Protein AF-A0A930JK64-F1 (afdb_monomer_lite)

Sequence (830 aa):
MKRKNFFSRNGLKFHALILLLLLCNIGISAQTGSKAVKVTISPQTGNIISVRSESSQEAGSQSGYGSMFIHNQAPLTYTTTDAPTFSADGMMRNHTGNIRFYEKDNRIVHIAGVLNSYAALAVPKGFRITKYTIKIKNKLKGSYGQADYDILDKAFYGQDRSGNPRQLLTWGQYTPWYFGEITEAYAKKAANRDKGEQAQWIGTPIKITHDADGTSKTYVLTRGDGKTSLGSVLYFNFIGDRVYSNILAGFEYESIEVEYAPDVEFTVSMTPSNISETNTNLVENGFETQRIDVGEIKSVEKGGNKFLAYVPENIKQMEAKVKLFHESAVENGTWKKKDGTNEKISVVQNDGKVWNALKSGIYYVEGPTKVENNYKDGTTKVVPIGYRITGATFNFSLGKNEHYGTKGFKIKGNNNKYLTFSSTQYPTWSTQATTWEQDSEGYVYTKDASGHYHYLTMSTGTGLPTGTFYATTTQYRTSAYRNWYFDSEGNLYNSVYRTRYYLQAYGSYGVLSYYNQSTFYGKRESAGSTYTPQNYTLKVYDKTGKTVYQEVSVTPSASNGSITIDGLNNDAVKFEIANTTGTALVNVDVKMEPLNPYISTADIVCTGAQGEEMTRTFTNATDFKMGGDLFEYKVPAGFSTPAQGTFTFRNLKSLFADDTYLNCDSHDGKARYSFVGSTYTPVNGKDLYASDYDPNHSYLDKIDVKVAGNQPFIFNNSAQLDRNRNTQATLYLEETPFSGAAYSSQGGNFNPQNSIVPMDATKTLYLFTKDETRYNIAPTVKEQHEAFAYYTATIKLTSGEYTPNVEWVKIYDKTNYYKADNDQDNEEAM

Radius of gyration: 32.55 Å; chains: 1; bounding box: 72×116×83 Å

pLDDT: mean 83.46, std 15.19, range [26.94, 98.81]

Secondary structure (DSSP, 8-state):
--------HHHHHHHHHHHHHHHHHHTGGGTTS---EEEEESTTTEEEEPB----TT--TGGGT-BSEEEESSSS-EEEEESS--B-TTS-B-S----EEEETTTTEEEEEE-SSPEEEEEE--TT-EEEEEEEEEE---B-GGG-B-GGGGTTTTEEE-TTS-EEESSEE--SS-EEEEEE-HHHHHH--S---GGGS-BSSPPEEE---TT-SSPEEEEEEE-SSS---SEEEEEEE--TT-TTEEEEEEEEEEEEEEE----EEEE---SS-EEEEESEEEEEEEEEEEE---EEEEEETTEEEEEE-GGG-EEEEEEEEEEEGGGEETTEE---BSTT-SEEEEEETTEEEEEE-SEEEEEE--SEEEEE-TTS-EEEEE--EEEEEEEEEEE----B--S--SEEEE-STT-EEE--SSSS-EEESSPPPBEE-TT--EEEE-TT--EEEEEEE--TTPPTTEEEEEEES-GGGS---EEE-TT-BEEEEETTEEEEEEEETTEEEEESS--SS-B-EEEE----B----EEEEEE-TTSSSEEEEEEEBTTB-EEEEEEEEEEESEEEEEEES-SS-EEEEEEEEEEE-----SEEEEEEE-TTS-EEEEEEE--BTTBSSSS-EEEEEETTS-SSSEEEEEEEEEE-TT--TTS-TT-SS--B-S-EETTSSSS-TT---TTSTT--TT-BGGGTS-BS-EESS----B-GGGG-TT----S-B---B----HHHHHHTT--EEGGGGEEETT-EEEEEEEEEEE-SB---S-TT---EEEEEEEEEEEEEEE------------SS----SSTT-TT-----

Structure (mmCIF, N/CA/C/O backbone):
data_AF-A0A930JK64-F1
#
_entry.id   AF-A0A930JK64-F1
#
loop_
_atom_site.group_PDB
_atom_site.id
_atom_site.type_symbol
_atom_site.label_atom_id
_atom_site.label_alt_id
_atom_site.label_comp_id
_atom_site.label_asym_id
_atom_site.label_entity_id
_atom_site.label_seq_id
_atom_site.pdbx_PDB_ins_code
_atom_site.Cartn_x
_atom_site.Cartn_y
_atom_site.Cartn_z
_atom_site.occupancy
_atom_site.B_iso_or_equiv
_atom_site.auth_seq_id
_atom_site.auth_comp_id
_atom_site.auth_asym_id
_atom_site.auth_atom_id
_atom_site.pdbx_PDB_model_num
ATOM 1 N N . MET A 1 1 ? 37.984 -66.508 -2.113 1.00 36.75 1 MET A N 1
ATOM 2 C CA . MET A 1 1 ? 37.743 -65.166 -1.539 1.00 36.75 1 MET A CA 1
ATOM 3 C C . MET A 1 1 ? 37.594 -64.156 -2.679 1.00 36.75 1 MET A C 1
ATOM 5 O O . MET A 1 1 ? 38.595 -63.721 -3.216 1.00 36.75 1 MET A O 1
ATOM 9 N N . LYS A 1 2 ? 36.359 -63.861 -3.105 1.00 28.45 2 LYS A N 1
ATOM 10 C CA . LYS A 1 2 ? 35.956 -62.697 -3.924 1.00 28.45 2 LYS A CA 1
ATOM 11 C C . LYS A 1 2 ? 34.456 -62.511 -3.663 1.00 28.45 2 LYS A C 1
ATOM 13 O O . LYS A 1 2 ? 33.657 -63.350 -4.071 1.00 28.45 2 LYS A O 1
ATOM 18 N N . ARG A 1 3 ? 34.094 -61.502 -2.862 1.00 26.94 3 ARG A N 1
ATOM 19 C CA . ARG A 1 3 ? 32.697 -61.178 -2.528 1.00 26.94 3 ARG A CA 1
ATOM 20 C C . ARG A 1 3 ? 32.018 -60.614 -3.779 1.00 26.94 3 ARG A C 1
ATOM 22 O O . ARG A 1 3 ? 32.490 -59.630 -4.339 1.00 26.94 3 ARG A O 1
ATOM 29 N N . LYS A 1 4 ? 30.938 -61.266 -4.216 1.00 30.23 4 LYS A N 1
ATOM 30 C CA . LYS A 1 4 ? 30.006 -60.759 -5.228 1.00 30.23 4 LYS A CA 1
ATOM 31 C C . LYS A 1 4 ? 29.222 -59.597 -4.611 1.00 30.23 4 LYS A C 1
ATOM 33 O O . LYS A 1 4 ? 28.446 -59.833 -3.690 1.00 30.23 4 LYS A O 1
ATOM 38 N N . ASN A 1 5 ? 29.399 -58.381 -5.121 1.00 30.86 5 ASN A N 1
ATOM 39 C CA . ASN A 1 5 ? 28.429 -57.309 -4.909 1.00 30.86 5 ASN A CA 1
ATOM 40 C C . ASN A 1 5 ? 27.335 -57.462 -5.969 1.00 30.86 5 ASN A C 1
ATOM 42 O O . ASN A 1 5 ? 27.556 -57.209 -7.150 1.00 30.86 5 ASN A O 1
ATOM 46 N N . PHE A 1 6 ? 26.175 -57.943 -5.531 1.00 33.94 6 PHE A N 1
ATOM 47 C CA . PHE A 1 6 ? 24.933 -57.923 -6.290 1.00 33.94 6 PHE A CA 1
ATOM 48 C C . PHE A 1 6 ? 24.401 -56.484 -6.292 1.00 33.94 6 PHE A C 1
ATOM 50 O O . PHE A 1 6 ? 23.892 -56.019 -5.278 1.00 33.94 6 PHE A O 1
ATOM 57 N N . PHE A 1 7 ? 24.480 -55.794 -7.426 1.00 34.22 7 PHE A N 1
ATOM 58 C CA . PHE A 1 7 ? 23.538 -54.719 -7.733 1.00 34.22 7 PHE A CA 1
ATOM 59 C C . PHE A 1 7 ? 22.591 -55.257 -8.806 1.00 34.22 7 PHE A C 1
ATOM 61 O O . PHE A 1 7 ? 23.011 -55.582 -9.914 1.00 34.22 7 PHE A O 1
ATOM 68 N N . SER A 1 8 ? 21.322 -55.452 -8.442 1.00 42.12 8 SER A N 1
ATOM 69 C CA . SER A 1 8 ? 20.289 -55.930 -9.364 1.00 42.12 8 SER A CA 1
ATOM 70 C C . SER A 1 8 ? 19.962 -54.858 -10.414 1.00 42.12 8 SER A C 1
ATOM 72 O O . SER A 1 8 ? 20.118 -53.662 -10.164 1.00 42.12 8 SER A O 1
ATOM 74 N N . ARG A 1 9 ? 19.462 -55.274 -11.588 1.00 41.22 9 ARG A N 1
ATOM 75 C CA . ARG A 1 9 ? 18.994 -54.382 -12.674 1.00 41.22 9 ARG A CA 1
ATOM 76 C C . ARG A 1 9 ? 17.943 -53.358 -12.203 1.00 41.22 9 ARG A C 1
ATOM 78 O O . ARG A 1 9 ? 17.902 -52.251 -12.735 1.00 41.22 9 ARG A O 1
ATOM 85 N N . ASN A 1 10 ? 17.165 -53.683 -11.165 1.00 39.19 10 ASN A N 1
ATOM 86 C CA . ASN A 1 10 ? 16.237 -52.743 -10.525 1.00 39.19 10 ASN A CA 1
ATOM 87 C C . ASN A 1 10 ? 16.970 -51.645 -9.744 1.00 39.19 10 ASN A C 1
ATOM 89 O O . ASN A 1 10 ? 16.514 -50.510 -9.738 1.00 39.19 10 ASN A O 1
ATOM 93 N N . GLY A 1 11 ? 18.137 -51.940 -9.165 1.00 37.19 11 GLY A N 1
ATOM 94 C CA . GLY A 1 11 ? 18.997 -50.945 -8.527 1.00 37.19 11 GLY A CA 1
ATOM 95 C C . GLY A 1 11 ? 19.521 -49.904 -9.517 1.00 37.19 11 GLY A C 1
ATOM 96 O O . GLY A 1 11 ? 19.482 -48.721 -9.207 1.00 37.19 11 GLY A O 1
ATOM 97 N N . LEU A 1 12 ? 19.931 -50.299 -10.728 1.00 41.12 12 LEU A N 1
ATOM 98 C CA . LEU A 1 12 ? 20.444 -49.355 -11.734 1.00 41.12 12 LEU A CA 1
ATOM 99 C C . LEU A 1 12 ? 19.345 -48.469 -12.351 1.00 41.12 12 LEU A C 1
ATOM 101 O O . LEU A 1 12 ? 19.566 -47.272 -12.514 1.00 41.12 12 LEU A O 1
ATOM 105 N N . LYS A 1 13 ? 18.150 -49.021 -12.633 1.00 38.00 13 LYS A N 1
ATOM 106 C CA . LYS A 1 13 ? 16.980 -48.229 -13.069 1.00 38.00 13 LYS A CA 1
ATOM 107 C C . LYS A 1 13 ? 16.526 -47.257 -11.970 1.00 38.00 13 LYS A C 1
ATOM 109 O O . LYS A 1 13 ? 16.206 -46.113 -12.271 1.00 38.00 13 LYS A O 1
ATOM 114 N N . PHE A 1 14 ? 16.586 -47.671 -10.700 1.00 43.62 14 PHE A N 1
ATOM 115 C CA . PHE A 1 14 ? 16.307 -46.791 -9.563 1.00 43.62 14 PHE A CA 1
ATOM 116 C C . PHE A 1 14 ? 17.363 -45.685 -9.428 1.00 43.62 14 PHE A C 1
ATOM 118 O O . PHE A 1 14 ? 16.999 -44.551 -9.168 1.00 43.62 14 PHE A O 1
ATOM 125 N N . HIS A 1 15 ? 18.648 -45.961 -9.691 1.00 41.75 15 HIS A N 1
ATOM 126 C CA . HIS A 1 15 ? 19.708 -44.943 -9.655 1.00 41.75 15 HIS A CA 1
ATOM 127 C C . HIS A 1 15 ? 19.663 -43.974 -10.842 1.00 41.75 15 HIS A C 1
ATOM 129 O O . HIS A 1 15 ? 19.979 -42.812 -10.641 1.00 41.75 15 HIS A O 1
ATOM 135 N N . ALA A 1 16 ? 19.255 -44.400 -12.043 1.00 43.47 16 ALA A N 1
ATOM 136 C CA . ALA A 1 16 ? 19.080 -43.513 -13.200 1.00 43.47 16 ALA A CA 1
ATOM 137 C C . ALA A 1 16 ? 17.817 -42.647 -13.077 1.00 43.47 16 ALA A C 1
ATOM 139 O O . ALA A 1 16 ? 17.869 -41.458 -13.372 1.00 43.47 16 ALA A O 1
ATOM 140 N N . LEU A 1 17 ? 16.716 -43.206 -12.557 1.00 40.56 17 LEU A N 1
ATOM 141 C CA . LEU A 1 17 ? 15.523 -42.434 -12.206 1.00 40.56 17 LEU A CA 1
ATOM 142 C C . LEU A 1 17 ? 15.833 -41.460 -11.063 1.00 40.56 17 LEU A C 1
ATOM 144 O O . LEU A 1 17 ? 15.435 -40.308 -11.139 1.00 40.56 17 LEU A O 1
ATOM 148 N N . ILE A 1 18 ? 16.616 -41.880 -10.062 1.00 44.94 18 ILE A N 1
ATOM 149 C CA . ILE A 1 18 ? 17.143 -41.002 -9.011 1.00 44.94 18 ILE A CA 1
ATOM 150 C C . ILE A 1 18 ? 18.122 -39.978 -9.574 1.00 44.94 18 ILE A C 1
ATOM 152 O O . ILE A 1 18 ? 18.105 -38.876 -9.066 1.00 44.94 18 ILE A O 1
ATOM 156 N N . LEU A 1 19 ? 18.938 -40.261 -10.597 1.00 39.88 19 LEU A N 1
ATOM 157 C CA . LEU A 1 19 ? 19.846 -39.276 -11.204 1.00 39.88 19 LEU A CA 1
ATOM 158 C C . LEU A 1 19 ? 19.101 -38.274 -12.090 1.00 39.88 19 LEU A C 1
ATOM 160 O O . LEU A 1 19 ? 19.489 -37.118 -12.117 1.00 39.88 19 LEU A O 1
ATOM 164 N N . LEU A 1 20 ? 18.036 -38.691 -12.782 1.00 40.03 20 LEU A N 1
ATOM 165 C CA . LEU A 1 20 ? 17.168 -37.816 -13.575 1.00 40.03 20 LEU A CA 1
ATOM 166 C C . LEU A 1 20 ? 16.272 -36.975 -12.656 1.00 40.03 20 LEU A C 1
ATOM 168 O O . LEU A 1 20 ? 16.170 -35.770 -12.845 1.00 40.03 20 LEU A O 1
ATOM 172 N N . LEU A 1 21 ? 15.740 -37.574 -11.583 1.00 38.50 21 LEU A N 1
ATOM 173 C CA . LEU A 1 21 ? 15.111 -36.855 -10.474 1.00 38.50 21 LEU A CA 1
ATOM 174 C C . LEU A 1 21 ? 16.132 -35.975 -9.748 1.00 38.50 21 LEU A C 1
ATOM 176 O O . LEU A 1 21 ? 15.776 -34.869 -9.387 1.00 38.50 21 LEU A O 1
ATOM 180 N N . LEU A 1 22 ? 17.399 -36.377 -9.574 1.00 33.84 22 LEU A N 1
ATOM 181 C CA . LEU A 1 22 ? 18.444 -35.532 -8.984 1.00 33.84 22 LEU A CA 1
ATOM 182 C C . LEU A 1 22 ? 18.893 -34.429 -9.936 1.00 33.84 22 LEU A C 1
ATOM 184 O O . LEU A 1 22 ? 19.212 -33.364 -9.449 1.00 33.84 22 LEU A O 1
ATOM 188 N N . LEU A 1 23 ? 18.889 -34.610 -11.254 1.00 37.31 23 LEU A N 1
ATOM 189 C CA . LEU A 1 23 ? 19.191 -33.551 -12.225 1.00 37.31 23 LEU A CA 1
ATOM 190 C C . LEU A 1 23 ? 18.005 -32.584 -12.374 1.00 37.31 23 LEU A C 1
ATOM 192 O O . LEU A 1 23 ? 18.226 -31.382 -12.499 1.00 37.31 23 LEU A O 1
ATOM 196 N N . CYS A 1 24 ? 16.768 -33.066 -12.211 1.00 35.25 24 CYS A N 1
ATOM 197 C CA . CYS A 1 24 ? 15.587 -32.231 -11.972 1.00 35.25 24 CYS A CA 1
ATOM 198 C C . CYS A 1 24 ? 15.604 -31.571 -10.572 1.00 35.25 24 CYS A C 1
ATOM 200 O O . CYS A 1 24 ? 15.145 -30.440 -10.433 1.00 35.25 24 CYS A O 1
ATOM 202 N N . ASN A 1 25 ? 16.211 -32.203 -9.556 1.00 31.02 25 ASN A N 1
ATOM 203 C CA . ASN A 1 25 ? 16.330 -31.679 -8.185 1.00 31.02 25 ASN A CA 1
ATOM 204 C C . ASN A 1 25 ? 17.601 -30.838 -7.938 1.00 31.02 25 ASN A C 1
ATOM 206 O O . ASN A 1 25 ? 17.657 -30.103 -6.957 1.00 31.02 25 ASN A O 1
ATOM 210 N N . ILE A 1 26 ? 18.612 -30.849 -8.812 1.00 33.34 26 ILE A N 1
ATOM 211 C CA . ILE A 1 26 ? 19.761 -29.925 -8.737 1.00 33.34 26 ILE A CA 1
ATOM 212 C C . ILE A 1 26 ? 19.303 -28.504 -9.125 1.00 33.34 26 ILE A C 1
ATOM 214 O O . ILE A 1 26 ? 19.869 -27.519 -8.648 1.00 33.34 26 ILE A O 1
ATOM 218 N N . GLY A 1 27 ? 18.184 -28.381 -9.851 1.00 34.78 27 GLY A N 1
ATOM 219 C CA . GLY A 1 27 ? 17.422 -27.133 -9.972 1.00 34.78 27 GLY A CA 1
ATOM 220 C C . GLY A 1 27 ? 16.707 -26.693 -8.681 1.00 34.78 27 GLY A C 1
ATOM 221 O O . GLY A 1 27 ? 16.328 -25.529 -8.564 1.00 34.78 27 GLY A O 1
ATOM 222 N N . ILE A 1 28 ? 16.560 -27.575 -7.684 1.00 37.22 28 ILE A N 1
ATOM 223 C CA . ILE A 1 28 ? 15.864 -27.288 -6.416 1.00 37.22 28 ILE A CA 1
ATOM 224 C C . ILE A 1 28 ? 16.825 -26.745 -5.345 1.00 37.22 28 ILE A C 1
ATOM 226 O O . ILE A 1 28 ? 16.402 -26.013 -4.454 1.00 37.22 28 ILE A O 1
ATOM 230 N N . SER A 1 29 ? 18.142 -26.940 -5.478 1.00 32.75 29 SER A N 1
ATOM 231 C CA . SER A 1 29 ? 19.124 -26.277 -4.597 1.00 32.75 29 SER A CA 1
ATOM 232 C C . SER A 1 29 ? 19.421 -24.804 -4.943 1.00 32.75 29 SER A C 1
ATOM 234 O O . SER A 1 29 ? 20.218 -24.165 -4.255 1.00 32.75 29 SER A O 1
ATOM 236 N N . ALA A 1 30 ? 18.770 -24.223 -5.960 1.00 36.34 30 ALA A N 1
ATOM 237 C CA . ALA A 1 30 ? 19.006 -22.839 -6.394 1.00 36.34 30 ALA A CA 1
ATOM 238 C C . ALA A 1 30 ? 17.999 -21.796 -5.855 1.00 36.34 30 ALA A C 1
ATOM 240 O O . ALA A 1 30 ? 18.145 -20.610 -6.143 1.00 36.34 30 ALA A O 1
ATOM 241 N N . GLN A 1 31 ? 17.016 -22.172 -5.027 1.00 40.34 31 GLN A N 1
ATOM 242 C CA . GLN A 1 31 ? 16.100 -21.204 -4.389 1.00 40.34 31 GLN A CA 1
ATOM 243 C C . GLN A 1 31 ? 16.622 -20.637 -3.052 1.00 40.34 31 GLN A C 1
ATOM 245 O O . GLN A 1 31 ? 15.859 -20.186 -2.206 1.00 40.34 31 GLN A O 1
ATOM 250 N N . THR A 1 32 ? 17.944 -20.561 -2.869 1.00 38.34 32 THR A N 1
ATOM 251 C CA . THR A 1 32 ? 18.558 -19.700 -1.834 1.00 38.34 32 THR A CA 1
ATOM 252 C C . THR A 1 32 ? 18.760 -18.252 -2.320 1.00 38.34 32 THR A C 1
ATOM 254 O O . THR A 1 32 ? 19.481 -17.466 -1.691 1.00 38.34 32 THR A O 1
ATOM 257 N N . GLY A 1 33 ? 18.124 -17.889 -3.442 1.00 49.88 33 GLY A N 1
ATOM 258 C CA . GLY A 1 33 ? 18.113 -16.551 -4.031 1.00 49.88 33 GLY A CA 1
ATOM 259 C C . GLY A 1 33 ? 17.365 -15.503 -3.194 1.00 49.88 33 GLY A C 1
ATOM 260 O O . GLY A 1 33 ? 16.598 -15.815 -2.289 1.00 49.88 33 GLY A O 1
ATOM 261 N N . SER A 1 34 ? 17.639 -14.232 -3.486 1.00 53.59 34 SER A N 1
ATOM 262 C CA . SER A 1 34 ? 16.917 -13.057 -2.971 1.00 53.59 34 SER A CA 1
ATOM 263 C C . SER A 1 34 ? 15.406 -13.187 -3.246 1.00 53.59 34 SER A C 1
ATOM 265 O O . SER A 1 34 ? 15.032 -13.351 -4.405 1.00 53.59 34 SER A O 1
ATOM 267 N N . LYS A 1 35 ? 14.539 -13.119 -2.216 1.00 70.19 35 LYS A N 1
ATOM 268 C CA . LYS A 1 35 ? 13.066 -13.034 -2.358 1.00 70.19 35 LYS A CA 1
ATOM 269 C C . LYS A 1 35 ? 12.651 -11.595 -2.694 1.00 70.19 35 LYS A C 1
ATOM 271 O O . LYS A 1 35 ? 11.943 -10.964 -1.917 1.00 70.19 35 LYS A O 1
ATOM 276 N N . ALA A 1 36 ? 13.142 -11.040 -3.800 1.00 77.75 36 ALA A N 1
ATOM 277 C CA . ALA A 1 36 ? 12.901 -9.639 -4.134 1.00 77.75 36 ALA A CA 1
ATOM 278 C C . ALA A 1 36 ? 12.585 -9.416 -5.615 1.00 77.75 36 ALA A C 1
ATOM 280 O O . ALA A 1 36 ? 13.116 -10.077 -6.507 1.00 77.75 36 ALA A O 1
ATOM 281 N N . VAL A 1 37 ? 11.723 -8.435 -5.851 1.00 87.94 37 VAL A N 1
ATOM 282 C CA . VAL A 1 37 ? 11.389 -7.871 -7.156 1.00 87.94 37 VAL A CA 1
ATOM 283 C C . VAL A 1 37 ? 12.415 -6.807 -7.481 1.00 87.94 37 VAL A C 1
ATOM 285 O O . VAL A 1 37 ? 12.700 -5.966 -6.632 1.00 87.94 37 VAL A O 1
ATOM 288 N N . LYS A 1 38 ? 12.948 -6.823 -8.702 1.00 91.81 38 LYS A N 1
ATOM 289 C CA . LYS A 1 38 ? 13.983 -5.885 -9.142 1.00 91.81 38 LYS A CA 1
ATOM 290 C C . LYS A 1 38 ? 13.412 -4.892 -10.138 1.00 91.81 38 LYS A C 1
ATOM 292 O O . LYS A 1 38 ? 12.894 -5.306 -11.176 1.00 91.81 38 LYS A O 1
ATOM 297 N N . VAL A 1 39 ? 13.520 -3.607 -9.826 1.00 94.12 39 VAL A N 1
ATOM 298 C CA . VAL A 1 39 ? 13.051 -2.512 -10.681 1.00 94.12 39 VAL A CA 1
ATOM 299 C C . VAL A 1 39 ? 14.057 -1.372 -10.730 1.00 94.12 39 VAL A C 1
ATOM 301 O O . VAL A 1 39 ? 14.856 -1.187 -9.814 1.00 94.12 39 VAL A O 1
ATOM 304 N N . THR A 1 40 ? 13.968 -0.572 -11.777 1.00 95.19 40 THR A N 1
ATOM 305 C CA . THR A 1 40 ? 14.813 0.580 -12.044 1.00 95.19 40 THR A CA 1
ATOM 306 C C . THR A 1 40 ? 13.953 1.835 -12.104 1.00 95.19 40 THR A C 1
ATOM 308 O O . THR A 1 40 ? 12.863 1.834 -12.674 1.00 95.19 40 THR A O 1
ATOM 311 N N . ILE A 1 41 ? 14.442 2.945 -11.558 1.00 95.88 41 ILE A N 1
ATOM 312 C CA . ILE A 1 41 ? 13.861 4.276 -11.774 1.00 95.88 41 ILE A CA 1
ATOM 313 C C . ILE A 1 41 ? 14.569 4.917 -12.968 1.00 95.88 41 ILE A C 1
ATOM 315 O O . ILE A 1 41 ? 15.776 5.159 -12.927 1.00 95.88 41 ILE A O 1
ATOM 319 N N . SER A 1 42 ? 13.818 5.173 -14.037 1.00 92.56 42 SER A N 1
ATOM 320 C CA . SER A 1 42 ? 14.323 5.713 -15.303 1.00 92.56 42 SER A CA 1
ATOM 321 C C . SER A 1 42 ? 13.187 6.358 -16.110 1.00 92.56 42 SER A C 1
ATOM 323 O O . SER A 1 42 ? 12.018 6.083 -15.825 1.00 92.56 42 SER A O 1
ATOM 325 N N . PRO A 1 43 ? 13.486 7.144 -17.161 1.00 90.38 43 PRO A N 1
ATOM 326 C CA . PRO A 1 43 ? 12.452 7.655 -18.066 1.00 90.38 43 PRO A CA 1
ATOM 327 C C . PRO A 1 43 ? 11.655 6.558 -18.799 1.00 90.38 43 PRO A C 1
ATOM 329 O O . PRO A 1 43 ? 10.582 6.825 -19.325 1.00 90.38 43 PRO A O 1
ATOM 332 N N . GLN A 1 44 ? 12.155 5.317 -18.850 1.00 90.19 44 GLN A N 1
ATOM 333 C CA . GLN A 1 44 ? 11.469 4.190 -19.499 1.00 90.19 44 GLN A CA 1
ATOM 334 C C . GLN A 1 44 ? 10.464 3.503 -18.568 1.00 90.19 44 GLN A C 1
ATOM 336 O O . GLN A 1 44 ? 9.545 2.828 -19.034 1.00 90.19 44 GLN A O 1
ATOM 341 N N . THR A 1 45 ? 10.651 3.630 -17.254 1.00 92.50 45 THR A N 1
ATOM 342 C CA . THR A 1 45 ? 9.920 2.849 -16.248 1.00 92.50 45 THR A CA 1
ATOM 343 C C . THR A 1 45 ? 8.882 3.664 -15.484 1.00 92.50 45 THR A C 1
ATOM 345 O O . THR A 1 45 ? 8.098 3.087 -14.731 1.00 92.50 45 THR A O 1
ATOM 348 N N . GLY A 1 46 ? 8.815 4.981 -15.687 1.00 94.56 46 GLY A N 1
ATOM 349 C CA . GLY A 1 46 ? 7.856 5.848 -15.008 1.00 94.56 46 GLY A CA 1
ATOM 350 C C . GLY A 1 46 ? 7.905 7.299 -15.465 1.00 94.56 46 GLY A C 1
ATOM 351 O O . GLY A 1 46 ? 8.578 7.631 -16.437 1.00 94.56 46 GLY A O 1
ATOM 352 N N . ASN A 1 47 ? 7.199 8.167 -14.741 1.00 95.12 47 ASN A N 1
ATOM 353 C CA . ASN A 1 47 ? 7.062 9.587 -15.067 1.00 95.12 47 ASN A CA 1
ATOM 354 C C . ASN A 1 47 ? 7.361 10.470 -13.851 1.00 95.12 47 ASN A C 1
ATOM 356 O O . ASN A 1 47 ? 7.124 10.069 -12.710 1.00 95.12 47 ASN A O 1
ATOM 360 N N . ILE A 1 48 ? 7.858 11.685 -14.098 1.00 94.50 48 ILE A N 1
ATOM 361 C CA . ILE A 1 48 ? 8.056 12.715 -13.071 1.00 94.50 48 ILE A CA 1
ATOM 362 C C . ILE A 1 48 ? 6.866 13.674 -13.096 1.00 94.50 48 ILE A C 1
ATOM 364 O O . ILE A 1 48 ? 6.550 14.255 -14.130 1.00 94.50 48 ILE A O 1
ATOM 368 N N . ILE A 1 49 ? 6.242 13.879 -11.939 1.00 94.19 49 ILE A N 1
ATOM 369 C CA . ILE A 1 49 ? 5.166 14.850 -11.752 1.00 94.19 49 ILE A CA 1
ATOM 370 C C . ILE A 1 49 ? 5.751 16.135 -11.160 1.00 94.19 49 ILE A C 1
ATOM 372 O O . ILE A 1 49 ? 6.506 16.114 -10.179 1.00 94.19 49 ILE A O 1
ATOM 376 N N . SER A 1 50 ? 5.396 17.268 -11.768 1.00 91.94 50 SER A N 1
ATOM 377 C CA . SER A 1 50 ? 5.809 18.593 -11.313 1.00 91.94 50 SER A CA 1
ATOM 378 C C . SER A 1 50 ? 5.014 19.069 -10.100 1.00 91.94 50 SER A C 1
ATOM 380 O O . SER A 1 50 ? 3.811 18.839 -9.977 1.00 91.94 50 SER A O 1
ATOM 382 N N . VAL A 1 51 ? 5.700 19.805 -9.232 1.00 89.94 51 VAL A N 1
ATOM 383 C CA . VAL A 1 51 ? 5.124 20.508 -8.088 1.00 89.94 51 VAL A CA 1
ATOM 384 C C . VAL A 1 51 ? 5.203 22.007 -8.321 1.00 89.94 51 VAL A C 1
ATOM 386 O O . VAL A 1 51 ? 6.090 22.490 -9.015 1.00 89.94 51 VAL A O 1
ATOM 389 N N . ARG A 1 52 ? 4.267 22.757 -7.753 1.00 85.56 52 ARG A N 1
ATOM 390 C CA . ARG A 1 52 ? 4.335 24.205 -7.627 1.00 85.56 52 ARG A CA 1
ATOM 391 C C . ARG A 1 52 ? 4.655 24.509 -6.180 1.00 85.56 52 ARG A C 1
ATOM 393 O O . ARG A 1 52 ? 3.766 24.469 -5.337 1.00 85.56 52 ARG A O 1
ATOM 400 N N . SER A 1 53 ? 5.898 24.868 -5.901 1.00 70.25 53 SER A N 1
ATOM 401 C CA . SER A 1 53 ? 6.203 25.462 -4.605 1.00 70.25 53 SER A CA 1
ATOM 402 C C . SER A 1 53 ? 5.735 26.931 -4.567 1.00 70.25 53 SER A C 1
ATOM 404 O O . SER A 1 53 ? 5.878 27.674 -5.552 1.00 70.25 53 SER A O 1
ATOM 406 N N . GLU A 1 54 ? 5.175 27.361 -3.434 1.00 58.72 54 GLU A N 1
ATOM 407 C CA . GLU A 1 54 ? 4.732 28.749 -3.216 1.00 58.72 54 GLU A CA 1
ATOM 408 C C . GLU A 1 54 ? 5.889 29.725 -2.939 1.00 58.72 54 GLU A C 1
ATOM 410 O O . GLU A 1 54 ? 5.701 30.941 -2.978 1.00 58.72 54 GLU A O 1
ATOM 415 N N . SER A 1 55 ? 7.109 29.223 -2.713 1.00 61.25 55 SER A N 1
ATOM 416 C CA . SER A 1 55 ? 8.279 30.074 -2.497 1.00 61.25 55 SER A CA 1
ATOM 417 C C . SER A 1 55 ? 8.625 30.869 -3.759 1.00 61.25 55 SER A C 1
ATOM 419 O O . SER A 1 55 ? 8.862 30.302 -4.833 1.00 61.25 55 SER A O 1
ATOM 421 N N . SER A 1 56 ? 8.734 32.192 -3.609 1.00 55.91 56 SER A N 1
ATOM 422 C CA . SER A 1 56 ? 9.244 33.102 -4.643 1.00 55.91 56 SER A CA 1
ATOM 423 C C . SER A 1 56 ? 10.726 32.875 -4.965 1.00 55.91 56 SER A C 1
ATOM 425 O O . SER A 1 56 ? 11.209 33.378 -5.975 1.00 55.91 56 SER A O 1
ATOM 427 N N . GLN A 1 57 ? 11.442 32.121 -4.124 1.00 55.12 57 GLN A N 1
ATOM 428 C CA . GLN A 1 57 ? 12.861 31.790 -4.293 1.00 55.12 57 GLN A CA 1
ATOM 429 C C . GLN A 1 57 ? 13.093 30.415 -4.929 1.00 55.12 57 GLN A C 1
ATOM 431 O O . GLN A 1 57 ? 14.202 30.124 -5.368 1.00 55.12 57 GLN A O 1
ATOM 436 N N . GLU A 1 58 ? 12.080 29.550 -4.967 1.00 65.56 58 GLU A N 1
ATOM 437 C CA . GLU A 1 58 ? 12.213 28.236 -5.589 1.00 65.56 58 GLU A CA 1
ATOM 438 C C . GLU A 1 58 ? 11.988 28.375 -7.088 1.00 65.56 58 GLU A C 1
ATOM 440 O O . GLU A 1 58 ? 10.920 28.784 -7.546 1.00 65.56 58 GLU A O 1
ATOM 445 N N . ALA A 1 59 ? 13.020 28.055 -7.853 1.00 66.69 59 ALA A N 1
ATOM 446 C CA . ALA A 1 59 ? 13.006 28.238 -9.289 1.00 66.69 59 ALA A CA 1
ATOM 447 C C . ALA A 1 59 ? 13.150 26.917 -10.060 1.00 66.69 59 ALA A C 1
ATOM 449 O O . ALA A 1 59 ? 13.114 26.945 -11.279 1.00 66.69 59 ALA A O 1
ATOM 450 N N . GLY A 1 60 ? 13.209 25.750 -9.408 1.00 74.69 60 GLY A N 1
ATOM 451 C CA . GLY A 1 60 ? 13.219 24.449 -10.095 1.00 74.69 60 GLY A CA 1
ATOM 452 C C . GLY A 1 60 ? 11.910 24.157 -10.845 1.00 74.69 60 GLY A C 1
ATOM 453 O O . GLY A 1 60 ? 11.914 23.750 -12.006 1.00 74.69 60 GLY A O 1
ATOM 454 N N . SER A 1 61 ? 10.769 24.465 -10.236 1.00 75.25 61 SER A N 1
ATOM 455 C CA . SER A 1 61 ? 9.437 24.167 -10.784 1.00 75.25 61 SER A CA 1
ATOM 456 C C . SER A 1 61 ? 9.142 24.925 -12.089 1.00 75.25 61 SER A C 1
ATOM 458 O O . SER A 1 61 ? 8.666 24.352 -13.073 1.00 75.25 61 SER A O 1
ATOM 460 N N . GLN A 1 62 ? 9.505 26.214 -12.145 1.00 72.31 62 GLN A N 1
ATOM 461 C CA . GLN A 1 62 ? 9.424 27.016 -13.380 1.00 72.31 62 GLN A CA 1
ATOM 462 C C . GLN A 1 62 ? 10.403 26.531 -14.465 1.00 72.31 62 GLN A C 1
ATOM 464 O O . GLN A 1 62 ? 10.218 26.842 -15.640 1.00 72.31 62 GLN A O 1
ATOM 469 N N . SER A 1 63 ? 11.408 25.750 -14.063 1.00 73.38 63 SER A N 1
ATOM 470 C CA . SER A 1 63 ? 12.579 25.349 -14.843 1.00 73.38 63 SER A CA 1
ATOM 471 C C . SER A 1 63 ? 12.501 23.956 -15.462 1.00 73.38 63 SER A C 1
ATOM 473 O O . SER A 1 63 ? 13.490 23.462 -15.999 1.00 73.38 63 SER A O 1
ATOM 475 N N . GLY A 1 64 ? 11.355 23.284 -15.361 1.00 78.81 64 GLY A N 1
ATOM 476 C CA . GLY A 1 64 ? 11.225 21.912 -15.857 1.00 78.81 64 GLY A CA 1
ATOM 477 C C . GLY A 1 64 ? 11.499 20.824 -14.832 1.00 78.81 64 GLY A C 1
ATOM 478 O O . GLY A 1 64 ? 11.398 19.654 -15.187 1.00 78.81 64 GLY A O 1
ATOM 479 N N . TYR A 1 65 ? 11.798 21.175 -13.581 1.00 87.50 65 TYR A N 1
ATOM 480 C CA . TYR A 1 65 ? 11.978 20.188 -12.525 1.00 87.50 65 TYR A CA 1
ATOM 481 C C . TYR A 1 65 ? 10.641 19.826 -11.882 1.00 87.50 65 TYR A C 1
ATOM 483 O O . TYR A 1 65 ? 9.754 20.658 -11.678 1.00 87.50 65 TYR A O 1
ATOM 491 N N . GLY A 1 66 ? 10.499 18.547 -11.576 1.00 90.94 66 GLY A N 1
ATOM 492 C CA . GLY A 1 66 ? 9.469 18.006 -10.717 1.00 90.94 66 GLY A CA 1
ATOM 493 C C . GLY A 1 66 ? 10.073 17.407 -9.461 1.00 90.94 66 GLY A C 1
ATOM 494 O O . GLY A 1 66 ? 11.245 17.600 -9.139 1.00 90.94 66 GLY A O 1
ATOM 495 N N . SER A 1 67 ? 9.230 16.716 -8.717 1.00 92.31 67 SER A N 1
ATOM 496 C CA . SER A 1 67 ? 9.515 16.379 -7.323 1.00 92.31 67 SER A CA 1
ATOM 497 C C . SER A 1 67 ? 9.132 14.967 -6.947 1.00 92.31 67 SER A C 1
ATOM 499 O O . SER A 1 67 ? 9.431 14.536 -5.840 1.00 92.31 67 SER A O 1
ATOM 501 N N . MET A 1 68 ? 8.415 14.261 -7.813 1.00 95.19 68 MET A N 1
ATOM 502 C CA . MET A 1 68 ? 7.983 12.902 -7.549 1.00 95.19 68 MET A CA 1
ATOM 503 C C . MET A 1 68 ? 8.039 12.091 -8.830 1.00 95.19 68 MET A C 1
ATOM 505 O O . MET A 1 68 ? 7.355 12.410 -9.797 1.00 95.19 68 MET A O 1
ATOM 509 N N . PHE A 1 69 ? 8.820 11.021 -8.806 1.00 96.81 69 PHE A N 1
ATOM 510 C CA . PHE A 1 69 ? 8.755 9.953 -9.786 1.00 96.81 69 PHE A CA 1
ATOM 511 C C . PHE A 1 69 ? 7.735 8.900 -9.343 1.00 96.81 69 PHE A C 1
ATOM 513 O O . PHE A 1 69 ? 7.740 8.485 -8.180 1.00 96.81 69 PHE A O 1
ATOM 520 N N . ILE A 1 70 ? 6.912 8.441 -10.286 1.00 95.19 70 ILE A N 1
ATOM 521 C CA . ILE A 1 70 ? 5.999 7.306 -10.129 1.00 95.19 70 ILE A CA 1
ATOM 522 C C . ILE A 1 70 ? 6.336 6.260 -11.184 1.00 95.19 70 ILE A C 1
ATOM 524 O O . ILE A 1 70 ? 6.375 6.570 -12.375 1.00 95.19 70 ILE A O 1
ATOM 528 N N . HIS A 1 71 ? 6.536 5.016 -10.752 1.00 95.50 71 HIS A N 1
ATOM 529 C CA . HIS A 1 71 ? 6.741 3.896 -11.664 1.00 95.50 71 HIS A CA 1
ATOM 530 C C . HIS A 1 71 ? 5.428 3.499 -12.370 1.00 95.50 71 HIS A C 1
ATOM 532 O O . HIS A 1 71 ? 4.344 3.529 -11.795 1.00 95.50 71 HIS A O 1
ATOM 538 N N . ASN A 1 72 ? 5.514 3.034 -13.615 1.00 93.06 72 ASN A N 1
ATOM 539 C CA . ASN A 1 72 ? 4.372 2.620 -14.442 1.00 93.06 72 ASN A CA 1
ATOM 540 C C . ASN A 1 72 ? 3.590 1.389 -13.925 1.00 93.06 72 ASN A C 1
ATOM 542 O O . ASN A 1 72 ? 2.528 1.091 -14.459 1.00 93.06 72 ASN A O 1
ATOM 546 N N . GLN A 1 73 ? 4.119 0.642 -12.947 1.00 91.19 73 GLN A N 1
ATOM 547 C CA . GLN A 1 73 ? 3.545 -0.636 -12.494 1.00 91.19 73 GLN A CA 1
ATOM 548 C C . GLN A 1 73 ? 3.962 -0.977 -11.062 1.00 91.19 73 GLN A C 1
ATOM 550 O O . GLN A 1 73 ? 3.113 -1.334 -10.254 1.00 91.19 73 GLN A O 1
ATOM 555 N N . ALA A 1 74 ? 5.255 -0.879 -10.732 1.00 92.06 74 ALA A N 1
ATOM 556 C CA . ALA A 1 74 ? 5.696 -1.115 -9.364 1.00 92.06 74 ALA A CA 1
ATOM 557 C C . ALA A 1 74 ? 5.099 -0.047 -8.433 1.00 92.06 74 ALA A C 1
ATOM 559 O O . ALA A 1 74 ? 5.129 1.135 -8.779 1.00 92.06 74 ALA A O 1
ATOM 560 N N . PRO A 1 75 ? 4.607 -0.415 -7.242 1.00 89.81 75 PRO A N 1
ATOM 561 C CA . PRO A 1 75 ? 4.138 0.543 -6.261 1.00 89.81 75 PRO A CA 1
ATOM 562 C C . PRO A 1 75 ? 5.362 1.153 -5.572 1.00 89.81 75 PRO A C 1
ATOM 564 O O . PRO A 1 75 ? 5.723 0.793 -4.459 1.00 89.81 75 PRO A O 1
ATOM 567 N N . LEU A 1 76 ? 6.069 2.021 -6.289 1.00 94.06 76 LEU A N 1
ATOM 568 C CA . LEU A 1 76 ? 7.316 2.630 -5.854 1.00 94.06 76 LEU A CA 1
ATOM 569 C C . LEU A 1 76 ? 7.337 4.094 -6.273 1.00 94.06 76 LEU A C 1
ATOM 571 O O . LEU A 1 76 ? 7.027 4.431 -7.420 1.00 94.06 76 LEU A O 1
ATOM 575 N N . THR A 1 77 ? 7.738 4.954 -5.342 1.00 95.19 77 THR A N 1
ATOM 576 C CA . THR A 1 77 ? 7.893 6.388 -5.584 1.00 95.19 77 THR A CA 1
ATOM 577 C C . THR A 1 77 ? 9.268 6.876 -5.154 1.00 95.19 77 THR A C 1
ATOM 579 O O . THR A 1 77 ? 9.899 6.329 -4.246 1.00 95.19 77 THR A O 1
ATOM 582 N N . TYR A 1 78 ? 9.735 7.926 -5.828 1.00 97.00 78 TYR A N 1
ATOM 583 C CA . TYR A 1 78 ? 10.931 8.665 -5.436 1.00 97.00 78 TYR A CA 1
ATOM 584 C C . TYR A 1 78 ? 10.608 10.150 -5.379 1.00 97.00 78 TYR A C 1
ATOM 586 O O . TYR A 1 78 ? 10.270 10.749 -6.399 1.00 97.00 78 TYR A O 1
ATOM 594 N N . THR A 1 79 ? 10.661 10.731 -4.185 1.00 95.25 79 THR A N 1
ATOM 595 C CA . THR A 1 79 ? 10.216 12.105 -3.920 1.00 95.25 79 THR A CA 1
ATOM 596 C C . THR A 1 79 ? 11.370 12.982 -3.474 1.00 95.25 79 THR A C 1
ATOM 598 O O . THR A 1 79 ? 12.211 12.495 -2.728 1.00 95.25 79 THR A O 1
ATOM 601 N N . THR A 1 80 ? 11.377 14.265 -3.831 1.00 93.81 80 THR A N 1
ATOM 602 C CA . THR A 1 80 ? 12.401 15.233 -3.410 1.00 93.81 80 THR A CA 1
ATOM 603 C C . THR A 1 80 ? 11.830 16.457 -2.701 1.00 93.81 80 THR A C 1
ATOM 605 O O . THR A 1 80 ? 10.688 16.859 -2.931 1.00 93.81 80 THR A O 1
ATOM 608 N N . THR A 1 81 ? 12.635 17.054 -1.823 1.00 89.50 81 THR A N 1
ATOM 609 C CA . THR A 1 81 ? 12.284 18.241 -1.035 1.00 89.50 81 THR A CA 1
ATOM 610 C C . THR A 1 81 ? 13.531 18.960 -0.527 1.00 89.50 81 THR A C 1
ATOM 612 O O . THR A 1 81 ? 14.452 18.323 -0.029 1.00 89.50 81 THR A O 1
ATOM 615 N N . ASP A 1 82 ? 13.501 20.288 -0.492 1.00 85.62 82 ASP A N 1
ATOM 616 C CA . ASP A 1 82 ? 14.525 21.105 0.166 1.00 85.62 82 ASP A CA 1
ATOM 617 C C . ASP A 1 82 ? 14.278 21.266 1.672 1.00 85.62 82 ASP A C 1
ATOM 619 O O . ASP A 1 82 ? 15.196 21.519 2.448 1.00 85.62 82 ASP A O 1
ATOM 623 N N . ALA A 1 83 ? 13.024 21.143 2.113 1.00 82.44 83 ALA A N 1
ATOM 624 C CA . ALA A 1 83 ? 12.604 21.378 3.494 1.00 82.44 83 ALA A CA 1
ATOM 625 C C . ALA A 1 83 ? 11.629 20.279 3.946 1.00 82.44 83 ALA A C 1
ATOM 627 O O . ALA A 1 83 ? 10.413 20.497 3.948 1.00 82.44 83 ALA A O 1
ATOM 628 N N . PRO A 1 84 ? 12.143 19.082 4.278 1.00 80.94 84 PRO A N 1
ATOM 629 C CA . PRO A 1 84 ? 11.314 17.905 4.464 1.00 80.94 84 PRO A CA 1
ATOM 630 C C . PRO A 1 84 ? 10.383 18.060 5.671 1.00 80.94 84 PRO A C 1
ATOM 632 O O . PRO A 1 84 ? 10.814 18.221 6.810 1.00 80.94 84 PRO A O 1
ATOM 635 N N . THR A 1 85 ? 9.084 17.949 5.415 1.00 81.38 85 THR A N 1
ATOM 636 C CA . THR A 1 85 ? 8.057 17.704 6.435 1.00 81.38 85 THR A CA 1
ATOM 637 C C . THR A 1 85 ? 7.534 16.289 6.263 1.00 81.38 85 THR A C 1
ATOM 639 O O . THR A 1 85 ? 7.396 15.832 5.126 1.00 81.38 85 THR A O 1
ATOM 642 N N . PHE A 1 86 ? 7.178 15.627 7.359 1.00 81.69 86 PHE A N 1
ATOM 643 C CA . PHE A 1 86 ? 6.829 14.210 7.348 1.00 81.69 86 PHE A CA 1
ATOM 644 C C . PHE A 1 86 ? 5.408 13.969 7.831 1.00 81.69 86 PHE A C 1
ATOM 646 O O . PHE A 1 86 ? 4.883 14.705 8.667 1.00 81.69 86 PHE A O 1
ATOM 653 N N . SER A 1 87 ? 4.804 12.906 7.325 1.00 70.62 87 SER A N 1
ATOM 654 C CA . SER A 1 87 ? 3.652 12.290 7.957 1.00 70.62 87 SER A CA 1
ATOM 655 C C . SER A 1 87 ? 4.005 11.462 9.196 1.00 70.62 87 SER A C 1
ATOM 657 O O . SER A 1 87 ? 5.176 11.294 9.541 1.00 70.62 87 SER A O 1
ATOM 659 N N . ALA A 1 88 ? 2.977 10.914 9.853 1.00 67.81 88 ALA A N 1
ATOM 660 C CA . ALA A 1 88 ? 3.121 10.036 11.012 1.00 67.81 88 ALA A CA 1
ATOM 661 C C . ALA A 1 88 ? 3.906 8.742 10.704 1.00 67.81 88 ALA A C 1
ATOM 663 O O . ALA A 1 88 ? 4.636 8.246 11.553 1.00 67.81 88 ALA A O 1
ATOM 664 N N . ASP A 1 89 ? 3.778 8.229 9.488 1.00 71.31 89 ASP A N 1
ATOM 665 C CA . ASP A 1 89 ? 4.361 6.999 8.933 1.00 71.31 89 ASP A CA 1
ATOM 666 C C . ASP A 1 89 ? 5.536 7.280 7.977 1.00 71.31 89 ASP A C 1
ATOM 668 O O . ASP A 1 89 ? 5.950 6.407 7.215 1.00 71.31 89 ASP A O 1
ATOM 672 N N . GLY A 1 90 ? 6.095 8.493 8.056 1.00 81.06 90 GLY A N 1
ATOM 673 C CA . GLY A 1 90 ? 7.413 8.833 7.519 1.00 81.06 90 GLY A CA 1
ATOM 674 C C . GLY A 1 90 ? 7.443 9.332 6.075 1.00 81.06 90 GLY A C 1
ATOM 675 O O . GLY A 1 90 ? 8.519 9.511 5.504 1.00 81.06 90 GLY A O 1
ATOM 676 N N . MET A 1 91 ? 6.300 9.616 5.457 1.00 85.94 91 MET A N 1
ATOM 677 C CA . MET A 1 91 ? 6.258 10.111 4.081 1.00 85.94 91 MET A CA 1
ATOM 678 C C . MET A 1 91 ? 6.527 11.610 3.997 1.00 85.94 91 MET A C 1
ATOM 680 O O . MET A 1 91 ? 5.958 12.387 4.765 1.00 85.94 91 MET A O 1
ATOM 684 N N . MET A 1 92 ? 7.373 12.024 3.049 1.00 86.75 92 MET A N 1
ATOM 685 C CA . MET A 1 92 ? 7.626 13.440 2.769 1.00 86.75 92 MET A CA 1
ATOM 686 C C . MET A 1 92 ? 6.360 14.124 2.232 1.00 86.75 92 MET A C 1
ATOM 688 O O . MET A 1 92 ? 5.545 13.496 1.561 1.00 86.75 92 MET A O 1
ATOM 692 N N . ARG A 1 93 ? 6.165 15.404 2.575 1.00 82.69 93 ARG A N 1
ATOM 693 C CA . ARG A 1 93 ? 4.953 16.167 2.209 1.00 82.69 93 ARG A CA 1
ATOM 694 C C . ARG A 1 93 ? 5.195 17.550 1.622 1.00 82.69 93 ARG A C 1
ATOM 696 O O . ARG A 1 93 ? 4.361 18.042 0.877 1.00 82.69 93 ARG A O 1
ATOM 703 N N . ASN A 1 94 ? 6.327 18.172 1.917 1.00 84.81 94 ASN A N 1
ATOM 704 C CA . ASN A 1 94 ? 6.665 19.490 1.387 1.00 84.81 94 ASN A CA 1
ATOM 705 C C . ASN A 1 94 ? 7.546 19.362 0.137 1.00 84.81 94 ASN A C 1
ATOM 707 O O . ASN A 1 94 ? 8.719 19.707 0.152 1.00 84.81 94 ASN A O 1
ATOM 711 N N . HIS A 1 95 ? 7.011 18.750 -0.917 1.00 89.81 95 HIS A N 1
ATOM 712 C CA . HIS A 1 95 ? 7.793 18.393 -2.103 1.00 89.81 95 HIS A CA 1
ATOM 713 C C . HIS A 1 95 ? 8.348 19.633 -2.831 1.00 89.81 95 HIS A C 1
ATOM 715 O O . HIS A 1 95 ? 7.638 20.626 -2.984 1.00 89.81 95 HIS A O 1
ATOM 721 N N . THR A 1 96 ? 9.584 19.557 -3.340 1.00 88.00 96 THR A N 1
ATOM 722 C CA . THR A 1 96 ? 10.219 20.620 -4.149 1.00 88.00 96 THR A CA 1
ATOM 723 C C . THR A 1 96 ? 10.829 20.070 -5.437 1.00 88.00 96 THR A C 1
ATOM 725 O O . THR A 1 96 ? 11.201 18.894 -5.519 1.00 88.00 96 THR A O 1
ATOM 728 N N . GLY A 1 97 ? 10.877 20.924 -6.464 1.00 88.81 97 GLY A N 1
ATOM 729 C CA . GLY A 1 97 ? 11.269 20.565 -7.822 1.00 88.81 97 GLY A CA 1
ATOM 730 C C . GLY A 1 97 ? 12.775 20.363 -7.980 1.00 88.81 97 GLY A C 1
ATOM 731 O O . GLY A 1 97 ? 13.450 21.273 -8.455 1.00 88.81 97 GLY A O 1
ATOM 732 N N . ASN A 1 98 ? 13.291 19.183 -7.621 1.00 90.25 98 ASN A N 1
ATOM 733 C CA . ASN A 1 98 ? 14.733 18.904 -7.618 1.00 90.25 98 ASN A CA 1
ATOM 734 C C . ASN A 1 98 ? 15.160 17.814 -8.612 1.00 90.25 98 ASN A C 1
ATOM 736 O O . ASN A 1 98 ? 16.358 17.561 -8.747 1.00 90.25 98 ASN A O 1
ATOM 740 N N . ILE A 1 99 ? 14.217 17.171 -9.310 1.00 93.06 99 ILE A N 1
ATOM 741 C CA . ILE A 1 99 ? 14.504 16.136 -10.314 1.00 93.06 99 ILE A CA 1
ATOM 742 C C . ILE A 1 99 ? 13.862 16.441 -11.662 1.00 93.06 99 ILE A C 1
ATOM 744 O O . ILE A 1 99 ? 12.765 16.986 -11.732 1.00 93.06 99 ILE A O 1
ATOM 748 N N . ARG A 1 100 ? 14.528 16.072 -12.754 1.00 89.31 100 ARG A N 1
ATOM 749 C CA . ARG A 1 100 ? 14.034 16.282 -14.123 1.00 89.31 100 ARG A CA 1
ATOM 750 C C . ARG A 1 100 ? 14.501 15.157 -15.042 1.00 89.31 100 ARG A C 1
ATOM 752 O O . ARG A 1 100 ? 15.610 14.661 -14.870 1.00 89.31 100 ARG A O 1
ATOM 759 N N . PHE A 1 101 ? 13.696 14.803 -16.044 1.00 88.75 101 PHE A N 1
ATOM 760 C CA . PHE A 1 101 ? 14.182 14.029 -17.186 1.00 88.75 101 PHE A CA 1
ATOM 761 C C . PHE A 1 101 ? 15.032 14.913 -18.097 1.00 88.75 101 PHE A C 1
ATOM 763 O O . PHE A 1 101 ? 14.583 15.965 -18.546 1.00 88.75 101 PHE A O 1
ATOM 770 N N . TYR A 1 102 ? 16.267 14.489 -18.335 1.00 83.62 102 TYR A N 1
ATOM 771 C CA . TYR A 1 102 ? 17.209 15.155 -19.213 1.00 83.62 102 TYR A CA 1
ATOM 772 C C . TYR A 1 102 ? 17.280 14.413 -20.542 1.00 83.62 102 TYR A C 1
ATOM 774 O O . TYR A 1 102 ? 17.777 13.289 -20.624 1.00 83.62 102 TYR A O 1
ATOM 782 N N . GLU A 1 103 ? 16.739 15.048 -21.576 1.00 78.56 103 GLU A N 1
ATOM 783 C CA . GLU A 1 103 ? 16.437 14.434 -22.866 1.00 78.56 103 GLU A CA 1
ATOM 784 C C . GLU A 1 103 ? 17.697 14.049 -23.653 1.00 78.56 103 GLU A C 1
ATOM 786 O O . GLU A 1 103 ? 17.688 13.045 -24.360 1.00 78.56 103 GLU A O 1
ATOM 791 N N . LYS A 1 104 ? 18.792 14.804 -23.488 1.00 77.44 104 LYS A N 1
ATOM 792 C CA . LYS A 1 104 ? 20.071 14.577 -24.183 1.00 77.44 104 LYS A CA 1
ATOM 793 C C . LYS A 1 104 ? 20.659 13.196 -23.893 1.00 77.44 104 LYS A C 1
ATOM 795 O O . LYS A 1 104 ? 21.063 12.493 -24.815 1.00 77.44 104 LYS A O 1
ATOM 800 N N . ASP A 1 105 ? 20.655 12.814 -22.618 1.00 77.88 105 ASP A N 1
ATOM 801 C CA . ASP A 1 105 ? 21.224 11.553 -22.132 1.00 77.88 105 ASP A CA 1
ATOM 802 C C . ASP A 1 105 ? 20.147 10.524 -21.759 1.00 77.88 105 ASP A C 1
ATOM 804 O O . ASP A 1 105 ? 20.480 9.398 -21.385 1.00 77.88 105 ASP A O 1
ATOM 808 N N . ASN A 1 106 ? 18.864 10.894 -21.871 1.00 86.31 106 ASN A N 1
ATOM 809 C CA . ASN A 1 106 ? 17.713 10.074 -21.500 1.00 86.31 106 ASN A CA 1
ATOM 810 C C . ASN A 1 106 ? 17.832 9.536 -20.055 1.00 86.31 106 ASN A C 1
ATOM 812 O O . ASN A 1 106 ? 17.680 8.343 -19.783 1.00 86.31 106 ASN A O 1
ATOM 816 N N . ARG A 1 107 ? 18.152 10.441 -19.121 1.00 88.56 107 ARG A N 1
ATOM 817 C CA . ARG A 1 107 ? 18.421 10.162 -17.697 1.00 88.56 107 ARG A CA 1
ATOM 818 C C . ARG A 1 107 ? 17.672 11.117 -16.780 1.00 88.56 107 ARG A C 1
ATOM 820 O O . ARG A 1 107 ? 17.051 12.071 -17.234 1.00 88.56 107 ARG A O 1
ATOM 827 N N . ILE A 1 108 ? 17.745 10.875 -15.473 1.00 92.00 108 ILE A N 1
ATOM 828 C CA . ILE A 1 108 ? 17.235 11.805 -14.461 1.00 92.00 108 ILE A CA 1
ATOM 829 C C . ILE A 1 108 ? 18.390 12.668 -13.954 1.00 92.00 108 ILE A C 1
ATOM 831 O O . ILE A 1 108 ? 19.414 12.137 -13.533 1.00 92.00 108 ILE A O 1
ATOM 835 N N . VAL A 1 109 ? 18.213 13.985 -13.941 1.00 90.25 109 VAL A N 1
ATOM 836 C CA . VAL A 1 109 ? 19.104 14.930 -13.255 1.00 90.25 109 VAL A CA 1
ATOM 837 C C . VAL A 1 109 ? 18.537 15.225 -11.872 1.00 90.25 109 VAL A C 1
ATOM 839 O O . VAL A 1 109 ? 17.333 15.442 -11.747 1.00 90.25 109 VAL A O 1
ATOM 842 N N . HIS A 1 110 ? 19.395 15.251 -10.851 1.00 92.56 110 HIS A N 1
ATOM 843 C CA . HIS A 1 110 ? 19.055 15.667 -9.489 1.00 92.56 110 HIS A CA 1
ATOM 844 C C . HIS A 1 110 ? 19.911 16.860 -9.086 1.00 92.56 110 HIS A C 1
ATOM 846 O O . HIS A 1 110 ? 21.132 16.841 -9.252 1.00 92.56 110 HIS A O 1
ATOM 852 N N . ILE A 1 111 ? 19.260 17.893 -8.563 1.00 88.75 111 ILE A N 1
ATOM 853 C CA . ILE A 1 111 ? 19.866 19.178 -8.234 1.00 88.75 111 ILE A CA 1
ATOM 854 C C . ILE A 1 111 ? 19.748 19.500 -6.742 1.00 88.75 111 ILE A C 1
ATOM 856 O O . ILE A 1 111 ? 18.820 19.061 -6.066 1.00 88.75 111 ILE A O 1
ATOM 860 N N . ALA A 1 112 ? 20.680 20.303 -6.242 1.00 86.88 112 ALA A N 1
ATOM 861 C CA . ALA A 1 112 ? 20.616 20.962 -4.945 1.00 86.88 112 ALA A CA 1
ATOM 862 C C . ALA A 1 112 ? 21.119 22.405 -5.086 1.00 86.88 112 ALA A C 1
ATOM 864 O O . ALA A 1 112 ? 22.044 22.682 -5.854 1.00 86.88 112 ALA A O 1
ATOM 865 N N . GLY A 1 113 ? 20.500 23.325 -4.348 1.00 79.81 113 GLY A N 1
ATOM 866 C CA . GLY A 1 113 ? 20.878 24.738 -4.327 1.00 79.81 113 GLY A CA 1
ATOM 867 C C . GLY A 1 113 ? 21.487 25.151 -2.990 1.00 79.81 113 GLY A C 1
ATOM 868 O O . GLY A 1 113 ? 22.313 24.450 -2.410 1.00 79.81 113 GLY A O 1
ATOM 869 N N . VAL A 1 114 ? 21.045 26.303 -2.474 1.00 76.94 114 VAL A N 1
ATOM 870 C CA . VAL A 1 114 ? 21.463 26.824 -1.156 1.00 76.94 114 VAL A CA 1
ATOM 871 C C . VAL A 1 114 ? 21.074 25.871 -0.016 1.00 76.94 114 VAL A C 1
ATOM 873 O O . VAL A 1 114 ? 21.777 25.762 0.997 1.00 76.94 114 VAL A O 1
ATOM 876 N N . LEU A 1 115 ? 19.944 25.183 -0.177 1.00 83.62 115 LEU A N 1
ATOM 877 C CA . LEU A 1 115 ? 19.469 24.143 0.725 1.00 83.62 115 LEU A CA 1
ATOM 878 C C . LEU A 1 115 ? 19.903 22.765 0.214 1.00 83.62 115 LEU A C 1
ATOM 880 O O . LEU A 1 115 ? 20.094 22.562 -0.985 1.00 83.62 115 LEU A O 1
ATOM 884 N N . ASN A 1 116 ? 20.048 21.821 1.145 1.00 88.75 116 ASN A N 1
ATOM 885 C CA . ASN A 1 116 ? 20.190 20.414 0.784 1.00 88.75 116 ASN A CA 1
ATOM 886 C C . ASN A 1 116 ? 18.929 19.941 0.074 1.00 88.75 116 ASN A C 1
ATOM 888 O O . ASN A 1 116 ? 17.833 20.273 0.521 1.00 88.75 116 ASN A O 1
ATOM 892 N N . SER A 1 117 ? 19.098 19.084 -0.928 1.00 91.38 117 SER A N 1
ATOM 893 C CA . SER A 1 117 ? 17.983 18.312 -1.463 1.00 91.38 117 SER A CA 1
ATOM 894 C C . SER A 1 117 ? 17.895 16.988 -0.715 1.00 91.38 117 SER A C 1
ATOM 896 O O . SER A 1 117 ? 18.832 16.190 -0.724 1.00 91.38 117 SER A O 1
ATOM 898 N N . TYR A 1 118 ? 16.768 16.739 -0.064 1.00 94.12 118 TYR A N 1
ATOM 899 C CA . TYR A 1 118 ? 16.447 15.434 0.496 1.00 94.12 118 TYR A CA 1
ATOM 900 C C . TYR A 1 118 ? 15.608 14.659 -0.499 1.00 94.12 118 TYR A C 1
ATOM 902 O O . TYR A 1 118 ? 14.784 15.235 -1.211 1.00 94.12 118 TYR A O 1
ATOM 910 N N . ALA A 1 119 ? 15.767 13.343 -0.491 1.00 96.12 119 ALA A N 1
ATOM 911 C CA . ALA A 1 119 ? 14.904 12.454 -1.239 1.00 96.12 119 ALA A CA 1
ATOM 912 C C . ALA A 1 119 ? 14.388 11.306 -0.378 1.00 96.12 119 ALA A C 1
ATOM 914 O O . ALA A 1 119 ? 15.043 10.912 0.586 1.00 96.12 119 ALA A O 1
ATOM 915 N N . ALA A 1 120 ? 13.236 10.752 -0.740 1.00 96.06 120 ALA A N 1
ATOM 916 C CA . ALA A 1 120 ? 12.716 9.525 -0.158 1.00 96.06 120 ALA A CA 1
ATOM 917 C C . ALA A 1 120 ? 12.392 8.517 -1.259 1.00 96.06 120 ALA A C 1
ATOM 919 O O . ALA A 1 120 ? 11.711 8.850 -2.225 1.00 96.06 120 ALA A O 1
ATOM 920 N N . LEU A 1 121 ? 12.886 7.293 -1.091 1.00 97.69 121 LEU A N 1
ATOM 921 C CA . LEU A 1 121 ? 12.501 6.119 -1.862 1.00 97.69 121 LEU A CA 1
ATOM 922 C C . LEU A 1 121 ? 11.503 5.325 -1.022 1.00 97.69 121 LEU A C 1
ATOM 924 O O . LEU A 1 121 ? 11.865 4.892 0.073 1.00 97.69 121 LEU A O 1
ATOM 928 N N . ALA A 1 122 ? 10.280 5.140 -1.511 1.00 96.06 122 ALA A N 1
ATOM 929 C CA . ALA A 1 122 ? 9.209 4.532 -0.728 1.00 96.06 122 ALA A CA 1
ATOM 930 C C . ALA A 1 122 ? 8.483 3.409 -1.469 1.00 96.06 122 ALA A C 1
ATOM 932 O O . ALA A 1 122 ? 8.233 3.494 -2.673 1.00 96.06 122 ALA A O 1
ATOM 933 N N . VAL A 1 123 ? 8.116 2.382 -0.703 1.00 95.88 123 VAL A N 1
ATOM 934 C CA . VAL A 1 123 ? 7.202 1.298 -1.076 1.00 95.88 123 VAL A CA 1
ATOM 935 C C . VAL A 1 123 ? 6.043 1.241 -0.063 1.00 95.88 123 VAL A C 1
ATOM 937 O O . VAL A 1 123 ? 6.218 1.690 1.072 1.00 95.88 123 VAL A O 1
ATOM 940 N N . PRO A 1 124 ? 4.857 0.719 -0.434 1.00 94.19 124 PRO A N 1
ATOM 941 C CA . PRO A 1 124 ? 3.692 0.703 0.440 1.00 94.19 124 PRO A CA 1
ATOM 942 C C . PRO A 1 124 ? 3.896 -0.077 1.734 1.00 94.19 124 PRO A C 1
ATOM 944 O O . PRO A 1 124 ? 4.758 -0.947 1.856 1.00 94.19 124 PRO A O 1
ATOM 947 N N . LYS A 1 125 ? 2.987 0.147 2.678 1.00 92.62 125 LYS A N 1
ATOM 948 C CA . LYS A 1 125 ? 2.910 -0.630 3.908 1.00 92.62 125 LYS A CA 1
ATOM 949 C C . LYS A 1 125 ? 2.704 -2.114 3.599 1.00 92.62 125 LYS A C 1
ATOM 951 O O . LYS A 1 125 ? 1.813 -2.480 2.830 1.00 92.62 125 LYS A O 1
ATOM 956 N N . GLY A 1 126 ? 3.529 -2.945 4.229 1.00 93.12 126 GLY A N 1
ATOM 957 C CA . GLY A 1 126 ? 3.623 -4.384 3.973 1.00 93.12 126 GLY A CA 1
ATOM 958 C C . GLY A 1 126 ? 4.705 -4.764 2.953 1.00 93.12 126 GLY A C 1
ATOM 959 O O . GLY A 1 126 ? 5.010 -5.941 2.783 1.00 93.12 126 GLY A O 1
ATOM 960 N N . PHE A 1 127 ? 5.334 -3.773 2.314 1.00 94.12 127 PHE A N 1
ATOM 961 C CA . PHE A 1 127 ? 6.518 -3.950 1.484 1.00 94.12 127 PHE A CA 1
ATOM 962 C C . PHE A 1 127 ? 7.764 -3.499 2.247 1.00 94.12 127 PHE A C 1
ATOM 964 O O . PHE A 1 127 ? 7.717 -2.617 3.106 1.00 94.12 127 PHE A O 1
ATOM 971 N N . ARG A 1 128 ? 8.910 -4.071 1.892 1.00 94.25 128 ARG A N 1
ATOM 972 C CA . ARG A 1 128 ? 10.229 -3.650 2.366 1.00 94.25 128 ARG A CA 1
ATOM 973 C C . ARG A 1 128 ? 11.211 -3.563 1.214 1.00 94.25 128 ARG A C 1
ATOM 975 O O . ARG A 1 128 ? 11.250 -4.435 0.351 1.00 94.25 128 ARG A O 1
ATOM 982 N N . ILE A 1 129 ? 12.049 -2.539 1.230 1.00 96.94 129 ILE A N 1
ATOM 983 C CA . ILE A 1 129 ? 13.219 -2.459 0.361 1.00 96.94 129 ILE A CA 1
ATOM 984 C C . ILE A 1 129 ? 14.279 -3.378 0.960 1.00 96.94 129 ILE A C 1
ATOM 986 O O . ILE A 1 129 ? 14.507 -3.363 2.169 1.00 96.94 129 ILE A O 1
ATOM 990 N N . THR A 1 130 ? 14.915 -4.199 0.133 1.00 95.94 130 THR A N 1
ATOM 991 C CA . THR A 1 130 ? 15.930 -5.167 0.571 1.00 95.94 130 THR A CA 1
ATOM 992 C C . THR A 1 130 ? 17.307 -4.887 -0.011 1.00 95.94 130 THR A C 1
ATOM 994 O O . THR A 1 130 ? 18.321 -5.333 0.532 1.00 95.94 130 THR A O 1
ATOM 997 N N . LYS A 1 131 ? 17.364 -4.119 -1.103 1.00 97.06 131 LYS A N 1
ATOM 998 C CA . LYS A 1 131 ? 18.601 -3.598 -1.678 1.00 97.06 131 LYS A CA 1
ATOM 999 C C . LYS A 1 131 ? 18.326 -2.380 -2.545 1.00 97.06 131 LYS A C 1
ATOM 1001 O O . LYS A 1 131 ? 17.289 -2.294 -3.192 1.00 97.06 131 LYS A O 1
ATOM 1006 N N . TYR A 1 132 ? 19.288 -1.473 -2.616 1.00 98.00 132 TYR A N 1
ATOM 1007 C CA . TYR A 1 132 ? 19.354 -0.498 -3.698 1.00 98.00 132 TYR A CA 1
ATOM 1008 C C . TYR A 1 132 ? 20.782 -0.396 -4.233 1.00 98.00 132 TYR A C 1
ATOM 1010 O O . TYR A 1 132 ? 21.757 -0.626 -3.512 1.00 98.00 132 TYR A O 1
ATOM 1018 N N . THR A 1 133 ? 20.909 -0.027 -5.502 1.00 98.00 133 THR A N 1
ATOM 1019 C CA . THR A 1 133 ? 22.168 0.347 -6.142 1.00 98.00 133 THR A CA 1
ATOM 1020 C C . THR A 1 133 ? 21.922 1.602 -6.967 1.00 98.00 133 THR A C 1
ATOM 1022 O O . THR A 1 133 ? 21.205 1.583 -7.960 1.00 98.00 133 THR A O 1
ATOM 1025 N N . ILE A 1 134 ? 22.504 2.714 -6.530 1.00 97.88 134 ILE A N 1
ATOM 1026 C CA . ILE A 1 134 ? 22.398 4.015 -7.183 1.00 97.88 134 ILE A CA 1
ATOM 1027 C C . ILE A 1 134 ? 23.734 4.315 -7.851 1.00 97.88 134 ILE A C 1
ATOM 1029 O O . ILE A 1 134 ? 24.765 4.386 -7.178 1.00 97.88 134 ILE A O 1
ATOM 1033 N N . LYS A 1 135 ? 23.712 4.503 -9.169 1.00 95.19 135 LYS A N 1
ATOM 1034 C CA . LYS A 1 135 ? 24.866 4.905 -9.973 1.00 95.19 135 LYS A CA 1
ATOM 1035 C C . LYS A 1 135 ? 24.672 6.346 -10.422 1.00 95.19 135 LYS A C 1
ATOM 1037 O O . LYS A 1 135 ? 23.653 6.669 -11.030 1.00 95.19 135 LYS A O 1
ATOM 1042 N N . ILE A 1 136 ? 25.643 7.205 -10.126 1.00 91.62 136 ILE A N 1
ATOM 1043 C CA . ILE A 1 136 ? 25.607 8.620 -10.507 1.00 91.62 136 ILE A CA 1
ATOM 1044 C C . ILE A 1 136 ? 26.795 8.991 -11.389 1.00 91.62 136 ILE A C 1
ATOM 1046 O O . ILE A 1 136 ? 27.910 8.491 -11.205 1.00 91.62 136 ILE A O 1
ATOM 1050 N N . LYS A 1 137 ? 26.555 9.919 -12.312 1.00 85.56 137 LYS A N 1
ATOM 1051 C CA . LYS A 1 137 ? 27.548 10.498 -13.214 1.00 85.56 137 LYS A CA 1
ATOM 1052 C C . LYS A 1 137 ? 27.589 12.012 -13.049 1.00 85.56 137 LYS A C 1
ATOM 1054 O O . LYS A 1 137 ? 26.566 12.688 -13.110 1.00 85.56 137 LYS A O 1
ATOM 1059 N N . ASN A 1 138 ? 28.794 12.547 -12.870 1.00 78.12 138 ASN A N 1
ATOM 1060 C CA . ASN A 1 138 ? 29.038 13.987 -12.802 1.00 78.12 138 ASN A CA 1
ATOM 1061 C C . ASN A 1 138 ? 29.515 14.502 -14.170 1.00 78.12 138 ASN A C 1
ATOM 1063 O O . ASN A 1 138 ? 30.706 14.736 -14.349 1.00 78.12 138 ASN A O 1
ATOM 1067 N N . LYS A 1 139 ? 28.595 14.599 -15.141 1.00 71.94 139 LYS A N 1
ATOM 1068 C CA . LYS A 1 139 ? 28.881 15.016 -16.530 1.00 71.94 139 LYS A CA 1
ATOM 1069 C C . LYS A 1 139 ? 28.359 16.408 -16.898 1.00 71.94 139 LYS A C 1
ATOM 1071 O O . LYS A 1 139 ? 28.467 16.815 -18.050 1.00 71.94 139 LYS A O 1
ATOM 1076 N N . LEU A 1 140 ? 27.824 17.159 -15.934 1.00 68.31 140 LEU A N 1
ATOM 1077 C CA . LEU A 1 140 ? 27.078 18.401 -16.176 1.00 68.31 140 LEU A CA 1
ATOM 1078 C C . LEU A 1 140 ? 27.972 19.633 -16.439 1.00 68.31 140 LEU A C 1
ATOM 1080 O O . LEU A 1 140 ? 27.752 20.703 -15.869 1.00 68.31 140 LEU A O 1
ATOM 1084 N N . LYS A 1 141 ? 29.000 19.499 -17.288 1.00 59.59 141 LYS A N 1
ATOM 1085 C CA . LYS A 1 141 ? 29.951 20.569 -17.629 1.00 59.59 141 LYS A CA 1
ATOM 1086 C C . LYS A 1 141 ? 29.799 21.000 -19.090 1.00 59.59 141 LYS A C 1
ATOM 1088 O O . LYS A 1 141 ? 29.940 20.186 -19.995 1.00 59.59 141 LYS A O 1
ATOM 1093 N N . GLY A 1 142 ? 29.604 22.296 -19.316 1.00 52.09 142 GLY A N 1
ATOM 1094 C CA . GLY A 1 142 ? 29.826 22.941 -20.609 1.00 52.09 142 GLY A CA 1
ATOM 1095 C C . GLY A 1 142 ? 31.283 23.401 -20.773 1.00 52.09 142 GLY A C 1
ATOM 1096 O O . GLY A 1 142 ? 32.083 23.424 -19.829 1.00 52.09 142 GLY A O 1
ATOM 1097 N N . SER A 1 143 ? 31.662 23.759 -22.000 1.00 39.75 143 SER A N 1
ATOM 1098 C CA . SER A 1 143 ? 33.009 24.245 -22.327 1.00 39.75 143 SER A CA 1
ATOM 1099 C C . SER A 1 143 ? 33.393 25.460 -21.460 1.00 39.75 143 SER A C 1
ATOM 1101 O O . SER A 1 143 ? 32.594 26.371 -21.272 1.00 39.75 143 SER A O 1
ATOM 1103 N N . TYR A 1 144 ? 34.626 25.487 -20.935 1.00 43.88 144 TYR A N 1
ATOM 1104 C CA . TYR A 1 144 ? 35.187 26.574 -20.101 1.00 43.88 144 TYR A CA 1
ATOM 1105 C C . TYR A 1 144 ? 34.561 26.795 -18.710 1.00 43.88 144 TYR A C 1
ATOM 1107 O O . TYR A 1 144 ? 34.625 27.896 -18.168 1.00 43.88 144 TYR A O 1
ATOM 1115 N N . GLY A 1 145 ? 34.011 25.750 -18.082 1.00 48.66 145 GLY A N 1
ATOM 1116 C CA . GLY A 1 145 ? 33.519 25.852 -16.697 1.00 48.66 145 GLY A CA 1
ATOM 1117 C C . GLY A 1 145 ? 32.193 26.602 -16.575 1.00 48.66 145 GLY A C 1
ATOM 1118 O O . GLY A 1 145 ? 31.788 26.964 -15.474 1.00 48.66 145 GLY A O 1
ATOM 1119 N N . GLN A 1 146 ? 31.514 26.815 -17.700 1.00 52.81 146 GLN A N 1
ATOM 1120 C CA . GLN A 1 146 ? 30.118 27.215 -17.735 1.00 52.81 146 GLN A CA 1
ATOM 1121 C C . GLN A 1 146 ? 29.252 25.954 -17.840 1.00 52.81 146 GLN A C 1
ATOM 1123 O O . GLN A 1 146 ? 29.667 24.960 -18.423 1.00 52.81 146 GLN A O 1
ATOM 1128 N N . ALA A 1 147 ? 28.088 25.977 -17.197 1.00 54.12 147 ALA A N 1
ATOM 1129 C CA . ALA A 1 147 ? 27.042 24.955 -17.232 1.00 54.12 147 ALA A CA 1
ATOM 1130 C C . ALA A 1 147 ? 26.834 24.290 -18.609 1.00 54.12 147 ALA A C 1
ATOM 1132 O O . ALA A 1 147 ? 26.942 24.961 -19.633 1.00 54.12 147 ALA A O 1
ATOM 1133 N N . ASP A 1 148 ? 26.417 23.016 -18.639 1.00 57.66 148 ASP A N 1
ATOM 1134 C CA . ASP A 1 148 ? 25.597 22.550 -19.767 1.00 57.66 148 ASP A CA 1
ATOM 1135 C C . ASP A 1 148 ? 24.293 23.371 -19.738 1.00 57.66 148 ASP A C 1
ATOM 1137 O O . ASP A 1 148 ? 23.449 23.207 -18.849 1.00 57.66 148 ASP A O 1
ATOM 1141 N N . TYR A 1 149 ? 24.207 24.367 -20.625 1.00 53.94 149 TYR A N 1
ATOM 1142 C CA . TYR A 1 149 ? 23.148 25.375 -20.631 1.00 53.94 149 TYR A CA 1
ATOM 1143 C C . TYR A 1 149 ? 21.763 24.770 -20.893 1.00 53.94 149 TYR A C 1
ATOM 1145 O O . TYR A 1 149 ? 20.779 25.349 -20.441 1.00 53.94 149 TYR A O 1
ATOM 1153 N N . ASP A 1 150 ? 21.684 23.588 -21.511 1.00 60.25 150 ASP A N 1
ATOM 1154 C CA . ASP A 1 150 ? 20.421 22.910 -21.831 1.00 60.25 150 ASP A CA 1
ATOM 1155 C C . ASP A 1 150 ? 19.702 22.402 -20.561 1.00 60.25 150 ASP A C 1
ATOM 1157 O O . ASP A 1 150 ? 18.474 22.339 -20.493 1.00 60.25 150 ASP A O 1
ATOM 1161 N N . ILE A 1 151 ? 20.455 22.096 -19.497 1.00 64.38 151 ILE A N 1
ATOM 1162 C CA . ILE A 1 151 ? 19.910 21.675 -18.189 1.00 64.38 151 ILE A CA 1
ATOM 1163 C C . ILE A 1 151 ? 19.327 22.864 -17.410 1.00 64.38 151 ILE A C 1
ATOM 1165 O O . ILE A 1 151 ? 18.438 22.698 -16.567 1.00 64.38 151 ILE A O 1
ATOM 1169 N N . LEU A 1 152 ? 19.833 24.067 -17.696 1.00 61.50 152 LEU A N 1
ATOM 1170 C CA . LEU A 1 152 ? 19.408 25.334 -17.101 1.00 61.50 152 LEU A CA 1
ATOM 1171 C C . LEU A 1 152 ? 18.551 26.181 -18.049 1.00 61.50 152 LEU A C 1
ATOM 1173 O O . LEU A 1 152 ? 18.306 27.334 -17.693 1.00 61.50 152 LEU A O 1
ATOM 1177 N N . ASP A 1 153 ? 18.131 25.643 -19.204 1.00 55.69 153 ASP A N 1
ATOM 1178 C CA . ASP A 1 153 ? 17.541 26.324 -20.375 1.00 55.69 153 ASP A CA 1
ATOM 1179 C C . ASP A 1 153 ? 16.598 27.486 -20.020 1.00 55.69 153 ASP A C 1
ATOM 1181 O O . ASP A 1 153 ? 15.387 27.327 -19.871 1.00 55.69 153 ASP A O 1
ATOM 1185 N N . LYS A 1 154 ? 17.185 28.669 -19.787 1.00 51.81 154 LYS A N 1
ATOM 1186 C CA . LYS A 1 154 ? 16.537 29.910 -19.306 1.00 51.81 154 LYS A CA 1
ATOM 1187 C C . LYS A 1 154 ? 15.703 29.792 -18.024 1.00 51.81 154 LYS A C 1
ATOM 1189 O O . LYS A 1 154 ? 15.082 30.754 -17.581 1.00 51.81 154 LYS A O 1
ATOM 1194 N N . ALA A 1 155 ? 15.747 28.635 -17.398 1.00 52.19 155 ALA A N 1
ATOM 1195 C CA . ALA A 1 155 ? 15.003 28.192 -16.240 1.00 52.19 155 ALA A CA 1
ATOM 1196 C C . ALA A 1 155 ? 15.199 29.133 -15.022 1.00 52.19 155 ALA A C 1
ATOM 1198 O O . ALA A 1 155 ? 14.281 29.442 -14.255 1.00 52.19 155 ALA A O 1
ATOM 1199 N N . PHE A 1 156 ? 16.394 29.719 -14.937 1.00 62.75 156 PHE A N 1
ATOM 1200 C CA . PHE A 1 156 ? 16.763 30.725 -13.945 1.00 62.75 156 PHE A CA 1
ATOM 1201 C C . PHE A 1 156 ? 17.207 32.038 -14.600 1.00 62.75 156 PHE A C 1
ATOM 1203 O O . PHE A 1 156 ? 18.039 32.742 -14.044 1.00 62.75 156 PHE A O 1
ATOM 1210 N N . TYR A 1 157 ? 16.709 32.372 -15.791 1.00 64.19 157 TYR A N 1
ATOM 1211 C CA . TYR A 1 157 ? 17.040 33.622 -16.473 1.00 64.19 157 TYR A CA 1
ATOM 1212 C C . TYR A 1 157 ? 16.077 34.730 -16.037 1.00 64.19 157 TYR A C 1
ATOM 1214 O O . TYR A 1 157 ? 14.860 34.580 -16.119 1.00 64.19 157 TYR A O 1
ATOM 1222 N N . GLY A 1 158 ? 16.609 35.849 -15.553 1.00 67.50 158 GLY A N 1
ATOM 1223 C CA . GLY A 1 158 ? 15.807 36.953 -15.030 1.00 67.50 158 GLY A CA 1
ATOM 1224 C C . GLY A 1 158 ? 16.635 38.216 -14.830 1.00 67.50 158 GLY A C 1
ATOM 1225 O O . GLY A 1 158 ? 17.780 38.291 -15.267 1.00 67.50 158 GLY A O 1
ATOM 1226 N N . GLN A 1 159 ? 16.059 39.230 -14.189 1.00 70.94 159 GLN A N 1
ATOM 1227 C CA . GLN A 1 159 ? 16.801 40.442 -13.841 1.00 70.94 159 GLN A CA 1
ATOM 1228 C C . GLN A 1 159 ? 17.597 40.231 -12.550 1.00 70.94 159 GLN A C 1
ATOM 1230 O O . GLN A 1 159 ? 17.056 39.751 -11.553 1.00 70.94 159 GLN A O 1
ATOM 1235 N N . ASP A 1 160 ? 18.880 40.591 -12.562 1.00 68.44 160 ASP A N 1
ATOM 1236 C CA . ASP A 1 160 ? 19.684 40.652 -11.342 1.00 68.44 160 ASP A CA 1
ATOM 1237 C C . ASP A 1 160 ? 19.232 41.806 -10.420 1.00 68.44 160 ASP A C 1
ATOM 1239 O O . ASP A 1 160 ? 18.335 42.586 -10.744 1.00 68.44 160 ASP A O 1
ATOM 1243 N N . ARG A 1 161 ? 19.868 41.947 -9.247 1.00 65.75 161 ARG A N 1
ATOM 1244 C CA . ARG A 1 161 ? 19.557 43.024 -8.281 1.00 65.75 161 ARG A CA 1
ATOM 1245 C C . ARG A 1 161 ? 19.750 44.442 -8.847 1.00 65.75 161 ARG A C 1
ATOM 1247 O O . ARG A 1 161 ? 19.334 45.400 -8.205 1.00 65.75 161 ARG A O 1
ATOM 1254 N N . SER A 1 162 ? 20.389 44.573 -10.007 1.00 78.12 162 SER A N 1
ATOM 1255 C CA . SER A 1 162 ? 20.642 45.823 -10.722 1.00 78.12 162 SER A CA 1
ATOM 1256 C C . SER A 1 162 ? 19.765 45.979 -11.973 1.00 78.12 162 SER A C 1
ATOM 1258 O O . SER A 1 162 ? 19.960 46.931 -12.724 1.00 78.12 162 SER A O 1
ATOM 1260 N N . GLY A 1 163 ? 18.801 45.079 -12.201 1.00 77.00 163 GLY A N 1
ATOM 1261 C CA . GLY A 1 163 ? 17.865 45.138 -13.325 1.00 77.00 163 GLY A CA 1
ATOM 1262 C C . GLY A 1 163 ? 18.395 44.551 -14.638 1.00 77.00 163 GLY A C 1
ATOM 1263 O O . GLY A 1 163 ? 17.701 44.627 -15.652 1.00 77.00 163 GLY A O 1
ATOM 1264 N N . ASN A 1 164 ? 19.593 43.954 -14.658 1.00 79.88 164 ASN A N 1
ATOM 1265 C CA . ASN A 1 164 ? 20.179 43.423 -15.891 1.00 79.88 164 ASN A CA 1
ATOM 1266 C C . ASN A 1 164 ? 19.695 41.990 -16.167 1.00 79.88 164 ASN A C 1
ATOM 1268 O O . ASN A 1 164 ? 19.801 41.145 -15.274 1.00 79.88 164 ASN A O 1
ATOM 1272 N N . PRO A 1 165 ? 19.237 41.667 -17.391 1.00 73.12 165 PRO A N 1
ATOM 1273 C CA . PRO A 1 165 ? 18.869 40.302 -17.765 1.00 73.12 165 PRO A CA 1
ATOM 1274 C C . PRO A 1 165 ? 20.091 39.376 -17.768 1.00 73.12 165 PRO A C 1
ATOM 1276 O O . PRO A 1 165 ? 21.011 39.555 -18.571 1.00 73.12 165 PRO A O 1
ATOM 1279 N N . ARG A 1 166 ? 20.122 38.391 -16.866 1.00 71.81 166 ARG A N 1
ATOM 1280 C CA . ARG A 1 166 ? 21.197 37.398 -16.737 1.00 71.81 166 ARG A CA 1
ATOM 1281 C C . ARG A 1 166 ? 20.674 36.064 -16.205 1.00 71.81 166 ARG A C 1
ATOM 1283 O O . ARG A 1 166 ? 19.577 35.960 -15.662 1.00 71.81 166 ARG A O 1
ATOM 1290 N N . GLN A 1 167 ? 21.509 35.038 -16.332 1.00 71.44 167 GLN A N 1
ATOM 1291 C CA . GLN A 1 167 ? 21.326 33.772 -15.635 1.00 71.44 167 GLN A CA 1
ATOM 1292 C C . GLN A 1 167 ? 21.518 33.993 -14.122 1.00 71.44 167 GLN A C 1
ATOM 1294 O O . GLN A 1 167 ? 22.605 34.366 -13.685 1.00 71.44 167 GLN A O 1
ATOM 1299 N N . LEU A 1 168 ? 20.466 33.777 -13.332 1.00 68.56 168 LEU A N 1
ATOM 1300 C CA . LEU A 1 168 ? 20.441 33.998 -11.883 1.00 68.56 168 LEU A CA 1
ATOM 1301 C C . LEU A 1 168 ? 21.121 32.869 -11.101 1.00 68.56 168 LEU A C 1
ATOM 1303 O O . LEU A 1 168 ? 21.692 33.140 -10.048 1.00 68.56 168 LEU A O 1
ATOM 1307 N N . LEU A 1 169 ? 21.086 31.631 -11.614 1.00 72.38 169 LEU A N 1
ATOM 1308 C CA . LEU A 1 169 ? 21.771 30.471 -11.033 1.00 72.38 169 LEU A CA 1
ATOM 1309 C C . LEU A 1 169 ? 22.681 29.779 -12.054 1.00 72.38 169 LEU A C 1
ATOM 1311 O O . LEU A 1 169 ? 22.253 29.485 -13.171 1.00 72.38 169 LEU A O 1
ATOM 1315 N N . THR A 1 170 ? 23.914 29.475 -11.654 1.00 70.25 170 THR A N 1
ATOM 1316 C CA . THR A 1 170 ? 24.933 28.807 -12.483 1.00 70.25 170 THR A CA 1
ATOM 1317 C C . THR A 1 170 ? 25.332 27.452 -11.900 1.00 70.25 170 THR A C 1
ATOM 1319 O O . THR A 1 170 ? 25.397 27.311 -10.684 1.00 70.25 170 THR A O 1
ATOM 1322 N N . TRP A 1 171 ? 25.663 26.464 -12.737 1.00 75.44 171 TRP A N 1
ATOM 1323 C CA . TRP A 1 171 ? 26.333 25.243 -12.268 1.00 75.44 171 TRP A CA 1
ATOM 1324 C C . TRP A 1 171 ? 27.768 25.556 -11.848 1.00 75.44 171 TRP A C 1
ATOM 1326 O O . TRP A 1 171 ? 28.481 26.260 -12.563 1.00 75.44 171 TRP A O 1
ATOM 1336 N N . GLY A 1 172 ? 28.214 25.006 -10.724 1.00 71.19 172 GLY A N 1
ATOM 1337 C CA . GLY A 1 172 ? 29.610 25.103 -10.316 1.00 71.19 172 GLY A CA 1
ATOM 1338 C C . GLY A 1 172 ? 29.918 24.149 -9.178 1.00 71.19 172 GLY A C 1
ATOM 1339 O O . GLY A 1 172 ? 29.070 23.964 -8.318 1.00 71.19 172 GLY A O 1
ATOM 1340 N N . GLN A 1 173 ? 31.113 23.551 -9.203 1.00 77.81 173 GLN A N 1
ATOM 1341 C CA . GLN A 1 173 ? 31.615 22.641 -8.171 1.00 77.81 173 GLN A CA 1
ATOM 1342 C C . GLN A 1 173 ? 32.835 23.259 -7.474 1.00 77.81 173 GLN A C 1
ATOM 1344 O O . GLN A 1 173 ? 33.969 23.056 -7.905 1.00 77.81 173 GLN A O 1
ATOM 1349 N N . TYR A 1 174 ? 32.607 24.041 -6.419 1.00 77.75 174 TYR A N 1
ATOM 1350 C CA . TYR A 1 174 ? 33.671 24.726 -5.663 1.00 77.75 174 TYR A CA 1
ATOM 1351 C C . TYR A 1 174 ? 34.117 23.936 -4.435 1.00 77.75 174 TYR A C 1
ATOM 1353 O O . TYR A 1 174 ? 35.255 24.057 -3.980 1.00 77.75 174 TYR A O 1
ATOM 1361 N N . THR A 1 175 ? 33.223 23.112 -3.904 1.00 80.56 175 THR A N 1
ATOM 1362 C CA . THR A 1 175 ? 33.466 22.183 -2.808 1.00 80.56 175 THR A CA 1
ATOM 1363 C C . THR A 1 175 ? 33.063 20.769 -3.229 1.00 80.56 175 THR A C 1
ATOM 1365 O O . THR A 1 175 ? 32.259 20.601 -4.149 1.00 80.56 175 THR A O 1
ATOM 1368 N N . PRO A 1 176 ? 33.620 19.717 -2.597 1.00 85.75 176 PRO A N 1
ATOM 1369 C CA . PRO A 1 176 ? 33.128 18.365 -2.817 1.00 85.75 176 PRO A CA 1
ATOM 1370 C C . PRO A 1 176 ? 31.641 18.282 -2.477 1.00 85.75 176 PRO A C 1
ATOM 1372 O O . PRO A 1 176 ? 31.226 18.736 -1.408 1.00 85.75 176 PRO A O 1
ATOM 1375 N N . TRP A 1 177 ? 30.857 17.670 -3.358 1.00 89.12 177 TRP A N 1
ATOM 1376 C CA . TRP A 1 177 ? 29.450 17.399 -3.077 1.00 89.12 177 TRP A CA 1
ATOM 1377 C C . TRP A 1 177 ? 29.294 16.029 -2.434 1.00 89.12 177 TRP A C 1
ATOM 1379 O O . TRP A 1 177 ? 30.126 15.141 -2.635 1.00 89.12 177 TRP A O 1
ATOM 1389 N N . TYR A 1 178 ? 28.217 15.846 -1.678 1.00 93.12 178 TYR A N 1
ATOM 1390 C CA . TYR A 1 178 ? 27.963 14.602 -0.960 1.00 93.12 178 TYR A CA 1
ATOM 1391 C C . TYR A 1 178 ? 26.560 14.091 -1.238 1.00 93.12 178 TYR A C 1
ATOM 1393 O O . TYR A 1 178 ? 25.595 14.842 -1.117 1.00 93.12 178 TYR A O 1
ATOM 1401 N N . PHE A 1 179 ? 26.449 12.809 -1.574 1.00 95.69 179 PHE A N 1
ATOM 1402 C CA . PHE A 1 179 ? 25.173 12.125 -1.744 1.00 95.69 179 PHE A CA 1
ATOM 1403 C C . PHE A 1 179 ? 25.195 10.790 -1.009 1.00 95.69 179 PHE A C 1
ATOM 1405 O O . PHE A 1 179 ? 26.106 9.986 -1.194 1.00 95.69 179 PHE A O 1
ATOM 1412 N N . GLY A 1 180 ? 24.195 10.531 -0.181 1.00 97.19 180 GLY A N 1
ATOM 1413 C CA . GLY A 1 180 ? 24.163 9.321 0.629 1.00 97.19 180 GLY A CA 1
ATOM 1414 C C . GLY A 1 180 ? 22.833 9.126 1.327 1.00 97.19 180 GLY A C 1
ATOM 1415 O O . GLY A 1 180 ? 21.980 10.015 1.333 1.00 97.19 180 GLY A O 1
ATOM 1416 N N . GLU A 1 181 ? 22.666 7.950 1.917 1.00 97.75 181 GLU A N 1
ATOM 1417 C CA . GLU A 1 181 ? 21.511 7.664 2.757 1.00 97.75 181 GLU A CA 1
ATOM 1418 C C . GLU A 1 181 ? 21.682 8.282 4.150 1.00 97.75 181 GLU A C 1
ATOM 1420 O O . GLU A 1 181 ? 22.793 8.378 4.670 1.00 97.75 181 GLU A O 1
ATOM 1425 N N . ILE A 1 182 ? 20.577 8.690 4.761 1.00 95.50 182 ILE A N 1
ATOM 1426 C CA . ILE A 1 182 ? 20.487 9.293 6.089 1.00 95.50 182 ILE A CA 1
ATOM 1427 C C . ILE A 1 182 ? 19.317 8.679 6.871 1.00 95.50 182 ILE A C 1
ATOM 1429 O O . ILE A 1 182 ? 18.426 8.048 6.305 1.00 95.50 182 ILE A O 1
ATOM 1433 N N . THR A 1 183 ? 19.280 8.889 8.187 1.00 92.25 183 THR A N 1
ATOM 1434 C CA . THR A 1 183 ? 18.128 8.460 9.000 1.00 92.25 183 THR A CA 1
ATOM 1435 C C . THR A 1 183 ? 16.945 9.424 8.863 1.00 92.25 183 THR A C 1
ATOM 1437 O O . THR A 1 183 ? 17.126 10.632 8.692 1.00 92.25 183 THR A O 1
ATOM 1440 N N . GLU A 1 184 ? 15.721 8.920 9.043 1.00 88.12 184 GLU A N 1
ATOM 1441 C CA . GLU A 1 184 ? 14.516 9.759 9.141 1.00 88.12 184 GLU A CA 1
ATOM 1442 C C . GLU A 1 184 ? 14.632 10.792 10.273 1.00 88.12 184 GLU A C 1
ATOM 1444 O O . GLU A 1 184 ? 14.288 11.962 10.116 1.00 88.12 184 GLU A O 1
ATOM 1449 N N . ALA A 1 185 ? 15.152 10.364 11.430 1.00 85.94 185 ALA A N 1
ATOM 1450 C CA . ALA A 1 185 ? 15.328 11.221 12.598 1.00 85.94 185 ALA A CA 1
ATOM 1451 C C . ALA A 1 185 ? 16.257 12.406 12.303 1.00 85.94 185 ALA A C 1
ATOM 1453 O O . ALA A 1 185 ? 16.012 13.513 12.786 1.00 85.94 185 ALA A O 1
ATOM 1454 N N . TYR A 1 186 ? 17.299 12.182 11.499 1.00 87.94 186 TYR A N 1
ATOM 1455 C CA . TYR A 1 186 ? 18.162 13.245 11.009 1.00 87.94 186 TYR A CA 1
ATOM 1456 C C . TYR A 1 186 ? 17.419 14.140 10.012 1.00 87.94 186 TYR A C 1
ATOM 1458 O O . TYR A 1 186 ? 17.404 15.353 10.206 1.00 87.94 186 TYR A O 1
ATOM 1466 N N . ALA A 1 187 ? 16.724 13.570 9.023 1.00 85.69 187 ALA A N 1
ATOM 1467 C CA . ALA A 1 187 ? 15.952 14.342 8.045 1.00 85.69 187 ALA A CA 1
ATOM 1468 C C . ALA A 1 187 ? 14.907 15.269 8.708 1.00 85.69 187 ALA A C 1
ATOM 1470 O O . ALA A 1 187 ? 14.729 16.404 8.280 1.00 85.69 187 ALA A O 1
ATOM 1471 N N . LYS A 1 188 ? 14.271 14.821 9.802 1.00 82.00 188 LYS A N 1
ATOM 1472 C CA . LYS A 1 188 ? 13.316 15.603 10.613 1.00 82.00 188 LYS A CA 1
ATOM 1473 C C . LYS A 1 188 ? 13.950 16.752 11.402 1.00 82.00 188 LYS A C 1
ATOM 1475 O O . LYS A 1 188 ? 13.271 17.731 11.700 1.00 82.00 188 LYS A O 1
ATOM 1480 N N . LYS A 1 189 ? 15.212 16.612 11.815 1.00 76.12 189 LYS A N 1
ATOM 1481 C CA . LYS A 1 189 ? 15.906 17.572 12.695 1.00 76.12 189 LYS A CA 1
ATOM 1482 C C . LYS A 1 189 ? 16.815 18.528 11.944 1.00 76.12 189 LYS A C 1
ATOM 1484 O O . LYS A 1 189 ? 17.096 19.612 12.455 1.00 76.12 189 LYS A O 1
ATOM 1489 N N . ALA A 1 190 ? 17.323 18.108 10.791 1.00 63.66 190 ALA A N 1
ATOM 1490 C CA . ALA A 1 190 ? 18.310 18.851 10.039 1.00 63.66 190 ALA A CA 1
ATOM 1491 C C . ALA A 1 190 ? 17.723 20.215 9.668 1.00 63.66 190 ALA A C 1
ATOM 1493 O O . ALA A 1 190 ? 16.904 20.343 8.763 1.00 63.66 190 ALA A O 1
ATOM 1494 N N . ALA A 1 191 ? 18.173 21.269 10.353 1.00 59.91 191 ALA A N 1
ATOM 1495 C CA . ALA A 1 191 ? 17.770 22.651 10.090 1.00 59.91 191 ALA A CA 1
ATOM 1496 C C . ALA A 1 191 ? 18.369 23.192 8.774 1.00 59.91 191 ALA A C 1
ATOM 1498 O O . ALA A 1 191 ? 18.645 24.385 8.655 1.00 59.91 191 ALA A O 1
ATOM 1499 N N . ASN A 1 192 ? 18.647 22.305 7.813 1.00 67.81 192 ASN A N 1
ATOM 1500 C CA . ASN A 1 192 ? 19.407 22.578 6.605 1.00 67.81 192 ASN A CA 1
ATOM 1501 C C . ASN A 1 192 ? 20.788 23.194 6.860 1.00 67.81 192 ASN A C 1
ATOM 1503 O O . ASN A 1 192 ? 21.239 23.999 6.050 1.00 67.81 192 ASN A O 1
ATOM 1507 N N . ARG A 1 193 ? 21.475 22.832 7.953 1.00 64.06 193 ARG A N 1
ATOM 1508 C CA . ARG A 1 193 ? 22.739 23.487 8.352 1.00 64.06 193 ARG A CA 1
ATOM 1509 C C . ARG A 1 193 ? 24.008 22.684 8.086 1.00 64.06 193 ARG A C 1
ATOM 1511 O O . ARG A 1 193 ? 25.066 23.296 7.962 1.00 64.06 193 ARG A O 1
ATOM 1518 N N . ASP A 1 194 ? 23.908 21.366 7.974 1.00 75.81 194 ASP A N 1
ATOM 1519 C CA . ASP A 1 194 ? 25.090 20.506 7.911 1.00 75.81 194 ASP A CA 1
ATOM 1520 C C . ASP A 1 194 ? 25.743 20.528 6.524 1.00 75.81 194 ASP A C 1
ATOM 1522 O O . ASP A 1 194 ? 25.065 20.518 5.488 1.00 75.81 194 ASP A O 1
ATOM 1526 N N . LYS A 1 195 ? 27.080 20.574 6.517 1.00 79.31 195 LYS A N 1
ATOM 1527 C CA . LYS A 1 195 ? 27.931 20.620 5.324 1.00 79.31 195 LYS A CA 1
ATOM 1528 C C . LYS A 1 195 ? 28.730 19.328 5.187 1.00 79.31 195 LYS A C 1
ATOM 1530 O O . LYS A 1 195 ? 29.419 18.917 6.118 1.00 79.31 195 LYS A O 1
ATOM 1535 N N . GLY A 1 196 ? 28.687 18.736 3.998 1.00 81.25 196 GLY A N 1
ATOM 1536 C CA . GLY A 1 196 ? 29.448 17.546 3.624 1.00 81.25 196 GLY A CA 1
ATOM 1537 C C . GLY A 1 196 ? 29.424 16.427 4.666 1.00 81.25 196 GLY A C 1
ATOM 1538 O O . GLY A 1 196 ? 28.388 15.813 4.910 1.00 81.25 196 GLY A O 1
ATOM 1539 N N . GLU A 1 197 ? 30.570 16.171 5.293 1.00 81.25 197 GLU A N 1
ATOM 1540 C CA . GLU A 1 197 ? 30.771 15.089 6.269 1.00 81.25 197 GLU A CA 1
ATOM 1541 C C . GLU A 1 197 ? 30.032 15.304 7.606 1.00 81.25 197 GLU A C 1
ATOM 1543 O O . GLU A 1 197 ? 29.922 14.371 8.391 1.00 81.25 197 GLU A O 1
ATOM 1548 N N . GLN A 1 198 ? 29.487 16.500 7.865 1.00 84.06 198 GLN A N 1
ATOM 1549 C CA . GLN A 1 198 ? 28.742 16.805 9.097 1.00 84.06 198 GLN A CA 1
ATOM 1550 C C . GLN A 1 198 ? 27.373 16.117 9.173 1.00 84.06 198 GLN A C 1
ATOM 1552 O O . GLN A 1 198 ? 26.812 15.989 10.260 1.00 84.06 198 GLN A O 1
ATOM 1557 N N . ALA A 1 199 ? 26.816 15.706 8.032 1.00 87.12 199 ALA A N 1
ATOM 1558 C CA . ALA A 1 199 ? 25.532 15.024 8.007 1.00 87.12 199 ALA A CA 1
ATOM 1559 C C . ALA A 1 199 ? 25.626 13.612 8.608 1.00 87.12 199 ALA A C 1
ATOM 1561 O O . ALA A 1 199 ? 26.649 12.935 8.513 1.00 87.12 199 ALA A O 1
ATOM 1562 N N . GLN A 1 200 ? 24.530 13.146 9.211 1.00 90.75 200 GLN A N 1
ATOM 1563 C CA . GLN A 1 200 ? 24.456 11.800 9.785 1.00 90.75 200 GLN A CA 1
ATOM 1564 C C . GLN A 1 200 ? 24.135 10.765 8.705 1.00 90.75 200 GLN A C 1
ATOM 1566 O O . GLN A 1 200 ? 22.979 10.390 8.497 1.00 90.75 200 GLN A O 1
ATOM 1571 N N . TRP A 1 201 ? 25.181 10.329 8.010 1.00 94.56 201 TRP A N 1
ATOM 1572 C CA . TRP A 1 201 ? 25.106 9.323 6.957 1.00 94.56 201 TRP A CA 1
ATOM 1573 C C . TRP A 1 201 ? 24.905 7.912 7.514 1.00 94.56 201 TRP A C 1
ATOM 1575 O O . TRP A 1 201 ? 25.476 7.542 8.542 1.00 94.56 201 TRP A O 1
ATOM 1585 N N . ILE A 1 202 ? 24.133 7.099 6.797 1.00 95.75 202 ILE A N 1
ATOM 1586 C CA . ILE A 1 202 ? 24.125 5.650 6.978 1.00 95.75 202 ILE A CA 1
ATOM 1587 C C . ILE A 1 202 ? 25.148 5.056 6.010 1.00 95.75 202 ILE A C 1
ATOM 1589 O O . ILE A 1 202 ? 24.974 5.102 4.793 1.00 95.75 202 ILE A O 1
ATOM 1593 N N . GLY A 1 203 ? 26.222 4.489 6.559 1.00 93.12 203 GLY A N 1
ATOM 1594 C CA . GLY A 1 203 ? 27.365 4.042 5.765 1.00 93.12 203 GLY A CA 1
ATOM 1595 C C . GLY A 1 203 ? 28.187 5.213 5.216 1.00 93.12 203 GLY A C 1
ATOM 1596 O O . GLY A 1 203 ? 28.150 6.324 5.743 1.00 93.12 203 GLY A O 1
ATOM 1597 N N . THR A 1 204 ? 28.971 4.954 4.170 1.00 93.75 204 THR A N 1
ATOM 1598 C CA . THR A 1 204 ? 29.831 5.967 3.545 1.00 93.75 204 THR A CA 1
ATOM 1599 C C . THR A 1 204 ? 29.069 6.690 2.432 1.00 93.75 204 THR A C 1
ATOM 1601 O O . THR A 1 204 ? 28.632 6.028 1.487 1.00 93.75 204 THR A O 1
ATOM 1604 N N . PRO A 1 205 ? 28.911 8.026 2.491 1.00 95.06 205 PRO A N 1
ATOM 1605 C CA . PRO A 1 205 ? 28.311 8.771 1.392 1.00 95.06 205 PRO A CA 1
ATOM 1606 C C . PRO A 1 205 ? 29.235 8.769 0.172 1.00 95.06 205 PRO A C 1
ATOM 1608 O O . PRO A 1 205 ? 30.460 8.688 0.287 1.00 95.06 205 PRO A O 1
ATOM 1611 N N . ILE A 1 206 ? 28.657 8.951 -1.010 1.00 93.50 206 ILE A N 1
ATOM 1612 C CA . ILE A 1 206 ? 29.430 9.316 -2.189 1.00 93.50 206 ILE A CA 1
ATOM 1613 C C . ILE A 1 206 ? 29.973 10.727 -1.983 1.00 93.50 206 ILE A C 1
ATOM 1615 O O . ILE A 1 206 ? 29.210 11.666 -1.765 1.00 93.50 206 ILE A O 1
ATOM 1619 N N . LYS A 1 207 ? 31.290 10.872 -2.131 1.00 92.44 207 LYS A N 1
ATOM 1620 C CA . LYS A 1 207 ? 31.977 12.156 -2.259 1.00 92.44 207 LYS A CA 1
ATOM 1621 C C . LYS A 1 207 ? 32.264 12.422 -3.734 1.00 92.44 207 LYS A C 1
ATOM 1623 O O . LYS A 1 207 ? 33.095 11.748 -4.343 1.00 92.44 207 LYS A O 1
ATOM 1628 N N . ILE A 1 208 ? 31.564 13.394 -4.301 1.00 86.38 208 ILE A N 1
ATOM 1629 C CA . ILE A 1 208 ? 31.694 13.800 -5.698 1.00 86.38 208 ILE A CA 1
ATOM 1630 C C . ILE A 1 208 ? 32.731 14.918 -5.752 1.00 86.38 208 ILE A C 1
ATOM 1632 O O . ILE A 1 208 ? 32.587 15.953 -5.101 1.00 86.38 208 ILE A O 1
ATOM 1636 N N . THR A 1 209 ? 33.791 14.693 -6.517 1.00 78.94 209 THR A N 1
ATOM 1637 C CA . THR A 1 209 ? 34.910 15.623 -6.704 1.00 78.94 209 THR A CA 1
ATOM 1638 C C . THR A 1 209 ? 35.122 15.860 -8.187 1.00 78.94 209 THR A C 1
ATOM 1640 O O . THR A 1 209 ? 34.789 15.006 -9.005 1.00 78.94 209 THR A O 1
ATOM 1643 N N . HIS A 1 210 ? 35.705 17.001 -8.527 1.00 66.62 210 HIS A N 1
ATOM 1644 C CA . HIS A 1 210 ? 36.007 17.334 -9.909 1.00 66.62 210 HIS A CA 1
ATOM 1645 C C . HIS A 1 210 ? 37.198 16.504 -10.422 1.00 66.62 210 HIS A C 1
ATOM 1647 O O . HIS A 1 210 ? 38.266 16.533 -9.812 1.00 66.62 210 HIS A O 1
ATOM 1653 N N . ASP A 1 211 ? 37.037 15.844 -11.571 1.00 57.00 211 ASP A N 1
ATOM 1654 C CA . ASP A 1 211 ? 38.140 15.333 -12.396 1.00 57.00 211 ASP A CA 1
ATOM 1655 C C . ASP A 1 211 ? 38.290 16.269 -13.614 1.00 57.00 211 ASP A C 1
ATOM 1657 O O . ASP A 1 211 ? 37.301 16.811 -14.110 1.00 57.00 211 ASP A O 1
ATOM 1661 N N . ALA A 1 212 ? 39.520 16.548 -14.066 1.00 50.16 212 ALA A N 1
ATOM 1662 C CA . ALA A 1 212 ? 39.815 17.613 -15.041 1.00 50.16 212 ALA A CA 1
ATOM 1663 C C . ALA A 1 212 ? 39.046 17.501 -16.383 1.00 50.16 212 ALA A C 1
ATOM 1665 O O . ALA A 1 212 ? 38.829 18.519 -17.046 1.00 50.16 212 ALA A O 1
ATOM 1666 N N . ASP A 1 213 ? 38.591 16.298 -16.740 1.00 54.56 213 ASP A N 1
ATOM 1667 C CA . ASP A 1 213 ? 37.881 15.941 -17.973 1.00 54.56 213 ASP A CA 1
ATOM 1668 C C . ASP A 1 213 ? 36.357 15.748 -17.805 1.00 54.56 213 ASP A C 1
ATOM 1670 O O . ASP A 1 213 ? 35.651 15.685 -18.810 1.00 54.56 213 ASP A O 1
ATOM 1674 N N . GLY A 1 214 ? 35.841 15.652 -16.569 1.00 51.88 214 GLY A N 1
ATOM 1675 C CA . GLY A 1 214 ? 34.413 15.604 -16.217 1.00 51.88 214 GLY A CA 1
ATOM 1676 C C . GLY A 1 214 ? 33.555 14.524 -16.901 1.00 51.88 214 GLY A C 1
ATOM 1677 O O . GLY A 1 214 ? 32.335 14.629 -16.878 1.00 51.88 214 GLY A O 1
ATOM 1678 N N . THR A 1 215 ? 34.140 13.515 -17.557 1.00 54.12 215 THR A N 1
ATOM 1679 C CA . THR A 1 215 ? 33.406 12.668 -18.527 1.00 54.12 215 THR A CA 1
ATOM 1680 C C . THR A 1 215 ? 33.430 11.162 -18.245 1.00 54.12 215 THR A C 1
ATOM 1682 O O . THR A 1 215 ? 32.676 10.429 -18.893 1.00 54.12 215 THR A O 1
ATOM 1685 N N . SER A 1 216 ? 34.203 10.668 -17.269 1.00 58.44 216 SER A N 1
ATOM 1686 C CA . SER A 1 216 ? 34.441 9.218 -17.109 1.00 58.44 216 SER A CA 1
ATOM 1687 C C . SER A 1 216 ? 34.004 8.593 -15.773 1.00 58.44 216 SER A C 1
ATOM 1689 O O . SER A 1 216 ? 33.683 7.402 -15.743 1.00 58.44 216 SER A O 1
ATOM 1691 N N . LYS A 1 217 ? 33.932 9.348 -14.668 1.00 76.69 217 LYS A N 1
ATOM 1692 C CA . LYS A 1 217 ? 33.738 8.750 -13.336 1.00 76.69 217 LYS A CA 1
ATOM 1693 C C . LYS A 1 217 ? 32.271 8.473 -13.002 1.00 76.69 217 LYS A C 1
ATOM 1695 O O . LYS A 1 217 ? 31.443 9.379 -12.930 1.00 76.69 217 LYS A O 1
ATOM 1700 N N . THR A 1 218 ? 31.977 7.197 -12.760 1.00 87.50 218 THR A N 1
ATOM 1701 C CA . THR A 1 218 ? 30.699 6.722 -12.214 1.00 87.50 218 THR A CA 1
ATOM 1702 C C . THR A 1 218 ? 30.884 6.450 -10.729 1.00 87.50 218 THR A C 1
ATOM 1704 O O . THR A 1 218 ? 31.803 5.724 -10.348 1.00 87.50 218 THR A O 1
ATOM 1707 N N . TYR A 1 219 ? 30.025 7.016 -9.890 1.00 91.94 219 TYR A N 1
ATOM 1708 C CA . TYR A 1 219 ? 30.015 6.732 -8.458 1.00 91.94 219 TYR A CA 1
ATOM 1709 C C . TYR A 1 219 ? 28.866 5.786 -8.134 1.00 91.94 219 TYR A C 1
ATOM 1711 O O . TYR A 1 219 ? 27.786 5.905 -8.709 1.00 91.94 219 TYR A O 1
ATOM 1719 N N . VAL A 1 220 ? 29.094 4.857 -7.208 1.00 95.62 220 VAL A N 1
ATOM 1720 C CA . VAL A 1 220 ? 28.127 3.813 -6.858 1.00 95.62 220 VAL A CA 1
ATOM 1721 C C . VAL A 1 220 ? 27.848 3.864 -5.362 1.00 95.62 220 VAL A C 1
ATOM 1723 O O . VAL A 1 220 ? 28.771 3.774 -4.556 1.00 95.62 220 VAL A O 1
ATOM 1726 N N . LEU A 1 221 ? 26.573 3.982 -4.996 1.00 97.69 221 LEU A N 1
ATOM 1727 C CA . LEU A 1 221 ? 26.080 3.827 -3.632 1.00 97.69 221 LEU A CA 1
ATOM 1728 C C . LEU A 1 221 ? 25.207 2.579 -3.590 1.00 97.69 221 LEU A C 1
ATOM 1730 O O . LEU A 1 221 ? 24.216 2.489 -4.310 1.00 97.69 221 LEU A O 1
ATOM 1734 N N . THR A 1 222 ? 25.555 1.620 -2.740 1.00 97.44 222 THR A N 1
ATOM 1735 C CA . THR A 1 222 ? 24.796 0.377 -2.595 1.00 97.44 222 THR A CA 1
ATOM 1736 C C . THR A 1 222 ? 24.612 0.035 -1.128 1.00 97.44 222 THR A C 1
ATOM 1738 O O . THR A 1 222 ? 25.531 0.206 -0.327 1.00 97.44 222 THR A O 1
ATOM 1741 N N . ARG A 1 223 ? 23.439 -0.493 -0.782 1.00 97.12 223 ARG A N 1
ATOM 1742 C CA . ARG A 1 223 ? 23.177 -1.093 0.528 1.00 97.12 223 ARG A CA 1
ATOM 1743 C C . ARG A 1 223 ? 22.155 -2.210 0.386 1.00 97.12 223 ARG A C 1
ATOM 1745 O O . ARG A 1 223 ? 21.251 -2.114 -0.439 1.00 97.12 223 ARG A O 1
ATOM 1752 N N . GLY A 1 224 ? 22.291 -3.229 1.227 1.00 95.06 224 GLY A N 1
ATOM 1753 C CA . GLY A 1 224 ? 21.415 -4.394 1.251 1.00 95.06 224 GLY A CA 1
ATOM 1754 C C . GLY A 1 224 ? 21.961 -5.576 0.455 1.00 95.06 224 GLY A C 1
ATOM 1755 O O . GLY A 1 224 ? 22.882 -5.454 -0.353 1.00 95.06 224 GLY A O 1
ATOM 1756 N N . ASP A 1 225 ? 21.381 -6.735 0.724 1.00 91.38 225 ASP A N 1
ATOM 1757 C CA . ASP A 1 225 ? 21.774 -8.055 0.218 1.00 91.38 225 ASP A CA 1
ATOM 1758 C C . ASP A 1 225 ? 20.652 -8.716 -0.611 1.00 91.38 225 ASP A C 1
ATOM 1760 O O . ASP A 1 225 ? 20.792 -9.856 -1.054 1.00 91.38 225 ASP A O 1
ATOM 1764 N N . GLY A 1 226 ? 19.533 -8.008 -0.812 1.00 88.56 226 GLY A N 1
ATOM 1765 C CA . GLY A 1 226 ? 18.325 -8.520 -1.463 1.00 88.56 226 GLY A CA 1
ATOM 1766 C C . GLY A 1 226 ? 17.431 -9.353 -0.531 1.00 88.56 226 GLY A C 1
ATOM 1767 O O . GLY A 1 226 ? 16.312 -9.705 -0.890 1.00 88.56 226 GLY A O 1
ATOM 1768 N N . LYS A 1 227 ? 17.872 -9.640 0.697 1.00 87.00 227 LYS A N 1
ATOM 1769 C CA . LYS A 1 227 ? 17.194 -10.543 1.638 1.00 87.00 227 LYS A CA 1
ATOM 1770 C C . LYS A 1 227 ? 16.750 -9.857 2.917 1.00 87.00 227 LYS A C 1
ATOM 1772 O O . LYS A 1 227 ? 15.682 -10.185 3.420 1.00 87.00 227 LYS A O 1
ATOM 1777 N N . THR A 1 228 ? 17.532 -8.924 3.437 1.00 91.38 228 THR A N 1
ATOM 1778 C CA . THR A 1 228 ? 17.324 -8.251 4.720 1.00 91.38 228 THR A CA 1
ATOM 1779 C C . THR A 1 228 ? 16.513 -6.976 4.520 1.00 91.38 228 THR A C 1
ATOM 1781 O O . THR A 1 228 ? 16.711 -6.256 3.548 1.00 91.38 228 THR A O 1
ATOM 1784 N N . SER A 1 229 ? 15.570 -6.692 5.423 1.00 94.50 229 SER A N 1
ATOM 1785 C CA . SER A 1 229 ? 14.786 -5.454 5.365 1.00 94.50 229 SER A CA 1
ATOM 1786 C C . SER A 1 229 ? 15.667 -4.232 5.615 1.00 94.50 229 SER A C 1
ATOM 1788 O O . SER A 1 229 ? 16.373 -4.173 6.619 1.00 94.50 229 SER A O 1
ATOM 1790 N N . LEU A 1 230 ? 15.572 -3.239 4.738 1.00 95.81 230 LEU A N 1
ATOM 1791 C CA . LEU A 1 230 ? 16.094 -1.892 4.946 1.00 95.81 230 LEU A CA 1
ATOM 1792 C C . LEU A 1 230 ? 15.009 -0.922 5.455 1.00 95.81 230 LEU A C 1
ATOM 1794 O O . LEU A 1 230 ? 15.318 0.219 5.781 1.00 95.81 230 LEU A O 1
ATOM 1798 N N . GLY A 1 231 ? 13.754 -1.375 5.539 1.00 94.31 231 GLY A N 1
ATOM 1799 C CA . GLY A 1 231 ? 12.572 -0.547 5.789 1.00 94.31 231 GLY A CA 1
ATOM 1800 C C . GLY A 1 231 ? 11.737 -0.321 4.525 1.00 94.31 231 GLY A C 1
ATOM 1801 O O . GLY A 1 231 ? 12.124 -0.727 3.429 1.00 94.31 231 GLY A O 1
ATOM 1802 N N . SER A 1 232 ? 10.568 0.300 4.678 1.00 93.75 232 SER A N 1
ATOM 1803 C CA . SER A 1 232 ? 9.665 0.630 3.563 1.00 93.75 232 SER A CA 1
ATOM 1804 C C . SER A 1 232 ? 9.898 2.027 2.981 1.00 93.75 232 SER A C 1
ATOM 1806 O O . SER A 1 232 ? 9.493 2.299 1.854 1.00 93.75 232 SER A O 1
ATOM 1808 N N . VAL A 1 233 ? 10.595 2.900 3.716 1.00 95.56 233 VAL A N 1
ATOM 1809 C CA . VAL A 1 233 ? 10.991 4.238 3.262 1.00 95.56 233 VAL A CA 1
ATOM 1810 C C . VAL A 1 233 ? 12.463 4.463 3.591 1.00 95.56 233 VAL A C 1
ATOM 1812 O O . VAL A 1 233 ? 12.870 4.330 4.744 1.00 95.56 233 VAL A O 1
ATOM 1815 N N . LEU A 1 234 ? 13.258 4.808 2.579 1.00 97.62 234 LEU A N 1
ATOM 1816 C CA . LEU A 1 234 ? 14.669 5.170 2.714 1.00 97.62 234 LEU A CA 1
ATOM 1817 C C . LEU A 1 234 ? 14.864 6.643 2.381 1.00 97.62 234 LEU A C 1
ATOM 1819 O O . LEU A 1 234 ? 14.282 7.133 1.414 1.00 97.62 234 LEU A O 1
ATOM 1823 N N . TYR A 1 235 ? 15.716 7.332 3.138 1.00 97.25 235 TYR A N 1
ATOM 1824 C CA . TYR A 1 235 ? 15.938 8.769 2.990 1.00 97.25 235 TYR A CA 1
ATOM 1825 C C . TYR A 1 235 ? 17.352 9.057 2.516 1.00 97.25 235 TYR A C 1
ATOM 1827 O O . TYR A 1 235 ? 18.319 8.535 3.059 1.00 97.25 235 TYR A O 1
ATOM 1835 N N . PHE A 1 236 ? 17.482 9.942 1.541 1.00 97.19 236 PHE A N 1
ATOM 1836 C CA . PHE A 1 236 ? 18.756 10.366 0.982 1.00 97.19 236 PHE A CA 1
ATOM 1837 C C . PHE A 1 236 ? 18.924 11.867 1.141 1.00 97.19 236 PHE A C 1
ATOM 1839 O O . PHE A 1 236 ? 17.949 12.612 1.244 1.00 97.19 236 PHE A O 1
ATOM 1846 N N . ASN A 1 237 ? 20.173 12.309 1.150 1.00 95.12 237 ASN A N 1
ATOM 1847 C CA . ASN A 1 237 ? 20.522 13.715 1.214 1.00 95.12 237 ASN A CA 1
ATOM 1848 C C . ASN A 1 237 ? 21.581 14.030 0.161 1.00 95.12 237 ASN A C 1
ATOM 1850 O O . ASN A 1 237 ? 22.578 13.315 0.051 1.00 95.12 237 ASN A O 1
ATOM 1854 N N . PHE A 1 238 ? 21.361 15.104 -0.588 1.00 93.94 238 PHE A N 1
ATOM 1855 C CA . PHE A 1 238 ? 22.293 15.679 -1.537 1.00 93.94 238 PHE A CA 1
ATOM 1856 C C . PHE A 1 238 ? 22.743 17.056 -1.044 1.00 93.94 238 PHE A C 1
ATOM 1858 O O . PHE A 1 238 ? 21.958 18.004 -0.953 1.00 93.94 238 PHE A O 1
ATOM 1865 N N . ILE A 1 239 ? 24.032 17.150 -0.724 1.00 90.94 239 ILE A N 1
ATOM 1866 C CA . ILE A 1 239 ? 24.688 18.356 -0.229 1.00 90.94 239 ILE A CA 1
ATOM 1867 C C . ILE A 1 239 ? 25.588 18.918 -1.325 1.00 90.94 239 ILE A C 1
ATOM 1869 O O . ILE A 1 239 ? 26.618 18.324 -1.652 1.00 90.94 239 ILE A O 1
ATOM 1873 N N . GLY A 1 240 ? 25.184 20.067 -1.860 1.00 86.44 240 GLY A N 1
ATOM 1874 C CA . GLY A 1 240 ? 25.898 20.822 -2.884 1.00 86.44 240 GLY A CA 1
ATOM 1875 C C . GLY A 1 240 ? 26.760 21.972 -2.354 1.00 86.44 240 GLY A C 1
ATOM 1876 O O . GLY A 1 240 ? 27.121 22.030 -1.174 1.00 86.44 240 GLY A O 1
ATOM 1877 N N . ASP A 1 241 ? 27.045 22.933 -3.236 1.00 78.75 241 ASP A N 1
ATOM 1878 C CA . ASP A 1 241 ? 27.838 24.134 -2.953 1.00 78.75 241 ASP A CA 1
ATOM 1879 C C . ASP A 1 241 ? 27.076 25.198 -2.158 1.00 78.75 241 ASP A C 1
ATOM 1881 O O . ASP A 1 241 ? 26.638 26.229 -2.657 1.00 78.75 241 ASP A O 1
ATOM 1885 N N . ARG A 1 242 ? 26.988 24.984 -0.848 1.00 72.50 242 ARG A N 1
ATOM 1886 C CA . ARG A 1 242 ? 26.266 25.875 0.076 1.00 72.50 242 ARG A CA 1
ATOM 1887 C C . ARG A 1 242 ? 26.947 27.216 0.365 1.00 72.50 242 ARG A C 1
ATOM 1889 O O . ARG A 1 242 ? 26.385 28.042 1.081 1.00 72.50 242 ARG A O 1
ATOM 1896 N N . VAL A 1 243 ? 28.184 27.414 -0.090 1.00 68.56 243 VAL A N 1
ATOM 1897 C CA . VAL A 1 243 ? 28.968 28.627 0.211 1.00 68.56 243 VAL A CA 1
ATOM 1898 C C . VAL A 1 243 ? 28.570 29.795 -0.698 1.00 68.56 243 VAL A C 1
ATOM 1900 O O . VAL A 1 243 ? 28.756 30.950 -0.319 1.00 68.56 243 VAL A O 1
ATOM 1903 N N . TYR A 1 244 ? 27.964 29.514 -1.854 1.00 69.06 244 TYR A N 1
ATOM 1904 C CA . TYR A 1 244 ? 27.623 30.514 -2.859 1.00 69.06 244 TYR A CA 1
ATOM 1905 C C . TYR A 1 244 ? 26.118 30.506 -3.137 1.00 69.06 244 TYR A C 1
ATOM 1907 O O . TYR A 1 244 ? 25.533 29.475 -3.448 1.00 69.06 244 TYR A O 1
ATOM 1915 N N . SER A 1 245 ? 25.471 31.666 -3.024 1.00 67.06 245 SER A N 1
ATOM 1916 C CA . SER A 1 245 ? 24.007 31.783 -3.106 1.00 67.06 245 SER A CA 1
ATOM 1917 C C . SER A 1 245 ? 23.430 31.656 -4.520 1.00 67.06 245 SER A C 1
ATOM 1919 O O . SER A 1 245 ? 22.216 31.550 -4.666 1.00 67.06 245 SER A O 1
ATOM 1921 N N . ASN A 1 246 ? 24.274 31.680 -5.551 1.00 73.19 246 ASN A N 1
ATOM 1922 C CA . ASN A 1 246 ? 23.891 31.649 -6.962 1.00 73.19 246 ASN A CA 1
ATOM 1923 C C . ASN A 1 246 ? 24.411 30.406 -7.706 1.00 73.19 246 ASN A C 1
ATOM 1925 O O . ASN A 1 246 ? 24.459 30.408 -8.936 1.00 73.19 246 ASN A O 1
ATOM 1929 N N . ILE A 1 247 ? 24.834 29.369 -6.975 1.00 76.69 247 ILE A N 1
ATOM 1930 C CA . ILE A 1 247 ? 25.481 28.187 -7.549 1.00 76.69 247 ILE A CA 1
ATOM 1931 C C . ILE A 1 247 ? 24.664 26.938 -7.230 1.00 76.69 247 ILE A C 1
ATOM 1933 O O . ILE A 1 247 ? 24.281 26.712 -6.085 1.00 76.69 247 ILE A O 1
ATOM 1937 N N . LEU A 1 248 ? 24.373 26.149 -8.262 1.00 80.56 248 LEU A N 1
ATOM 1938 C CA . LEU A 1 248 ? 23.698 24.860 -8.149 1.00 80.56 248 LEU A CA 1
ATOM 1939 C C . LEU A 1 248 ? 24.725 23.722 -8.198 1.00 80.56 248 LEU A C 1
ATOM 1941 O O . LEU A 1 248 ? 25.727 23.809 -8.911 1.00 80.56 248 LEU A O 1
ATOM 1945 N N . ALA A 1 249 ? 24.428 22.642 -7.476 1.00 83.88 249 ALA A N 1
ATOM 1946 C CA . ALA A 1 249 ? 25.112 21.353 -7.549 1.00 83.88 249 ALA A CA 1
ATOM 1947 C C . ALA A 1 249 ? 24.190 20.294 -8.153 1.00 83.88 249 ALA A C 1
ATOM 1949 O O . ALA A 1 249 ? 22.993 20.288 -7.858 1.00 83.88 249 ALA A O 1
ATOM 1950 N N . GLY A 1 250 ? 24.701 19.443 -9.038 1.00 85.81 250 GLY A N 1
ATOM 1951 C CA . GLY A 1 250 ? 23.839 18.535 -9.785 1.00 85.81 250 GLY A CA 1
ATOM 1952 C C . GLY A 1 250 ? 24.590 17.398 -10.442 1.00 85.81 250 GLY A C 1
ATOM 1953 O O . GLY A 1 250 ? 25.742 17.541 -10.839 1.00 85.81 250 GLY A O 1
ATOM 1954 N N . PHE A 1 251 ? 23.925 16.259 -10.558 1.00 87.75 251 PHE A N 1
ATOM 1955 C CA . PHE A 1 251 ? 24.456 15.078 -11.227 1.00 87.75 251 PHE A CA 1
ATOM 1956 C C . PHE A 1 251 ? 23.339 14.345 -11.973 1.00 87.75 251 PHE A C 1
ATOM 1958 O O . PHE A 1 251 ? 22.151 14.583 -11.741 1.00 87.75 251 PHE A O 1
ATOM 1965 N N . GLU A 1 252 ? 23.726 13.418 -12.844 1.00 89.38 252 GLU A N 1
ATOM 1966 C CA . GLU A 1 252 ? 22.806 12.491 -13.497 1.00 89.38 252 GLU A CA 1
ATOM 1967 C C . GLU A 1 252 ? 22.760 11.161 -12.753 1.00 89.38 252 GLU A C 1
ATOM 1969 O O . GLU A 1 252 ? 23.797 10.601 -12.387 1.00 89.38 252 GLU A O 1
ATOM 1974 N N . TYR A 1 253 ? 21.561 10.615 -12.590 1.00 92.94 253 TYR A N 1
ATOM 1975 C CA . TYR A 1 253 ? 21.376 9.205 -12.294 1.00 92.94 253 TYR A CA 1
ATOM 1976 C C . TYR A 1 253 ? 21.610 8.393 -13.563 1.00 92.94 253 TYR A C 1
ATOM 1978 O O . TYR A 1 253 ? 20.869 8.514 -14.537 1.00 92.94 253 TYR A O 1
ATOM 1986 N N . GLU A 1 254 ? 22.632 7.543 -13.540 1.00 90.69 254 GLU A N 1
ATOM 1987 C CA . GLU A 1 254 ? 22.823 6.517 -14.562 1.00 90.69 254 GLU A CA 1
ATOM 1988 C C . GLU A 1 254 ? 21.848 5.360 -14.353 1.00 90.69 254 GLU A C 1
ATOM 1990 O O . GLU A 1 254 ? 21.231 4.897 -15.307 1.00 90.69 254 GLU A O 1
ATOM 1995 N N . SER A 1 255 ? 21.682 4.926 -13.103 1.00 92.62 255 SER A N 1
ATOM 1996 C CA . SER A 1 255 ? 20.612 4.019 -12.703 1.00 92.62 255 SER A CA 1
ATOM 1997 C C . SER A 1 255 ? 20.283 4.197 -11.224 1.00 92.62 255 SER A C 1
ATOM 1999 O O . SER A 1 255 ? 21.145 4.518 -10.401 1.00 92.62 255 SER A O 1
ATOM 2001 N N . ILE A 1 256 ? 19.020 3.972 -10.880 1.00 97.06 256 ILE A N 1
ATOM 2002 C CA . ILE A 1 256 ? 18.591 3.713 -9.508 1.00 97.06 256 ILE A CA 1
ATOM 2003 C C . ILE A 1 256 ? 17.899 2.357 -9.553 1.00 97.06 256 ILE A C 1
ATOM 2005 O O . ILE A 1 256 ? 16.748 2.254 -9.969 1.00 97.06 256 ILE A O 1
ATOM 2009 N N . GLU A 1 257 ? 18.633 1.321 -9.180 1.00 97.31 257 GLU A N 1
ATOM 2010 C CA . GLU A 1 257 ? 18.158 -0.057 -9.116 1.00 97.31 257 GLU A CA 1
ATOM 2011 C C . GLU A 1 257 ? 17.661 -0.333 -7.694 1.00 97.31 257 GLU A C 1
ATOM 2013 O O . GLU A 1 257 ? 18.348 -0.022 -6.716 1.00 97.31 257 GLU A O 1
ATOM 2018 N N . VAL A 1 258 ? 16.472 -0.914 -7.566 1.00 97.31 258 VAL A N 1
ATOM 2019 C CA . VAL A 1 258 ? 15.815 -1.202 -6.289 1.00 97.31 258 VAL A CA 1
ATOM 2020 C C . VAL A 1 258 ? 15.338 -2.648 -6.281 1.00 97.31 258 VAL A C 1
ATOM 2022 O O . VAL A 1 258 ? 14.645 -3.090 -7.195 1.00 97.31 258 VAL A O 1
ATOM 2025 N N . GLU A 1 259 ? 15.689 -3.377 -5.223 1.00 95.25 259 GLU A N 1
ATOM 2026 C CA . GLU A 1 259 ? 15.101 -4.672 -4.897 1.00 95.25 259 GLU A CA 1
ATOM 2027 C C . GLU A 1 259 ? 14.155 -4.512 -3.697 1.00 95.25 259 GLU A C 1
ATOM 2029 O O . GLU A 1 259 ? 14.546 -3.955 -2.664 1.00 95.25 259 GLU A O 1
ATOM 2034 N N . TYR A 1 260 ? 12.912 -4.984 -3.819 1.00 93.81 260 TYR A N 1
ATOM 2035 C CA . TYR A 1 260 ? 11.911 -4.923 -2.749 1.00 93.81 260 TYR A CA 1
ATOM 2036 C C . TYR A 1 260 ? 11.089 -6.214 -2.639 1.00 93.81 260 TYR A C 1
ATOM 2038 O O . TYR A 1 260 ? 10.960 -6.971 -3.600 1.00 93.81 260 TYR A O 1
ATOM 2046 N N . ALA A 1 261 ? 10.524 -6.463 -1.460 1.00 91.38 261 ALA A N 1
ATOM 2047 C CA . ALA A 1 261 ? 9.758 -7.659 -1.126 1.00 91.38 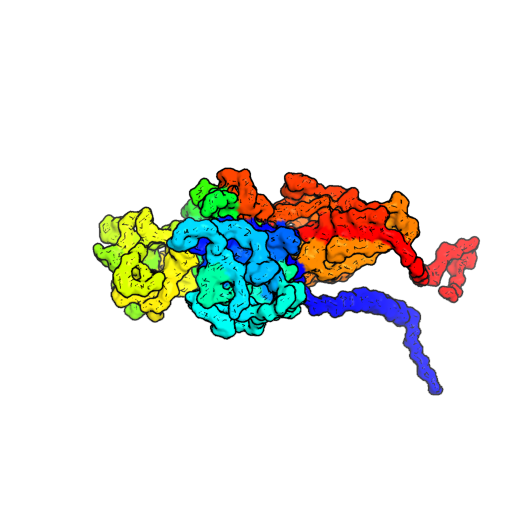261 ALA A CA 1
ATOM 2048 C C . ALA A 1 261 ? 8.420 -7.275 -0.455 1.00 91.38 261 ALA A C 1
ATOM 2050 O O . ALA A 1 261 ? 8.436 -6.484 0.489 1.00 91.38 261 ALA A O 1
ATOM 2051 N N . PRO A 1 262 ? 7.269 -7.781 -0.929 1.00 89.50 262 PRO A N 1
ATOM 2052 C CA . PRO A 1 262 ? 5.949 -7.582 -0.319 1.00 89.50 262 PRO A CA 1
ATOM 2053 C C . PRO A 1 262 ? 5.571 -8.710 0.650 1.00 89.50 262 PRO A C 1
ATOM 2055 O O . PRO A 1 262 ? 4.564 -9.379 0.461 1.00 89.50 262 PRO A O 1
ATOM 2058 N N . ASP A 1 263 ? 6.415 -8.964 1.643 1.00 88.50 263 ASP A N 1
ATOM 2059 C CA . ASP A 1 263 ? 6.305 -10.104 2.564 1.00 88.50 263 ASP A CA 1
ATOM 2060 C C . ASP A 1 263 ? 6.282 -9.669 4.040 1.00 88.50 263 ASP A C 1
ATOM 2062 O O . ASP A 1 263 ? 6.602 -10.451 4.936 1.00 88.50 263 ASP A O 1
ATOM 2066 N N . VAL A 1 264 ? 5.959 -8.398 4.311 1.00 91.31 264 VAL A N 1
ATOM 2067 C CA . VAL A 1 264 ? 5.902 -7.868 5.677 1.00 91.31 264 VAL A CA 1
ATOM 2068 C C . VAL A 1 264 ? 4.467 -7.884 6.173 1.00 91.31 264 VAL A C 1
ATOM 2070 O O . VAL A 1 264 ? 3.633 -7.083 5.750 1.00 91.31 264 VAL A O 1
ATOM 2073 N N . GLU A 1 265 ? 4.201 -8.758 7.137 1.00 93.06 265 GLU A N 1
ATOM 2074 C CA . GLU A 1 265 ? 2.947 -8.738 7.876 1.00 93.06 265 GLU A CA 1
ATOM 2075 C C . GLU A 1 265 ? 2.862 -7.511 8.792 1.00 93.06 265 GLU A C 1
ATOM 2077 O O . GLU A 1 265 ? 3.838 -7.095 9.426 1.00 93.06 265 GLU A O 1
ATOM 2082 N N . PHE A 1 266 ? 1.665 -6.945 8.907 1.00 94.62 266 PHE A N 1
ATOM 2083 C CA . PHE A 1 266 ? 1.374 -5.886 9.865 1.00 94.62 266 PHE A CA 1
ATOM 2084 C C . PHE A 1 266 ? -0.021 -6.045 10.456 1.00 94.62 266 PHE A C 1
ATOM 2086 O O . PHE A 1 266 ? -0.936 -6.561 9.820 1.00 94.62 266 PHE A O 1
ATOM 2093 N N . THR A 1 267 ? -0.195 -5.552 11.679 1.00 95.12 267 THR A N 1
ATOM 2094 C CA . THR A 1 267 ? -1.475 -5.623 12.384 1.00 95.12 267 THR A CA 1
ATOM 2095 C C . THR A 1 267 ? -2.276 -4.340 12.199 1.00 95.12 267 THR A C 1
ATOM 2097 O O . THR A 1 267 ? -1.739 -3.234 12.321 1.00 95.12 267 THR A O 1
ATOM 2100 N N . VAL A 1 268 ? -3.578 -4.486 11.966 1.00 92.75 268 VAL A N 1
ATOM 2101 C CA . VAL A 1 268 ? -4.564 -3.409 12.071 1.00 92.75 268 VAL A CA 1
ATOM 2102 C C . VAL A 1 268 ? -5.591 -3.801 13.120 1.00 92.75 268 VAL A C 1
ATOM 2104 O O . VAL A 1 268 ? -6.240 -4.838 13.021 1.00 92.75 268 VAL A O 1
ATOM 2107 N N . SER A 1 269 ? -5.711 -2.968 14.150 1.00 91.44 269 SER A N 1
ATOM 2108 C CA . SER A 1 269 ? -6.703 -3.166 15.201 1.00 91.44 269 SER A CA 1
ATOM 2109 C C . SER A 1 269 ? -8.048 -2.619 14.755 1.00 91.44 269 SER A C 1
ATOM 2111 O O . SER A 1 269 ? -8.097 -1.517 14.231 1.00 91.44 269 SER A O 1
ATOM 2113 N N . MET A 1 270 ? -9.143 -3.320 15.024 1.00 90.38 270 MET A N 1
ATOM 2114 C CA . MET A 1 270 ? -10.511 -2.796 14.938 1.00 90.38 270 MET A CA 1
ATOM 2115 C C . MET A 1 270 ? -10.977 -2.203 16.271 1.00 90.38 270 MET A C 1
ATOM 2117 O O . MET A 1 270 ? -12.175 -2.055 16.500 1.00 90.38 270 MET A O 1
ATOM 2121 N N . THR A 1 271 ? -10.043 -1.867 17.166 1.00 85.81 271 THR A N 1
ATOM 2122 C CA . THR A 1 271 ? -10.336 -1.057 18.350 1.00 85.81 271 THR A CA 1
ATOM 2123 C C . THR A 1 271 ? -10.684 0.368 17.905 1.00 85.81 271 THR A C 1
ATOM 2125 O O . THR A 1 271 ? -9.830 1.041 17.322 1.00 85.81 271 THR A O 1
ATOM 2128 N N . PRO A 1 272 ? -11.906 0.860 18.162 1.00 74.38 272 PRO A N 1
ATOM 2129 C CA . PRO A 1 272 ? -12.310 2.188 17.717 1.00 74.38 272 PRO A CA 1
ATOM 2130 C C . PRO A 1 272 ? -11.568 3.297 18.470 1.00 74.38 272 PRO A C 1
ATOM 2132 O O . PRO A 1 272 ? -11.332 3.199 19.675 1.00 74.38 272 PRO A O 1
ATOM 2135 N N . SER A 1 273 ? -11.263 4.395 17.779 1.00 65.88 273 SER A N 1
ATOM 2136 C CA . SER A 1 273 ? -10.635 5.585 18.377 1.00 65.88 273 SER A CA 1
ATOM 2137 C C . SER A 1 273 ? -11.629 6.498 19.110 1.00 65.88 273 SER A C 1
ATOM 2139 O O . SER A 1 273 ? -11.238 7.256 20.001 1.00 65.88 273 SER A O 1
ATOM 2141 N N . ASN A 1 274 ? -12.919 6.410 18.766 1.00 68.06 274 ASN A N 1
ATOM 2142 C CA . ASN A 1 274 ? -13.997 7.245 19.295 1.00 68.06 274 ASN A CA 1
ATOM 2143 C C . ASN A 1 274 ? -15.140 6.378 19.841 1.00 68.06 274 ASN A C 1
ATOM 2145 O O . ASN A 1 274 ? -15.500 5.374 19.233 1.00 68.06 274 ASN A O 1
ATOM 2149 N N . ILE A 1 275 ? -15.734 6.791 20.965 1.00 71.06 275 ILE A N 1
ATOM 2150 C CA . ILE A 1 275 ? -16.962 6.174 21.494 1.00 71.06 275 ILE A CA 1
ATOM 2151 C C . ILE A 1 275 ? -18.131 6.649 20.641 1.00 71.06 275 ILE A C 1
ATOM 2153 O O . ILE A 1 275 ? -18.210 7.823 20.285 1.00 71.06 275 ILE A O 1
ATOM 2157 N N . SER A 1 276 ? -19.057 5.742 20.370 1.00 73.50 276 SER A N 1
ATOM 2158 C CA . SER A 1 276 ? -20.315 6.032 19.705 1.00 73.50 276 SER A CA 1
ATOM 2159 C C . SER A 1 276 ? -21.363 5.075 20.245 1.00 73.50 276 SER A C 1
ATOM 2161 O O . SER A 1 276 ? -21.433 3.917 19.842 1.00 73.50 276 SER A O 1
ATOM 2163 N N . GLU A 1 277 ? -22.206 5.573 21.146 1.00 70.94 277 GLU A N 1
ATOM 2164 C CA . GLU A 1 277 ? -23.363 4.824 21.652 1.00 70.94 277 GLU A CA 1
ATOM 2165 C C . GLU A 1 277 ? -24.483 4.711 20.599 1.00 70.94 277 GLU A C 1
ATOM 2167 O O . GLU A 1 277 ? -25.430 3.944 20.770 1.00 70.94 277 GLU A O 1
ATOM 2172 N N . THR A 1 278 ? -24.378 5.451 19.488 1.00 81.62 278 THR A N 1
ATOM 2173 C CA . THR A 1 278 ? -25.242 5.268 18.320 1.00 81.62 278 THR A CA 1
ATOM 2174 C C . THR A 1 278 ? -24.976 3.896 17.715 1.00 81.62 278 THR A C 1
ATOM 2176 O O . THR A 1 278 ? -23.866 3.618 17.258 1.00 81.62 278 THR A O 1
ATOM 2179 N N . ASN A 1 279 ? -26.008 3.055 17.697 1.00 89.94 279 ASN A N 1
ATOM 2180 C CA . ASN A 1 279 ? -25.951 1.757 17.040 1.00 89.94 279 ASN A CA 1
ATOM 2181 C C . ASN A 1 279 ? -25.810 1.937 15.518 1.00 89.94 279 ASN A C 1
ATOM 2183 O O . ASN A 1 279 ? -26.536 2.723 14.907 1.00 89.94 279 ASN A O 1
ATOM 2187 N N . THR A 1 280 ? -24.911 1.162 14.924 1.00 94.31 280 THR A N 1
ATOM 2188 C CA . THR A 1 280 ? -24.610 1.082 13.494 1.00 94.31 280 THR A CA 1
ATOM 2189 C C . THR A 1 280 ? -24.443 -0.379 13.068 1.00 94.31 280 THR A C 1
ATOM 2191 O O . THR A 1 280 ? -24.356 -1.277 13.910 1.00 94.31 280 THR A O 1
ATOM 2194 N N . ASN A 1 281 ? -24.448 -0.663 11.770 1.00 96.38 281 ASN A N 1
ATOM 2195 C CA . ASN A 1 281 ? -24.177 -2.005 11.236 1.00 96.38 281 ASN A CA 1
ATOM 2196 C C . ASN A 1 281 ? -22.741 -2.177 10.724 1.00 96.38 281 ASN A C 1
ATOM 2198 O O . ASN A 1 281 ? -22.348 -3.299 10.410 1.00 96.38 281 ASN A O 1
ATOM 2202 N N . LEU A 1 282 ? -21.972 -1.087 10.651 1.00 94.81 282 LEU A N 1
ATOM 2203 C CA . LEU A 1 282 ? -20.636 -1.058 10.075 1.00 94.81 282 LEU A CA 1
ATOM 2204 C C . LEU A 1 282 ? -19.772 0.001 10.756 1.00 94.81 282 LEU A C 1
ATOM 2206 O O . LEU A 1 282 ? -20.150 1.170 10.861 1.00 94.81 282 LEU A O 1
ATOM 2210 N N . VAL A 1 283 ? -18.570 -0.408 11.149 1.00 92.06 283 VAL A N 1
ATOM 2211 C CA . VAL A 1 283 ? -17.503 0.477 11.613 1.00 92.06 283 VAL A CA 1
ATOM 2212 C C . VAL A 1 283 ? -16.250 0.254 10.776 1.00 92.06 283 VAL A C 1
ATOM 2214 O O . VAL A 1 283 ? -15.972 -0.846 10.300 1.00 92.06 283 VAL A O 1
ATOM 2217 N N . GLU A 1 284 ? -15.490 1.322 10.586 1.00 89.94 284 GLU A N 1
ATOM 2218 C CA . GLU A 1 284 ? -14.273 1.317 9.783 1.00 89.94 284 GLU A CA 1
ATOM 2219 C C . GLU A 1 284 ? -13.104 1.702 10.677 1.00 89.94 284 GLU A C 1
ATOM 2221 O O . GLU A 1 284 ? -13.244 2.599 11.513 1.00 89.94 284 GLU A O 1
ATOM 2226 N N . ASN A 1 285 ? -11.952 1.068 10.473 1.00 86.38 285 ASN A N 1
ATOM 2227 C CA . ASN A 1 285 ? -10.707 1.592 11.004 1.00 86.38 285 ASN A CA 1
ATOM 2228 C C . ASN A 1 285 ? -9.648 1.709 9.917 1.00 86.38 285 ASN A C 1
ATOM 2230 O O . ASN A 1 285 ? -9.450 0.805 9.101 1.00 86.38 285 ASN A O 1
ATOM 2234 N N . GLY A 1 286 ? -8.998 2.864 9.907 1.00 83.62 286 GLY A N 1
ATOM 2235 C CA . GLY A 1 286 ? -8.047 3.235 8.884 1.00 83.62 286 GLY A CA 1
ATOM 2236 C C . GLY A 1 286 ? -6.610 2.904 9.248 1.00 83.62 286 GLY A C 1
ATOM 2237 O O . GLY A 1 286 ? -6.215 2.911 10.416 1.00 83.62 286 GLY A O 1
ATOM 2238 N N . PHE A 1 287 ? -5.800 2.662 8.228 1.00 86.25 287 PHE A N 1
ATOM 2239 C CA . PHE A 1 287 ? -4.353 2.655 8.342 1.00 86.25 287 PHE A CA 1
ATOM 2240 C C . PHE A 1 287 ? -3.718 3.366 7.151 1.00 86.25 287 PHE A C 1
ATOM 2242 O O . PHE A 1 287 ? -4.172 3.259 6.012 1.00 86.25 287 PHE A O 1
ATOM 2249 N N . GLU A 1 288 ? -2.621 4.063 7.419 1.00 87.38 288 GLU A N 1
ATOM 2250 C CA . GLU A 1 288 ? -1.837 4.719 6.378 1.00 87.38 288 GLU A CA 1
ATOM 2251 C C . GLU A 1 288 ? -1.125 3.671 5.517 1.00 87.38 288 GLU A C 1
ATOM 2253 O O . GLU A 1 288 ? -0.474 2.755 6.032 1.00 87.38 288 GLU A O 1
ATOM 2258 N N . THR A 1 289 ? -1.246 3.802 4.199 1.00 89.06 289 THR A N 1
ATOM 2259 C CA . THR A 1 289 ? -0.703 2.837 3.227 1.00 89.06 289 THR A CA 1
ATOM 2260 C C . THR A 1 289 ? 0.756 3.096 2.858 1.00 89.06 289 THR A C 1
ATOM 2262 O O . THR A 1 289 ? 1.311 2.347 2.058 1.00 89.06 289 THR A O 1
ATOM 2265 N N . GLN A 1 290 ? 1.383 4.150 3.399 1.00 88.69 290 GLN A N 1
ATOM 2266 C CA . GLN A 1 290 ? 2.683 4.670 2.940 1.00 88.69 290 GLN A CA 1
ATOM 2267 C C . GLN A 1 290 ? 2.698 5.012 1.439 1.00 88.69 290 GLN A C 1
ATOM 2269 O O . GLN A 1 290 ? 3.721 4.945 0.764 1.00 88.69 290 GLN A O 1
ATOM 2274 N N . ARG A 1 291 ? 1.535 5.400 0.912 1.00 88.94 291 ARG A N 1
ATOM 2275 C CA . ARG A 1 291 ? 1.366 6.004 -0.411 1.00 88.94 291 ARG A CA 1
ATOM 2276 C C . ARG A 1 291 ? 0.843 7.423 -0.247 1.00 88.94 291 ARG A C 1
ATOM 2278 O O . ARG A 1 291 ? 0.212 7.758 0.762 1.00 88.94 291 ARG A O 1
ATOM 2285 N N . ILE A 1 292 ? 1.107 8.255 -1.247 1.00 87.94 292 ILE A N 1
ATOM 2286 C CA . ILE A 1 292 ? 0.722 9.663 -1.249 1.00 87.94 292 ILE A CA 1
ATOM 2287 C C . ILE A 1 292 ? -0.195 9.978 -2.426 1.00 87.94 292 ILE A C 1
ATOM 2289 O O . ILE A 1 292 ? 0.067 9.594 -3.561 1.00 87.94 292 ILE A O 1
ATOM 2293 N N . ASP A 1 293 ? -1.266 10.700 -2.136 1.00 90.56 293 ASP A N 1
ATOM 2294 C CA . ASP A 1 293 ? -2.120 11.368 -3.109 1.00 90.56 293 ASP A CA 1
ATOM 2295 C C . ASP A 1 293 ? -1.629 12.807 -3.231 1.00 90.56 293 ASP A C 1
ATOM 2297 O O . ASP A 1 293 ? -1.597 13.537 -2.246 1.00 90.56 293 ASP A O 1
ATOM 2301 N N . VAL A 1 294 ? -1.216 13.231 -4.419 1.00 90.56 294 VAL A N 1
ATOM 2302 C CA . VAL A 1 294 ? -0.701 14.594 -4.620 1.00 90.56 294 VAL A CA 1
ATOM 2303 C C . VAL A 1 294 ? -1.798 15.650 -4.755 1.00 90.56 294 VAL A C 1
ATOM 2305 O O . VAL A 1 294 ? -1.499 16.843 -4.797 1.00 90.56 294 VAL A O 1
ATOM 2308 N N . GLY A 1 295 ? -3.069 15.241 -4.757 1.00 90.75 295 GLY A N 1
ATOM 2309 C CA . GLY A 1 295 ? -4.184 16.163 -4.876 1.00 90.75 295 GLY A CA 1
ATOM 2310 C C . GLY A 1 295 ? -4.448 16.606 -6.311 1.00 90.75 295 GLY A C 1
ATOM 2311 O O . GLY A 1 295 ? -4.103 15.931 -7.279 1.00 90.75 295 GLY A O 1
ATOM 2312 N N . GLU A 1 296 ? -5.078 17.773 -6.429 1.00 91.94 296 GLU A N 1
ATOM 2313 C CA . GLU A 1 296 ? -5.356 18.414 -7.713 1.00 91.94 296 GLU A CA 1
ATOM 2314 C C . GLU A 1 296 ? -4.059 18.778 -8.443 1.00 91.94 296 GLU A C 1
ATOM 2316 O O . GLU A 1 296 ? -3.198 19.479 -7.899 1.00 91.94 296 GLU A O 1
ATOM 2321 N N . ILE A 1 297 ? -3.976 18.374 -9.707 1.00 92.75 297 ILE A N 1
ATOM 2322 C CA . ILE A 1 297 ? -2.946 18.780 -10.658 1.00 92.75 297 ILE A CA 1
ATOM 2323 C C . ILE A 1 297 ? -3.610 19.687 -11.683 1.00 92.75 297 ILE A C 1
ATOM 2325 O O . ILE A 1 297 ? -4.544 19.288 -12.375 1.00 92.75 297 ILE A O 1
ATOM 2329 N N . LYS A 1 298 ? -3.133 20.922 -11.796 1.00 91.88 298 LYS A N 1
ATOM 2330 C CA . LYS A 1 298 ? -3.715 21.905 -12.713 1.00 91.88 298 LYS A CA 1
ATOM 2331 C C . LYS A 1 298 ? -2.646 22.727 -13.391 1.00 91.88 298 LYS A C 1
ATOM 2333 O O . LYS A 1 298 ? -1.495 22.762 -12.958 1.00 91.88 298 LYS A O 1
ATOM 2338 N N . SER A 1 299 ? -3.050 23.413 -14.450 1.00 90.75 299 SER A N 1
ATOM 2339 C CA . SER A 1 299 ? -2.174 24.370 -15.100 1.00 90.75 299 SER A CA 1
ATOM 2340 C C . SER A 1 299 ? -1.920 25.563 -14.181 1.00 90.75 299 SER A C 1
ATOM 2342 O O . SER A 1 299 ? -2.852 26.172 -13.652 1.00 90.75 299 SER A O 1
ATOM 2344 N N . VAL A 1 300 ? -0.646 25.877 -13.979 1.00 87.06 300 VAL A N 1
ATOM 2345 C CA . VAL A 1 300 ? -0.162 26.991 -13.168 1.00 87.06 300 VAL A CA 1
ATOM 2346 C C . VAL A 1 300 ? 0.794 27.845 -13.990 1.00 87.06 300 VAL A C 1
ATOM 2348 O O . VAL A 1 300 ? 1.418 27.353 -14.927 1.00 87.06 300 VAL A O 1
ATOM 2351 N N . GLU A 1 301 ? 0.918 29.118 -13.624 1.00 83.81 301 GLU A N 1
ATOM 2352 C CA . GLU A 1 301 ? 1.862 30.056 -14.231 1.00 83.81 301 GLU A CA 1
ATOM 2353 C C . GLU A 1 301 ? 2.858 30.547 -13.172 1.00 83.81 301 GLU A C 1
ATOM 2355 O O . GLU A 1 301 ? 2.457 30.972 -12.084 1.00 83.81 301 GLU A O 1
ATOM 2360 N N . LYS A 1 302 ? 4.161 30.456 -13.467 1.00 76.81 302 LYS A N 1
ATOM 2361 C CA . LYS A 1 302 ? 5.256 30.957 -12.617 1.00 76.81 302 LYS A CA 1
ATOM 2362 C C . LYS A 1 302 ? 6.380 31.466 -13.519 1.00 76.81 302 LYS A C 1
ATOM 2364 O O . LYS A 1 302 ? 6.823 30.747 -14.410 1.00 76.81 302 LYS A O 1
ATOM 2369 N N . GLY A 1 303 ? 6.811 32.714 -13.320 1.00 72.19 303 GLY A N 1
ATOM 2370 C CA . GLY A 1 303 ? 7.871 33.329 -14.133 1.00 72.19 303 GLY A CA 1
ATOM 2371 C C . GLY A 1 303 ? 7.534 33.445 -15.628 1.00 72.19 303 GLY A C 1
ATOM 2372 O O . GLY A 1 303 ? 8.432 33.340 -16.452 1.00 72.19 303 GLY A O 1
ATOM 2373 N N . GLY A 1 304 ? 6.250 33.594 -15.983 1.00 76.06 304 GLY A N 1
ATOM 2374 C CA . GLY A 1 304 ? 5.770 33.614 -17.375 1.00 76.06 304 GLY A CA 1
ATOM 2375 C C . GLY A 1 304 ? 5.673 32.236 -18.044 1.00 76.06 304 GLY A C 1
ATOM 2376 O O . GLY A 1 304 ? 5.180 32.134 -19.164 1.00 76.06 304 GLY A O 1
ATOM 2377 N N . ASN A 1 305 ? 6.096 31.168 -17.359 1.00 78.94 305 ASN A N 1
ATOM 2378 C CA . ASN A 1 305 ? 5.989 29.797 -17.847 1.00 78.94 305 ASN A CA 1
ATOM 2379 C C . ASN A 1 305 ? 4.721 29.135 -17.312 1.00 78.94 305 ASN A C 1
ATOM 2381 O O . ASN A 1 305 ? 4.459 29.153 -16.106 1.00 78.94 305 ASN A O 1
ATOM 2385 N N . LYS A 1 306 ? 3.975 28.493 -18.211 1.00 85.56 306 LYS A N 1
ATOM 2386 C CA . LYS A 1 306 ? 2.765 27.732 -17.897 1.00 85.56 306 LYS A CA 1
ATOM 2387 C C . LYS A 1 306 ? 3.054 26.231 -17.930 1.00 85.56 306 LYS A C 1
ATOM 2389 O O . LYS A 1 306 ? 3.624 25.748 -18.902 1.00 85.56 306 LYS A O 1
ATOM 2394 N N . PHE A 1 307 ? 2.664 25.500 -16.888 1.00 87.94 307 PHE A N 1
ATOM 2395 C CA . PHE A 1 307 ? 2.893 24.052 -16.778 1.00 87.94 307 PHE A CA 1
ATOM 2396 C C . PHE A 1 307 ? 1.867 23.382 -15.855 1.00 87.94 307 PHE A C 1
ATOM 2398 O O . PHE A 1 307 ? 1.232 24.058 -15.048 1.00 87.94 307 PHE A O 1
ATOM 2405 N N . LEU A 1 308 ? 1.673 22.065 -15.971 1.00 92.38 308 LEU A N 1
ATOM 2406 C CA . LEU A 1 308 ? 0.882 21.297 -15.002 1.00 92.38 308 LEU A CA 1
ATOM 2407 C C . LEU A 1 308 ? 1.687 21.036 -13.732 1.00 92.38 308 LEU A C 1
ATOM 2409 O O . LEU A 1 308 ? 2.842 20.623 -13.808 1.00 92.38 308 LEU A O 1
ATOM 2413 N N . ALA A 1 309 ? 1.069 21.244 -12.572 1.00 92.62 309 ALA A N 1
ATOM 2414 C CA . ALA A 1 309 ? 1.664 20.890 -11.292 1.00 92.62 309 ALA A CA 1
ATOM 2415 C C . ALA A 1 309 ? 0.614 20.669 -10.200 1.00 92.62 309 ALA A C 1
ATOM 2417 O O . ALA A 1 309 ? -0.474 21.253 -10.241 1.00 92.62 309 ALA A O 1
ATOM 2418 N N . TYR A 1 310 ? 0.973 19.865 -9.199 1.00 92.12 310 TYR A N 1
ATOM 2419 C CA . TYR A 1 310 ? 0.271 19.836 -7.916 1.00 92.12 310 TYR A CA 1
ATOM 2420 C C . TYR A 1 310 ? 0.883 20.834 -6.928 1.00 92.12 310 TYR A C 1
ATOM 2422 O O . TYR A 1 310 ? 1.949 21.400 -7.162 1.00 92.12 310 TYR A O 1
ATOM 2430 N N . VAL A 1 311 ? 0.208 21.046 -5.803 1.00 87.31 311 VAL A N 1
ATOM 2431 C CA . VAL A 1 311 ? 0.621 21.974 -4.743 1.00 87.31 311 VAL A CA 1
ATOM 2432 C C . VAL A 1 311 ? 0.936 21.162 -3.474 1.00 87.31 311 VAL A C 1
ATOM 2434 O O . VAL A 1 311 ? 0.113 20.314 -3.119 1.00 87.31 311 VAL A O 1
ATOM 2437 N N . PRO A 1 312 ? 2.090 21.350 -2.797 1.00 83.12 312 PRO A N 1
ATOM 2438 C CA . PRO A 1 312 ? 2.496 20.533 -1.646 1.00 83.12 312 PRO A CA 1
ATOM 2439 C C . PRO A 1 312 ? 1.451 20.439 -0.529 1.00 83.12 312 PRO A C 1
ATOM 2441 O O . PRO A 1 312 ? 1.249 19.380 0.059 1.00 83.12 312 PRO A O 1
ATOM 2444 N N . GLU A 1 313 ? 0.721 21.523 -0.284 1.00 80.94 313 GLU A N 1
ATOM 2445 C CA . GLU A 1 313 ? -0.341 21.626 0.717 1.00 80.94 313 GLU A CA 1
ATOM 2446 C C . GLU A 1 313 ? -1.511 20.667 0.437 1.00 80.94 313 GLU A C 1
ATOM 2448 O O . GLU A 1 313 ? -2.262 20.306 1.349 1.00 80.94 313 GLU A O 1
ATOM 2453 N N . ASN A 1 314 ? -1.666 20.233 -0.818 1.00 84.31 314 ASN A N 1
ATOM 2454 C CA . ASN A 1 314 ? -2.670 19.257 -1.214 1.00 84.31 314 ASN A CA 1
ATOM 2455 C C . ASN A 1 314 ? -2.211 17.810 -1.014 1.00 84.31 314 ASN A C 1
ATOM 2457 O O . ASN A 1 314 ? -3.081 16.938 -1.001 1.00 84.31 314 ASN A O 1
ATOM 2461 N N . ILE A 1 315 ? -0.908 17.546 -0.823 1.00 85.88 315 ILE A N 1
ATOM 2462 C CA . ILE A 1 315 ? -0.399 16.181 -0.654 1.00 85.88 315 ILE A CA 1
ATOM 2463 C C . ILE A 1 315 ? -1.086 15.553 0.544 1.00 85.88 315 ILE A C 1
ATOM 2465 O O . ILE A 1 315 ? -1.015 16.079 1.654 1.00 85.88 315 ILE A O 1
ATOM 2469 N N . LYS A 1 316 ? -1.745 14.419 0.327 1.00 81.62 316 LYS A N 1
ATOM 2470 C CA . LYS A 1 316 ? -2.397 13.574 1.316 1.00 81.62 316 LYS A CA 1
ATOM 2471 C C . LYS A 1 316 ? -1.717 12.233 1.399 1.00 81.62 316 LYS A C 1
ATOM 2473 O O . LYS A 1 316 ? -1.105 11.772 0.448 1.00 81.62 316 LYS A O 1
ATOM 2478 N N . GLN A 1 317 ? -1.840 11.611 2.556 1.00 83.06 317 GLN A N 1
ATOM 2479 C CA . GLN A 1 317 ? -1.589 10.188 2.612 1.00 83.06 317 GLN A CA 1
ATOM 2480 C C . GLN A 1 317 ? -2.848 9.435 2.283 1.00 83.06 317 GLN A C 1
ATOM 2482 O O . GLN A 1 317 ? -3.954 9.898 2.565 1.00 83.06 317 GLN A O 1
ATOM 2487 N N . MET A 1 318 ? -2.629 8.300 1.644 1.00 86.19 318 MET A N 1
ATOM 2488 C CA . MET A 1 318 ? -3.679 7.375 1.297 1.00 86.19 318 MET A CA 1
ATOM 2489 C C . MET A 1 318 ? -3.948 6.472 2.499 1.00 86.19 318 MET A C 1
ATOM 2491 O O . MET A 1 318 ? -3.079 5.696 2.909 1.00 86.19 318 MET A O 1
ATOM 2495 N N . GLU A 1 319 ? -5.163 6.564 3.026 1.00 85.50 319 GLU A N 1
ATOM 2496 C CA . GLU A 1 319 ? -5.645 5.781 4.161 1.00 85.50 319 GLU A CA 1
ATOM 2497 C C . GLU A 1 319 ? -6.564 4.664 3.656 1.00 85.50 319 GLU A C 1
ATOM 2499 O O . GLU A 1 319 ? -7.590 4.914 3.021 1.00 85.50 319 GLU A O 1
ATOM 2504 N N . ALA A 1 320 ? -6.190 3.420 3.933 1.00 90.44 320 ALA A N 1
ATOM 2505 C CA . ALA A 1 320 ? -7.000 2.250 3.628 1.00 90.44 320 ALA A CA 1
ATOM 2506 C C . ALA A 1 320 ? -7.842 1.861 4.839 1.00 90.44 320 ALA A C 1
ATOM 2508 O O . ALA A 1 320 ? -7.390 2.001 5.973 1.00 90.44 320 ALA A O 1
ATOM 2509 N N . LYS A 1 321 ? -9.051 1.342 4.607 1.00 90.25 321 LYS A N 1
ATOM 2510 C CA . LYS A 1 321 ? -10.015 1.060 5.676 1.00 90.25 321 LYS A CA 1
ATOM 2511 C C . LYS A 1 321 ? -10.359 -0.420 5.770 1.00 90.25 321 LYS A C 1
ATOM 2513 O O . LYS A 1 321 ? -10.988 -0.962 4.862 1.00 90.25 321 LYS A O 1
ATOM 2518 N N . VAL A 1 322 ? -10.013 -1.029 6.900 1.00 94.31 322 VAL A N 1
ATOM 2519 C CA . VAL A 1 322 ? -10.546 -2.333 7.316 1.00 94.31 322 VAL A CA 1
ATOM 2520 C C . VAL A 1 322 ? -11.952 -2.110 7.866 1.00 94.31 322 VAL A C 1
ATOM 2522 O O . VAL A 1 322 ? -12.200 -1.111 8.552 1.00 94.31 322 VAL A O 1
ATOM 2525 N N . LYS A 1 323 ? -12.886 -3.010 7.557 1.00 95.19 323 LYS A N 1
ATOM 2526 C CA . LYS A 1 323 ? -14.291 -2.858 7.960 1.00 95.19 323 LYS A CA 1
ATOM 2527 C C . LYS A 1 323 ? -14.723 -3.998 8.862 1.00 95.19 323 LYS A C 1
ATOM 2529 O O . LYS A 1 323 ? -14.559 -5.154 8.498 1.00 95.19 323 LYS A O 1
ATOM 2534 N N . LEU A 1 324 ? -15.307 -3.656 10.008 1.00 97.44 324 LEU A N 1
ATOM 2535 C CA . LEU A 1 324 ? -16.034 -4.574 10.882 1.00 97.44 324 LEU A CA 1
ATOM 2536 C C . LEU A 1 324 ? -17.517 -4.313 10.657 1.00 97.44 324 LEU A C 1
ATOM 2538 O O . LEU A 1 324 ? -17.993 -3.196 10.868 1.00 97.44 324 LEU A O 1
ATOM 2542 N N . PHE A 1 325 ? -18.252 -5.330 10.235 1.00 98.00 325 PHE A N 1
ATOM 2543 C CA . PHE A 1 325 ? -19.656 -5.166 9.897 1.00 98.00 325 PHE A CA 1
ATOM 2544 C C . PHE A 1 325 ? -20.470 -6.404 10.236 1.00 98.00 325 PHE A C 1
ATOM 2546 O O . PHE A 1 325 ? -19.994 -7.531 10.135 1.00 98.00 325 PHE A O 1
ATOM 2553 N N . HIS A 1 326 ? -21.715 -6.167 10.634 1.00 98.31 326 HIS A N 1
ATOM 2554 C CA . HIS A 1 326 ? -22.727 -7.206 10.760 1.00 98.31 326 HIS A CA 1
ATOM 2555 C C . HIS A 1 326 ? -23.244 -7.586 9.367 1.00 98.31 326 HIS A C 1
ATOM 2557 O O . HIS A 1 326 ? -23.334 -6.719 8.500 1.00 98.31 326 HIS A O 1
ATOM 2563 N N . GLU A 1 327 ? -23.657 -8.836 9.147 1.00 96.69 327 GLU A N 1
ATOM 2564 C CA . GLU A 1 327 ? -24.154 -9.316 7.839 1.00 96.69 327 GLU A CA 1
ATOM 2565 C C . GLU A 1 327 ? -25.267 -8.440 7.218 1.00 96.69 327 GLU A C 1
ATOM 2567 O O . GLU A 1 327 ? -25.357 -8.302 6.001 1.00 96.69 327 GLU A O 1
ATOM 2572 N N . SER A 1 328 ? -26.070 -7.755 8.044 1.00 95.94 328 SER A N 1
ATOM 2573 C CA . SER A 1 328 ? -27.103 -6.805 7.588 1.00 95.94 328 SER A CA 1
ATOM 2574 C C . SER A 1 328 ? -26.560 -5.531 6.922 1.00 95.94 328 SER A C 1
ATOM 2576 O O . SER A 1 328 ? -27.341 -4.744 6.382 1.00 95.94 328 SER A O 1
ATOM 2578 N N . ALA A 1 329 ? -25.248 -5.289 6.981 1.00 97.19 329 ALA A N 1
ATOM 2579 C CA . ALA A 1 329 ? -24.585 -4.197 6.276 1.00 97.19 329 ALA A CA 1
ATOM 2580 C C . ALA A 1 329 ? -24.356 -4.488 4.793 1.00 97.19 329 ALA A C 1
ATOM 2582 O O . ALA A 1 329 ? -23.962 -3.585 4.062 1.00 97.19 329 ALA A O 1
ATOM 2583 N N . VAL A 1 330 ? -24.604 -5.712 4.334 1.00 96.50 330 VAL A N 1
ATOM 2584 C CA . VAL A 1 330 ? -24.416 -6.093 2.936 1.00 96.50 330 VAL A CA 1
ATOM 2585 C C . VAL A 1 330 ? -25.636 -5.674 2.126 1.00 96.50 330 VAL A C 1
ATOM 2587 O O . VAL A 1 330 ? -26.762 -6.082 2.405 1.00 96.50 330 VAL A O 1
ATOM 2590 N N . GLU A 1 331 ? -25.423 -4.867 1.092 1.00 95.25 331 GLU A N 1
ATOM 2591 C CA . GLU A 1 331 ? -26.463 -4.482 0.143 1.00 95.25 331 GLU A CA 1
ATOM 2592 C C . GLU A 1 331 ? -25.878 -4.430 -1.274 1.00 95.25 331 GLU A C 1
ATOM 2594 O O . GLU A 1 331 ? -24.835 -3.825 -1.514 1.00 95.25 331 GLU A O 1
ATOM 2599 N N . ASN A 1 332 ? -26.542 -5.074 -2.240 1.00 93.88 332 ASN A N 1
ATOM 2600 C CA . ASN A 1 332 ? -26.107 -5.121 -3.645 1.00 93.88 332 ASN A CA 1
ATOM 2601 C C . ASN A 1 332 ? -24.652 -5.598 -3.849 1.00 93.88 332 ASN A C 1
ATOM 2603 O O . ASN A 1 332 ? -23.973 -5.125 -4.767 1.00 93.88 332 ASN A O 1
ATOM 2607 N N . GLY A 1 333 ? -24.181 -6.518 -3.000 1.00 91.81 333 GLY A N 1
ATOM 2608 C CA . GLY A 1 333 ? -22.840 -7.107 -3.064 1.00 91.81 333 GLY A CA 1
ATOM 2609 C C . GLY A 1 333 ? -21.710 -6.219 -2.535 1.00 91.81 333 GLY A C 1
ATOM 2610 O O . GLY A 1 333 ? -20.552 -6.550 -2.743 1.00 91.81 333 GLY A O 1
ATOM 2611 N N . THR A 1 334 ? -22.015 -5.101 -1.876 1.00 94.31 334 THR A N 1
ATOM 2612 C CA . THR A 1 334 ? -21.034 -4.246 -1.184 1.00 94.31 334 THR A CA 1
ATOM 2613 C C . THR A 1 334 ? -21.613 -3.786 0.158 1.00 94.31 334 THR A C 1
ATOM 2615 O O . THR A 1 334 ? -22.707 -4.201 0.549 1.00 94.31 334 THR A O 1
ATOM 2618 N N . TRP A 1 335 ? -20.888 -2.950 0.891 1.00 94.06 335 TRP A N 1
ATOM 2619 C CA . TRP A 1 335 ? -21.338 -2.441 2.179 1.00 94.06 335 TRP A CA 1
ATOM 2620 C C . TRP A 1 335 ? -22.289 -1.249 2.041 1.00 94.06 335 TRP A C 1
ATOM 2622 O O . TRP A 1 335 ? -22.099 -0.357 1.214 1.00 94.06 335 TRP A O 1
ATOM 2632 N N . LYS A 1 336 ? -23.265 -1.168 2.944 1.00 95.19 336 LYS A N 1
ATOM 2633 C CA . LYS A 1 336 ? -24.112 0.001 3.158 1.00 95.19 336 LYS A CA 1
ATOM 2634 C C . LYS A 1 336 ? -24.279 0.270 4.645 1.00 95.19 336 LYS A C 1
ATOM 2636 O O . LYS A 1 336 ? -25.020 -0.421 5.352 1.00 95.19 336 LYS A O 1
ATOM 2641 N N . LYS A 1 337 ? -23.620 1.337 5.094 1.00 93.69 337 LYS A N 1
ATOM 2642 C CA . LYS A 1 337 ? -23.731 1.814 6.468 1.00 93.69 337 LYS A CA 1
ATOM 2643 C C . LYS A 1 337 ? -25.157 2.289 6.767 1.00 93.69 337 LYS A C 1
ATOM 2645 O O . LYS A 1 337 ? -25.742 3.046 5.990 1.00 93.69 337 LYS A O 1
ATOM 2650 N N . LYS A 1 338 ? -25.697 1.844 7.898 1.00 94.25 338 LYS A N 1
ATOM 2651 C CA . LYS A 1 338 ? -26.972 2.274 8.481 1.00 94.25 338 LYS A CA 1
ATOM 2652 C C . LYS A 1 338 ? -26.748 2.532 9.963 1.00 94.25 338 LYS A C 1
ATOM 2654 O O . LYS A 1 338 ? -26.089 1.739 10.631 1.00 94.25 338 LYS A O 1
ATOM 2659 N N . ASP A 1 339 ? -27.319 3.626 10.449 1.00 92.19 339 ASP A N 1
ATOM 2660 C CA . ASP A 1 339 ? -27.339 3.978 11.863 1.00 92.19 339 ASP A CA 1
ATOM 2661 C C . ASP A 1 339 ? -28.788 3.919 12.360 1.00 92.19 339 ASP A C 1
ATOM 2663 O O . ASP A 1 339 ? -29.717 4.315 11.652 1.00 92.19 339 ASP A O 1
ATOM 2667 N N . GLY A 1 340 ? -29.001 3.417 13.574 1.00 89.19 340 GLY A N 1
ATOM 2668 C CA . GLY A 1 340 ? -30.339 3.277 14.139 1.00 89.19 340 GLY A CA 1
ATOM 2669 C C . GLY A 1 340 ? -30.404 2.283 15.288 1.00 89.19 340 GLY A C 1
ATOM 2670 O O . GLY A 1 340 ? -29.560 1.407 15.439 1.00 89.19 340 GLY A O 1
ATOM 2671 N N . THR A 1 341 ? -31.442 2.380 16.115 1.00 87.31 341 THR A N 1
ATOM 2672 C CA . THR A 1 341 ? -31.602 1.564 17.335 1.00 87.31 341 THR A CA 1
ATOM 2673 C C . THR A 1 341 ? -31.598 0.051 17.080 1.00 87.31 341 THR A C 1
ATOM 2675 O O . THR A 1 341 ? -31.154 -0.709 17.947 1.00 87.31 341 THR A O 1
ATOM 2678 N N . ASN A 1 342 ? -32.029 -0.372 15.889 1.00 91.25 342 ASN A N 1
ATOM 2679 C CA . ASN A 1 342 ? -32.075 -1.771 15.455 1.00 91.25 342 ASN A CA 1
ATOM 2680 C C . ASN A 1 342 ? -30.709 -2.341 15.052 1.00 91.25 342 ASN A C 1
ATOM 2682 O O . ASN A 1 342 ? -30.557 -3.562 14.973 1.00 91.25 342 ASN A O 1
ATOM 2686 N N . GLU A 1 343 ? -29.719 -1.478 14.834 1.00 95.81 343 GLU A N 1
ATOM 2687 C CA . GLU A 1 343 ? -28.404 -1.898 14.378 1.00 95.81 343 GLU A CA 1
ATOM 2688 C C . GLU A 1 343 ? -27.575 -2.533 15.508 1.00 95.81 343 GLU A C 1
ATOM 2690 O O . GLU A 1 343 ? -27.946 -2.507 16.692 1.00 95.81 343 GLU A O 1
ATOM 2695 N N . LYS A 1 344 ? -26.493 -3.214 15.122 1.00 96.06 344 LYS A N 1
ATOM 2696 C CA . LYS A 1 344 ? -25.905 -4.325 15.891 1.00 96.06 344 LYS A CA 1
ATOM 2697 C C . LYS A 1 344 ? -24.530 -4.046 16.489 1.00 96.06 344 LYS A C 1
ATOM 2699 O O . LYS A 1 344 ? -24.030 -4.893 17.226 1.00 96.06 344 LYS A O 1
ATOM 2704 N N . ILE A 1 345 ? -23.939 -2.903 16.170 1.00 95.38 345 ILE A N 1
ATOM 2705 C CA . ILE A 1 345 ? -22.619 -2.475 16.624 1.00 95.38 345 ILE A CA 1
ATOM 2706 C C . ILE A 1 345 ? -22.776 -1.124 17.304 1.00 95.38 345 ILE A C 1
ATOM 2708 O O . ILE A 1 345 ? -23.349 -0.207 16.730 1.00 95.38 345 ILE A O 1
ATOM 2712 N N . SER A 1 346 ? -22.231 -0.970 18.497 1.00 91.25 346 SER A N 1
ATOM 2713 C CA . SER A 1 346 ? -21.920 0.335 19.076 1.00 91.25 346 SER A CA 1
ATOM 2714 C C . SER A 1 346 ? -20.501 0.310 19.623 1.00 91.25 346 SER A C 1
ATOM 2716 O O . SER A 1 346 ? -19.827 -0.720 19.599 1.00 91.25 346 SER A O 1
ATOM 2718 N N . VAL A 1 347 ? -20.014 1.453 20.087 1.00 87.06 347 VAL A N 1
ATOM 2719 C CA . VAL A 1 347 ? -18.701 1.560 20.714 1.00 87.06 347 VAL A CA 1
ATOM 2720 C C . VAL A 1 347 ? -18.884 2.147 22.095 1.00 87.06 347 VAL A C 1
ATOM 2722 O O . VAL A 1 347 ? -19.419 3.247 22.227 1.00 87.06 347 VAL A O 1
ATOM 2725 N N . VAL A 1 348 ? -18.409 1.431 23.108 1.00 83.00 348 VAL A N 1
ATOM 2726 C CA . VAL A 1 348 ? -18.536 1.818 24.516 1.00 83.00 348 VAL A CA 1
ATOM 2727 C C . VAL A 1 348 ? -17.171 1.860 25.184 1.00 83.00 348 VAL A C 1
ATOM 2729 O O . VAL A 1 348 ? -16.225 1.208 24.739 1.00 83.00 348 VAL A O 1
ATOM 2732 N N . GLN A 1 349 ? -17.070 2.610 26.277 1.00 80.62 349 GLN A N 1
ATOM 2733 C CA . GLN A 1 349 ? -15.952 2.483 27.202 1.00 80.62 349 GLN A CA 1
ATOM 2734 C C . GLN A 1 349 ? -16.391 1.661 28.405 1.00 80.62 349 GLN A C 1
ATOM 2736 O O . GLN A 1 349 ? -17.436 1.919 28.993 1.00 80.62 349 GLN A O 1
ATOM 2741 N N . ASN A 1 350 ? -15.584 0.674 28.767 1.00 83.81 350 ASN A N 1
ATOM 2742 C CA . ASN A 1 350 ? -15.810 -0.159 29.933 1.00 83.81 350 ASN A CA 1
ATOM 2743 C C . ASN A 1 350 ? -14.466 -0.608 30.510 1.00 83.81 350 ASN A C 1
ATOM 2745 O O . ASN A 1 350 ? -13.557 -0.973 29.759 1.00 83.81 350 ASN A O 1
ATOM 2749 N N . ASP A 1 351 ? -14.322 -0.529 31.833 1.00 80.75 351 ASP A N 1
ATOM 2750 C CA . ASP A 1 351 ? -13.069 -0.795 32.542 1.00 80.75 351 ASP A CA 1
ATOM 2751 C C . ASP A 1 351 ? -11.887 0.030 32.004 1.00 80.75 351 ASP A C 1
ATOM 2753 O O . ASP A 1 351 ? -10.781 -0.461 31.769 1.00 80.75 351 ASP A O 1
ATOM 2757 N N . GLY A 1 352 ? -12.151 1.304 31.703 1.00 74.25 352 GLY A N 1
ATOM 2758 C CA . GLY A 1 352 ? -11.151 2.222 31.156 1.00 74.25 352 GLY A CA 1
ATOM 2759 C C . GLY A 1 352 ? -10.711 1.936 29.712 1.00 74.25 352 GLY A C 1
ATOM 2760 O O . GLY A 1 352 ? -9.914 2.709 29.186 1.00 74.25 352 GLY A O 1
ATOM 2761 N N . LYS A 1 353 ? -11.237 0.897 29.048 1.00 80.12 353 LYS A N 1
ATOM 2762 C CA . LYS A 1 353 ? -10.908 0.517 27.662 1.00 80.12 353 LYS A CA 1
ATOM 2763 C C . LYS A 1 353 ? -12.078 0.759 26.715 1.00 80.12 353 LYS A C 1
ATOM 2765 O O . LYS A 1 353 ? -13.232 0.695 27.127 1.00 80.12 353 LYS A O 1
ATOM 2770 N N . VAL A 1 354 ? -11.779 1.023 25.444 1.00 82.38 354 VAL A N 1
ATOM 2771 C CA . VAL A 1 354 ? -12.786 1.175 24.384 1.00 82.38 354 VAL A CA 1
ATOM 2772 C C . VAL A 1 354 ? -13.021 -0.174 23.706 1.00 82.38 354 VAL A C 1
ATOM 2774 O O . VAL A 1 354 ? -12.068 -0.864 23.341 1.00 82.38 354 VAL A O 1
ATOM 2777 N N . TRP A 1 355 ? -14.287 -0.540 23.532 1.00 90.00 355 TRP A N 1
ATOM 2778 C CA . TRP A 1 355 ? -14.716 -1.823 22.984 1.00 90.00 355 TRP A CA 1
ATOM 2779 C C . TRP A 1 355 ? -15.773 -1.631 21.903 1.00 90.00 355 TRP A C 1
ATOM 2781 O O . TRP A 1 355 ? -16.663 -0.790 22.062 1.00 90.00 355 TRP A O 1
ATOM 2791 N N . ASN A 1 356 ? -15.742 -2.461 20.856 1.00 93.62 356 ASN A N 1
ATOM 2792 C CA . ASN A 1 356 ? -16.954 -2.677 20.069 1.00 93.62 356 ASN A CA 1
ATOM 2793 C C . ASN A 1 356 ? -17.939 -3.487 20.922 1.00 93.62 356 ASN A C 1
ATOM 2795 O O . ASN A 1 356 ? -17.629 -4.590 21.373 1.00 93.62 356 ASN A O 1
ATOM 2799 N N . ALA A 1 357 ? -19.116 -2.917 21.149 1.00 93.94 357 ALA A N 1
ATOM 2800 C CA . ALA A 1 357 ? -20.242 -3.548 21.813 1.00 93.94 357 ALA A CA 1
ATOM 2801 C C . ALA A 1 357 ? -21.169 -4.148 20.750 1.00 93.94 357 ALA A C 1
ATOM 2803 O O . ALA A 1 357 ? -21.838 -3.437 19.999 1.00 93.94 357 ALA A O 1
ATOM 2804 N N . LEU A 1 358 ? -21.184 -5.474 20.675 1.00 97.00 358 LEU A N 1
ATOM 2805 C CA . LEU A 1 358 ? -21.818 -6.242 19.611 1.00 97.00 358 LEU A CA 1
ATOM 2806 C C . LEU A 1 358 ? -23.049 -6.969 20.145 1.00 97.00 358 LEU A C 1
ATOM 2808 O O . LEU A 1 358 ? -22.959 -7.713 21.116 1.00 97.00 358 LEU A O 1
ATOM 2812 N N . LYS A 1 359 ? -24.214 -6.767 19.533 1.00 97.00 359 LYS A N 1
ATOM 2813 C CA . LYS A 1 359 ? -25.411 -7.569 19.840 1.00 97.00 359 LYS A CA 1
ATOM 2814 C C . LYS A 1 359 ? -25.247 -9.011 19.324 1.00 97.00 359 LYS A C 1
ATOM 2816 O O . LYS A 1 359 ? -24.261 -9.359 18.690 1.00 97.00 359 LYS A O 1
ATOM 2821 N N . SER A 1 360 ? -26.224 -9.874 19.585 1.00 97.81 360 SER A N 1
ATOM 2822 C CA . SER A 1 360 ? -26.256 -11.202 18.954 1.00 97.81 360 SER A CA 1
ATOM 2823 C C . SER A 1 360 ? -26.352 -11.080 17.421 1.00 97.81 360 SER A C 1
ATOM 2825 O O . SER A 1 360 ? -27.173 -10.292 16.925 1.00 97.81 360 SER A O 1
ATOM 2827 N N . GLY A 1 361 ? -25.522 -11.835 16.691 1.00 98.12 361 GLY A N 1
ATOM 2828 C CA . GLY A 1 361 ? -25.438 -11.791 15.226 1.00 98.12 361 GLY A CA 1
ATOM 2829 C C . GLY A 1 361 ? -24.116 -12.303 14.637 1.00 98.12 361 GLY A C 1
ATOM 2830 O O . GLY A 1 361 ? -23.212 -12.717 15.371 1.00 98.12 361 GLY A O 1
ATOM 2831 N N . ILE A 1 362 ? -24.014 -12.261 13.300 1.00 98.62 362 ILE A N 1
ATOM 2832 C CA . ILE A 1 362 ? -22.838 -12.706 12.534 1.00 98.62 362 ILE A CA 1
ATOM 2833 C C . ILE A 1 362 ? -21.965 -11.515 12.105 1.00 98.62 362 ILE A C 1
ATOM 2835 O O . ILE A 1 362 ? -22.406 -10.573 11.443 1.00 98.62 362 ILE A O 1
ATOM 2839 N N . TYR A 1 363 ? -20.722 -11.623 12.564 1.00 98.75 363 TYR A N 1
ATOM 2840 C CA . TYR A 1 363 ? -19.521 -10.800 12.466 1.00 98.75 363 TYR A CA 1
ATOM 2841 C C . TYR A 1 363 ? -18.653 -11.021 11.221 1.00 98.75 363 TYR A C 1
ATOM 2843 O O . TYR A 1 363 ? -18.239 -12.161 11.018 1.00 98.75 363 TYR A O 1
ATOM 2851 N N . TYR A 1 364 ? -18.250 -9.970 10.494 1.00 98.69 364 TYR A N 1
ATOM 2852 C CA . TYR A 1 364 ? -17.129 -10.017 9.547 1.00 98.69 364 TYR A CA 1
ATOM 2853 C C . TYR A 1 364 ? -16.136 -8.879 9.789 1.00 98.69 364 TYR A C 1
ATOM 2855 O O . TYR A 1 364 ? -16.548 -7.747 10.048 1.00 98.69 364 TYR A O 1
ATOM 2863 N N . VAL A 1 365 ? -14.838 -9.174 9.677 1.00 98.38 365 VAL A N 1
ATOM 2864 C CA . VAL A 1 365 ? -13.783 -8.162 9.513 1.00 98.38 365 VAL A CA 1
ATOM 2865 C C . VAL A 1 365 ? -13.080 -8.406 8.188 1.00 98.38 365 VAL A C 1
ATOM 2867 O O . VAL A 1 365 ? -12.468 -9.456 8.024 1.00 98.38 365 VAL A O 1
ATOM 2870 N N . GLU A 1 366 ? -13.176 -7.454 7.265 1.00 97.62 366 GLU A N 1
ATOM 2871 C CA . GLU A 1 366 ? -12.720 -7.587 5.875 1.00 97.62 366 GLU A CA 1
ATOM 2872 C C . GLU A 1 366 ? -11.622 -6.576 5.543 1.00 97.62 366 GLU A C 1
ATOM 2874 O O . GLU A 1 366 ? -11.674 -5.408 5.958 1.00 97.62 366 GLU A O 1
ATOM 2879 N N . GLY A 1 367 ? -10.613 -7.047 4.809 1.00 95.69 367 GLY A N 1
ATOM 2880 C CA . GLY A 1 367 ? -9.509 -6.222 4.338 1.00 95.69 367 GLY A CA 1
ATOM 2881 C C . GLY A 1 367 ? -9.943 -5.211 3.265 1.00 95.69 367 GLY A C 1
ATOM 2882 O O . GLY A 1 367 ? -11.000 -5.339 2.656 1.00 95.69 367 GLY A O 1
ATOM 2883 N N . PRO A 1 368 ? -9.135 -4.179 2.994 1.00 95.00 368 PRO A N 1
ATOM 2884 C CA . PRO A 1 368 ? -9.446 -3.212 1.950 1.00 95.00 368 PRO A CA 1
ATOM 2885 C C . PRO A 1 368 ? -9.011 -3.687 0.554 1.00 95.00 368 PRO A C 1
ATOM 2887 O O . PRO A 1 368 ? -7.912 -4.212 0.380 1.00 95.00 368 PRO A O 1
ATOM 2890 N N . THR A 1 369 ? -9.832 -3.373 -0.448 1.00 93.88 369 THR A N 1
ATOM 2891 C CA . THR A 1 369 ? -9.569 -3.550 -1.894 1.00 93.88 369 THR A CA 1
ATOM 2892 C C . THR A 1 369 ? -9.207 -2.234 -2.600 1.00 93.88 369 THR A C 1
ATOM 2894 O O . THR A 1 369 ? -8.765 -2.199 -3.751 1.00 93.88 369 THR A O 1
ATOM 2897 N N . LYS A 1 370 ? -9.432 -1.103 -1.923 1.00 92.31 370 LYS A N 1
ATOM 2898 C CA . LYS A 1 370 ? -9.270 0.238 -2.487 1.00 92.31 370 LYS A CA 1
ATOM 2899 C C . LYS A 1 370 ? -9.082 1.316 -1.421 1.00 92.31 370 LYS A C 1
ATOM 2901 O O . LYS A 1 370 ? -9.505 1.160 -0.275 1.00 92.31 370 LYS A O 1
ATOM 2906 N N . VAL A 1 371 ? -8.489 2.429 -1.840 1.00 91.12 371 VAL A N 1
ATOM 2907 C CA . VAL A 1 371 ? -8.470 3.714 -1.132 1.00 91.12 371 VAL A CA 1
ATOM 2908 C C . VAL A 1 371 ? -9.348 4.703 -1.891 1.00 91.12 371 VAL A C 1
ATOM 2910 O O . VAL A 1 371 ? -9.262 4.796 -3.114 1.00 91.12 371 VAL A O 1
ATOM 2913 N N . GLU A 1 372 ? -10.163 5.465 -1.166 1.00 88.81 372 GLU A N 1
ATOM 2914 C CA . GLU A 1 372 ? -10.989 6.537 -1.722 1.00 88.81 372 GLU A CA 1
ATOM 2915 C C . GLU A 1 372 ? -10.402 7.904 -1.355 1.00 88.81 372 GLU A C 1
ATOM 2917 O O . GLU A 1 372 ? -10.437 8.334 -0.199 1.00 88.81 372 GLU A O 1
ATOM 2922 N N . ASN A 1 373 ? -9.883 8.612 -2.356 1.00 86.19 373 ASN A N 1
ATOM 2923 C CA . ASN A 1 373 ? -9.383 9.972 -2.210 1.00 86.19 373 ASN A CA 1
ATOM 2924 C C . ASN A 1 373 ? -10.494 10.963 -2.537 1.00 86.19 373 ASN A C 1
ATOM 2926 O O . ASN A 1 373 ? -10.994 11.006 -3.659 1.00 86.19 373 ASN A O 1
ATOM 2930 N N . ASN A 1 374 ? -10.866 11.767 -1.543 1.00 84.94 374 ASN A N 1
ATOM 2931 C CA . ASN A 1 374 ? -11.906 12.782 -1.667 1.00 84.94 374 ASN A CA 1
ATOM 2932 C C . ASN A 1 374 ? -11.284 14.180 -1.789 1.00 84.94 374 ASN A C 1
ATOM 2934 O O . ASN A 1 374 ? -10.430 14.586 -0.978 1.00 84.94 374 ASN A O 1
ATOM 2938 N N . TYR A 1 375 ? -11.742 14.928 -2.788 1.00 82.25 375 TYR A N 1
ATOM 2939 C CA . TYR A 1 375 ? -11.235 16.251 -3.145 1.00 82.25 375 TYR A CA 1
ATOM 2940 C C . TYR A 1 375 ? -12.247 17.358 -2.821 1.00 82.25 375 TYR A C 1
ATOM 2942 O O . TYR A 1 375 ? -13.405 17.104 -2.493 1.00 82.25 375 TYR A O 1
ATOM 2950 N N . LYS A 1 376 ? -11.777 18.613 -2.808 1.00 75.00 376 LYS A N 1
ATOM 2951 C CA . LYS A 1 376 ? -12.575 19.769 -2.353 1.00 75.00 376 LYS A CA 1
ATOM 2952 C C . LYS A 1 376 ? -13.734 20.097 -3.295 1.00 75.00 376 LYS A C 1
ATOM 2954 O O . LYS A 1 376 ? -14.720 20.676 -2.854 1.00 75.00 376 LYS A O 1
ATOM 2959 N N . ASP A 1 377 ? -13.599 19.735 -4.561 1.00 77.00 377 ASP A N 1
ATOM 2960 C CA . ASP A 1 377 ? -14.605 19.887 -5.611 1.00 77.00 377 ASP A CA 1
ATOM 2961 C C . ASP A 1 377 ? -15.703 18.807 -5.563 1.00 77.00 377 ASP A C 1
ATOM 2963 O O . ASP A 1 377 ? -16.618 18.829 -6.380 1.00 77.00 377 ASP A O 1
ATOM 2967 N N . GLY A 1 378 ? -15.633 17.873 -4.605 1.00 79.44 378 GLY A N 1
ATOM 2968 C CA . GLY A 1 378 ? -16.564 16.752 -4.481 1.00 79.44 378 GLY A CA 1
ATOM 2969 C C . GLY A 1 378 ? -16.187 15.537 -5.330 1.00 79.44 378 GLY A C 1
ATOM 2970 O O . GLY A 1 378 ? -16.887 14.528 -5.270 1.00 79.44 378 GLY A O 1
ATOM 2971 N N . THR A 1 379 ? -15.085 15.596 -6.084 1.00 86.19 379 THR A N 1
ATOM 2972 C CA . THR A 1 379 ? -14.573 14.444 -6.825 1.00 86.19 379 THR A CA 1
ATOM 2973 C C . THR A 1 379 ? -14.047 13.387 -5.850 1.00 86.19 379 THR A C 1
ATOM 2975 O O . THR A 1 379 ? -13.323 13.699 -4.899 1.00 86.19 379 THR A O 1
ATOM 2978 N N . THR A 1 380 ? -14.364 12.120 -6.120 1.00 88.06 380 THR A N 1
ATOM 2979 C CA . THR A 1 380 ? -13.768 10.959 -5.449 1.00 88.06 380 THR A CA 1
ATOM 2980 C C . THR A 1 380 ? -12.993 10.144 -6.476 1.00 88.06 380 THR A C 1
ATOM 2982 O O . THR A 1 380 ? -13.540 9.770 -7.515 1.00 88.06 380 THR A O 1
ATOM 2985 N N . LYS A 1 381 ? -11.717 9.860 -6.200 1.00 89.12 381 LYS A N 1
ATOM 2986 C CA . LYS A 1 381 ? -10.897 8.947 -7.007 1.00 89.12 381 LYS A CA 1
ATOM 2987 C C . LYS A 1 381 ? -10.543 7.712 -6.204 1.00 89.12 381 LYS A C 1
ATOM 2989 O O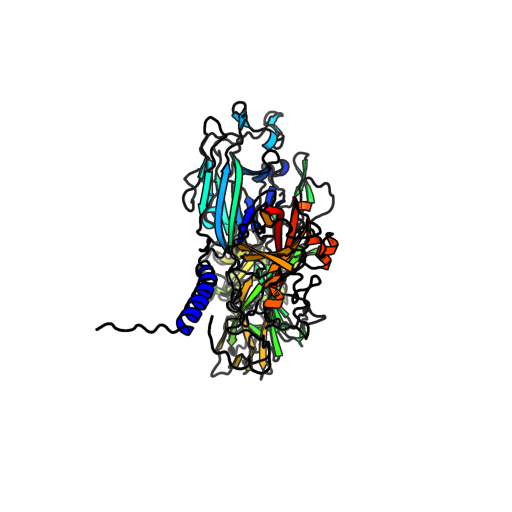 . LYS A 1 381 ? -10.290 7.791 -5.005 1.00 89.12 381 LYS A O 1
ATOM 2994 N N . VAL A 1 382 ? -10.535 6.576 -6.886 1.00 89.44 382 VAL A N 1
ATOM 2995 C CA . VAL A 1 382 ? -10.274 5.272 -6.287 1.00 89.44 382 VAL A CA 1
ATOM 2996 C C . VAL A 1 382 ? -8.880 4.823 -6.690 1.00 89.44 382 VAL A C 1
ATOM 2998 O O . VAL A 1 382 ? -8.529 4.873 -7.865 1.00 89.44 382 VAL A O 1
ATOM 3001 N N . VAL A 1 383 ? -8.101 4.377 -5.712 1.00 90.88 383 VAL A N 1
ATOM 3002 C CA . VAL A 1 383 ? -6.794 3.760 -5.930 1.00 90.88 383 VAL A CA 1
ATOM 3003 C C . VAL A 1 383 ? -6.884 2.302 -5.483 1.00 90.88 383 VAL A C 1
ATOM 3005 O O . VAL A 1 383 ? -7.175 2.062 -4.308 1.00 90.88 383 VAL A O 1
ATOM 3008 N N . PRO A 1 384 ? -6.669 1.323 -6.378 1.00 91.50 384 PRO A N 1
ATOM 3009 C CA . PRO A 1 384 ? -6.726 -0.082 -6.010 1.00 91.50 384 PRO A CA 1
ATOM 3010 C C . PRO A 1 384 ? -5.577 -0.439 -5.058 1.00 91.50 384 PRO A C 1
ATOM 3012 O O . PRO A 1 384 ? -4.445 0.039 -5.194 1.00 91.50 384 PRO A O 1
ATOM 3015 N N . ILE A 1 385 ? -5.883 -1.292 -4.083 1.00 91.25 385 ILE A N 1
ATOM 3016 C CA . ILE A 1 385 ? -4.920 -1.911 -3.168 1.00 91.25 385 ILE A CA 1
ATOM 3017 C C . ILE A 1 385 ? -5.331 -3.361 -2.929 1.00 91.25 385 ILE A C 1
ATOM 3019 O O . ILE A 1 385 ? -6.510 -3.682 -2.942 1.00 91.25 385 ILE A O 1
ATOM 3023 N N . GLY A 1 386 ? -4.365 -4.242 -2.698 1.00 87.62 386 GLY A N 1
ATOM 3024 C CA . GLY A 1 386 ? -4.639 -5.651 -2.440 1.00 87.62 386 GLY A CA 1
ATOM 3025 C C . GLY A 1 386 ? -3.980 -6.086 -1.147 1.00 87.62 386 GLY A C 1
ATOM 3026 O O . GLY A 1 386 ? -2.758 -6.001 -1.029 1.00 87.62 386 GLY A O 1
ATOM 3027 N N . TYR A 1 387 ? -4.778 -6.569 -0.200 1.00 94.38 387 TYR A N 1
ATOM 3028 C CA . TYR A 1 387 ? -4.302 -7.196 1.028 1.00 94.38 387 TYR A CA 1
ATOM 3029 C C . TYR A 1 387 ? -5.061 -8.496 1.277 1.00 94.38 387 TYR A C 1
ATOM 3031 O O . TYR A 1 387 ? -6.252 -8.599 0.974 1.00 94.38 387 TYR A O 1
ATOM 3039 N N . ARG A 1 388 ? -4.362 -9.464 1.869 1.00 94.38 388 ARG A N 1
ATOM 3040 C CA . ARG A 1 388 ? -4.944 -10.669 2.461 1.00 94.38 388 ARG A CA 1
ATOM 3041 C C . ARG A 1 388 ? -4.817 -10.619 3.975 1.00 94.38 388 ARG A C 1
ATOM 3043 O O . ARG A 1 388 ? -3.850 -10.067 4.498 1.00 94.38 388 ARG A O 1
ATOM 3050 N N . ILE A 1 389 ? -5.755 -11.251 4.665 1.00 97.31 389 ILE A N 1
ATOM 3051 C CA . ILE A 1 389 ? -5.666 -11.523 6.096 1.00 97.31 389 ILE A CA 1
ATOM 3052 C C . ILE A 1 389 ? -4.935 -12.854 6.292 1.00 97.31 389 ILE A C 1
ATOM 3054 O O . ILE A 1 389 ? -5.367 -13.890 5.777 1.00 97.31 389 ILE A O 1
ATOM 3058 N N . THR A 1 390 ? -3.838 -12.815 7.046 1.00 95.88 390 THR A N 1
ATOM 3059 C CA . THR A 1 390 ? -2.984 -13.972 7.372 1.00 95.88 390 THR A CA 1
ATOM 3060 C C . THR A 1 390 ? -3.219 -14.511 8.784 1.00 95.88 390 THR A C 1
ATOM 3062 O O . THR A 1 390 ? -2.867 -15.650 9.098 1.00 95.88 390 THR A O 1
ATOM 3065 N N . GLY A 1 391 ? -3.898 -13.734 9.627 1.00 98.00 391 GLY A N 1
ATOM 3066 C CA . GLY A 1 391 ? -4.325 -14.139 10.960 1.00 98.00 391 GLY A CA 1
ATOM 3067 C C . GLY A 1 391 ? -5.197 -13.080 11.627 1.00 98.00 391 GLY A C 1
ATOM 3068 O O . GLY A 1 391 ? -5.309 -11.953 11.145 1.00 98.00 391 GLY A O 1
ATOM 3069 N N . ALA A 1 392 ? -5.817 -13.430 12.749 1.00 98.50 392 ALA A N 1
ATOM 3070 C CA . ALA A 1 392 ? -6.593 -12.503 13.559 1.00 98.50 392 ALA A CA 1
ATOM 3071 C C . ALA A 1 392 ? -6.578 -12.880 15.044 1.00 98.50 392 ALA A C 1
ATOM 3073 O O . ALA A 1 392 ? -6.546 -14.058 15.401 1.00 98.50 392 ALA A O 1
ATOM 3074 N N . THR A 1 393 ? -6.664 -11.870 15.906 1.00 98.56 393 THR A N 1
ATOM 3075 C CA . THR A 1 393 ? -6.834 -12.019 17.353 1.00 98.56 393 THR A CA 1
ATOM 3076 C C . THR A 1 393 ? -8.129 -11.345 17.786 1.00 98.56 393 THR A C 1
ATOM 3078 O O . THR A 1 393 ? -8.297 -10.138 17.634 1.00 98.56 393 THR A O 1
ATOM 3081 N N . PHE A 1 394 ? -9.041 -12.126 18.354 1.00 98.50 394 PHE A N 1
ATOM 3082 C CA . PHE A 1 394 ? -10.318 -11.682 18.899 1.00 98.50 394 PHE A CA 1
ATOM 3083 C C . PHE A 1 394 ? -10.165 -11.504 20.402 1.00 98.50 394 PHE A C 1
ATOM 3085 O O . PHE A 1 394 ? -10.184 -12.479 21.149 1.00 98.50 394 PHE A O 1
AT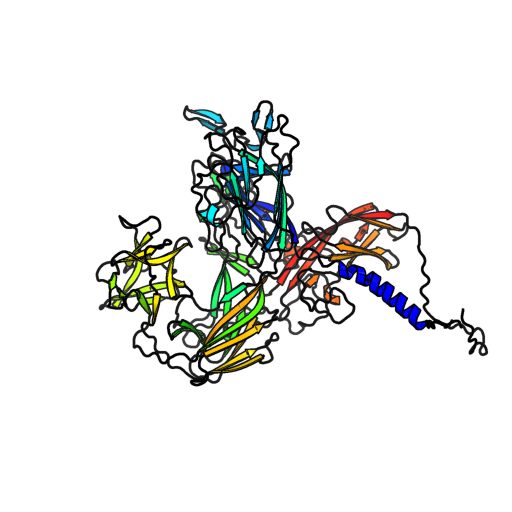OM 3092 N N . ASN A 1 395 ? -9.994 -10.267 20.848 1.00 97.75 395 ASN A N 1
ATOM 3093 C CA . ASN A 1 395 ? -9.952 -9.913 22.259 1.00 97.75 395 ASN A CA 1
ATOM 3094 C C . ASN A 1 395 ? -11.383 -9.735 22.764 1.00 97.75 395 ASN A C 1
ATOM 3096 O O . ASN A 1 395 ? -12.162 -9.021 22.131 1.00 97.75 395 ASN A O 1
ATOM 3100 N N . PHE A 1 396 ? -11.729 -10.337 23.900 1.00 97.56 396 PHE A N 1
ATOM 3101 C CA . PHE A 1 396 ? -13.087 -10.284 24.437 1.00 97.56 396 PHE A CA 1
ATOM 3102 C C . PHE A 1 396 ? -13.115 -10.018 25.944 1.00 97.56 396 PHE A C 1
ATOM 3104 O O . PHE A 1 396 ? -12.190 -10.368 26.686 1.00 97.56 396 PHE A O 1
ATOM 3111 N N . SER A 1 397 ? -14.203 -9.396 26.396 1.00 96.31 397 SER A N 1
ATOM 3112 C CA . SER A 1 397 ? -14.463 -9.099 27.804 1.00 96.31 397 SER A CA 1
ATOM 3113 C C . SER A 1 397 ? -15.950 -9.222 28.137 1.00 96.31 397 SER A C 1
ATOM 3115 O O . SER A 1 397 ? -16.815 -8.861 27.341 1.00 96.31 397 SER A O 1
ATOM 3117 N N . LEU A 1 398 ? -16.264 -9.714 29.331 1.00 95.75 398 LEU A N 1
ATOM 3118 C CA . LEU A 1 398 ? -17.589 -9.631 29.940 1.00 95.75 398 LEU A CA 1
ATOM 3119 C C . LEU A 1 398 ? -17.916 -8.174 30.299 1.00 95.75 398 LEU A C 1
ATOM 3121 O O . LEU A 1 398 ? -19.074 -7.765 30.252 1.00 95.75 398 LEU A O 1
ATOM 3125 N N . GLY A 1 399 ? -16.878 -7.402 30.624 1.00 91.50 399 GLY A N 1
ATOM 3126 C CA . GLY A 1 399 ? -16.941 -6.049 31.150 1.00 91.50 399 GLY A CA 1
ATOM 3127 C C . GLY A 1 399 ? -17.209 -5.978 32.656 1.00 91.50 399 GLY A C 1
ATOM 3128 O O . GLY A 1 399 ? -17.475 -6.978 33.326 1.00 91.50 399 GLY A O 1
ATOM 3129 N N . LYS A 1 400 ? -17.128 -4.765 33.203 1.00 87.75 400 LYS A N 1
ATOM 3130 C CA . LYS A 1 400 ? -17.472 -4.430 34.590 1.00 87.75 400 LYS A CA 1
ATOM 3131 C C . LYS A 1 400 ? -18.835 -3.776 34.660 1.00 87.75 400 LYS A C 1
ATOM 3133 O O . LYS A 1 400 ? -19.204 -3.027 33.760 1.00 87.75 400 LYS A O 1
ATOM 3138 N N . ASN A 1 401 ? -19.552 -4.033 35.751 1.00 85.06 401 ASN A N 1
ATOM 3139 C CA . ASN A 1 401 ? -20.772 -3.296 36.026 1.00 85.06 401 ASN A CA 1
ATOM 3140 C C . ASN A 1 401 ? -20.418 -1.847 36.374 1.00 85.06 401 ASN A C 1
ATOM 3142 O O . ASN A 1 401 ? -19.907 -1.573 37.459 1.00 85.06 401 ASN A O 1
ATOM 3146 N N . GLU A 1 402 ? -20.649 -0.946 35.429 1.00 77.88 402 GLU A N 1
ATOM 3147 C CA . GLU A 1 402 ? -20.414 0.485 35.570 1.00 77.88 402 GLU A CA 1
ATOM 3148 C C . GLU A 1 402 ? -21.772 1.172 35.440 1.00 77.88 402 GLU A C 1
ATOM 3150 O O . GLU A 1 402 ? -22.443 1.051 34.420 1.00 77.88 402 GLU A O 1
ATOM 3155 N N . HIS A 1 403 ? -22.206 1.846 36.504 1.00 64.19 403 HIS A N 1
ATOM 3156 C CA . HIS A 1 403 ? -23.468 2.575 36.562 1.00 64.19 403 HIS A CA 1
ATOM 3157 C C . HIS A 1 403 ? -23.175 4.003 36.985 1.00 64.19 403 HIS A C 1
ATOM 3159 O O . HIS A 1 403 ? -23.067 4.297 38.176 1.00 64.19 403 HIS A O 1
ATOM 3165 N N . TYR A 1 404 ? -23.070 4.907 36.023 1.00 54.94 404 TYR A N 1
ATOM 3166 C CA . TYR A 1 404 ? -23.079 6.321 36.330 1.00 54.94 404 TYR A CA 1
ATOM 3167 C C . TYR A 1 404 ? -24.097 6.992 35.398 1.00 54.94 404 TYR A C 1
ATOM 3169 O O . TYR A 1 404 ? -24.249 6.663 34.225 1.00 54.94 404 TYR A O 1
ATOM 3177 N N . GLY A 1 405 ? -24.937 7.856 35.955 1.00 54.56 405 GLY A N 1
ATOM 3178 C CA . GLY A 1 405 ? -26.142 8.350 35.282 1.00 54.56 405 GLY A CA 1
ATOM 3179 C C . GLY A 1 405 ? -25.899 9.332 34.129 1.00 54.56 405 GLY A C 1
ATOM 3180 O O . GLY A 1 405 ? -26.838 10.021 33.743 1.00 54.56 405 GLY A O 1
ATOM 3181 N N . THR A 1 406 ? -24.674 9.444 33.601 1.00 64.56 406 THR A N 1
ATOM 3182 C CA . THR A 1 406 ? -24.283 10.524 32.686 1.00 64.56 406 THR A CA 1
ATOM 3183 C C . THR A 1 406 ? -23.534 9.984 31.470 1.00 64.56 406 THR A C 1
ATOM 3185 O O . THR A 1 406 ? -22.443 9.427 31.588 1.00 64.56 406 THR A O 1
ATOM 3188 N N . LYS A 1 407 ? -24.116 10.188 30.285 1.00 72.88 407 LYS A N 1
ATOM 3189 C CA . LYS A 1 407 ? -23.492 9.917 28.985 1.00 72.88 407 LYS A CA 1
ATOM 3190 C C . LYS A 1 407 ? -22.224 10.763 28.804 1.00 72.88 407 LYS A C 1
ATOM 3192 O O . LYS A 1 407 ? -22.246 11.955 29.102 1.00 72.88 407 LYS A O 1
ATOM 3197 N N . GLY A 1 408 ? -21.144 10.161 28.295 1.00 80.06 408 GLY A N 1
ATOM 3198 C CA . GLY A 1 408 ? -19.891 10.856 27.974 1.00 80.06 408 GLY A CA 1
ATOM 3199 C C . GLY A 1 408 ? -18.637 10.278 28.642 1.00 80.06 408 GLY A C 1
ATOM 3200 O O . GLY A 1 408 ? -18.584 9.120 29.053 1.00 80.06 408 GLY A O 1
ATOM 3201 N N . PHE A 1 409 ? -17.591 11.096 28.734 1.00 81.56 409 PHE A N 1
ATOM 3202 C CA . PHE A 1 409 ? -16.292 10.773 29.321 1.00 81.56 409 PHE A CA 1
ATOM 3203 C C . PHE A 1 409 ? -15.708 11.968 30.083 1.00 81.56 409 PHE A C 1
ATOM 3205 O O . PHE A 1 409 ? -16.037 13.122 29.833 1.00 81.56 409 PHE A O 1
ATOM 3212 N N . LYS A 1 410 ? -14.811 11.700 31.024 1.00 89.00 410 LYS A N 1
ATOM 3213 C CA . LYS A 1 410 ? -13.954 12.695 31.669 1.00 89.00 410 LYS A CA 1
ATOM 3214 C C . LYS A 1 410 ? -12.591 12.688 30.983 1.00 89.00 410 LYS A C 1
ATOM 3216 O O . LYS A 1 410 ? -12.156 11.670 30.448 1.00 89.00 410 LYS A O 1
ATOM 3221 N N . ILE A 1 411 ? -11.891 13.815 31.025 1.00 92.38 411 ILE A N 1
ATOM 3222 C CA . ILE A 1 411 ? -10.510 13.915 30.540 1.00 92.38 411 ILE A CA 1
ATOM 3223 C C . ILE A 1 411 ? -9.610 14.047 31.766 1.00 92.38 411 ILE A C 1
ATOM 3225 O O . ILE A 1 411 ? -9.510 15.121 32.349 1.00 92.38 411 ILE A O 1
ATOM 3229 N N . LYS A 1 412 ? -9.005 12.944 32.193 1.00 91.50 412 LYS A N 1
ATOM 3230 C CA . LYS A 1 412 ? -8.163 12.820 33.380 1.00 91.50 412 LYS A CA 1
ATOM 3231 C C . LYS A 1 412 ? -6.735 13.283 33.111 1.00 91.50 412 LYS A C 1
ATOM 3233 O O . LYS A 1 412 ? -6.097 12.861 32.155 1.00 91.50 412 LYS A O 1
ATOM 3238 N N . GLY A 1 413 ? -6.226 14.136 33.984 1.00 89.69 413 GLY A N 1
ATOM 3239 C CA . GLY A 1 413 ? -4.826 14.527 34.064 1.00 89.69 413 GLY A CA 1
ATOM 3240 C C . GLY A 1 413 ? -4.108 13.845 35.229 1.00 89.69 413 GLY A C 1
ATOM 3241 O O . GLY A 1 413 ? -4.589 12.868 35.800 1.00 89.69 413 GLY A O 1
ATOM 3242 N N . ASN A 1 414 ? -2.947 14.367 35.621 1.00 87.25 414 ASN A N 1
ATOM 3243 C CA . ASN A 1 414 ? -2.215 13.838 36.774 1.00 87.25 414 ASN A CA 1
ATOM 3244 C C . ASN A 1 414 ? -2.820 14.297 38.121 1.00 87.25 414 ASN A C 1
ATOM 3246 O O . ASN A 1 414 ? -3.562 15.279 38.180 1.00 87.25 414 ASN A O 1
ATOM 3250 N N . ASN A 1 415 ? -2.473 13.614 39.217 1.00 87.38 415 ASN A N 1
ATOM 3251 C CA . ASN A 1 415 ? -2.879 13.946 40.591 1.00 87.38 415 ASN A CA 1
ATOM 3252 C C . ASN A 1 415 ? -4.403 14.084 40.777 1.00 87.38 415 ASN A C 1
ATOM 3254 O O . ASN A 1 415 ? -4.867 14.992 41.465 1.00 87.38 415 ASN A O 1
ATOM 3258 N N . ASN A 1 416 ? -5.182 13.202 40.140 1.00 85.94 416 ASN A N 1
ATOM 3259 C CA . ASN A 1 416 ? -6.653 13.208 40.175 1.00 85.94 416 ASN A CA 1
ATOM 3260 C C . ASN A 1 416 ? -7.291 14.529 39.703 1.00 85.94 416 ASN A C 1
ATOM 3262 O O . ASN A 1 416 ? -8.393 14.875 40.129 1.00 85.94 416 ASN A O 1
ATOM 3266 N N . LYS A 1 417 ? -6.602 15.272 38.830 1.00 92.31 417 LYS A N 1
ATOM 3267 C CA . LYS A 1 417 ? -7.175 16.422 38.126 1.00 92.31 417 LYS A CA 1
ATOM 3268 C C . LYS A 1 417 ? -7.845 15.987 36.829 1.00 92.31 417 LYS A C 1
ATOM 3270 O O . LYS A 1 417 ? -7.502 14.956 36.263 1.00 92.31 417 LYS A O 1
ATOM 3275 N N . TYR A 1 418 ? -8.747 16.816 36.333 1.00 94.31 418 TYR A N 1
ATOM 3276 C CA . TYR A 1 418 ? -9.496 16.636 35.101 1.00 94.31 418 TYR A CA 1
ATOM 3277 C C . TYR A 1 418 ? -9.494 17.935 34.304 1.00 94.31 418 TYR A C 1
ATOM 3279 O O . TYR A 1 418 ? -9.333 19.010 34.881 1.00 94.31 418 TYR A O 1
ATOM 3287 N N . LEU A 1 419 ? -9.672 17.841 32.987 1.00 95.38 419 LEU A N 1
ATOM 3288 C CA . LEU A 1 419 ? -9.953 19.007 32.165 1.00 95.38 419 LEU A CA 1
ATOM 3289 C C . LEU A 1 419 ? -11.368 19.479 32.486 1.00 95.38 419 LEU A C 1
ATOM 3291 O O . LEU A 1 419 ? -12.359 18.822 32.149 1.00 95.38 419 LEU A O 1
ATOM 3295 N N . THR A 1 420 ? -11.439 20.621 33.146 1.00 94.69 420 THR A N 1
ATOM 3296 C CA . THR A 1 420 ? -12.669 21.191 33.669 1.00 94.69 420 THR A CA 1
ATOM 3297 C C . THR A 1 420 ? -13.041 22.399 32.836 1.00 94.69 420 THR A C 1
ATOM 3299 O O . THR A 1 420 ? -12.249 23.336 32.682 1.00 94.69 420 THR A O 1
ATOM 3302 N N . PHE A 1 421 ? -14.254 22.377 32.297 1.00 91.88 421 PHE A N 1
ATOM 3303 C CA . PHE A 1 421 ? -14.882 23.549 31.713 1.00 91.88 421 PHE A CA 1
ATOM 3304 C C . PHE A 1 421 ? -14.948 24.669 32.754 1.00 91.88 421 PHE A C 1
ATOM 3306 O O . PHE A 1 421 ? -15.285 24.436 33.915 1.00 91.88 421 PHE A O 1
ATOM 3313 N N . SER A 1 422 ? -14.607 25.883 32.333 1.00 82.12 422 SER A N 1
ATOM 3314 C CA . SER A 1 422 ? -14.751 27.086 33.146 1.00 82.12 422 SER A CA 1
ATOM 3315 C C . SER A 1 422 ? -15.738 28.029 32.465 1.00 82.12 422 SER A C 1
ATOM 3317 O O . SER A 1 422 ? -16.007 27.898 31.277 1.00 82.12 422 SER A O 1
ATOM 3319 N N . SER A 1 423 ? -16.262 29.014 33.194 1.00 77.06 423 SER A N 1
ATOM 3320 C CA . SER A 1 423 ? -17.076 30.085 32.598 1.00 77.06 423 SER A CA 1
ATOM 3321 C C . SER A 1 423 ? -16.280 31.001 31.654 1.00 77.06 423 SER A C 1
ATOM 3323 O O . SER A 1 423 ? -16.854 31.889 31.029 1.00 77.06 423 SER A O 1
ATOM 3325 N N . THR A 1 424 ? -14.962 30.806 31.551 1.00 81.38 424 THR A N 1
ATOM 3326 C CA . THR A 1 424 ? -14.095 31.472 30.577 1.00 81.38 424 THR A CA 1
ATOM 3327 C C . THR A 1 424 ? -13.820 30.537 29.403 1.00 81.38 424 THR A C 1
ATOM 3329 O O . THR A 1 424 ? -13.944 29.322 29.521 1.00 81.38 424 THR A O 1
ATOM 3332 N N . GLN A 1 425 ? -13.348 31.075 28.277 1.00 86.62 425 GLN A N 1
ATOM 3333 C CA . GLN A 1 425 ? -13.025 30.249 27.109 1.00 86.62 425 GLN A CA 1
ATOM 3334 C C . GLN A 1 425 ? -11.905 29.217 27.349 1.00 86.62 425 GLN A C 1
ATOM 3336 O O . GLN A 1 425 ? -11.680 28.384 26.478 1.00 86.62 425 GLN A O 1
ATOM 3341 N N . TYR A 1 426 ? -11.193 29.254 28.482 1.00 90.25 426 TYR A N 1
ATOM 3342 C CA . TYR A 1 426 ? -10.058 28.381 28.785 1.00 90.25 426 TYR A CA 1
ATOM 3343 C C . TYR A 1 426 ? -10.436 27.306 29.821 1.00 90.25 426 TYR A C 1
ATOM 3345 O O . TYR A 1 426 ? -10.614 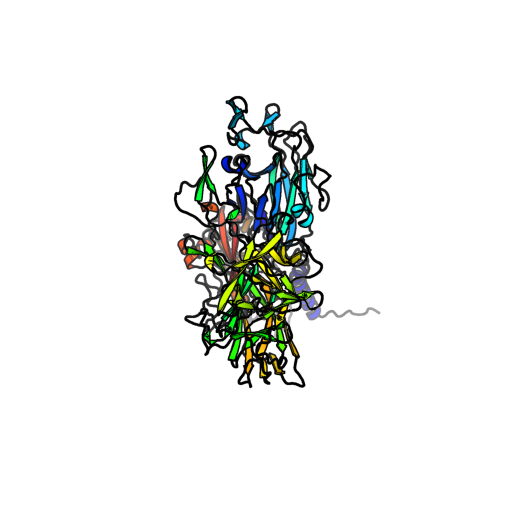27.618 31.004 1.00 90.25 426 TYR A O 1
ATOM 3353 N N . PRO A 1 427 ? -10.532 26.026 29.425 1.00 92.50 427 PRO A N 1
ATOM 3354 C CA . PRO A 1 427 ? -10.580 24.917 30.366 1.00 92.50 427 PRO A CA 1
ATOM 3355 C C . PRO A 1 427 ? -9.299 24.832 31.207 1.00 92.50 427 PRO A C 1
ATOM 3357 O O . PRO A 1 427 ? -8.200 25.151 30.742 1.00 92.50 427 PRO A O 1
ATOM 3360 N N . THR A 1 428 ? -9.432 24.360 32.444 1.00 93.25 428 THR A N 1
ATOM 3361 C CA . THR A 1 428 ? -8.308 24.237 33.388 1.00 93.25 428 THR A CA 1
ATOM 3362 C C . THR A 1 428 ? -8.230 22.843 33.990 1.00 93.25 428 THR A C 1
ATOM 3364 O O . THR A 1 428 ? -9.217 22.116 34.021 1.00 93.25 428 THR A O 1
ATOM 3367 N N . TRP A 1 429 ? -7.051 22.458 34.476 1.00 93.31 429 TRP A N 1
ATOM 3368 C CA . TRP A 1 429 ? -6.852 21.207 35.203 1.00 93.31 429 TRP A CA 1
ATOM 3369 C C . TRP A 1 429 ? -7.252 21.369 36.676 1.00 93.31 429 TRP A C 1
ATOM 3371 O O . TRP A 1 429 ? -6.485 21.922 37.473 1.00 93.31 429 TRP A O 1
ATOM 3381 N N . SER A 1 430 ? -8.425 20.856 37.052 1.00 92.81 430 SER A N 1
ATOM 3382 C CA . SER A 1 430 ? -8.988 20.952 38.410 1.00 92.81 430 SER A CA 1
ATOM 3383 C C . SER A 1 430 ? -9.408 19.587 38.958 1.00 92.81 430 SER A C 1
ATOM 3385 O O . SER A 1 430 ? -9.549 18.624 38.218 1.00 92.81 430 SER A O 1
ATOM 3387 N N . THR A 1 431 ? -9.602 19.470 40.272 1.00 93.00 431 THR A N 1
ATOM 3388 C CA . THR A 1 431 ? -10.132 18.246 40.903 1.00 93.00 431 THR A CA 1
ATOM 3389 C C . THR A 1 431 ? -11.614 18.012 40.590 1.00 93.00 431 THR A C 1
ATOM 3391 O O . THR A 1 431 ? -12.110 16.903 40.769 1.00 93.00 431 THR A O 1
ATOM 3394 N N . GLN A 1 432 ? -12.324 19.031 40.096 1.00 90.25 432 GLN A N 1
ATOM 3395 C CA . GLN A 1 432 ? -13.691 18.894 39.592 1.00 90.25 432 GLN A CA 1
ATOM 3396 C C . GLN A 1 432 ? -13.683 18.349 38.163 1.00 90.25 432 GLN A C 1
ATOM 3398 O O . GLN A 1 432 ? -13.027 18.905 37.291 1.00 90.25 432 GLN A O 1
ATOM 3403 N N . ALA A 1 433 ? -14.434 17.286 37.892 1.00 89.19 433 ALA A N 1
ATOM 3404 C CA . ALA A 1 433 ? -14.505 16.709 36.555 1.00 89.19 433 ALA A CA 1
ATOM 3405 C C . ALA A 1 433 ? -15.651 17.313 35.733 1.00 89.19 433 ALA A C 1
ATOM 3407 O O . ALA A 1 433 ? -16.792 17.351 36.191 1.00 89.19 433 ALA A O 1
ATOM 3408 N N . THR A 1 434 ? -15.363 17.713 34.494 1.00 91.50 434 THR A N 1
ATOM 3409 C CA . THR A 1 434 ? -16.393 17.974 33.479 1.00 91.50 434 THR A CA 1
ATOM 3410 C C . THR A 1 434 ? -16.675 16.695 32.701 1.00 91.50 434 THR A C 1
ATOM 3412 O O . THR A 1 434 ? -15.747 15.969 32.339 1.00 91.50 434 THR A O 1
ATOM 3415 N N . THR A 1 435 ? -17.958 16.429 32.451 1.00 89.75 435 THR A N 1
ATOM 3416 C CA . THR A 1 435 ? -18.379 15.366 31.535 1.00 89.75 435 THR A CA 1
ATOM 3417 C C . THR A 1 435 ? -18.395 15.925 30.122 1.00 89.75 435 THR A C 1
ATOM 3419 O O . THR A 1 435 ? -19.150 16.844 29.822 1.00 89.75 435 THR A O 1
ATOM 3422 N N . TRP A 1 436 ? -17.539 15.373 29.277 1.00 91.00 436 TRP A N 1
ATOM 3423 C CA . TRP A 1 436 ? -17.425 15.684 27.865 1.00 91.00 436 TRP A CA 1
ATOM 3424 C C . TRP A 1 436 ? -18.142 14.613 27.043 1.00 91.00 436 TRP A C 1
ATOM 3426 O O . TRP A 1 436 ? -18.125 13.432 27.378 1.00 91.00 436 TRP A O 1
ATOM 3436 N N . GLU A 1 437 ? -18.743 15.007 25.935 1.00 86.69 437 GLU A N 1
ATOM 3437 C CA . GLU A 1 437 ? -19.283 14.118 24.916 1.00 86.69 437 GLU A CA 1
ATOM 3438 C C . GLU A 1 437 ? -18.484 14.277 23.623 1.00 86.69 437 GLU A C 1
ATOM 3440 O O . GLU A 1 437 ? -17.779 15.268 23.418 1.00 86.69 437 GLU A O 1
ATOM 3445 N N . GLN A 1 438 ? -18.583 13.275 22.753 1.00 83.94 438 GLN A N 1
ATOM 3446 C CA . GLN A 1 438 ? -18.003 13.310 21.420 1.00 83.94 438 GLN A CA 1
ATOM 3447 C C . GLN A 1 438 ? -19.060 12.873 20.410 1.00 83.94 438 GLN A C 1
ATOM 3449 O O . GLN A 1 438 ? -19.761 11.890 20.651 1.00 83.94 438 GLN A O 1
ATOM 3454 N N . ASP A 1 439 ? -19.208 13.616 19.316 1.00 77.31 439 ASP A N 1
ATOM 3455 C CA . ASP A 1 439 ? -20.111 13.233 18.229 1.00 77.31 439 ASP A CA 1
ATOM 3456 C C . ASP A 1 439 ? -19.414 12.367 17.164 1.00 77.31 439 ASP A C 1
ATOM 3458 O O . ASP A 1 439 ? -18.196 12.167 17.177 1.00 77.31 439 ASP A O 1
ATOM 3462 N N . SER A 1 440 ? -20.202 11.849 16.220 1.00 66.62 440 SER A N 1
ATOM 3463 C CA . SER A 1 440 ? -19.719 11.019 15.111 1.00 66.62 440 SER A CA 1
ATOM 3464 C C . SER A 1 440 ? -18.794 11.756 14.137 1.00 66.62 440 SER A C 1
ATOM 3466 O O . SER A 1 440 ? -18.094 11.110 13.364 1.00 66.62 440 SER A O 1
ATOM 3468 N N . GLU A 1 441 ? -18.782 13.092 14.154 1.00 73.25 441 GLU A N 1
ATOM 3469 C CA . GLU A 1 441 ? -17.871 13.925 13.359 1.00 73.25 441 GLU A CA 1
ATOM 3470 C C . GLU A 1 441 ? -16.553 14.219 14.108 1.00 73.25 441 GLU A C 1
ATOM 3472 O O . GLU A 1 441 ? -15.652 14.874 13.578 1.00 73.25 441 GLU A O 1
ATOM 3477 N N . GLY A 1 442 ? -16.409 13.718 15.339 1.00 78.88 442 GLY A N 1
ATOM 3478 C CA . GLY A 1 442 ? -15.210 13.872 16.152 1.00 78.88 442 GLY A CA 1
ATOM 3479 C C . GLY A 1 442 ? -15.098 15.236 16.832 1.00 78.88 442 GLY A C 1
ATOM 3480 O O . GLY A 1 442 ? -13.989 15.631 17.187 1.00 78.88 442 GLY A O 1
ATOM 3481 N N . TYR A 1 443 ? -16.197 15.970 17.018 1.00 88.44 443 TYR A N 1
ATOM 3482 C CA . TYR A 1 443 ? -16.217 17.141 17.897 1.00 88.44 443 TYR A CA 1
ATOM 3483 C C . TYR A 1 443 ? -16.313 16.698 19.353 1.00 88.44 443 TYR A C 1
ATOM 3485 O O . TYR A 1 443 ? -17.167 15.881 19.684 1.00 88.44 443 TYR A O 1
ATOM 3493 N N . VAL A 1 444 ? -15.493 17.278 20.232 1.00 91.81 444 VAL A N 1
ATOM 3494 C CA . VAL A 1 444 ? -15.603 17.096 21.689 1.00 91.81 444 VAL A CA 1
ATOM 3495 C C . VAL A 1 444 ? -16.274 18.319 22.298 1.00 91.81 444 VAL A C 1
ATOM 3497 O O . VAL A 1 444 ? -15.873 19.443 22.003 1.00 91.81 444 VAL A O 1
ATOM 3500 N N . TYR A 1 445 ? -17.287 18.122 23.139 1.00 92.62 445 TYR A N 1
ATOM 3501 C CA . TYR A 1 445 ? -18.067 19.215 23.721 1.00 92.62 445 TYR A CA 1
ATOM 3502 C C . TYR A 1 445 ? -18.600 18.897 25.116 1.00 92.62 445 TYR A C 1
ATOM 3504 O O . TYR A 1 445 ? -18.657 17.746 25.529 1.00 92.62 445 TYR A O 1
ATOM 3512 N N . THR A 1 446 ? -19.013 19.930 25.839 1.00 93.19 446 THR A N 1
ATOM 3513 C CA . THR A 1 446 ? -19.795 19.834 27.079 1.00 93.19 446 THR A CA 1
ATOM 3514 C C . THR A 1 446 ? -21.005 20.760 26.987 1.00 93.19 446 THR A C 1
ATOM 3516 O O . THR A 1 446 ? -21.105 21.564 26.057 1.00 93.19 446 THR A O 1
ATOM 3519 N N . LYS A 1 447 ? -21.921 20.671 27.952 1.00 90.31 447 LYS A N 1
ATOM 3520 C CA . LYS A 1 447 ? -23.007 21.639 28.137 1.00 90.31 447 LYS A CA 1
ATOM 3521 C C . LYS A 1 447 ? -22.822 22.411 29.436 1.00 90.31 447 LYS A C 1
ATOM 3523 O O . LYS A 1 447 ? -22.339 21.848 30.419 1.00 90.31 447 LYS A O 1
ATOM 3528 N N . ASP A 1 448 ? -23.185 23.689 29.435 1.00 88.19 448 ASP A N 1
ATOM 3529 C CA . ASP A 1 448 ? -23.320 24.449 30.680 1.00 88.19 448 ASP A CA 1
ATOM 3530 C C . ASP A 1 448 ? -24.644 24.128 31.398 1.00 88.19 448 ASP A C 1
ATOM 3532 O O . ASP A 1 448 ? -25.469 23.355 30.906 1.00 88.19 448 ASP A O 1
ATOM 3536 N N . ALA A 1 449 ? -24.852 24.717 32.580 1.00 86.06 449 ALA A N 1
ATOM 3537 C CA . ALA A 1 449 ? -26.056 24.499 33.386 1.00 86.06 449 ALA A CA 1
ATOM 3538 C C . ALA A 1 449 ? -27.362 24.914 32.676 1.00 86.06 449 ALA A C 1
ATOM 3540 O O . ALA A 1 449 ? -28.430 24.427 33.037 1.00 86.06 449 ALA A O 1
ATOM 3541 N N . SER A 1 450 ? -27.276 25.779 31.661 1.00 87.50 450 SER A N 1
ATOM 3542 C CA . SER A 1 450 ? -28.405 26.225 30.838 1.00 87.50 450 SER A CA 1
ATOM 3543 C C . SER A 1 450 ? -28.591 25.371 29.577 1.00 87.50 450 SER A C 1
ATOM 3545 O O . SER A 1 450 ? -29.485 25.643 28.779 1.00 87.50 450 SER A O 1
ATOM 3547 N N . GLY A 1 451 ? -27.756 24.347 29.376 1.00 86.88 451 GLY A N 1
ATOM 3548 C CA . GLY A 1 451 ? -27.825 23.427 28.245 1.00 86.88 451 GLY A CA 1
ATOM 3549 C C . GLY A 1 451 ? -27.127 23.907 26.969 1.00 86.88 451 GLY A C 1
ATOM 3550 O O . GLY A 1 451 ? -27.226 23.213 25.955 1.00 86.88 451 GLY A O 1
ATOM 3551 N N . HIS A 1 452 ? -26.411 25.039 26.982 1.00 90.25 452 HIS A N 1
ATOM 3552 C CA . HIS A 1 452 ? -25.683 25.501 25.795 1.00 90.25 452 HIS A CA 1
ATOM 3553 C C . HIS A 1 452 ? -24.426 24.670 25.568 1.00 90.25 452 HIS A C 1
ATOM 3555 O O . HIS A 1 452 ? -23.698 24.350 26.507 1.00 90.25 452 HIS A O 1
ATOM 3561 N N . TYR A 1 453 ? -24.164 24.349 24.302 1.00 93.00 453 TYR A N 1
ATOM 3562 C CA . TYR A 1 453 ? -22.990 23.592 23.890 1.00 93.00 453 TYR A CA 1
ATOM 3563 C C . TYR A 1 453 ? -21.721 24.442 23.969 1.00 93.00 453 TYR A C 1
ATOM 3565 O O . TYR A 1 453 ? -21.710 25.591 23.535 1.00 93.00 453 TYR A O 1
ATOM 3573 N N . HIS A 1 454 ? -20.640 23.830 24.444 1.00 94.44 454 HIS A N 1
ATOM 3574 C CA . HIS A 1 454 ? -19.288 24.382 24.461 1.00 94.44 454 HIS A CA 1
ATOM 3575 C C . HIS A 1 454 ? -18.328 23.345 23.881 1.00 94.44 454 HIS A C 1
ATOM 3577 O O . HIS A 1 454 ? -18.038 22.328 24.511 1.00 94.44 454 HIS A O 1
ATOM 3583 N N . TYR A 1 455 ? -17.863 23.586 22.660 1.00 94.81 455 TYR A N 1
ATOM 3584 C CA . TYR A 1 455 ? -17.010 22.686 21.887 1.00 94.81 455 TYR A CA 1
ATOM 3585 C C . TYR A 1 455 ? -15.535 22.998 22.109 1.00 94.81 455 TYR A C 1
ATOM 3587 O O . TYR A 1 455 ? -15.159 24.170 22.111 1.00 94.81 455 TYR A O 1
ATOM 3595 N N . LEU A 1 456 ? -14.688 21.973 22.220 1.00 94.62 456 LEU A N 1
ATOM 3596 C CA . LEU A 1 456 ? -13.241 22.154 22.248 1.00 94.62 456 LEU A CA 1
ATOM 3597 C C . LEU A 1 456 ? -12.731 22.719 20.916 1.00 94.62 456 LEU A C 1
ATOM 3599 O O . LEU A 1 456 ? -13.055 22.253 19.820 1.00 94.62 456 LEU A O 1
ATOM 3603 N N . THR A 1 457 ? -11.882 23.727 21.032 1.00 92.94 457 THR A N 1
ATOM 3604 C CA . THR A 1 457 ? -11.175 24.387 19.940 1.00 92.94 457 THR A CA 1
ATOM 3605 C C . THR A 1 457 ? -9.752 24.709 20.396 1.00 92.94 457 THR A C 1
ATOM 3607 O O . THR A 1 457 ? -9.324 24.301 21.481 1.00 92.94 457 THR A O 1
ATOM 3610 N N . MET A 1 458 ? -8.988 25.389 19.551 1.00 89.75 458 MET A N 1
ATOM 3611 C CA . MET A 1 458 ? -7.639 25.814 19.891 1.00 89.75 458 MET A CA 1
ATOM 3612 C C . MET A 1 458 ? -7.368 27.243 19.453 1.00 89.75 458 MET A C 1
ATOM 3614 O O . MET A 1 458 ? -7.843 27.690 18.410 1.00 89.75 458 MET A O 1
ATOM 3618 N N . SER A 1 459 ? -6.574 27.952 20.252 1.00 87.12 459 SER A N 1
ATOM 3619 C CA . SER A 1 459 ? -6.167 29.326 19.969 1.00 87.12 459 SER A CA 1
ATOM 3620 C C . SER A 1 459 ? -4.664 29.505 20.127 1.00 87.12 459 SER A C 1
ATOM 3622 O O . SER A 1 459 ? -4.044 28.970 21.051 1.00 87.12 459 SER A O 1
ATOM 3624 N N . THR A 1 460 ? -4.075 30.320 19.256 1.00 81.00 460 THR A N 1
ATOM 3625 C CA . THR A 1 460 ? -2.716 30.830 19.445 1.00 81.00 460 THR A CA 1
ATOM 3626 C C . THR A 1 460 ? -2.684 31.762 20.652 1.00 81.00 460 THR A C 1
ATOM 3628 O O . THR A 1 460 ? -3.587 32.581 20.818 1.00 81.00 460 THR A O 1
ATOM 3631 N N . GLY A 1 461 ? -1.649 31.661 21.480 1.00 69.38 461 GLY A N 1
ATOM 3632 C CA . GLY A 1 461 ? -1.461 32.538 22.633 1.00 69.38 461 GLY A CA 1
ATOM 3633 C C . GLY A 1 461 ? -0.034 33.056 22.724 1.00 69.38 461 GLY A C 1
ATOM 3634 O O . GLY A 1 461 ? 0.902 32.421 22.236 1.00 69.38 461 GLY A O 1
ATOM 3635 N N . THR A 1 462 ? 0.134 34.220 23.347 1.00 72.75 462 THR A N 1
ATOM 3636 C CA . THR A 1 462 ? 1.452 34.780 23.650 1.00 72.75 462 THR A CA 1
ATOM 3637 C C . THR A 1 462 ? 2.137 33.936 24.730 1.00 72.75 462 THR A C 1
ATOM 3639 O O . THR A 1 462 ? 1.512 33.537 25.707 1.00 72.75 462 THR A O 1
ATOM 3642 N N . GLY A 1 463 ? 3.426 33.630 24.546 1.00 74.62 463 GLY A N 1
ATOM 3643 C CA . GLY A 1 463 ? 4.222 32.865 25.518 1.00 74.62 463 GLY A CA 1
ATOM 3644 C C . GLY A 1 463 ? 4.188 31.337 25.372 1.00 74.62 463 GLY A C 1
ATOM 3645 O O . GLY A 1 463 ? 4.864 30.657 26.140 1.00 74.62 463 GLY A O 1
ATOM 3646 N N . LEU A 1 464 ? 3.469 30.782 24.389 1.00 77.81 464 LEU A N 1
ATOM 3647 C CA . LEU A 1 464 ? 3.528 29.348 24.081 1.00 77.81 464 LEU A CA 1
ATOM 3648 C C . LEU A 1 464 ? 4.713 29.003 23.156 1.00 77.81 464 LEU A C 1
ATOM 3650 O O . LEU A 1 464 ? 5.024 29.778 22.249 1.00 77.81 464 LEU A O 1
ATOM 3654 N N . PRO A 1 465 ? 5.350 27.826 23.319 1.00 73.69 465 PRO A N 1
ATOM 3655 C CA . PRO A 1 465 ? 6.339 27.329 22.365 1.00 73.69 465 PRO A CA 1
ATOM 3656 C C . PRO A 1 465 ? 5.740 27.103 20.970 1.00 73.69 465 PRO A C 1
ATOM 3658 O O . PRO A 1 465 ? 4.577 26.713 20.841 1.00 73.69 465 PRO A O 1
ATOM 3661 N N . THR A 1 466 ? 6.551 27.267 19.921 1.00 74.44 466 THR A N 1
ATOM 3662 C CA . THR A 1 466 ? 6.157 26.978 18.532 1.00 74.44 466 THR A CA 1
ATOM 3663 C C . THR A 1 466 ? 5.542 25.581 18.413 1.00 74.44 466 THR A C 1
ATOM 3665 O O . THR A 1 466 ? 6.097 24.612 18.925 1.00 74.44 466 THR A O 1
ATOM 3668 N N . GLY A 1 467 ? 4.397 25.463 17.735 1.00 73.56 467 GLY A N 1
ATOM 3669 C CA . GLY A 1 467 ? 3.675 24.190 17.606 1.00 73.56 467 GLY A CA 1
ATOM 3670 C C . GLY A 1 467 ? 2.870 23.785 18.849 1.00 73.56 467 GLY A C 1
ATOM 3671 O O . GLY A 1 467 ? 2.523 22.613 18.986 1.00 73.56 467 GLY A O 1
ATOM 3672 N N . THR A 1 468 ? 2.583 24.733 19.746 1.00 83.38 468 THR A N 1
ATOM 3673 C CA . THR A 1 468 ? 1.689 24.559 20.900 1.00 83.38 468 THR A CA 1
ATOM 3674 C C . THR A 1 468 ? 0.545 25.568 20.840 1.00 83.38 468 THR A C 1
ATOM 3676 O O . THR A 1 468 ? 0.763 26.743 20.553 1.00 83.38 468 THR A O 1
ATOM 3679 N N . PHE A 1 469 ? -0.668 25.118 21.149 1.00 90.38 469 PHE A N 1
ATOM 3680 C CA . PHE A 1 469 ? -1.882 25.934 21.165 1.00 90.38 469 PHE A CA 1
ATOM 3681 C C . PHE A 1 469 ? -2.585 25.806 22.513 1.00 90.38 469 PHE A C 1
ATOM 3683 O O . PHE A 1 469 ? -2.549 24.741 23.125 1.00 90.38 469 PHE A O 1
ATOM 3690 N N . TYR A 1 470 ? -3.267 26.853 22.974 1.00 92.56 470 TYR A N 1
ATOM 3691 C CA . TYR A 1 470 ? -4.174 26.701 24.111 1.00 92.56 470 TYR A CA 1
ATOM 3692 C C . TYR A 1 470 ? -5.373 25.857 23.693 1.00 92.56 470 TYR A C 1
ATOM 3694 O O . TYR A 1 470 ? -5.930 26.078 22.618 1.00 92.56 470 TYR A O 1
ATOM 3702 N N . ALA A 1 471 ? -5.780 24.923 24.550 1.00 93.12 471 ALA A N 1
ATOM 3703 C CA . ALA A 1 471 ? -7.093 24.311 24.440 1.00 93.12 471 ALA A CA 1
ATOM 3704 C C . ALA A 1 471 ? -8.123 25.323 24.951 1.00 93.12 471 ALA A C 1
ATOM 3706 O O . ALA A 1 471 ? -7.995 25.842 26.061 1.00 93.12 471 ALA A O 1
ATOM 3707 N N . THR A 1 472 ? -9.128 25.615 24.136 1.00 94.38 472 THR A N 1
ATOM 3708 C CA . THR A 1 472 ? -10.198 26.564 24.457 1.00 94.38 472 THR A CA 1
ATOM 3709 C C . THR A 1 472 ? -11.561 25.964 24.146 1.00 94.38 472 THR A C 1
ATOM 3711 O O . THR A 1 472 ? -11.659 24.858 23.616 1.00 94.38 472 THR A O 1
ATOM 3714 N N . THR A 1 473 ? -12.631 26.668 24.510 1.00 94.75 473 THR A N 1
ATOM 3715 C CA . THR A 1 473 ? -14.007 26.297 24.177 1.00 94.75 473 THR A CA 1
ATOM 3716 C C . THR A 1 473 ? -14.716 27.398 23.402 1.00 94.75 473 THR A C 1
ATOM 3718 O O . THR A 1 473 ? -14.432 28.581 23.578 1.00 94.75 473 THR A O 1
ATOM 3721 N N . THR A 1 474 ? -15.636 27.005 22.524 1.00 93.25 474 THR A N 1
ATOM 3722 C CA . THR A 1 474 ? -16.498 27.916 21.764 1.00 93.25 474 THR A CA 1
ATOM 3723 C C . THR A 1 474 ? -17.931 27.401 21.726 1.00 93.25 474 THR A C 1
ATOM 3725 O O . THR A 1 474 ? -18.161 26.195 21.666 1.00 93.25 474 THR A O 1
ATOM 3728 N N . GLN A 1 475 ? -18.904 28.311 21.726 1.00 92.94 475 GLN A N 1
ATOM 3729 C CA . GLN A 1 475 ? -20.321 27.960 21.578 1.00 92.94 475 GLN A CA 1
ATOM 3730 C C . GLN A 1 475 ? -20.707 27.648 20.124 1.00 92.94 475 GLN A C 1
ATOM 3732 O O . GLN A 1 475 ? -21.738 27.029 19.863 1.00 92.94 475 GLN A O 1
ATOM 3737 N N . TYR A 1 476 ? -19.873 28.046 19.159 1.00 90.88 476 TYR A N 1
ATOM 3738 C CA . TYR A 1 476 ? -20.165 27.907 17.736 1.00 90.88 476 TYR A CA 1
ATOM 3739 C C . TYR A 1 476 ? -19.478 26.674 17.156 1.00 90.88 476 TYR A C 1
ATOM 3741 O O . TYR A 1 476 ? -18.257 26.646 17.004 1.00 90.88 476 TYR A O 1
ATOM 3749 N N . ARG A 1 477 ? -20.271 25.675 16.749 1.00 88.69 477 ARG A N 1
ATOM 3750 C CA . ARG A 1 477 ? -19.768 24.437 16.122 1.00 88.69 477 ARG A CA 1
ATOM 3751 C C . ARG A 1 477 ? -18.882 24.707 14.894 1.00 88.69 477 ARG A C 1
ATOM 3753 O O . ARG A 1 477 ? -17.906 24.000 14.679 1.00 88.69 477 ARG A O 1
ATOM 3760 N N . THR A 1 478 ? -19.171 25.757 14.121 1.00 88.69 478 THR A N 1
ATOM 3761 C CA . THR A 1 478 ? -18.388 26.175 12.938 1.00 88.69 478 THR A CA 1
ATOM 3762 C C . THR A 1 478 ? -16.982 26.677 13.266 1.00 88.69 478 THR A C 1
ATOM 3764 O O . THR A 1 478 ? -16.111 26.642 12.404 1.00 88.69 478 THR A O 1
ATOM 3767 N N . SER A 1 479 ? -16.758 27.139 14.497 1.00 87.69 479 SER A N 1
ATOM 3768 C CA . SER A 1 479 ? -15.466 27.640 14.985 1.00 87.69 479 SER A CA 1
ATOM 3769 C C . SER A 1 479 ? -14.719 26.600 15.832 1.00 87.69 479 SER A C 1
ATOM 3771 O O . SER A 1 479 ? -13.642 26.877 16.368 1.00 87.69 479 SER A O 1
ATOM 3773 N N . ALA A 1 480 ? -15.308 25.414 16.003 1.00 89.62 480 ALA A N 1
ATOM 3774 C CA . ALA A 1 480 ? -14.727 24.309 16.743 1.00 89.62 480 ALA A CA 1
ATOM 3775 C C . ALA A 1 480 ? -13.854 23.434 15.842 1.00 89.62 480 ALA A C 1
ATOM 3777 O O . ALA A 1 480 ? -14.074 23.333 14.633 1.00 89.62 480 ALA A O 1
ATOM 3778 N N . TYR A 1 481 ? -12.889 22.745 16.447 1.00 85.25 481 TYR A N 1
ATOM 3779 C CA . TYR A 1 481 ? -12.109 21.745 15.727 1.00 85.25 481 TYR A CA 1
ATOM 3780 C C . TYR A 1 481 ? -12.820 20.394 15.811 1.00 85.25 481 TYR A C 1
ATOM 3782 O O . TYR A 1 481 ? -13.133 19.914 16.901 1.00 85.25 481 TYR A O 1
ATOM 3790 N N . ARG A 1 482 ? -13.054 19.781 14.648 1.00 83.69 482 ARG A N 1
ATOM 3791 C CA . ARG A 1 482 ? -13.417 18.360 14.510 1.00 83.69 482 ARG A CA 1
ATOM 3792 C C . ARG A 1 482 ? -12.175 17.471 14.630 1.00 83.69 482 ARG A C 1
ATOM 3794 O O . ARG A 1 482 ? -11.079 17.989 14.839 1.00 83.69 482 ARG A O 1
ATOM 3801 N N . ASN A 1 483 ? -12.314 16.161 14.419 1.00 82.88 483 ASN A N 1
ATOM 3802 C CA . ASN A 1 483 ? -11.188 15.214 14.381 1.00 82.88 483 ASN A CA 1
ATOM 3803 C C . ASN A 1 483 ? -10.394 15.135 15.701 1.00 82.88 483 ASN A C 1
ATOM 3805 O O . ASN A 1 483 ? -9.160 15.054 15.704 1.00 82.88 483 ASN A O 1
ATOM 3809 N N . TRP A 1 484 ? -11.099 15.189 16.827 1.00 87.44 484 TRP A N 1
ATOM 3810 C CA . TRP A 1 484 ? -10.557 14.739 18.102 1.00 87.44 484 TRP A CA 1
ATOM 3811 C C . TRP A 1 484 ? -10.571 13.217 18.158 1.00 87.44 484 TRP A C 1
ATOM 3813 O O . TRP A 1 484 ? -11.517 12.586 17.687 1.00 87.44 484 TRP A O 1
ATOM 3823 N N . TYR A 1 485 ? -9.533 12.643 18.751 1.00 84.31 485 TYR A N 1
ATOM 3824 C CA . TYR A 1 485 ? -9.341 11.204 18.845 1.00 84.31 485 TYR A CA 1
ATOM 3825 C C . TYR A 1 485 ? -8.662 10.841 20.157 1.00 84.31 485 TYR A C 1
ATOM 3827 O O . TYR A 1 485 ? -7.973 11.661 20.767 1.00 84.31 485 TYR A O 1
ATOM 3835 N N . PHE A 1 486 ? -8.796 9.579 20.540 1.00 81.62 486 PHE A N 1
ATOM 3836 C CA . PHE A 1 486 ? -7.981 8.976 21.580 1.00 81.62 486 PHE A CA 1
ATOM 3837 C C . PHE A 1 486 ? -7.015 7.977 20.953 1.00 81.62 486 PHE A C 1
ATOM 3839 O O . PHE A 1 486 ? -7.380 7.246 20.031 1.00 81.62 486 PHE A O 1
ATOM 3846 N N . ASP A 1 487 ? -5.765 7.977 21.409 1.00 73.31 487 ASP A N 1
ATOM 3847 C CA . ASP A 1 487 ? -4.829 6.912 21.051 1.00 73.31 487 ASP A CA 1
ATOM 3848 C C . ASP A 1 487 ? -5.114 5.625 21.852 1.00 73.31 487 ASP A C 1
ATOM 3850 O O . ASP A 1 487 ? -6.017 5.570 22.691 1.00 73.31 487 ASP A O 1
ATOM 3854 N N . SER A 1 488 ? -4.335 4.572 21.601 1.00 59.59 488 SER A N 1
ATOM 3855 C CA . SER A 1 488 ? -4.469 3.277 22.282 1.00 59.59 488 SER A CA 1
ATOM 3856 C C . SER A 1 488 ? -4.213 3.333 23.793 1.00 59.59 488 SER A C 1
ATOM 3858 O O . SER A 1 488 ? -4.639 2.435 24.513 1.00 59.59 488 SER A O 1
ATOM 3860 N N . GLU A 1 489 ? -3.524 4.364 24.287 1.00 69.69 489 GLU A N 1
ATOM 3861 C CA . GLU A 1 489 ? -3.305 4.602 25.720 1.00 69.69 489 GLU A CA 1
ATOM 3862 C C . GLU A 1 489 ? -4.398 5.487 26.343 1.00 69.69 489 GLU A C 1
ATOM 3864 O O . GLU A 1 489 ? -4.348 5.801 27.539 1.00 69.69 489 GLU A O 1
ATOM 3869 N N . GLY A 1 490 ? -5.376 5.901 25.533 1.00 74.88 490 GLY A N 1
ATOM 3870 C CA . GLY A 1 490 ? -6.465 6.781 25.914 1.00 74.88 490 GLY A CA 1
ATOM 3871 C C . GLY A 1 490 ? -6.078 8.256 25.958 1.00 74.88 490 GLY A C 1
ATOM 3872 O O . GLY A 1 490 ? -6.835 9.023 26.542 1.00 74.88 490 GLY A O 1
ATOM 3873 N N . ASN A 1 491 ? -4.948 8.688 25.390 1.00 87.31 491 ASN A N 1
ATOM 3874 C CA . ASN A 1 491 ? -4.556 10.100 25.366 1.00 87.31 491 ASN A CA 1
ATOM 3875 C C . ASN A 1 491 ? -5.362 10.861 24.302 1.00 87.31 491 ASN A C 1
ATOM 3877 O O . ASN A 1 491 ? -5.401 10.463 23.137 1.00 87.31 491 ASN A O 1
ATOM 3881 N N . LEU A 1 492 ? -5.979 11.977 24.691 1.00 91.06 492 LEU A N 1
ATOM 3882 C CA . LEU A 1 492 ? -6.730 12.849 23.793 1.00 91.06 492 LEU A CA 1
ATOM 3883 C C . LEU A 1 492 ? -5.777 13.655 22.911 1.00 91.06 492 LEU A C 1
ATOM 3885 O O . LEU A 1 492 ? -4.893 14.360 23.407 1.00 91.06 492 LEU A O 1
ATOM 3889 N N . TYR A 1 493 ? -6.014 13.621 21.606 1.00 90.19 493 TYR A N 1
ATOM 3890 C CA . TYR A 1 493 ? -5.350 14.489 20.646 1.00 90.19 493 TYR A CA 1
ATOM 3891 C C . TYR A 1 493 ? -6.338 15.046 19.630 1.00 90.19 493 TYR A C 1
ATOM 3893 O O . TYR A 1 493 ? -7.394 14.469 19.371 1.00 90.19 493 TYR A O 1
ATOM 3901 N N . ASN A 1 494 ? -5.974 16.172 19.027 1.00 89.88 494 ASN A N 1
ATOM 3902 C CA . ASN A 1 494 ? -6.619 16.647 17.813 1.00 89.88 494 ASN A CA 1
ATOM 3903 C C . ASN A 1 494 ? -5.657 16.474 16.631 1.00 89.88 494 ASN A C 1
ATOM 3905 O O . ASN A 1 494 ? -4.458 16.747 16.751 1.00 89.88 494 ASN A O 1
ATOM 3909 N N . SER A 1 495 ? -6.170 15.984 15.501 1.00 78.56 495 SER A N 1
ATOM 3910 C CA . SER A 1 495 ? -5.394 15.867 14.264 1.00 78.56 495 SER A CA 1
ATOM 3911 C C . SER A 1 495 ? -5.585 17.119 13.408 1.00 78.56 495 SER A C 1
ATOM 3913 O O . SER A 1 495 ? -6.524 17.211 12.613 1.00 78.56 495 SER A O 1
ATOM 3915 N N . VAL A 1 496 ? -4.670 18.081 13.555 1.00 70.25 496 VAL A N 1
ATOM 3916 C CA . VAL A 1 496 ? -4.631 19.312 12.746 1.00 70.25 496 VAL A CA 1
ATOM 3917 C C . VAL A 1 496 ? -3.447 19.249 11.804 1.00 70.25 496 VAL A C 1
ATOM 3919 O O . VAL A 1 496 ? -2.354 18.858 12.203 1.00 70.25 496 VAL A O 1
ATOM 3922 N N . TYR A 1 497 ? -3.661 19.581 10.528 1.00 63.09 497 TYR A N 1
ATOM 3923 C CA . TYR A 1 497 ? -2.640 19.455 9.475 1.00 63.09 497 TYR A CA 1
ATOM 3924 C C . TYR A 1 497 ? -1.994 18.056 9.433 1.00 63.09 497 TYR A C 1
ATOM 3926 O O . TYR A 1 497 ? -0.880 17.881 8.943 1.00 63.09 497 TYR A O 1
ATOM 3934 N N . ARG A 1 498 ? -2.734 17.048 9.935 1.00 58.03 498 ARG A N 1
ATOM 3935 C CA . ARG A 1 498 ? -2.330 15.644 10.112 1.00 58.03 498 ARG A CA 1
ATOM 3936 C C . ARG A 1 498 ? -1.075 15.455 10.968 1.00 58.03 498 ARG A C 1
ATOM 3938 O O . ARG A 1 498 ? -0.349 14.477 10.803 1.00 58.03 498 ARG A O 1
ATOM 3945 N N . THR A 1 499 ? -0.858 16.379 11.891 1.00 65.81 499 THR A N 1
ATOM 3946 C CA . THR A 1 499 ? 0.009 16.204 13.048 1.00 65.81 499 THR A CA 1
ATOM 3947 C C . THR A 1 499 ? -0.890 15.958 14.254 1.00 65.81 499 THR A C 1
ATOM 3949 O O . THR A 1 499 ? -1.924 16.611 14.414 1.00 65.81 499 THR A O 1
ATOM 3952 N N . ARG A 1 500 ? -0.521 14.998 15.106 1.00 81.88 500 ARG A N 1
ATOM 3953 C CA . ARG A 1 500 ? -1.236 14.754 16.363 1.00 81.88 500 ARG A CA 1
ATOM 3954 C C . ARG A 1 500 ? -0.761 15.764 17.397 1.00 81.88 500 ARG A C 1
ATOM 3956 O O . ARG A 1 500 ? 0.400 15.733 17.797 1.00 81.88 500 ARG A O 1
ATOM 3963 N N . TYR A 1 501 ? -1.655 16.646 17.823 1.00 87.94 501 TYR A N 1
ATOM 3964 C CA . TYR A 1 501 ? -1.403 17.538 18.946 1.00 87.94 501 TYR A CA 1
ATOM 3965 C C . TYR A 1 501 ? -2.085 16.953 20.171 1.00 87.94 501 TYR A C 1
ATOM 3967 O O . TYR A 1 501 ? -3.314 16.943 20.250 1.00 87.94 501 TYR A O 1
ATOM 3975 N N . TYR A 1 502 ? -1.293 16.436 21.105 1.00 91.94 502 TYR A N 1
ATOM 3976 C CA . TYR A 1 502 ? -1.824 15.831 22.318 1.00 91.94 502 TYR A CA 1
ATOM 3977 C C . TYR A 1 502 ? -2.192 16.905 23.332 1.00 91.94 502 TYR A C 1
ATOM 3979 O O . TYR A 1 502 ? -1.450 17.876 23.520 1.00 91.94 502 TYR A O 1
ATOM 3987 N N . LEU A 1 503 ? -3.329 16.708 23.997 1.00 94.75 503 LEU A N 1
ATOM 3988 C CA . LEU A 1 503 ? -3.759 17.547 25.102 1.00 94.75 503 LEU A CA 1
ATOM 3989 C C . LEU A 1 503 ? -2.866 17.287 26.322 1.00 94.75 503 LEU A C 1
ATOM 3991 O O . LEU A 1 503 ? -2.745 16.160 26.799 1.00 94.75 503 LEU A O 1
ATOM 3995 N N . GLN A 1 504 ? -2.267 18.347 26.841 1.00 93.12 504 GLN A N 1
ATOM 3996 C CA . GLN A 1 504 ? -1.285 18.355 27.920 1.00 93.12 504 GLN A CA 1
ATOM 3997 C C . GLN A 1 504 ? -1.578 19.511 2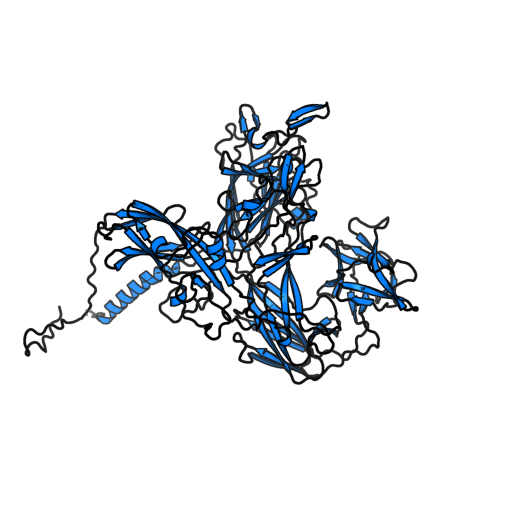8.886 1.00 93.12 504 GLN A C 1
ATOM 3999 O O . GLN A 1 504 ? -2.428 20.368 28.624 1.00 93.12 504 GLN A O 1
ATOM 4004 N N . ALA A 1 505 ? -0.873 19.558 30.015 1.00 89.38 505 ALA A N 1
ATOM 4005 C CA . ALA A 1 505 ? -0.915 20.704 30.919 1.00 89.38 505 ALA A CA 1
ATOM 4006 C C . ALA A 1 505 ? 0.192 21.719 30.636 1.00 89.38 505 ALA A C 1
ATOM 4008 O O . ALA A 1 505 ? 1.341 21.350 30.418 1.00 89.38 505 ALA A O 1
ATOM 4009 N N . TYR A 1 506 ? -0.151 23.001 30.741 1.00 86.94 506 TYR A N 1
ATOM 4010 C CA . TYR A 1 506 ? 0.798 24.108 30.796 1.00 86.94 506 TYR A CA 1
ATOM 4011 C C . TYR A 1 506 ? 0.375 25.054 31.925 1.00 86.94 506 TYR A C 1
ATOM 4013 O O . TYR A 1 506 ? -0.576 25.830 31.798 1.00 86.94 506 TYR A O 1
ATOM 4021 N N . GLY A 1 507 ? 1.020 24.917 33.086 1.00 85.44 507 GLY A N 1
ATOM 4022 C CA . GLY A 1 507 ? 0.516 25.503 34.330 1.00 85.44 507 GLY A CA 1
ATOM 4023 C C . GLY A 1 507 ? -0.846 24.907 34.712 1.00 85.44 507 GLY A C 1
ATOM 4024 O O . GLY A 1 507 ? -0.989 23.689 34.812 1.00 85.44 507 GLY A O 1
ATOM 4025 N N . SER A 1 508 ? -1.852 25.759 34.926 1.00 87.38 508 SER A N 1
ATOM 4026 C CA . SER A 1 508 ? -3.240 25.342 35.184 1.00 87.38 508 SER A CA 1
ATOM 4027 C C . SER A 1 508 ? -4.061 25.091 33.914 1.00 87.38 508 SER A C 1
ATOM 4029 O O . SER A 1 508 ? -5.155 24.538 34.016 1.00 87.38 508 SER A O 1
ATOM 4031 N N . TYR A 1 509 ? -3.564 25.466 32.733 1.00 89.44 509 TYR A N 1
ATOM 4032 C CA . TYR A 1 509 ? -4.316 25.412 31.477 1.00 89.44 509 TYR A CA 1
ATOM 4033 C C . TYR A 1 509 ? -4.098 24.106 30.711 1.00 89.44 509 TYR A C 1
ATOM 4035 O O . TYR A 1 509 ? -3.048 23.464 30.816 1.00 89.44 509 TYR A O 1
ATOM 4043 N N . GLY A 1 510 ? -5.090 23.740 29.900 1.00 91.38 510 GLY A N 1
ATOM 4044 C CA . GLY A 1 510 ? -4.928 22.742 28.847 1.00 91.38 510 GLY A CA 1
ATOM 4045 C C . GLY A 1 510 ? -4.246 23.342 27.616 1.00 91.38 510 GLY A C 1
ATOM 4046 O O . GLY A 1 510 ? -4.614 24.426 27.164 1.00 91.38 510 GLY A O 1
ATOM 4047 N N . VAL A 1 511 ? -3.272 22.631 27.052 1.00 92.12 511 VAL A N 1
ATOM 4048 C CA . VAL A 1 511 ? -2.638 22.976 25.770 1.00 92.12 511 VAL A CA 1
ATOM 4049 C C . VAL A 1 511 ? -2.592 21.766 24.850 1.00 92.12 511 VAL A C 1
ATOM 4051 O O . VAL A 1 511 ? -2.510 20.635 25.309 1.00 92.12 511 VAL A O 1
ATOM 4054 N N . LEU A 1 512 ? -2.614 22.006 23.548 1.00 92.25 512 LEU A N 1
ATOM 4055 C CA . LEU A 1 512 ? -2.409 21.021 22.496 1.00 92.25 512 LEU A CA 1
ATOM 4056 C C . LEU A 1 512 ? -1.004 21.210 21.941 1.00 92.25 512 LEU A C 1
ATOM 4058 O O . LEU A 1 512 ? -0.694 22.276 21.409 1.00 92.25 512 LEU A O 1
ATOM 4062 N N . SER A 1 513 ? -0.148 20.200 22.063 1.00 85.44 513 SER A N 1
ATOM 4063 C CA . SER A 1 513 ? 1.222 20.273 21.550 1.00 85.44 513 SER A CA 1
ATOM 4064 C C . SER A 1 513 ? 1.643 18.969 20.897 1.00 85.44 513 SER A C 1
ATOM 4066 O O . SER A 1 513 ? 1.287 17.883 21.355 1.00 85.44 513 SER A O 1
ATOM 4068 N N . TYR A 1 514 ? 2.424 19.096 19.829 1.00 79.31 514 TYR A N 1
ATOM 4069 C CA . TYR A 1 514 ? 3.195 17.987 19.274 1.00 79.31 514 TYR A CA 1
ATOM 4070 C C . TYR A 1 514 ? 4.449 17.691 20.120 1.00 79.31 514 TYR A C 1
ATOM 4072 O O . TYR A 1 514 ? 4.970 16.580 20.101 1.00 79.31 514 TYR A O 1
ATOM 4080 N N . TYR A 1 515 ? 4.935 18.677 20.879 1.00 78.88 515 TYR A N 1
ATOM 4081 C CA . TYR A 1 515 ? 6.082 18.526 21.770 1.00 78.88 515 TYR A CA 1
ATOM 4082 C C . TYR A 1 515 ? 5.634 18.141 23.184 1.00 78.88 515 TYR A C 1
ATOM 4084 O O . TYR A 1 515 ? 4.513 18.441 23.596 1.00 78.88 515 TYR A O 1
ATOM 4092 N N . ASN A 1 516 ? 6.534 17.538 23.960 1.00 80.62 516 ASN A N 1
ATOM 4093 C CA . ASN A 1 516 ? 6.284 17.238 25.369 1.00 80.62 516 ASN A CA 1
ATOM 4094 C C . ASN A 1 516 ? 6.362 18.535 26.191 1.00 80.62 516 ASN A C 1
ATOM 4096 O O . ASN A 1 516 ? 7.451 19.021 26.491 1.00 80.62 516 ASN A O 1
ATOM 4100 N N . GLN A 1 517 ? 5.206 19.094 26.539 1.00 81.88 517 GLN A N 1
ATOM 4101 C CA . GLN A 1 517 ? 5.042 20.260 27.417 1.00 81.88 517 GLN A CA 1
ATOM 4102 C C . GLN A 1 517 ? 4.744 19.861 28.867 1.00 81.88 517 GLN A C 1
ATOM 4104 O O . GLN A 1 517 ? 4.858 20.679 29.777 1.00 81.88 517 GLN A O 1
ATOM 4109 N N . SER A 1 518 ? 4.357 18.604 29.090 1.00 81.00 518 SER A N 1
ATOM 4110 C CA . SER A 1 518 ? 4.016 18.065 30.401 1.00 81.00 518 SER A CA 1
ATOM 4111 C C . SER A 1 518 ? 4.510 16.630 30.568 1.00 81.00 518 SER A C 1
ATOM 4113 O O . SER A 1 518 ? 4.805 15.939 29.596 1.00 81.00 518 SER A O 1
ATOM 4115 N N . THR A 1 519 ? 4.560 16.164 31.816 1.00 77.81 519 THR A N 1
ATOM 4116 C CA . THR A 1 519 ? 4.795 14.751 32.150 1.00 77.81 519 THR A CA 1
ATOM 4117 C C . THR A 1 519 ? 3.537 13.894 32.013 1.00 77.81 519 THR A C 1
ATOM 4119 O O . THR A 1 519 ? 3.612 12.680 32.190 1.00 77.81 519 THR A O 1
ATOM 4122 N N . PHE A 1 520 ? 2.381 14.500 31.715 1.00 85.50 520 PHE A N 1
ATOM 4123 C CA . PHE A 1 520 ? 1.136 13.774 31.506 1.00 85.50 520 PHE A CA 1
ATOM 4124 C C . PHE A 1 520 ? 0.326 14.306 30.324 1.00 85.50 520 PHE A C 1
ATOM 4126 O O . PHE A 1 520 ? 0.361 15.491 29.985 1.00 85.50 520 PHE A O 1
ATOM 4133 N N . TYR A 1 521 ? -0.473 13.405 29.764 1.00 90.88 521 TYR A N 1
ATOM 4134 C CA . TYR A 1 521 ? -1.442 13.675 28.712 1.00 90.88 521 TYR A CA 1
ATOM 4135 C C . TYR A 1 521 ? -2.857 13.567 29.270 1.00 90.88 521 TYR A C 1
ATOM 4137 O O . TYR A 1 521 ? -3.102 12.805 30.206 1.00 90.88 521 TYR A O 1
ATOM 4145 N N . GLY A 1 522 ? -3.789 14.338 28.713 1.00 91.88 522 GLY A N 1
ATOM 4146 C CA . GLY A 1 522 ? -5.201 14.234 29.054 1.00 91.88 522 GLY A CA 1
ATOM 4147 C C . GLY A 1 522 ? -5.762 12.898 28.596 1.00 91.88 522 GLY A C 1
ATOM 4148 O O . GLY A 1 522 ? -5.940 12.694 27.400 1.00 91.88 522 GLY A O 1
ATOM 4149 N N . LYS A 1 523 ? -6.040 11.998 29.536 1.00 89.88 523 LYS A N 1
ATOM 4150 C CA . LYS A 1 523 ? -6.517 10.643 29.266 1.00 89.88 523 LYS A CA 1
ATOM 4151 C C . LYS A 1 523 ? -8.025 10.537 29.361 1.00 89.88 523 LYS A C 1
ATOM 4153 O O . LYS A 1 523 ? -8.640 11.152 30.225 1.00 89.88 523 LYS A O 1
ATOM 4158 N N . ARG A 1 524 ? -8.635 9.711 28.523 1.00 84.81 524 ARG A N 1
ATOM 4159 C CA . ARG A 1 524 ? -10.042 9.357 28.667 1.00 84.81 524 ARG A CA 1
ATOM 4160 C C . ARG A 1 524 ? -10.250 8.582 29.959 1.00 84.81 524 ARG A C 1
ATOM 4162 O O . ARG A 1 524 ? -9.596 7.576 30.206 1.00 84.81 524 ARG A O 1
ATOM 4169 N N . GLU A 1 525 ? -11.224 9.001 30.741 1.00 82.25 525 GLU A N 1
ATOM 4170 C CA . GLU A 1 525 ? -11.797 8.212 31.822 1.00 82.25 525 GLU A CA 1
ATOM 4171 C C . GLU A 1 525 ? -13.304 8.148 31.589 1.00 82.25 525 GLU A C 1
ATOM 4173 O O . GLU A 1 525 ? -13.900 9.118 31.126 1.00 82.25 525 GLU A O 1
ATOM 4178 N N . SER A 1 526 ? -13.933 7.014 31.877 1.00 73.75 526 SER A N 1
ATOM 4179 C CA . SER A 1 526 ? -15.385 6.900 31.760 1.00 73.75 526 SER A CA 1
ATOM 4180 C C . SER A 1 526 ? -16.043 7.993 32.619 1.00 73.75 526 SER A C 1
ATOM 4182 O O . SER A 1 526 ? -15.737 8.128 33.806 1.00 73.75 526 SER A O 1
ATOM 4184 N N . ALA A 1 527 ? -16.948 8.799 32.041 1.00 68.81 527 ALA A N 1
ATOM 4185 C CA . ALA A 1 527 ? -17.875 9.595 32.862 1.00 68.81 527 ALA A CA 1
ATOM 4186 C C . ALA A 1 527 ? -18.891 8.677 33.543 1.00 68.81 527 ALA A C 1
ATOM 4188 O O . ALA A 1 527 ? -19.537 9.082 34.509 1.00 68.81 527 ALA A O 1
ATOM 4189 N N . GLY A 1 528 ? -18.916 7.431 33.058 1.00 59.22 528 GLY A N 1
ATOM 4190 C CA . GLY A 1 528 ? -19.522 6.286 33.662 1.00 59.22 528 GLY A CA 1
ATOM 4191 C C . GLY A 1 528 ? -20.769 5.844 32.917 1.00 59.22 528 GLY A C 1
ATOM 4192 O O . GLY A 1 528 ? -21.836 5.756 33.499 1.00 59.22 528 GLY A O 1
ATOM 4193 N N . SER A 1 529 ? -20.642 5.546 31.625 1.00 55.19 529 SER A N 1
ATOM 4194 C CA . SER A 1 529 ? -21.735 4.954 30.850 1.00 55.19 529 SER A CA 1
ATOM 4195 C C . SER A 1 529 ? -22.304 3.721 31.556 1.00 55.19 529 SER A C 1
ATOM 4197 O O . SER A 1 529 ? -21.554 2.929 32.126 1.00 55.19 529 SER A O 1
ATOM 4199 N N . THR A 1 530 ? -23.626 3.549 31.502 1.00 70.25 530 THR A N 1
ATOM 4200 C CA . THR A 1 530 ? -24.266 2.364 32.076 1.00 70.25 530 THR A CA 1
ATOM 4201 C C . THR A 1 530 ? -23.944 1.146 31.215 1.00 70.25 530 THR A C 1
ATOM 4203 O O . THR A 1 530 ? -24.478 1.011 30.117 1.00 70.25 530 THR A O 1
ATOM 4206 N N . TYR A 1 531 ? -23.079 0.260 31.702 1.00 83.25 531 TYR A N 1
ATOM 4207 C CA . TYR A 1 531 ? -22.840 -1.046 31.098 1.00 83.25 531 TYR A CA 1
ATOM 4208 C C . TYR A 1 531 ? -23.115 -2.123 32.139 1.00 83.25 531 TYR A C 1
ATOM 4210 O O . TYR A 1 531 ? -22.452 -2.189 33.174 1.00 83.25 531 TYR A O 1
ATOM 4218 N N . THR A 1 532 ? -24.100 -2.970 31.850 1.00 88.12 532 THR A N 1
ATOM 4219 C CA . THR A 1 532 ? -24.442 -4.124 32.679 1.00 88.12 532 THR A CA 1
ATOM 4220 C C . THR A 1 532 ? -23.940 -5.385 31.980 1.00 88.12 532 THR A C 1
ATOM 4222 O O . THR A 1 532 ? -24.501 -5.756 30.946 1.00 88.12 532 THR A O 1
ATOM 4225 N N . PRO A 1 533 ? -22.901 -6.046 32.522 1.00 91.38 533 PRO A N 1
ATOM 4226 C CA . PRO A 1 533 ? -22.348 -7.260 31.945 1.00 91.38 533 PRO A CA 1
ATOM 4227 C C . PRO A 1 533 ? -23.411 -8.350 31.780 1.00 91.38 533 PRO A C 1
ATOM 4229 O O . PRO A 1 533 ? -24.173 -8.629 32.708 1.00 91.38 533 PRO A O 1
ATOM 4232 N N . GLN A 1 534 ? -23.438 -8.990 30.613 1.00 93.81 534 GLN A N 1
ATOM 4233 C CA . GLN A 1 534 ? -24.249 -10.178 30.350 1.00 93.81 534 GLN A CA 1
ATOM 4234 C C . GLN A 1 534 ? -23.358 -11.292 29.821 1.00 93.81 534 GLN A C 1
ATOM 4236 O O . GLN A 1 534 ? -22.411 -11.029 29.082 1.00 93.81 534 GLN A O 1
ATOM 4241 N N . ASN A 1 535 ? -23.685 -12.537 30.168 1.00 97.12 535 ASN A N 1
ATOM 4242 C CA . ASN A 1 535 ? -23.029 -13.684 29.553 1.00 97.12 535 ASN A CA 1
ATOM 4243 C C . ASN A 1 535 ? -23.284 -13.669 28.043 1.00 97.12 535 ASN A C 1
ATOM 4245 O O . ASN A 1 535 ? -24.352 -13.251 27.590 1.00 97.12 535 ASN A O 1
ATOM 4249 N N . TYR A 1 536 ? -22.307 -14.144 27.284 1.00 98.31 536 TYR A N 1
ATOM 4250 C CA . TYR A 1 536 ? -22.432 -14.365 25.850 1.00 98.31 536 TYR A CA 1
ATOM 4251 C C . TYR A 1 536 ? -21.501 -15.492 25.413 1.00 98.31 536 TYR A C 1
ATOM 4253 O O . TYR A 1 536 ? -20.589 -15.894 26.137 1.00 98.31 536 TYR A O 1
ATOM 4261 N N . THR A 1 537 ? -21.720 -15.992 24.205 1.00 98.50 537 THR A N 1
ATOM 4262 C CA . THR A 1 537 ? -20.842 -16.956 23.548 1.00 98.50 537 THR A CA 1
ATOM 4263 C C . THR A 1 537 ? -20.203 -16.291 22.336 1.00 98.50 537 THR A C 1
ATOM 4265 O O . THR A 1 537 ? -20.912 -15.714 21.512 1.00 98.50 537 THR A O 1
ATOM 4268 N N . LEU A 1 538 ? -18.877 -16.370 22.232 1.00 98.75 538 LEU A N 1
ATOM 4269 C CA . LEU A 1 538 ? -18.113 -15.954 21.057 1.00 98.75 538 LEU A CA 1
ATOM 4270 C C . LEU A 1 538 ? -17.688 -17.200 20.279 1.00 98.75 538 LEU A C 1
ATOM 4272 O O . LEU A 1 538 ? -16.980 -18.048 20.823 1.00 98.75 538 LEU A O 1
ATOM 4276 N N . LYS A 1 539 ? -18.081 -17.287 19.007 1.00 98.75 539 LYS A N 1
ATOM 4277 C CA . LYS A 1 539 ? -17.615 -18.324 18.075 1.00 98.75 539 LYS A CA 1
ATOM 4278 C C . LYS A 1 539 ? -16.760 -17.687 16.994 1.00 98.75 539 LYS A C 1
ATOM 4280 O O . LYS A 1 539 ? -17.224 -16.788 16.302 1.00 98.75 539 LYS A O 1
ATOM 4285 N N . VAL A 1 540 ? -15.538 -18.166 16.821 1.00 98.75 540 VAL A N 1
ATOM 4286 C CA . VAL A 1 540 ? -14.641 -17.773 15.728 1.00 98.75 540 VAL A CA 1
ATOM 4287 C C . VAL A 1 540 ? -14.632 -18.895 14.700 1.00 98.75 540 VAL A C 1
ATOM 4289 O O . VAL A 1 540 ? -14.491 -20.061 15.068 1.00 98.75 540 VAL A O 1
ATOM 4292 N N . TYR A 1 541 ? -14.809 -18.560 13.424 1.00 98.69 541 TYR A N 1
ATOM 4293 C CA . TYR A 1 541 ? -14.845 -19.536 12.336 1.00 98.69 541 TYR A CA 1
ATOM 4294 C C . TYR A 1 541 ? -13.449 -19.763 11.741 1.00 98.69 541 TYR A C 1
ATOM 4296 O O . TYR A 1 541 ? -12.570 -18.908 11.832 1.00 98.69 541 TYR A O 1
ATOM 4304 N N . ASP A 1 542 ? -13.248 -20.936 11.142 1.00 97.88 542 ASP A N 1
ATOM 4305 C CA . ASP A 1 542 ? -12.011 -21.290 10.448 1.00 97.88 542 ASP A CA 1
ATOM 4306 C C . ASP A 1 542 ? -11.823 -20.502 9.136 1.00 97.88 542 ASP A C 1
ATOM 4308 O O . ASP A 1 542 ? -12.674 -19.711 8.721 1.00 97.88 542 ASP A O 1
ATOM 4312 N N . LYS A 1 543 ? -10.715 -20.765 8.431 1.00 95.12 543 LYS A N 1
ATOM 4313 C CA . LYS A 1 543 ? -10.398 -20.145 7.132 1.00 95.12 543 LYS A CA 1
ATOM 4314 C C . LYS A 1 543 ? -11.497 -20.287 6.071 1.00 95.12 543 LYS A C 1
ATOM 4316 O O . LYS A 1 543 ? -11.519 -19.506 5.133 1.00 95.12 543 LYS A O 1
ATOM 4321 N N . THR A 1 544 ? -12.396 -21.266 6.184 1.00 95.00 544 THR A N 1
ATOM 4322 C CA . THR A 1 544 ? -13.496 -21.469 5.228 1.00 95.00 544 THR A CA 1
ATOM 4323 C C . THR A 1 544 ? -14.745 -20.665 5.581 1.00 95.00 544 THR A C 1
ATOM 4325 O O . THR A 1 544 ? -15.660 -20.581 4.765 1.00 95.00 544 THR A O 1
ATOM 4328 N N . GLY A 1 545 ? -14.828 -20.120 6.800 1.00 95.81 545 GLY A N 1
ATOM 4329 C CA . GLY A 1 545 ? -16.017 -19.438 7.311 1.00 95.81 545 GLY A CA 1
ATOM 4330 C C . GLY A 1 545 ? -17.211 -20.368 7.588 1.00 95.81 545 GLY A C 1
ATOM 4331 O O . GLY A 1 545 ? -18.307 -19.880 7.891 1.00 95.81 545 GLY A O 1
ATOM 4332 N N . LYS A 1 546 ? -17.032 -21.695 7.476 1.00 95.50 546 LYS A N 1
ATOM 4333 C CA . LYS A 1 546 ? -18.103 -22.700 7.611 1.00 95.50 546 LYS A CA 1
ATOM 4334 C C . LYS A 1 546 ? -18.066 -23.434 8.947 1.00 95.50 546 LYS A C 1
ATOM 4336 O O . LYS A 1 546 ? -19.120 -23.639 9.541 1.00 95.50 546 LYS A O 1
ATOM 4341 N N . THR A 1 547 ? -16.878 -23.793 9.429 1.00 97.81 547 THR A N 1
ATOM 4342 C CA . THR A 1 547 ? -16.709 -24.533 10.689 1.00 97.81 547 THR A CA 1
ATOM 4343 C C . THR A 1 547 ? -16.273 -23.588 11.797 1.00 97.81 547 THR A C 1
ATOM 4345 O O . THR A 1 547 ? -15.460 -22.693 11.566 1.00 97.81 547 THR A O 1
ATOM 4348 N N . VAL A 1 548 ? -16.781 -23.793 13.011 1.00 98.38 548 VAL A N 1
ATOM 4349 C CA . VAL A 1 548 ? -16.288 -23.088 14.199 1.00 98.38 548 VAL A CA 1
ATOM 4350 C C . VAL A 1 548 ? -14.881 -23.595 14.514 1.00 98.38 548 VAL A C 1
ATOM 4352 O O . VAL A 1 548 ? -14.691 -24.778 14.783 1.00 98.38 548 VAL A O 1
ATOM 4355 N N . TYR A 1 549 ? -13.900 -22.697 14.465 1.00 98.12 549 TYR A N 1
ATOM 4356 C CA . TYR A 1 549 ? -12.518 -22.959 14.861 1.00 98.12 549 TYR A CA 1
ATOM 4357 C C . TYR A 1 549 ? -12.396 -23.041 16.383 1.00 98.12 549 TYR A C 1
ATOM 4359 O O . TYR A 1 549 ? -11.791 -23.969 16.916 1.00 98.12 549 TYR A O 1
ATOM 4367 N N . GLN A 1 550 ? -13.001 -22.081 17.085 1.00 98.31 550 GLN A N 1
ATOM 4368 C CA . GLN A 1 550 ? -13.021 -22.049 18.541 1.00 98.31 550 GLN A CA 1
ATOM 4369 C C . GLN A 1 550 ? -14.274 -21.335 19.049 1.00 98.31 550 GLN A C 1
ATOM 4371 O O . GLN A 1 550 ? -14.710 -20.332 18.485 1.00 98.31 550 GLN A O 1
ATOM 4376 N N . GLU A 1 551 ? -14.829 -21.847 20.144 1.00 97.81 551 GLU A N 1
ATOM 4377 C CA . GLU A 1 551 ? -15.962 -21.265 20.858 1.00 97.81 551 GLU A CA 1
ATOM 4378 C C . GLU A 1 551 ? -15.583 -21.014 22.319 1.00 97.81 551 GLU A C 1
ATOM 4380 O O . GLU A 1 551 ? -14.936 -21.848 22.955 1.00 97.81 551 GLU A O 1
ATOM 4385 N N . VAL A 1 552 ? -15.998 -19.867 22.861 1.00 97.75 552 VAL A N 1
ATOM 4386 C CA . VAL A 1 552 ? -15.825 -19.524 24.275 1.00 97.75 552 VAL A CA 1
ATOM 4387 C C . VAL A 1 552 ? -17.131 -18.987 24.849 1.00 97.75 552 VAL A C 1
ATOM 4389 O O . VAL A 1 552 ? -17.756 -18.091 24.284 1.00 97.75 552 VAL A O 1
ATOM 4392 N N . SER A 1 553 ? -17.519 -19.509 26.014 1.00 97.56 553 SER A N 1
ATOM 4393 C CA . SER A 1 553 ? -18.570 -18.924 26.852 1.00 97.56 553 SER A CA 1
ATOM 4394 C C . SER A 1 553 ? -17.964 -17.900 27.807 1.00 97.56 553 SER A C 1
ATOM 4396 O O . SER A 1 553 ? -17.191 -18.259 28.695 1.00 97.56 553 SER A O 1
ATOM 4398 N N . VAL A 1 554 ? -18.323 -16.632 27.633 1.00 97.75 554 VAL A N 1
ATOM 4399 C CA . VAL A 1 554 ? -17.839 -15.518 28.451 1.00 97.75 554 VAL A CA 1
ATOM 4400 C C . VAL A 1 554 ? -18.807 -15.304 29.609 1.00 97.75 554 VAL A C 1
ATOM 4402 O O . VAL A 1 554 ? -19.986 -15.005 29.415 1.00 97.75 554 VAL A O 1
ATOM 4405 N N . THR A 1 555 ? -18.313 -15.510 30.828 1.00 96.25 555 THR A N 1
ATOM 4406 C CA . THR A 1 555 ? -19.099 -15.524 32.075 1.00 96.25 555 THR A CA 1
ATOM 4407 C C . THR A 1 555 ? -18.306 -14.859 33.207 1.00 96.25 555 THR A C 1
ATOM 4409 O O . THR A 1 555 ? -17.110 -14.618 33.044 1.00 96.25 555 THR A O 1
ATOM 4412 N N . PRO A 1 556 ? -18.890 -14.580 34.390 1.00 93.69 556 PRO A N 1
ATOM 4413 C CA . PRO A 1 556 ? -18.138 -14.010 35.513 1.00 93.69 556 PRO A CA 1
ATOM 4414 C C . PRO A 1 556 ? -16.883 -14.803 35.913 1.00 93.69 556 PRO A C 1
ATOM 4416 O O . PRO A 1 556 ? -15.891 -14.201 36.315 1.00 93.69 556 PRO A O 1
ATOM 4419 N N . SER A 1 557 ? -16.897 -16.134 35.768 1.00 89.00 557 SER A N 1
ATOM 4420 C CA . SER A 1 557 ? -15.747 -17.006 36.052 1.00 89.00 557 SER A CA 1
ATOM 4421 C C . SER A 1 557 ? -14.725 -17.083 34.911 1.00 89.00 557 SER A C 1
ATOM 4423 O O . SER A 1 557 ? -13.598 -17.510 35.138 1.00 89.00 557 SER A O 1
ATOM 4425 N N . ALA A 1 558 ? -15.103 -16.679 33.697 1.00 89.69 558 ALA A N 1
ATOM 4426 C CA . ALA A 1 558 ? -14.266 -16.658 32.498 1.00 89.69 558 ALA A CA 1
ATOM 4427 C C . ALA A 1 558 ? -14.493 -15.333 31.752 1.00 89.69 558 ALA A C 1
ATOM 4429 O O . ALA A 1 558 ? -15.076 -15.287 30.670 1.00 89.69 558 ALA A O 1
ATOM 4430 N N . SER A 1 559 ? -14.117 -14.232 32.405 1.00 90.12 559 SER A N 1
ATOM 4431 C CA . SER A 1 559 ? -14.611 -12.897 32.057 1.00 90.12 559 SER A CA 1
ATOM 4432 C C . SER A 1 559 ? -13.802 -12.172 30.992 1.00 90.12 559 SER A C 1
ATOM 4434 O O . SER A 1 559 ? -14.299 -11.207 30.434 1.00 90.12 559 SER A O 1
ATOM 4436 N N . ASN A 1 560 ? -12.569 -12.580 30.702 1.00 94.69 560 ASN A N 1
ATOM 4437 C CA . ASN A 1 560 ? -11.713 -11.913 29.722 1.00 94.69 560 ASN A CA 1
ATOM 4438 C C . ASN A 1 560 ? -10.804 -12.934 29.043 1.00 94.69 560 ASN A C 1
ATOM 4440 O O . ASN A 1 560 ? -10.400 -13.911 29.675 1.00 94.69 560 ASN A O 1
ATOM 4444 N N . GLY A 1 561 ? -10.427 -12.677 27.795 1.00 96.88 561 GLY A N 1
ATOM 4445 C CA . GLY A 1 561 ? -9.468 -13.515 27.086 1.00 96.88 561 GLY A CA 1
ATOM 4446 C C . GLY A 1 561 ? -9.281 -13.099 25.636 1.00 96.88 561 GLY A C 1
ATOM 4447 O O . GLY A 1 561 ? -9.717 -12.025 25.214 1.00 96.88 561 GLY A O 1
ATOM 4448 N N . SER A 1 562 ? -8.621 -13.969 24.878 1.00 97.75 562 SER A N 1
ATOM 4449 C CA . SER A 1 562 ? -8.483 -13.828 23.436 1.00 97.75 562 SER A CA 1
ATOM 4450 C C . SER A 1 562 ? -8.550 -15.178 22.722 1.00 97.75 562 SER A C 1
ATOM 4452 O O . SER A 1 562 ? -8.248 -16.221 23.304 1.00 97.75 562 SER A O 1
ATOM 4454 N N . ILE A 1 563 ? -8.966 -15.151 21.457 1.00 98.44 563 ILE A N 1
ATOM 4455 C CA . ILE A 1 563 ? -8.851 -16.264 20.506 1.00 98.44 563 ILE A CA 1
ATOM 4456 C C . ILE A 1 563 ? -7.941 -15.787 19.379 1.00 98.44 563 ILE A C 1
ATOM 4458 O O . ILE A 1 563 ? -8.225 -14.755 18.776 1.00 98.44 563 ILE A O 1
ATOM 4462 N N . THR A 1 564 ? -6.877 -16.525 19.077 1.00 98.19 564 THR A N 1
ATOM 4463 C CA . THR A 1 564 ? -5.994 -16.229 17.941 1.00 98.19 564 THR A CA 1
ATOM 4464 C C . THR A 1 564 ? -6.102 -17.336 16.904 1.00 98.19 564 THR A C 1
ATOM 4466 O O . THR A 1 564 ? -6.071 -18.523 17.233 1.00 98.19 564 THR A O 1
ATOM 4469 N N . ILE A 1 565 ? -6.233 -16.928 15.647 1.00 97.69 565 ILE A N 1
ATOM 4470 C CA . ILE A 1 565 ? -6.191 -17.790 14.472 1.00 97.69 565 ILE A CA 1
ATOM 4471 C C . ILE A 1 565 ? -5.088 -17.278 13.542 1.00 97.69 565 ILE A C 1
ATOM 4473 O O . ILE A 1 565 ? -5.047 -16.095 13.215 1.00 97.69 565 ILE A O 1
ATOM 4477 N N . ASP A 1 566 ? -4.186 -18.164 13.133 1.00 94.88 566 ASP A N 1
ATOM 4478 C CA . ASP A 1 566 ? -3.066 -17.871 12.233 1.00 94.88 566 ASP A CA 1
ATOM 4479 C C . ASP A 1 566 ? -3.153 -18.761 10.979 1.00 94.88 566 ASP A C 1
ATOM 4481 O O . ASP A 1 566 ? -4.001 -19.653 10.888 1.00 94.88 566 ASP A O 1
ATOM 4485 N N . GLY A 1 567 ? -2.272 -18.534 9.999 1.00 90.00 567 GLY A N 1
ATOM 4486 C CA . GLY A 1 567 ? -2.210 -19.347 8.778 1.00 90.00 567 GLY A CA 1
ATOM 4487 C C . GLY A 1 567 ? -3.420 -19.156 7.859 1.00 90.00 567 GLY A C 1
ATOM 4488 O O . GLY A 1 567 ? -3.797 -20.070 7.117 1.00 90.00 567 GLY A O 1
ATOM 4489 N N . LEU A 1 568 ? -4.053 -17.986 7.938 1.00 93.88 568 LEU A N 1
ATOM 4490 C CA . LEU A 1 568 ? -5.140 -17.592 7.056 1.00 93.88 568 LEU A CA 1
ATOM 4491 C C . LEU A 1 568 ? -4.610 -17.133 5.699 1.00 93.88 568 LEU A C 1
ATOM 4493 O O . LEU A 1 568 ? -3.438 -16.811 5.513 1.00 93.88 568 LEU A O 1
ATOM 4497 N N . ASN A 1 569 ? -5.514 -17.125 4.732 1.00 92.88 569 ASN A N 1
ATOM 4498 C CA . ASN A 1 569 ? -5.290 -16.550 3.420 1.00 92.88 569 ASN A CA 1
ATOM 4499 C C . ASN A 1 569 ? -6.652 -16.123 2.882 1.00 92.88 569 ASN A C 1
ATOM 4501 O O . ASN A 1 569 ? -7.227 -16.751 1.983 1.00 92.88 569 ASN A O 1
ATOM 4505 N N . ASN A 1 570 ? -7.193 -15.118 3.559 1.00 95.44 570 ASN A N 1
ATOM 4506 C CA . ASN A 1 570 ? -8.593 -14.761 3.486 1.00 95.44 570 ASN A CA 1
ATOM 4507 C C . ASN A 1 570 ? -8.778 -13.296 3.084 1.00 95.44 570 ASN A C 1
ATOM 4509 O O . ASN A 1 570 ? -7.920 -12.459 3.361 1.00 95.44 570 ASN A O 1
ATOM 4513 N N . ASP A 1 571 ? -9.920 -12.991 2.485 1.00 96.88 571 ASP A N 1
ATOM 4514 C CA . ASP A 1 571 ? -10.461 -11.632 2.344 1.00 96.88 571 ASP A CA 1
ATOM 4515 C C . ASP A 1 571 ? -10.949 -11.062 3.692 1.00 96.88 571 ASP A C 1
ATOM 4517 O O . ASP A 1 571 ? -10.738 -9.890 4.014 1.00 96.88 571 ASP A O 1
ATOM 4521 N N . ALA A 1 572 ? -11.553 -11.926 4.510 1.00 97.88 572 ALA A N 1
ATOM 4522 C CA . ALA A 1 572 ? -12.190 -11.600 5.771 1.00 97.88 572 ALA A CA 1
ATOM 4523 C C . ALA A 1 572 ? -12.028 -12.703 6.826 1.00 97.88 572 ALA A C 1
ATOM 4525 O O . ALA A 1 572 ? -11.735 -13.865 6.537 1.00 97.88 572 ALA A O 1
ATOM 4526 N N . VAL A 1 573 ? -12.290 -12.340 8.081 1.00 98.69 573 VAL A N 1
ATOM 4527 C CA . VAL A 1 573 ? -12.533 -13.284 9.179 1.00 98.69 573 VAL A CA 1
ATOM 4528 C C . VAL A 1 573 ? -13.981 -13.205 9.634 1.00 98.69 573 VAL A C 1
ATOM 4530 O O . VAL A 1 573 ? -14.564 -12.122 9.669 1.00 98.69 573 VAL A O 1
ATOM 4533 N N . LYS A 1 574 ? -14.554 -14.354 10.005 1.00 98.75 574 LYS A N 1
ATOM 4534 C CA . LYS A 1 574 ? -15.950 -14.485 10.435 1.00 98.75 574 LYS A CA 1
ATOM 4535 C C . LYS A 1 574 ? -16.041 -14.913 11.896 1.00 98.75 574 LYS A C 1
ATOM 4537 O O . LYS A 1 574 ? -15.323 -15.812 12.338 1.00 98.75 574 LYS A O 1
ATOM 4542 N N . PHE A 1 575 ? -16.965 -14.309 12.632 1.00 98.81 575 PHE A N 1
ATOM 4543 C CA . PHE A 1 575 ? -17.266 -14.672 14.015 1.00 98.81 575 PHE A CA 1
ATOM 4544 C C . PHE A 1 575 ? -18.750 -14.460 14.338 1.00 98.81 575 PHE A C 1
ATOM 4546 O O . PHE A 1 575 ? -19.470 -13.820 13.583 1.00 98.81 575 PHE A O 1
ATOM 4553 N N . GLU A 1 576 ? -19.237 -15.018 15.437 1.00 98.75 576 GLU A N 1
ATOM 4554 C CA . GLU A 1 576 ? -20.638 -14.929 15.862 1.00 98.75 576 GLU A CA 1
ATOM 4555 C C . GLU A 1 576 ? -20.708 -14.614 17.353 1.00 98.75 576 GLU A C 1
ATOM 4557 O O . GLU A 1 576 ? -19.962 -15.181 18.157 1.00 98.75 576 GLU A O 1
ATOM 4562 N N . ILE A 1 577 ? -21.634 -13.723 17.704 1.00 98.75 577 ILE A N 1
ATOM 4563 C CA . ILE A 1 577 ? -22.042 -13.468 19.082 1.00 98.75 577 ILE A CA 1
ATOM 4564 C C . ILE A 1 577 ? -23.385 -14.155 19.301 1.00 98.75 577 ILE A C 1
ATOM 4566 O O . ILE A 1 577 ? -24.347 -13.869 18.591 1.00 98.75 577 ILE A O 1
ATOM 4570 N N . ALA A 1 578 ? -23.456 -15.034 20.298 1.00 97.94 578 ALA A N 1
ATOM 4571 C CA . ALA A 1 578 ? -24.652 -15.797 20.638 1.00 97.94 578 ALA A CA 1
ATOM 4572 C C . ALA A 1 578 ? -24.964 -15.732 22.143 1.00 97.94 578 ALA A C 1
ATOM 4574 O O . ALA A 1 578 ? -24.164 -15.250 22.946 1.00 97.94 578 ALA A O 1
ATOM 4575 N N . ASN A 1 579 ? -26.134 -16.249 22.528 1.00 96.00 579 ASN A N 1
ATOM 4576 C CA . ASN A 1 579 ? -26.548 -16.445 23.925 1.00 96.00 579 ASN A CA 1
ATOM 4577 C C . ASN A 1 579 ? -26.563 -15.172 24.794 1.00 96.00 579 ASN A C 1
ATOM 4579 O O . ASN A 1 579 ? -26.302 -15.236 25.992 1.00 96.00 579 ASN A O 1
ATOM 4583 N N . THR A 1 580 ? -26.897 -14.020 24.207 1.00 95.31 580 THR A N 1
ATOM 4584 C CA . THR A 1 580 ? -27.059 -12.756 24.937 1.00 95.31 580 THR A CA 1
ATOM 4585 C C . THR A 1 580 ? -28.200 -11.915 24.373 1.00 95.31 580 THR A C 1
ATOM 4587 O O . THR A 1 580 ? -28.477 -11.946 23.173 1.00 95.31 580 THR A O 1
ATOM 4590 N N . THR A 1 581 ? -28.860 -11.152 25.245 1.00 91.69 581 THR A N 1
ATOM 4591 C CA . THR A 1 581 ? -29.845 -10.120 24.863 1.00 91.69 581 THR A CA 1
ATOM 4592 C C . THR A 1 581 ? -29.258 -8.709 24.894 1.00 91.69 581 THR A C 1
ATOM 4594 O O . THR A 1 581 ? -29.877 -7.772 24.392 1.00 91.69 581 THR A O 1
ATOM 4597 N N . GLY A 1 582 ? -28.077 -8.561 25.499 1.00 91.75 582 GLY A N 1
ATOM 4598 C CA . GLY A 1 582 ? -27.328 -7.320 25.610 1.00 91.75 582 GLY A CA 1
ATOM 4599 C C . GLY A 1 582 ? -26.269 -7.210 24.520 1.00 91.75 582 GLY A C 1
ATOM 4600 O O . GLY A 1 582 ? -26.507 -7.548 23.358 1.00 91.75 582 GLY A O 1
ATOM 4601 N N . THR A 1 583 ? -25.097 -6.714 24.903 1.00 92.94 583 THR A N 1
ATOM 4602 C CA . THR A 1 583 ? -23.939 -6.569 24.023 1.00 92.94 583 THR A CA 1
ATOM 4603 C C . THR A 1 583 ? -22.734 -7.327 24.572 1.00 92.94 583 THR A C 1
ATOM 4605 O O . THR A 1 583 ? -22.516 -7.385 25.779 1.00 92.94 583 THR A O 1
ATOM 4608 N N . ALA A 1 584 ? -21.949 -7.906 23.670 1.00 96.94 584 ALA A N 1
ATOM 4609 C CA . ALA A 1 584 ? -20.646 -8.498 23.921 1.00 96.94 584 ALA A CA 1
ATOM 4610 C C . ALA A 1 584 ? -19.546 -7.474 23.624 1.00 96.94 584 ALA A C 1
ATOM 4612 O O . ALA A 1 584 ? -19.625 -6.768 22.620 1.00 96.94 584 ALA A O 1
ATOM 4613 N N . LEU A 1 585 ? -18.511 -7.405 24.462 1.00 96.19 585 LEU A N 1
ATOM 4614 C CA . LEU A 1 585 ? -17.360 -6.531 24.226 1.00 96.19 585 LEU A CA 1
ATOM 4615 C C . LEU A 1 585 ? -16.273 -7.307 23.489 1.00 96.19 585 LEU A C 1
ATOM 4617 O O . LEU A 1 585 ? -15.649 -8.192 24.077 1.00 96.19 585 LEU A O 1
ATOM 4621 N N . VAL A 1 586 ? -16.052 -6.983 22.212 1.00 97.62 586 VAL A N 1
ATOM 4622 C CA . VAL A 1 586 ? -15.082 -7.684 21.358 1.00 97.62 586 VAL A CA 1
ATOM 4623 C C . VAL A 1 586 ? -14.306 -6.694 20.492 1.00 97.62 586 VAL A C 1
ATOM 4625 O O . VAL A 1 586 ? -14.892 -5.883 19.785 1.00 97.62 586 VAL A O 1
ATOM 4628 N N . ASN A 1 587 ? -12.978 -6.784 20.499 1.00 96.19 587 ASN A N 1
ATOM 4629 C CA . ASN A 1 587 ? -12.108 -6.079 19.555 1.00 96.19 587 ASN A CA 1
ATOM 4630 C C . ASN A 1 587 ? -11.316 -7.102 18.744 1.00 96.19 587 ASN A C 1
ATOM 4632 O O . ASN A 1 587 ? -10.837 -8.093 19.292 1.00 96.19 587 ASN A O 1
ATOM 4636 N N . VAL A 1 588 ? -11.161 -6.852 17.446 1.00 97.75 588 VAL A N 1
ATOM 4637 C CA . VAL A 1 588 ? -10.482 -7.773 16.528 1.00 97.75 588 VAL A CA 1
ATOM 4638 C C . VAL A 1 588 ? -9.236 -7.107 15.972 1.00 97.75 588 VAL A C 1
ATOM 4640 O O . VAL A 1 588 ? -9.329 -6.031 15.395 1.00 97.75 588 VAL A O 1
ATOM 4643 N N . ASP A 1 589 ? -8.085 -7.746 16.114 1.00 97.12 589 ASP A N 1
ATOM 4644 C CA . ASP A 1 589 ? -6.839 -7.324 15.481 1.00 97.12 589 ASP A CA 1
ATOM 4645 C C . ASP A 1 589 ? -6.554 -8.254 14.304 1.00 97.12 589 ASP A C 1
ATOM 4647 O O . ASP A 1 589 ? -6.381 -9.452 14.508 1.00 97.12 589 ASP A O 1
ATOM 4651 N N . VAL A 1 590 ? -6.507 -7.729 13.079 1.00 97.75 590 VAL A N 1
ATOM 4652 C CA . VAL A 1 590 ? -6.200 -8.521 11.877 1.00 97.75 590 VAL A CA 1
ATOM 4653 C C . VAL A 1 590 ? -4.742 -8.336 11.476 1.00 97.75 590 VAL A C 1
ATOM 4655 O O . VAL A 1 590 ? -4.239 -7.211 11.435 1.00 97.75 590 VAL A O 1
ATOM 4658 N N . LYS A 1 591 ? -4.056 -9.439 11.177 1.00 97.56 591 LYS A N 1
ATOM 4659 C CA . LYS A 1 591 ? -2.741 -9.449 10.532 1.00 97.56 591 LYS A CA 1
ATOM 4660 C C . LYS A 1 591 ? -2.955 -9.469 9.027 1.00 97.56 591 LYS A C 1
ATOM 4662 O O . LYS A 1 591 ? -3.705 -10.306 8.525 1.00 97.56 591 LYS A O 1
ATOM 4667 N N . MET A 1 592 ? -2.326 -8.537 8.328 1.00 96.06 592 MET A N 1
ATOM 4668 C CA . MET A 1 592 ? -2.456 -8.390 6.887 1.00 96.06 592 MET A CA 1
ATOM 4669 C C . MET A 1 592 ? -1.101 -8.392 6.200 1.00 96.06 592 MET A C 1
ATOM 4671 O O . MET A 1 592 ? -0.110 -7.902 6.740 1.00 96.06 592 MET A O 1
ATOM 4675 N N . GLU A 1 593 ? -1.106 -8.888 4.971 1.00 94.12 593 GLU A N 1
ATOM 4676 C CA . GLU A 1 593 ? 0.028 -8.909 4.054 1.00 94.12 593 GLU A CA 1
ATOM 4677 C C . GLU A 1 593 ? -0.457 -8.466 2.663 1.00 94.12 593 GLU A C 1
ATOM 4679 O O . GLU A 1 593 ? -1.605 -8.761 2.304 1.00 94.12 593 GLU A O 1
ATOM 4684 N N . PRO A 1 594 ? 0.349 -7.734 1.873 1.00 93.12 594 PRO A N 1
ATOM 4685 C CA . PRO A 1 594 ? -0.043 -7.357 0.522 1.00 93.12 594 PRO A CA 1
ATOM 4686 C C . PRO A 1 594 ? -0.299 -8.568 -0.381 1.00 93.12 594 PRO A C 1
ATOM 4688 O O . PRO A 1 594 ? 0.416 -9.567 -0.328 1.00 93.12 594 PRO A O 1
ATOM 4691 N N . LEU A 1 595 ? -1.274 -8.442 -1.279 1.00 92.12 595 LEU A N 1
ATOM 4692 C CA . LEU A 1 595 ? -1.343 -9.309 -2.452 1.00 92.12 595 LEU A CA 1
ATOM 4693 C C . LEU A 1 595 ? -0.239 -8.918 -3.428 1.00 92.12 595 LEU A C 1
ATOM 4695 O O . LEU A 1 595 ? 0.065 -7.738 -3.623 1.00 92.12 595 LEU A O 1
ATOM 4699 N N . ASN A 1 596 ? 0.364 -9.923 -4.045 1.00 87.69 596 ASN A N 1
ATOM 4700 C CA . ASN A 1 596 ? 1.577 -9.754 -4.806 1.00 87.69 596 ASN A CA 1
ATOM 4701 C C . ASN A 1 596 ? 1.552 -10.588 -6.096 1.00 87.69 596 ASN A C 1
ATOM 4703 O O . ASN A 1 596 ? 1.845 -11.776 -6.028 1.00 87.69 596 ASN A O 1
ATOM 4707 N N . PRO A 1 597 ? 1.345 -9.976 -7.272 1.00 90.56 597 PRO A N 1
ATOM 4708 C CA . PRO A 1 597 ? 1.317 -10.670 -8.560 1.00 90.56 597 PRO A CA 1
ATOM 4709 C C . PRO A 1 597 ? 2.706 -10.954 -9.163 1.00 90.56 597 PRO A C 1
ATOM 4711 O O . PRO A 1 597 ? 2.794 -11.387 -10.314 1.00 90.56 597 PRO A O 1
ATOM 4714 N N . TYR A 1 598 ? 3.801 -10.681 -8.446 1.00 89.31 598 TYR A N 1
ATOM 4715 C CA . TYR A 1 598 ? 5.153 -10.765 -8.994 1.00 89.31 598 TYR A CA 1
ATOM 4716 C C . TYR A 1 598 ? 5.681 -12.195 -9.063 1.00 89.31 598 TYR A C 1
ATOM 4718 O O . TYR A 1 598 ? 5.555 -12.986 -8.123 1.00 89.31 598 TYR A O 1
ATOM 4726 N N . ILE A 1 599 ? 6.331 -12.501 -10.182 1.00 84.94 599 ILE A N 1
ATOM 4727 C CA . ILE A 1 599 ? 6.827 -13.834 -10.524 1.00 84.94 599 ILE A CA 1
ATOM 4728 C C . ILE A 1 599 ? 8.350 -13.865 -10.563 1.00 84.94 599 ILE A C 1
ATOM 4730 O O . ILE A 1 599 ? 9.015 -12.842 -10.737 1.00 84.94 599 ILE A O 1
ATOM 4734 N N . SER A 1 600 ? 8.903 -15.060 -10.402 1.00 80.62 600 SER A N 1
ATOM 4735 C CA . SER A 1 600 ? 10.341 -15.309 -10.372 1.00 80.62 600 SER A CA 1
ATOM 4736 C C . SER A 1 600 ? 10.821 -16.148 -11.541 1.00 80.62 600 SER A C 1
ATOM 4738 O O . SER A 1 600 ? 11.882 -15.851 -12.095 1.00 80.62 600 SER A O 1
ATOM 4740 N N . THR A 1 601 ? 10.053 -17.170 -11.922 1.00 80.62 601 THR A N 1
ATOM 4741 C CA . THR A 1 601 ? 10.387 -18.055 -13.037 1.00 80.62 601 THR A CA 1
ATOM 4742 C C . THR A 1 601 ? 9.161 -18.391 -13.869 1.00 80.62 601 THR A C 1
ATOM 4744 O O . THR A 1 601 ? 8.052 -18.460 -13.345 1.00 80.62 601 THR A O 1
ATOM 4747 N N . ALA A 1 602 ? 9.379 -18.634 -15.153 1.00 86.69 602 ALA A N 1
ATOM 4748 C CA . ALA A 1 602 ? 8.406 -19.230 -16.058 1.00 86.69 602 ALA A CA 1
ATOM 4749 C C . ALA A 1 602 ? 9.159 -19.883 -17.220 1.00 86.69 602 ALA A C 1
ATOM 4751 O O . ALA A 1 602 ? 10.228 -19.409 -17.620 1.00 86.69 602 ALA A O 1
ATOM 4752 N N . ASP A 1 603 ? 8.596 -20.946 -17.771 1.00 88.38 603 ASP A N 1
ATOM 4753 C CA . ASP A 1 603 ? 9.101 -21.583 -18.977 1.00 88.38 603 ASP A CA 1
ATOM 4754 C C . ASP A 1 603 ? 8.491 -20.923 -20.207 1.00 88.38 603 ASP A C 1
ATOM 4756 O O . ASP A 1 603 ? 7.279 -20.730 -20.277 1.00 88.38 603 ASP A O 1
ATOM 4760 N N . ILE A 1 604 ? 9.330 -20.606 -21.192 1.00 89.56 604 ILE A N 1
ATOM 4761 C CA . ILE A 1 604 ? 8.902 -20.209 -22.532 1.00 89.56 604 ILE A CA 1
ATOM 4762 C C . ILE A 1 604 ? 9.075 -21.406 -23.456 1.00 89.56 604 ILE A C 1
ATOM 4764 O O . ILE A 1 604 ? 10.200 -21.849 -23.726 1.00 89.56 604 ILE A O 1
ATOM 4768 N N . VAL A 1 605 ? 7.951 -21.891 -23.967 1.00 92.25 605 VAL A N 1
ATOM 4769 C CA . VAL A 1 605 ? 7.880 -23.045 -24.855 1.00 92.25 605 VAL A CA 1
ATOM 4770 C C . VAL A 1 605 ? 7.562 -22.563 -26.263 1.00 92.25 605 VAL A C 1
ATOM 4772 O O . VAL A 1 605 ? 6.508 -21.973 -26.490 1.00 92.25 605 VAL A O 1
ATOM 4775 N N . CYS A 1 606 ? 8.473 -22.800 -27.200 1.00 92.88 606 CYS A N 1
ATOM 4776 C CA . CYS A 1 606 ? 8.255 -22.589 -28.624 1.00 92.88 606 CYS A CA 1
ATOM 4777 C C . CYS A 1 606 ? 7.822 -23.916 -29.248 1.00 92.88 606 CYS A C 1
ATOM 4779 O O . CYS A 1 606 ? 8.558 -24.897 -29.156 1.00 92.88 606 CYS A O 1
ATOM 4781 N N . THR A 1 607 ? 6.653 -23.937 -29.880 1.00 92.38 607 THR A N 1
ATOM 4782 C CA . THR A 1 607 ? 6.108 -25.114 -30.558 1.00 92.38 607 THR A CA 1
ATOM 4783 C C . THR A 1 607 ? 6.209 -24.952 -32.076 1.00 92.38 607 THR A C 1
ATOM 4785 O O . THR A 1 607 ? 5.792 -23.924 -32.629 1.00 92.38 607 THR A O 1
ATOM 4788 N N . GLY A 1 608 ? 6.783 -25.968 -32.722 1.00 85.88 608 GLY A N 1
ATOM 4789 C CA . GLY A 1 608 ? 6.918 -26.123 -34.168 1.00 85.88 608 GLY A CA 1
ATOM 4790 C C . GLY A 1 608 ? 5.649 -26.651 -34.840 1.00 85.88 608 GLY A C 1
ATOM 4791 O O . GLY A 1 608 ? 4.629 -26.896 -34.194 1.00 85.88 608 GLY A O 1
ATOM 4792 N N . ALA A 1 609 ? 5.688 -26.818 -36.162 1.00 79.19 609 ALA A N 1
ATOM 4793 C CA . ALA A 1 609 ? 4.503 -27.195 -36.940 1.00 79.19 609 ALA A CA 1
ATOM 4794 C C . ALA A 1 609 ? 4.042 -28.641 -36.700 1.00 79.19 609 ALA A C 1
ATOM 4796 O O . ALA A 1 609 ? 2.858 -28.925 -36.882 1.00 79.19 609 ALA A O 1
ATOM 4797 N N . GLN A 1 610 ? 4.940 -29.545 -36.292 1.00 79.25 610 GLN A N 1
ATOM 4798 C CA . GLN A 1 610 ? 4.595 -30.944 -36.010 1.00 79.25 610 GLN A CA 1
ATOM 4799 C C . GLN A 1 610 ? 4.400 -31.205 -34.511 1.00 79.25 610 GLN A C 1
ATOM 4801 O O . GLN A 1 610 ? 4.288 -32.353 -34.087 1.00 79.25 610 GLN A O 1
ATOM 4806 N N . GLY A 1 611 ? 4.330 -30.140 -33.705 1.00 82.50 611 GLY A N 1
ATOM 4807 C CA . GLY A 1 611 ? 4.214 -30.233 -32.253 1.00 82.50 611 GLY A CA 1
ATOM 4808 C C . GLY A 1 611 ? 5.552 -30.411 -31.539 1.00 82.50 611 GLY A C 1
ATOM 4809 O O . GLY A 1 611 ? 5.550 -30.717 -30.350 1.00 82.50 611 GLY A O 1
ATOM 4810 N N . GLU A 1 612 ? 6.688 -30.219 -32.222 1.00 85.31 612 GLU A N 1
ATOM 4811 C CA . GLU A 1 612 ? 7.994 -30.218 -31.566 1.00 85.31 612 GLU A CA 1
ATOM 4812 C C . GLU A 1 612 ? 8.077 -29.055 -30.579 1.00 85.31 612 GLU A C 1
ATOM 4814 O O . GLU A 1 612 ? 7.741 -27.923 -30.924 1.00 85.31 612 GLU A O 1
ATOM 4819 N N . GLU A 1 613 ? 8.551 -29.304 -29.362 1.00 90.62 613 GLU A N 1
ATOM 4820 C CA . GLU A 1 613 ? 8.679 -28.267 -28.342 1.00 90.62 613 GLU A CA 1
ATOM 4821 C C . GLU A 1 613 ? 10.144 -27.996 -28.021 1.00 90.62 613 GLU A C 1
ATOM 4823 O O . GLU A 1 613 ? 10.923 -28.898 -27.720 1.00 90.62 613 GLU A O 1
ATOM 4828 N N . MET A 1 614 ? 10.503 -26.718 -28.049 1.00 87.56 614 MET A N 1
ATOM 4829 C CA . MET A 1 614 ? 11.722 -26.204 -27.446 1.00 87.56 614 MET A CA 1
ATOM 4830 C C . MET A 1 614 ? 11.317 -25.430 -26.200 1.00 87.56 614 MET A C 1
ATOM 4832 O O . MET A 1 614 ? 10.445 -24.567 -26.271 1.00 87.56 614 MET A O 1
ATOM 4836 N N . THR A 1 615 ? 11.959 -25.710 -25.069 1.00 89.00 615 THR A N 1
ATOM 4837 C CA . THR A 1 615 ? 11.659 -25.052 -23.793 1.00 89.00 615 THR A CA 1
ATOM 4838 C C . THR A 1 615 ? 12.888 -24.330 -23.274 1.00 89.00 615 THR A C 1
ATOM 4840 O O . THR A 1 615 ? 13.999 -24.862 -23.303 1.00 89.00 615 THR A O 1
ATOM 4843 N N . ARG A 1 616 ? 12.693 -23.110 -22.771 1.00 85.12 616 ARG A N 1
ATOM 4844 C CA . ARG A 1 616 ? 13.710 -22.377 -22.017 1.00 85.12 616 ARG A CA 1
ATOM 4845 C C . ARG A 1 616 ? 13.102 -21.799 -20.747 1.00 85.12 616 ARG A C 1
ATOM 4847 O O . ARG A 1 616 ? 12.110 -21.078 -20.814 1.00 85.12 616 ARG A O 1
ATOM 4854 N N . THR A 1 617 ? 13.730 -22.082 -19.614 1.00 84.62 617 THR A N 1
ATOM 4855 C CA . THR A 1 617 ? 13.330 -21.541 -18.314 1.00 84.62 617 THR A CA 1
ATOM 4856 C C . THR A 1 617 ? 13.929 -20.162 -18.106 1.00 84.62 617 THR A C 1
ATOM 4858 O O . THR A 1 617 ? 15.139 -19.970 -18.246 1.00 84.62 617 THR A O 1
ATOM 4861 N N . PHE A 1 618 ? 13.091 -19.206 -17.723 1.00 77.69 618 PHE A N 1
ATOM 4862 C CA . PHE A 1 618 ? 13.535 -17.895 -17.277 1.00 77.69 618 PHE A CA 1
ATOM 4863 C C . PHE A 1 618 ? 13.570 -17.833 -15.767 1.00 77.69 618 PHE A C 1
ATOM 4865 O O . PHE A 1 618 ? 12.693 -18.355 -15.085 1.00 77.69 618 PHE A O 1
ATOM 4872 N N . THR A 1 619 ? 14.576 -17.138 -15.255 1.00 78.69 619 THR A N 1
ATOM 4873 C CA . THR A 1 619 ? 14.746 -16.878 -13.830 1.00 78.69 619 THR A CA 1
ATOM 4874 C C . THR A 1 619 ? 15.078 -15.412 -13.616 1.00 78.69 619 THR A C 1
ATOM 4876 O O . THR A 1 619 ? 15.822 -14.844 -14.414 1.00 78.69 619 THR A O 1
ATOM 4879 N N . ASN A 1 620 ? 14.617 -14.838 -12.504 1.00 71.31 620 ASN A N 1
ATOM 4880 C CA . ASN A 1 620 ? 15.000 -13.504 -12.028 1.00 71.31 620 ASN A CA 1
ATOM 4881 C C . ASN A 1 620 ? 14.588 -12.363 -12.976 1.00 71.31 620 ASN A C 1
ATOM 4883 O O . ASN A 1 620 ? 15.435 -11.613 -13.467 1.00 71.31 620 ASN A O 1
ATOM 4887 N N . ALA A 1 621 ? 13.283 -12.211 -13.220 1.00 80.50 621 ALA A N 1
ATOM 4888 C CA . ALA A 1 621 ? 12.765 -11.066 -13.967 1.00 80.50 621 ALA A CA 1
ATOM 4889 C C . ALA A 1 621 ? 13.225 -9.731 -13.345 1.00 80.50 621 ALA A C 1
ATOM 4891 O O . ALA A 1 621 ? 13.189 -9.550 -12.127 1.00 80.50 621 ALA A O 1
ATOM 4892 N N . THR A 1 622 ? 13.652 -8.798 -14.194 1.00 85.62 622 THR A N 1
ATOM 4893 C CA . THR A 1 622 ? 14.067 -7.438 -13.809 1.00 85.62 622 THR A CA 1
ATOM 4894 C C . THR A 1 622 ? 13.284 -6.451 -14.661 1.00 85.62 622 THR A C 1
ATOM 4896 O O . THR A 1 622 ? 13.077 -6.713 -15.845 1.00 85.62 622 THR A O 1
ATOM 4899 N N . ASP A 1 623 ? 12.783 -5.368 -14.065 1.00 89.44 623 ASP A N 1
ATOM 4900 C CA . ASP A 1 623 ? 11.937 -4.374 -14.744 1.00 89.44 623 ASP A CA 1
ATOM 4901 C C . ASP A 1 623 ? 10.720 -4.986 -15.450 1.00 89.44 623 ASP A C 1
ATOM 4903 O O . ASP A 1 623 ? 10.282 -4.522 -16.501 1.00 89.44 623 ASP A O 1
ATOM 4907 N N . PHE A 1 624 ? 10.181 -6.066 -14.876 1.00 91.50 624 PHE A N 1
ATOM 4908 C CA . PHE A 1 624 ? 9.081 -6.834 -15.461 1.00 91.50 624 PHE A CA 1
ATOM 4909 C C . PHE A 1 624 ? 9.386 -7.371 -16.868 1.00 91.50 624 PHE A C 1
ATOM 4911 O O . PHE A 1 624 ? 8.496 -7.550 -17.698 1.00 91.50 624 PHE A O 1
ATOM 4918 N N . LYS A 1 625 ? 10.658 -7.663 -17.150 1.00 89.31 625 LYS A N 1
ATOM 4919 C CA . LYS A 1 625 ? 11.100 -8.306 -18.388 1.00 89.31 625 LYS A CA 1
ATOM 4920 C C . LYS A 1 625 ? 11.572 -9.724 -18.099 1.00 89.31 625 LYS A C 1
ATOM 4922 O O . LYS A 1 625 ? 12.433 -9.949 -17.245 1.00 89.31 625 LYS A O 1
ATOM 4927 N N . MET A 1 626 ? 11.020 -10.687 -18.824 1.00 83.88 626 MET A N 1
ATOM 4928 C CA . MET A 1 626 ? 11.493 -12.066 -18.852 1.00 83.88 626 MET A CA 1
ATOM 4929 C C . MET A 1 626 ? 12.519 -12.193 -19.975 1.00 83.88 626 MET A C 1
ATOM 4931 O O . MET A 1 626 ? 12.183 -12.056 -21.149 1.00 83.88 626 MET A O 1
ATOM 4935 N N . GLY A 1 627 ? 13.779 -12.432 -19.609 1.00 72.81 627 GLY A N 1
ATOM 4936 C CA . GLY A 1 627 ? 14.866 -12.591 -20.581 1.00 72.81 627 GLY A CA 1
ATOM 4937 C C . GLY A 1 627 ? 15.619 -11.324 -20.964 1.00 72.81 627 GLY A C 1
ATOM 4938 O O . GLY A 1 627 ? 16.433 -11.378 -21.881 1.00 72.81 627 GLY A O 1
ATOM 4939 N N . GLY A 1 628 ? 15.389 -10.215 -20.255 1.00 79.81 628 GLY A N 1
ATOM 4940 C CA . GLY A 1 628 ? 16.028 -8.926 -20.532 1.00 79.81 628 GLY A CA 1
ATOM 4941 C C . GLY A 1 628 ? 15.372 -8.170 -21.690 1.00 79.81 628 GLY A C 1
ATOM 4942 O O . GLY A 1 628 ? 14.195 -8.368 -21.983 1.00 79.81 628 GLY A O 1
ATOM 4943 N N . ASP A 1 629 ? 16.127 -7.272 -22.327 1.00 81.44 629 ASP A N 1
ATOM 4944 C CA . ASP A 1 629 ? 15.603 -6.387 -23.380 1.00 81.44 629 ASP A CA 1
ATOM 4945 C C . ASP A 1 629 ? 15.335 -7.100 -24.712 1.00 81.44 629 ASP A C 1
ATOM 4947 O O . ASP A 1 629 ? 14.404 -6.737 -25.432 1.00 81.44 629 ASP A O 1
ATOM 4951 N N . LEU A 1 630 ? 16.142 -8.112 -25.040 1.00 86.88 630 LEU A N 1
ATOM 4952 C CA . LEU A 1 630 ? 16.016 -8.923 -26.246 1.00 86.88 630 LEU A CA 1
ATOM 4953 C C . LEU A 1 630 ? 16.542 -10.330 -25.981 1.00 86.88 630 LEU A C 1
ATOM 4955 O O . LEU A 1 630 ? 17.669 -10.508 -25.519 1.00 86.88 630 LEU A O 1
ATOM 4959 N N . PHE A 1 631 ? 15.754 -11.325 -26.365 1.00 83.75 631 PHE A N 1
ATOM 4960 C CA . PHE A 1 631 ? 16.103 -12.726 -26.245 1.00 83.75 631 PHE A CA 1
ATOM 4961 C C . PHE A 1 631 ? 16.141 -13.409 -27.612 1.00 83.75 631 PHE A C 1
ATOM 4963 O O . PHE A 1 631 ? 15.111 -13.556 -28.270 1.00 83.75 631 PHE A O 1
ATOM 4970 N N . GLU A 1 632 ? 17.322 -13.862 -28.040 1.00 88.44 632 GLU A N 1
ATOM 4971 C CA . GLU A 1 632 ? 17.448 -14.664 -29.259 1.00 88.44 632 GLU A CA 1
ATOM 4972 C C . GLU A 1 632 ? 17.089 -16.134 -28.973 1.00 88.44 632 GLU A C 1
ATOM 4974 O O . GLU A 1 632 ? 17.800 -16.872 -28.272 1.00 88.44 632 GLU A O 1
ATOM 4979 N N . TYR A 1 633 ? 15.946 -16.554 -29.511 1.00 88.38 633 TYR A N 1
ATOM 4980 C CA . TYR A 1 633 ? 15.393 -17.892 -29.372 1.00 88.38 633 TYR A CA 1
ATOM 4981 C C . TYR A 1 633 ? 15.742 -18.705 -30.614 1.00 88.38 633 TYR A C 1
ATOM 4983 O O . TYR A 1 633 ? 15.123 -18.560 -31.664 1.00 88.38 633 TYR A O 1
ATOM 4991 N N . LYS A 1 634 ? 16.751 -19.566 -30.483 1.00 88.94 634 LYS A N 1
ATOM 4992 C CA . LYS A 1 634 ? 17.189 -20.448 -31.566 1.00 88.94 634 LYS A CA 1
ATOM 4993 C C . LYS A 1 634 ? 16.326 -21.705 -31.606 1.00 88.94 634 LYS A C 1
ATOM 4995 O O . LYS A 1 634 ? 16.074 -22.297 -30.553 1.00 88.94 634 LYS A O 1
ATOM 5000 N N . VAL A 1 635 ? 15.908 -22.099 -32.804 1.00 88.06 635 VAL A N 1
ATOM 5001 C CA . VAL A 1 635 ? 15.245 -23.380 -33.095 1.00 88.06 635 VAL A CA 1
ATOM 5002 C C . VAL A 1 635 ? 15.962 -24.098 -34.245 1.00 88.06 635 VAL A C 1
ATOM 5004 O O . VAL A 1 635 ? 16.637 -23.434 -35.036 1.00 88.06 635 VAL A O 1
ATOM 5007 N N . PRO A 1 636 ? 15.868 -25.434 -34.358 1.00 85.12 636 PRO A N 1
ATOM 5008 C CA . PRO A 1 636 ? 16.469 -26.168 -35.471 1.00 85.12 636 PRO A CA 1
ATOM 5009 C C . PRO A 1 636 ? 16.016 -25.669 -36.852 1.00 85.12 636 PRO A C 1
ATOM 5011 O O . PRO A 1 636 ? 14.904 -25.168 -37.029 1.00 85.12 636 PRO A O 1
ATOM 5014 N N . ALA A 1 637 ? 16.862 -25.842 -37.867 1.00 78.88 637 ALA A N 1
ATOM 5015 C CA . ALA A 1 637 ? 16.437 -25.639 -39.250 1.00 78.88 637 ALA A CA 1
ATOM 5016 C C . ALA A 1 637 ? 15.271 -26.590 -39.593 1.00 78.88 637 ALA A C 1
ATOM 5018 O O . ALA A 1 637 ? 15.320 -27.775 -39.273 1.00 78.88 637 ALA A O 1
ATOM 5019 N N . GLY A 1 638 ? 14.216 -26.070 -40.227 1.00 75.31 638 GLY A N 1
ATOM 5020 C CA . GLY A 1 638 ? 13.017 -26.853 -40.559 1.00 75.31 638 GLY A CA 1
ATOM 5021 C C . GLY A 1 638 ? 12.039 -27.081 -39.399 1.00 75.31 638 GLY A C 1
ATOM 5022 O O . GLY A 1 638 ? 11.062 -27.795 -39.589 1.00 75.31 638 GLY A O 1
ATOM 5023 N N . PHE A 1 639 ? 12.251 -26.446 -38.238 1.00 78.56 639 PHE A N 1
ATOM 5024 C CA . PHE A 1 639 ? 11.410 -26.592 -37.037 1.00 78.56 639 PHE A CA 1
ATOM 5025 C C . PHE A 1 639 ? 9.912 -26.307 -37.253 1.00 78.56 639 PHE A C 1
ATOM 5027 O O . PHE A 1 639 ? 9.074 -26.758 -36.481 1.00 78.56 639 PHE A O 1
ATOM 5034 N N . SER A 1 640 ? 9.535 -25.533 -38.274 1.00 74.81 640 SER A N 1
ATOM 5035 C CA . SER A 1 640 ? 8.129 -25.233 -38.546 1.00 74.81 640 SER A CA 1
ATOM 5036 C C . SER A 1 640 ? 7.894 -24.835 -40.002 1.00 74.81 640 SER A C 1
ATOM 5038 O O . SER A 1 640 ? 8.729 -24.163 -40.610 1.00 74.81 640 SER A O 1
ATOM 5040 N N . THR A 1 641 ? 6.743 -25.234 -40.552 1.00 72.81 641 THR A N 1
ATOM 5041 C CA . THR A 1 641 ? 6.218 -24.776 -41.848 1.00 72.81 641 THR A CA 1
ATOM 5042 C C . THR A 1 641 ? 4.758 -24.329 -41.652 1.00 72.81 641 THR A C 1
ATOM 5044 O O . THR A 1 641 ? 3.934 -25.176 -41.309 1.00 72.81 641 THR A O 1
ATOM 5047 N N . PRO A 1 642 ? 4.397 -23.042 -41.851 1.00 74.44 642 PRO A N 1
ATOM 5048 C CA . PRO A 1 642 ? 5.249 -21.927 -42.285 1.00 74.44 642 PRO A CA 1
ATOM 5049 C C . PRO A 1 642 ? 6.353 -21.600 -41.267 1.00 74.44 642 PRO A C 1
ATOM 5051 O O . PRO A 1 642 ? 6.259 -21.993 -40.110 1.00 74.44 642 PRO A O 1
ATOM 5054 N N . ALA A 1 643 ? 7.407 -20.900 -41.700 1.00 85.06 643 ALA A N 1
ATOM 5055 C CA . ALA A 1 643 ? 8.579 -20.586 -40.878 1.00 85.06 643 ALA A CA 1
ATOM 5056 C C . ALA A 1 643 ? 8.230 -19.610 -39.734 1.00 85.06 643 ALA A C 1
ATOM 5058 O O . ALA A 1 643 ? 8.434 -18.402 -39.837 1.00 85.06 643 ALA A O 1
ATOM 5059 N N . GLN A 1 644 ? 7.657 -20.136 -38.652 1.00 90.62 644 GLN A N 1
ATOM 5060 C CA . GLN A 1 644 ? 7.218 -19.403 -37.464 1.00 90.62 644 GLN A CA 1
ATOM 5061 C C . GLN A 1 644 ? 7.190 -20.323 -36.238 1.00 90.62 644 GLN A C 1
ATOM 5063 O O . GLN A 1 644 ? 7.016 -21.532 -36.371 1.00 90.62 644 GLN A O 1
ATOM 5068 N N . GLY A 1 645 ? 7.294 -19.752 -35.043 1.00 90.75 645 GLY A N 1
ATOM 5069 C CA . GLY A 1 645 ? 7.112 -20.456 -33.774 1.00 90.75 645 GLY A CA 1
ATOM 5070 C C . GLY A 1 645 ? 5.864 -19.971 -33.045 1.00 90.75 645 GLY A C 1
ATOM 5071 O O . GLY A 1 645 ? 5.567 -18.774 -33.058 1.00 90.75 645 GLY A O 1
ATOM 5072 N N . THR A 1 646 ? 5.144 -20.887 -32.395 1.00 93.75 646 THR A N 1
ATOM 5073 C CA . THR A 1 646 ? 4.049 -20.531 -31.478 1.00 93.75 646 THR A CA 1
ATOM 5074 C C . THR A 1 646 ? 4.550 -20.601 -30.046 1.00 93.75 646 THR A C 1
ATOM 5076 O O . THR A 1 646 ? 5.030 -21.645 -29.615 1.00 93.75 646 THR A O 1
ATOM 5079 N N . PHE A 1 647 ? 4.433 -19.506 -29.302 1.00 94.06 647 PHE A N 1
ATOM 5080 C CA . PHE A 1 647 ? 4.938 -19.415 -27.939 1.00 94.06 647 PHE A CA 1
ATOM 5081 C C . PHE A 1 647 ? 3.842 -19.659 -26.901 1.00 94.06 647 PHE A C 1
ATOM 5083 O O . PHE A 1 647 ? 2.783 -19.037 -26.920 1.00 94.06 647 PHE A O 1
ATOM 5090 N N . THR A 1 648 ? 4.118 -20.552 -25.958 1.00 94.12 648 THR A N 1
ATOM 5091 C CA . THR A 1 648 ? 3.302 -20.768 -24.760 1.00 94.12 648 THR A CA 1
ATOM 5092 C C . THR A 1 648 ? 4.169 -20.619 -23.521 1.00 94.12 648 THR A C 1
ATOM 5094 O O . THR A 1 648 ? 5.399 -20.662 -23.602 1.00 94.12 648 THR A O 1
ATOM 5097 N N . PHE A 1 649 ? 3.528 -20.406 -22.377 1.00 92.06 649 PHE A N 1
ATOM 5098 C CA . PHE A 1 649 ? 4.210 -20.151 -21.119 1.00 92.06 649 PHE A CA 1
ATOM 5099 C C . PHE A 1 649 ? 3.684 -21.106 -20.067 1.00 92.06 649 PHE A C 1
ATOM 5101 O O . PHE A 1 649 ? 2.471 -21.274 -19.946 1.00 92.06 649 PHE A O 1
ATOM 5108 N N . ARG A 1 650 ? 4.596 -21.764 -19.358 1.00 89.69 650 ARG A N 1
ATOM 5109 C CA . ARG A 1 650 ? 4.272 -22.833 -18.407 1.00 89.69 650 ARG A CA 1
ATOM 5110 C C . ARG A 1 650 ? 5.064 -22.670 -17.131 1.00 89.69 650 ARG A C 1
ATOM 5112 O O . ARG A 1 650 ? 6.025 -21.898 -17.098 1.00 89.69 650 ARG A O 1
ATOM 5119 N N . ASN A 1 651 ? 4.695 -23.425 -16.102 1.00 84.56 651 ASN A N 1
ATOM 5120 C CA . ASN A 1 651 ? 5.471 -23.490 -14.863 1.00 84.56 651 ASN A CA 1
ATOM 5121 C C . ASN A 1 651 ? 5.749 -22.101 -14.279 1.00 84.56 651 ASN A C 1
ATOM 5123 O O . ASN A 1 651 ? 6.872 -21.807 -13.855 1.00 84.56 651 ASN A O 1
ATOM 5127 N N . LEU A 1 652 ? 4.727 -21.233 -14.280 1.00 86.31 652 LEU A N 1
ATOM 5128 C CA . LEU A 1 652 ? 4.766 -19.988 -13.521 1.00 86.31 652 LEU A CA 1
ATOM 5129 C C . LEU A 1 652 ? 5.244 -20.298 -12.103 1.00 86.31 652 LEU A C 1
ATOM 5131 O O . LEU A 1 652 ? 4.779 -21.281 -11.532 1.00 86.31 652 LEU A O 1
ATOM 5135 N N . LYS A 1 653 ? 6.154 -19.488 -11.551 1.00 82.88 653 LYS A N 1
ATOM 5136 C CA . LYS A 1 653 ? 6.531 -19.515 -10.131 1.00 82.88 653 LYS A CA 1
ATOM 5137 C C . LYS A 1 653 ? 6.638 -18.113 -9.557 1.00 82.88 653 LYS A C 1
ATOM 5139 O O . LYS A 1 653 ? 7.051 -17.180 -10.244 1.00 82.88 653 LYS A O 1
ATOM 5144 N N . SER A 1 654 ? 6.338 -17.984 -8.268 1.00 81.81 654 SER A N 1
ATOM 5145 C CA . SER A 1 654 ? 6.608 -16.787 -7.471 1.00 81.81 654 SER A CA 1
ATOM 5146 C C . SER A 1 654 ? 7.471 -17.136 -6.258 1.00 81.81 654 SER A C 1
ATOM 5148 O O . SER A 1 654 ? 7.297 -18.189 -5.654 1.00 81.81 654 SER A O 1
ATOM 5150 N N . LEU A 1 655 ? 8.379 -16.234 -5.867 1.00 77.25 655 LEU A N 1
ATOM 5151 C CA . LEU A 1 655 ? 9.148 -16.343 -4.610 1.00 77.25 655 LEU A CA 1
ATOM 5152 C C . LEU A 1 655 ? 8.294 -16.066 -3.360 1.00 77.25 655 LEU A C 1
ATOM 5154 O O . LEU A 1 655 ? 8.753 -16.281 -2.236 1.00 77.25 655 LEU A O 1
ATOM 5158 N N . PHE A 1 656 ? 7.070 -15.582 -3.576 1.00 78.31 656 PHE A N 1
ATOM 5159 C CA . PHE A 1 656 ? 6.094 -15.188 -2.560 1.00 78.31 656 PHE A CA 1
ATOM 5160 C C . PHE A 1 656 ? 4.883 -16.130 -2.532 1.00 78.31 656 PHE A C 1
ATOM 5162 O O . PHE A 1 656 ? 3.880 -15.874 -1.860 1.00 78.31 656 PHE A O 1
ATOM 5169 N N . ALA A 1 657 ? 4.983 -17.235 -3.272 1.00 74.38 657 ALA A N 1
ATOM 5170 C CA . ALA A 1 657 ? 4.016 -18.302 -3.183 1.00 74.38 657 ALA A CA 1
ATOM 5171 C C . ALA A 1 657 ? 4.004 -18.908 -1.776 1.00 74.38 657 ALA A C 1
ATOM 5173 O O . ALA A 1 657 ? 5.040 -18.982 -1.113 1.00 74.38 657 ALA A O 1
ATOM 5174 N N . ASP A 1 658 ? 2.810 -19.281 -1.313 1.00 70.06 658 ASP A N 1
ATOM 5175 C CA . ASP A 1 658 ? 2.666 -19.959 -0.027 1.00 70.06 658 ASP A CA 1
ATOM 5176 C C . ASP A 1 658 ? 3.120 -21.422 -0.137 1.00 70.06 658 ASP A C 1
ATOM 5178 O O . ASP A 1 658 ? 3.280 -21.952 -1.234 1.00 70.06 658 ASP A O 1
ATOM 5182 N N . ASP A 1 659 ? 3.295 -22.096 0.998 1.00 65.81 659 ASP A N 1
ATOM 5183 C CA . ASP A 1 659 ? 3.803 -23.475 1.035 1.00 65.81 659 ASP A CA 1
ATOM 5184 C C . ASP A 1 659 ? 2.868 -24.500 0.366 1.00 65.81 659 ASP A C 1
ATOM 5186 O O . ASP A 1 659 ? 3.236 -25.660 0.186 1.00 65.81 659 ASP A O 1
ATOM 5190 N N . THR A 1 660 ? 1.650 -24.101 -0.022 1.00 64.25 660 THR A N 1
ATOM 5191 C CA . THR A 1 660 ? 0.757 -24.973 -0.799 1.00 64.25 660 THR A CA 1
ATOM 5192 C C . THR A 1 660 ? 1.101 -24.986 -2.284 1.00 64.25 660 THR A C 1
ATOM 5194 O O . THR A 1 660 ? 0.656 -25.873 -3.016 1.00 64.25 660 THR A O 1
ATOM 5197 N N . TYR A 1 661 ? 1.952 -24.055 -2.705 1.00 64.12 661 TYR A N 1
ATOM 5198 C CA . TYR A 1 661 ? 2.557 -23.995 -4.014 1.00 64.12 661 TYR A CA 1
ATOM 5199 C C . TYR A 1 661 ? 3.824 -24.850 -4.037 1.00 64.12 661 TYR A C 1
ATOM 5201 O O . TYR A 1 661 ? 4.924 -24.380 -3.758 1.00 64.12 661 TYR A O 1
ATOM 5209 N N . LEU A 1 662 ? 3.673 -26.131 -4.374 1.00 59.66 662 LEU A N 1
ATOM 5210 C CA . LEU A 1 662 ? 4.741 -27.140 -4.366 1.00 59.66 662 LEU A CA 1
ATOM 5211 C C . LEU A 1 662 ? 5.821 -26.931 -5.456 1.00 59.66 662 LEU A C 1
ATOM 5213 O O . LEU A 1 662 ? 6.384 -27.895 -5.957 1.00 59.66 662 LEU A O 1
ATOM 5217 N N . ASN A 1 663 ? 6.125 -25.690 -5.857 1.00 59.75 663 ASN A N 1
ATOM 5218 C CA . ASN A 1 663 ? 7.221 -25.338 -6.771 1.00 59.75 663 ASN A CA 1
ATOM 5219 C C . ASN A 1 663 ? 7.230 -26.100 -8.118 1.00 59.75 663 ASN A C 1
ATOM 5221 O O . ASN A 1 663 ? 8.295 -26.267 -8.724 1.00 59.75 663 ASN A O 1
ATOM 5225 N N . CYS A 1 664 ? 6.052 -26.492 -8.615 1.00 53.44 664 CYS A N 1
ATOM 5226 C CA . CYS A 1 664 ? 5.863 -27.351 -9.793 1.00 53.44 664 CYS A CA 1
ATOM 5227 C C . CYS A 1 664 ? 6.306 -28.818 -9.603 1.00 53.44 664 CYS A C 1
ATOM 5229 O O . CYS A 1 664 ? 6.712 -29.460 -10.569 1.00 53.44 664 CYS A O 1
ATOM 5231 N N . ASP A 1 665 ? 6.242 -29.361 -8.384 1.00 57.06 665 ASP A N 1
ATOM 5232 C CA . ASP A 1 665 ? 6.252 -30.812 -8.171 1.00 57.06 665 ASP A CA 1
ATOM 5233 C C . ASP A 1 665 ? 4.903 -31.406 -8.621 1.00 57.06 665 ASP A C 1
ATOM 5235 O O . ASP A 1 665 ? 3.839 -30.826 -8.405 1.00 57.06 665 ASP A O 1
ATOM 5239 N N . SER A 1 666 ? 4.957 -32.570 -9.263 1.00 51.31 666 SER A N 1
ATOM 5240 C CA . SER A 1 666 ? 3.871 -33.312 -9.927 1.00 51.31 666 SER A CA 1
ATOM 5241 C C . SER A 1 666 ? 2.699 -33.772 -9.034 1.00 51.31 666 SER A C 1
ATOM 5243 O O . SER A 1 666 ? 1.884 -34.586 -9.462 1.00 51.31 666 SER A O 1
ATOM 5245 N N . HIS A 1 667 ? 2.587 -33.249 -7.813 1.00 54.75 667 HIS A N 1
ATOM 5246 C CA . HIS A 1 667 ? 1.565 -33.591 -6.823 1.00 54.75 667 HIS A CA 1
ATOM 5247 C C . HIS A 1 667 ? 0.640 -32.392 -6.540 1.00 54.75 667 HIS A C 1
ATOM 5249 O O . HIS A 1 667 ? 1.034 -31.258 -6.794 1.00 54.75 667 HIS A O 1
ATOM 5255 N N . ASP A 1 668 ? -0.566 -32.665 -6.017 1.00 56.34 668 ASP A N 1
ATOM 5256 C CA . ASP A 1 668 ? -1.751 -31.818 -5.717 1.00 56.34 668 ASP A CA 1
ATOM 5257 C C . ASP A 1 668 ? -1.527 -30.401 -5.110 1.00 56.34 668 ASP A C 1
ATOM 5259 O O . ASP A 1 668 ? -2.109 -30.023 -4.084 1.00 56.34 668 ASP A O 1
ATOM 5263 N N . GLY A 1 669 ? -0.689 -29.577 -5.735 1.00 62.34 669 GLY A N 1
ATOM 5264 C CA . GLY A 1 669 ? -0.392 -28.215 -5.320 1.00 62.34 669 GLY A CA 1
ATOM 5265 C C . GLY A 1 669 ? -1.603 -27.295 -5.469 1.00 62.34 669 GLY A C 1
ATOM 5266 O O . GLY A 1 669 ? -2.464 -27.466 -6.334 1.00 62.34 669 GLY A O 1
ATOM 5267 N N . LYS A 1 670 ? -1.666 -26.268 -4.627 1.00 73.38 670 LYS A N 1
ATOM 5268 C CA . LYS A 1 670 ? -2.622 -25.168 -4.761 1.00 73.38 670 LYS A CA 1
ATOM 5269 C C . LYS A 1 670 ? -1.849 -23.881 -5.014 1.00 73.38 670 LYS A C 1
ATOM 5271 O O . LYS A 1 670 ? -0.767 -23.687 -4.474 1.00 73.38 670 LYS A O 1
ATOM 5276 N N . ALA A 1 671 ? -2.394 -22.996 -5.839 1.00 71.94 671 ALA A N 1
ATOM 5277 C CA . ALA A 1 671 ? -1.771 -21.708 -6.117 1.00 71.94 671 ALA A CA 1
ATOM 5278 C C . ALA A 1 671 ? -2.755 -20.564 -5.935 1.00 71.94 671 ALA A C 1
ATOM 5280 O O . ALA A 1 671 ? -3.899 -20.633 -6.382 1.00 71.94 671 ALA A O 1
ATOM 5281 N N . ARG A 1 672 ? -2.264 -19.485 -5.330 1.00 80.94 672 ARG A N 1
ATOM 5282 C CA . ARG A 1 672 ? -2.881 -18.149 -5.382 1.00 80.94 672 ARG A CA 1
ATOM 5283 C C . ARG A 1 672 ? -2.541 -17.419 -6.685 1.00 80.94 672 ARG A C 1
ATOM 5285 O O . ARG A 1 672 ? -3.237 -16.512 -7.111 1.00 80.94 672 ARG A O 1
ATOM 5292 N N . TYR A 1 673 ? -1.467 -17.865 -7.329 1.00 87.38 673 TYR A N 1
ATOM 5293 C CA . TYR A 1 673 ? -0.901 -17.268 -8.524 1.00 87.38 673 TYR A CA 1
ATOM 5294 C C . TYR A 1 673 ? -1.489 -17.903 -9.771 1.00 87.38 673 TYR A C 1
ATOM 5296 O O . TYR A 1 673 ? -1.604 -19.127 -9.848 1.00 87.38 673 TYR A O 1
ATOM 5304 N N . SER A 1 674 ? -1.801 -17.079 -10.764 1.00 90.25 674 SER A N 1
ATOM 5305 C CA . SER A 1 674 ? -2.214 -17.554 -12.082 1.00 90.25 674 SER A CA 1
ATOM 5306 C C . SER A 1 674 ? -1.736 -16.630 -13.194 1.00 90.25 674 SER A C 1
ATOM 5308 O O . SER A 1 674 ? -1.509 -15.436 -12.979 1.00 90.25 674 SER A O 1
ATOM 5310 N N . PHE A 1 675 ? -1.612 -17.175 -14.400 1.00 93.62 675 PHE A N 1
ATOM 5311 C CA . PHE A 1 675 ? -1.616 -16.366 -15.609 1.00 93.62 675 PHE A CA 1
ATOM 5312 C C . PHE A 1 675 ? -3.042 -15.925 -15.941 1.00 93.62 675 PHE A C 1
ATOM 5314 O O . PHE A 1 675 ? -3.979 -16.722 -15.874 1.00 93.62 675 PHE A O 1
ATOM 5321 N N . VAL A 1 676 ? -3.205 -14.683 -16.386 1.00 94.69 676 VAL A N 1
ATOM 5322 C CA . VAL A 1 676 ? -4.431 -14.257 -17.071 1.00 94.69 676 VAL A CA 1
ATOM 5323 C C . VAL A 1 676 ? -4.444 -14.874 -18.471 1.00 94.69 676 VAL A C 1
ATOM 5325 O O . VAL A 1 676 ? -3.460 -14.794 -19.204 1.00 94.69 676 VAL A O 1
ATOM 5328 N N . GLY A 1 677 ? -5.567 -15.483 -18.843 1.00 93.12 677 GLY A N 1
ATOM 5329 C CA . GLY A 1 677 ? -5.713 -16.315 -20.038 1.00 93.12 677 GLY A CA 1
ATOM 5330 C C . GLY A 1 677 ? -5.455 -17.808 -19.797 1.00 93.12 677 GLY A C 1
ATOM 5331 O O . GLY A 1 677 ? -5.514 -18.581 -20.754 1.00 93.12 677 GLY A O 1
ATOM 5332 N N . SER A 1 678 ? -5.171 -18.213 -18.555 1.00 93.50 678 SER A N 1
ATOM 5333 C CA . SER A 1 678 ? -5.122 -19.625 -18.155 1.00 93.50 678 SER A CA 1
ATOM 5334 C C . SER A 1 678 ? -6.525 -20.246 -18.112 1.00 93.50 678 SER A C 1
ATOM 5336 O O . SER A 1 678 ? -7.532 -19.537 -18.192 1.00 93.50 678 SER A O 1
ATOM 5338 N N . THR A 1 679 ? -6.604 -21.573 -17.971 1.00 92.25 679 THR A N 1
ATOM 5339 C CA . THR A 1 679 ? -7.881 -22.294 -17.820 1.00 92.25 679 THR A CA 1
ATOM 5340 C C . THR A 1 679 ? -8.678 -21.771 -16.623 1.00 92.25 679 THR A C 1
ATOM 5342 O O . THR A 1 679 ? -9.894 -21.611 -16.710 1.00 92.25 679 THR A O 1
ATOM 5345 N N . TYR A 1 680 ? -7.994 -21.473 -15.518 1.00 91.31 680 TYR A N 1
ATOM 5346 C CA . TYR A 1 680 ? -8.619 -20.977 -14.295 1.00 91.31 680 TYR A CA 1
ATOM 5347 C C . TYR A 1 680 ? -8.960 -19.478 -14.346 1.00 91.31 680 TYR A C 1
ATOM 5349 O O . TYR A 1 680 ? -10.055 -19.089 -13.936 1.00 91.31 680 TYR A O 1
ATOM 5357 N N . THR A 1 681 ? -8.049 -18.638 -14.855 1.00 92.19 681 THR A N 1
ATOM 5358 C CA . THR A 1 681 ? -8.238 -17.179 -14.943 1.00 92.19 681 THR A CA 1
ATOM 5359 C C . THR A 1 681 ? -8.415 -16.769 -16.403 1.00 92.19 681 THR A C 1
ATOM 5361 O O . THR A 1 681 ? -7.440 -16.372 -17.048 1.00 92.19 681 THR A O 1
ATOM 5364 N N . PRO A 1 682 ? -9.637 -16.825 -16.960 1.00 90.38 682 PRO A N 1
ATOM 5365 C CA . PRO A 1 682 ? -9.880 -16.348 -18.313 1.00 90.38 682 PRO A CA 1
ATOM 5366 C C . PRO A 1 682 ? -9.680 -14.828 -18.400 1.00 90.38 682 PRO A C 1
ATOM 5368 O O . PRO A 1 682 ? -9.705 -14.106 -17.405 1.00 90.38 682 PRO A O 1
ATOM 5371 N N . VAL A 1 683 ? -9.512 -14.317 -19.620 1.00 86.12 683 VAL A N 1
ATOM 5372 C CA . VAL A 1 683 ? -9.218 -12.894 -19.890 1.00 86.12 683 VAL A CA 1
ATOM 5373 C C . VAL A 1 683 ? -10.278 -11.942 -19.322 1.00 86.12 683 VAL A C 1
ATOM 5375 O O . VAL A 1 683 ? -9.950 -10.851 -18.861 1.00 86.12 683 VAL A O 1
ATOM 5378 N N . ASN A 1 684 ? -11.544 -12.363 -19.317 1.00 83.75 684 ASN A N 1
ATOM 5379 C CA . ASN A 1 684 ? -12.651 -11.581 -18.760 1.00 83.75 684 ASN A CA 1
ATOM 5380 C C . ASN A 1 684 ? -12.712 -11.613 -17.220 1.00 83.75 684 ASN A C 1
ATOM 5382 O O . ASN A 1 684 ? -13.624 -11.026 -16.646 1.00 83.75 684 ASN A O 1
ATOM 5386 N N . GLY A 1 685 ? -11.741 -12.253 -16.564 1.00 83.12 685 GLY A N 1
ATOM 5387 C CA . GLY A 1 685 ? -11.673 -12.413 -15.116 1.00 83.12 685 GLY A CA 1
ATOM 5388 C C . GLY A 1 685 ? -12.373 -13.679 -14.622 1.00 83.12 685 GLY A C 1
ATOM 5389 O O . GLY A 1 685 ? -13.197 -14.277 -15.316 1.00 83.12 685 GLY A O 1
ATOM 5390 N N . LYS A 1 686 ? -12.028 -14.087 -13.400 1.00 84.62 686 LYS A N 1
ATOM 5391 C CA . LYS A 1 686 ? -12.707 -15.144 -12.640 1.00 84.62 686 LYS A CA 1
ATOM 5392 C C . LYS A 1 686 ? -13.415 -14.471 -11.472 1.00 84.62 686 LYS A C 1
ATOM 5394 O O . LYS A 1 686 ? -12.776 -13.729 -10.738 1.00 84.62 686 LYS A O 1
ATOM 5399 N N . ASP A 1 687 ? -14.706 -14.734 -11.306 1.00 88.56 687 ASP A N 1
ATOM 5400 C CA . ASP A 1 687 ? -15.439 -14.275 -10.129 1.00 88.56 687 ASP A CA 1
ATOM 5401 C C . ASP A 1 687 ? -15.049 -15.126 -8.913 1.00 88.56 687 ASP A C 1
ATOM 5403 O O . ASP A 1 687 ? -15.299 -16.334 -8.872 1.00 88.56 687 ASP A O 1
ATOM 5407 N N . LEU A 1 688 ? -14.398 -14.481 -7.945 1.00 89.56 688 LEU A N 1
ATOM 5408 C CA . LEU A 1 688 ? -13.902 -15.092 -6.713 1.00 89.56 688 LEU A CA 1
ATOM 5409 C C . LEU A 1 688 ? -15.006 -15.501 -5.727 1.00 89.56 688 LEU A C 1
ATOM 5411 O O . LEU A 1 688 ? -14.728 -16.256 -4.794 1.00 89.56 688 LEU A O 1
ATOM 5415 N N . TYR A 1 689 ? -16.235 -15.025 -5.932 1.00 89.88 689 TYR A N 1
ATOM 5416 C CA . TYR A 1 689 ? -17.389 -15.287 -5.068 1.00 89.88 689 TYR A CA 1
ATOM 5417 C C . TYR A 1 689 ? -18.475 -16.124 -5.755 1.00 89.88 689 TYR A C 1
ATOM 5419 O O . TYR A 1 689 ? -19.552 -16.340 -5.191 1.00 89.88 689 TYR A O 1
ATOM 5427 N N . ALA A 1 690 ? -18.212 -16.602 -6.972 1.00 88.44 690 ALA A N 1
ATOM 5428 C CA . ALA A 1 690 ? -19.136 -17.470 -7.680 1.00 88.44 690 ALA A CA 1
ATOM 5429 C C . ALA A 1 690 ? -19.337 -18.799 -6.933 1.00 88.44 690 ALA A C 1
ATOM 5431 O O . ALA A 1 690 ? -18.452 -19.302 -6.241 1.00 88.44 690 ALA A O 1
ATOM 5432 N N . SER A 1 691 ? -20.513 -19.410 -7.094 1.00 85.69 691 SER A N 1
ATOM 5433 C CA . SER A 1 691 ? -20.849 -20.671 -6.418 1.00 85.69 691 SER A CA 1
ATOM 5434 C C . SER A 1 691 ? -19.943 -21.845 -6.810 1.00 85.69 691 SER A C 1
ATOM 5436 O O . SER A 1 691 ? -19.874 -22.827 -6.077 1.00 85.69 691 SER A O 1
ATOM 5438 N N . ASP A 1 692 ? -19.293 -21.758 -7.973 1.00 86.06 692 ASP A N 1
ATOM 5439 C CA . ASP A 1 692 ? -18.330 -22.729 -8.502 1.00 86.06 692 ASP A CA 1
ATOM 5440 C C . ASP A 1 692 ? -16.872 -22.394 -8.133 1.00 86.06 692 ASP A C 1
ATOM 5442 O O . ASP A 1 692 ? -15.953 -23.056 -8.615 1.00 86.06 692 ASP A O 1
ATOM 5446 N N . TYR A 1 693 ? -16.630 -21.361 -7.318 1.00 88.19 693 TYR A N 1
ATOM 5447 C CA . TYR A 1 693 ? -15.289 -21.023 -6.856 1.00 88.19 693 TYR A CA 1
ATOM 5448 C C . TYR A 1 693 ? -14.728 -22.138 -5.965 1.00 88.19 693 TYR A C 1
ATOM 5450 O O . TYR A 1 693 ? -15.280 -22.453 -4.906 1.00 88.19 693 TYR A O 1
ATOM 5458 N N . ASP A 1 694 ? -13.597 -22.713 -6.379 1.00 88.06 694 ASP A N 1
ATOM 5459 C CA . ASP A 1 694 ? -12.876 -23.717 -5.604 1.00 88.06 694 ASP A CA 1
ATOM 5460 C C . ASP A 1 694 ? -11.578 -23.130 -5.012 1.00 88.06 694 ASP A C 1
ATOM 5462 O O . ASP A 1 694 ? -10.588 -22.956 -5.731 1.00 88.06 694 ASP A O 1
ATOM 5466 N N . PRO A 1 695 ? -11.506 -22.887 -3.686 1.00 86.62 695 PRO A N 1
ATOM 5467 C CA . PRO A 1 695 ? -10.277 -22.439 -3.023 1.00 86.62 695 PRO A CA 1
ATOM 5468 C C . PRO A 1 695 ? -9.152 -23.488 -3.065 1.00 86.62 695 PRO A C 1
ATOM 5470 O O . PRO A 1 695 ? -8.028 -23.227 -2.625 1.00 86.62 695 PRO A O 1
ATOM 5473 N N . ASN A 1 696 ? -9.445 -24.709 -3.512 1.00 85.00 696 ASN A N 1
ATOM 5474 C CA . ASN A 1 696 ? -8.499 -25.800 -3.680 1.00 85.00 696 ASN A CA 1
ATOM 5475 C C . ASN A 1 696 ? -8.265 -26.183 -5.144 1.00 85.00 696 ASN A C 1
ATOM 5477 O O . ASN A 1 696 ? -7.658 -27.231 -5.369 1.00 85.00 696 ASN A O 1
ATOM 5481 N N . HIS A 1 697 ? -8.664 -25.324 -6.093 1.00 87.00 697 HIS A N 1
ATOM 5482 C CA . HIS A 1 697 ? -8.464 -25.561 -7.521 1.00 87.00 697 HIS A CA 1
ATOM 5483 C C . HIS A 1 697 ? -6.999 -25.894 -7.820 1.00 87.00 697 HIS A C 1
ATOM 5485 O O . HIS A 1 697 ? -6.083 -25.247 -7.291 1.00 87.00 697 HIS A O 1
ATOM 5491 N N . SER A 1 698 ? -6.782 -26.893 -8.676 1.00 85.56 698 SER A N 1
ATOM 5492 C CA . SER A 1 698 ? -5.440 -27.361 -9.023 1.00 85.56 698 SER A CA 1
ATOM 5493 C C . SER A 1 698 ? -4.605 -26.236 -9.620 1.00 85.56 698 SER A C 1
ATOM 5495 O O . SER A 1 698 ? -5.041 -25.522 -10.525 1.00 85.56 698 SER A O 1
ATOM 5497 N N . TYR A 1 699 ? -3.369 -26.089 -9.147 1.00 81.44 699 TYR A N 1
ATOM 5498 C CA . TYR A 1 699 ? -2.477 -25.071 -9.687 1.00 81.44 699 TYR A CA 1
ATOM 5499 C C . TYR A 1 699 ? -2.156 -25.267 -11.177 1.00 81.44 699 TYR A C 1
ATOM 5501 O O . TYR A 1 699 ? -1.859 -24.279 -11.841 1.00 81.44 699 TYR A O 1
ATOM 5509 N N . LEU A 1 700 ? -2.257 -26.490 -11.716 1.00 84.19 700 LEU A N 1
ATOM 5510 C CA . LEU A 1 700 ? -1.948 -26.797 -13.121 1.00 84.19 700 LEU A CA 1
ATOM 5511 C C . LEU A 1 700 ? -2.798 -25.980 -14.106 1.00 84.19 700 LEU A C 1
ATOM 5513 O O . LEU A 1 700 ? -2.291 -25.518 -15.122 1.00 84.19 700 LEU A O 1
ATOM 5517 N N . ASP A 1 701 ? -4.057 -25.706 -13.763 1.00 89.56 701 ASP A N 1
ATOM 5518 C CA . ASP A 1 701 ? -4.947 -24.863 -14.574 1.00 89.56 701 ASP A CA 1
ATOM 5519 C C . ASP A 1 701 ? -4.642 -23.363 -14.461 1.00 89.56 701 ASP A C 1
ATOM 5521 O O . ASP A 1 701 ? -5.224 -22.556 -15.191 1.00 89.56 701 ASP A O 1
ATOM 5525 N N . LYS A 1 702 ? -3.766 -22.978 -13.527 1.00 89.38 702 LYS A N 1
ATOM 5526 C CA . LYS A 1 702 ? -3.401 -21.591 -13.218 1.00 89.38 702 LYS A CA 1
ATOM 5527 C C . LYS A 1 702 ? -2.063 -21.183 -13.832 1.00 89.38 702 LYS A C 1
ATOM 5529 O O . LYS A 1 702 ? -1.900 -20.025 -14.214 1.00 89.38 702 LYS A O 1
ATOM 5534 N N . ILE A 1 703 ? -1.097 -22.100 -13.877 1.00 89.06 703 ILE A N 1
ATOM 5535 C CA . ILE A 1 703 ? 0.319 -21.792 -14.150 1.00 89.06 703 ILE A CA 1
ATOM 5536 C C . ILE A 1 703 ? 0.739 -21.923 -15.616 1.00 89.06 703 ILE A C 1
ATOM 5538 O O . ILE A 1 703 ? 1.912 -21.699 -15.917 1.00 89.06 703 ILE A O 1
ATOM 5542 N N . ASP A 1 704 ? -0.212 -22.219 -16.503 1.00 90.62 704 ASP A N 1
ATOM 5543 C CA . ASP A 1 704 ? 0.007 -22.391 -17.937 1.00 90.62 704 ASP A CA 1
ATOM 5544 C C . ASP A 1 704 ? -0.895 -21.452 -18.750 1.00 90.62 704 ASP A C 1
ATOM 5546 O O . ASP A 1 704 ? -2.084 -21.285 -18.467 1.00 90.62 704 ASP A O 1
ATOM 5550 N N . VAL A 1 705 ? -0.337 -20.842 -19.798 1.00 93.19 705 VAL A N 1
ATOM 5551 C CA . VAL A 1 705 ? -1.072 -19.965 -20.713 1.00 93.19 705 VAL A CA 1
ATOM 5552 C C . VAL A 1 705 ? -0.572 -20.096 -22.149 1.00 93.19 705 VAL A C 1
ATOM 5554 O O . VAL A 1 705 ? 0.624 -20.208 -22.427 1.00 93.19 705 VAL A O 1
ATOM 5557 N N . LYS A 1 706 ? -1.517 -20.081 -23.093 1.00 92.50 706 LYS A N 1
ATOM 5558 C CA . LYS A 1 706 ? -1.250 -20.251 -24.534 1.00 92.50 706 LYS A CA 1
ATOM 5559 C C . LYS A 1 706 ? -1.340 -18.950 -25.334 1.00 92.50 706 LYS A C 1
ATOM 5561 O O . LYS A 1 706 ? -0.983 -18.914 -26.508 1.00 92.50 706 LYS A O 1
ATOM 5566 N N . VAL A 1 707 ? -1.837 -17.886 -24.714 1.00 91.75 707 VAL A N 1
ATOM 5567 C CA . VAL A 1 707 ? -2.108 -16.595 -25.352 1.00 91.75 707 VAL A CA 1
ATOM 5568 C C . VAL A 1 707 ? -1.332 -15.480 -24.664 1.00 91.75 707 VAL A C 1
ATOM 5570 O O . VAL A 1 707 ? -1.134 -15.508 -23.454 1.00 91.75 707 VAL A O 1
ATOM 5573 N N . ALA A 1 708 ? -0.928 -14.478 -25.436 1.00 94.31 708 ALA A N 1
ATOM 5574 C CA . ALA A 1 708 ? -0.321 -13.256 -24.929 1.00 94.31 708 ALA A CA 1
ATOM 5575 C C . ALA A 1 708 ? -1.197 -12.039 -25.259 1.00 94.31 708 ALA A C 1
ATOM 5577 O O . ALA A 1 708 ? -1.971 -12.039 -26.225 1.00 94.31 708 ALA A O 1
ATOM 5578 N N . GLY A 1 709 ? -1.042 -10.981 -24.469 1.00 95.81 709 GLY A N 1
ATOM 5579 C CA . GLY A 1 709 ? -1.502 -9.650 -24.838 1.00 95.81 709 GLY A CA 1
ATOM 5580 C C . GLY A 1 709 ? -0.731 -9.106 -26.045 1.00 95.81 709 GLY A C 1
ATOM 5581 O O . GLY A 1 709 ? 0.356 -9.589 -26.373 1.00 95.81 709 GLY A O 1
ATOM 5582 N N . ASN A 1 710 ? -1.282 -8.093 -26.708 1.00 95.25 710 ASN A N 1
ATOM 5583 C CA . ASN A 1 710 ? -0.651 -7.411 -27.846 1.00 95.25 710 ASN A CA 1
ATOM 5584 C C . ASN A 1 710 ? 0.103 -6.127 -27.461 1.00 95.25 710 ASN A C 1
ATOM 5586 O O . ASN A 1 710 ? 0.853 -5.607 -28.283 1.00 95.25 710 ASN A O 1
ATOM 5590 N N . GLN A 1 711 ? -0.114 -5.597 -26.256 1.00 95.75 711 GLN A N 1
ATOM 5591 C CA . GLN A 1 711 ? 0.480 -4.335 -25.805 1.00 95.75 711 GLN A CA 1
ATOM 5592 C C . GLN A 1 711 ? 0.584 -4.235 -24.268 1.00 95.75 711 GLN A C 1
ATOM 5594 O O . GLN A 1 711 ? -0.085 -5.001 -23.565 1.00 95.75 711 GLN A O 1
ATOM 5599 N N . PRO A 1 712 ? 1.363 -3.278 -23.726 1.00 94.69 712 PRO A N 1
ATOM 5600 C CA . PRO A 1 712 ? 1.384 -2.979 -22.294 1.00 94.69 712 PRO A CA 1
ATOM 5601 C C . PRO A 1 712 ? 0.002 -2.590 -21.753 1.00 94.69 712 PRO A C 1
ATOM 5603 O O . PRO A 1 712 ? -0.791 -1.977 -22.467 1.00 94.69 712 PRO A O 1
ATOM 5606 N N . PHE A 1 713 ? -0.263 -2.870 -20.475 1.00 95.75 713 PHE A N 1
ATOM 5607 C CA . PHE A 1 713 ? -1.392 -2.266 -19.760 1.00 95.75 713 PHE A CA 1
ATOM 5608 C C . PHE A 1 713 ? -0.938 -1.018 -19.003 1.00 95.75 713 PHE A C 1
ATOM 5610 O O . PHE A 1 713 ? 0.119 -1.005 -18.370 1.00 95.75 713 PHE A O 1
ATOM 5617 N N . ILE A 1 714 ? -1.747 0.034 -19.067 1.00 95.12 714 ILE A N 1
ATOM 5618 C CA . ILE A 1 714 ? -1.489 1.308 -18.403 1.00 95.12 714 ILE A CA 1
ATOM 5619 C C . ILE A 1 714 ? -2.186 1.279 -17.039 1.00 95.12 714 ILE A C 1
ATOM 5621 O O . ILE A 1 714 ? -3.402 1.454 -16.959 1.00 95.12 714 ILE A O 1
ATOM 5625 N N . PHE A 1 715 ? -1.413 1.054 -15.971 1.00 93.88 715 PHE A N 1
ATOM 5626 C CA . PHE A 1 715 ? -1.928 1.007 -14.594 1.00 93.88 715 PHE A CA 1
ATOM 5627 C C . PHE A 1 715 ? -2.184 2.378 -13.988 1.00 93.88 715 PHE A C 1
ATOM 5629 O O . PHE A 1 715 ? -2.976 2.487 -13.060 1.00 93.88 715 PHE A O 1
ATOM 5636 N N . ASN A 1 716 ? -1.513 3.420 -14.471 1.00 93.56 716 ASN A N 1
ATOM 5637 C CA . ASN A 1 716 ? -1.681 4.768 -13.952 1.00 93.56 716 ASN A CA 1
ATOM 5638 C C . ASN A 1 716 ? -1.565 5.814 -15.057 1.00 93.56 716 ASN A C 1
ATOM 5640 O O . ASN A 1 716 ? -0.936 5.592 -16.091 1.00 93.56 716 ASN A O 1
ATOM 5644 N N . ASN A 1 717 ? -2.169 6.974 -14.828 1.00 94.06 717 ASN A N 1
ATOM 5645 C CA . ASN A 1 717 ? -2.203 8.058 -15.804 1.00 94.06 717 ASN A CA 1
ATOM 5646 C C . ASN A 1 717 ? -0.990 9.003 -15.721 1.00 94.06 717 ASN A C 1
ATOM 5648 O O . ASN A 1 717 ? -1.061 10.096 -16.275 1.00 94.06 717 ASN A O 1
ATOM 5652 N N . SER A 1 718 ? 0.116 8.628 -15.065 1.00 92.88 718 SER A N 1
ATOM 5653 C CA . SER A 1 718 ? 1.231 9.556 -14.801 1.00 92.88 718 SER A CA 1
ATOM 5654 C C . SER A 1 718 ? 1.831 10.189 -16.065 1.00 92.88 718 SER A C 1
AT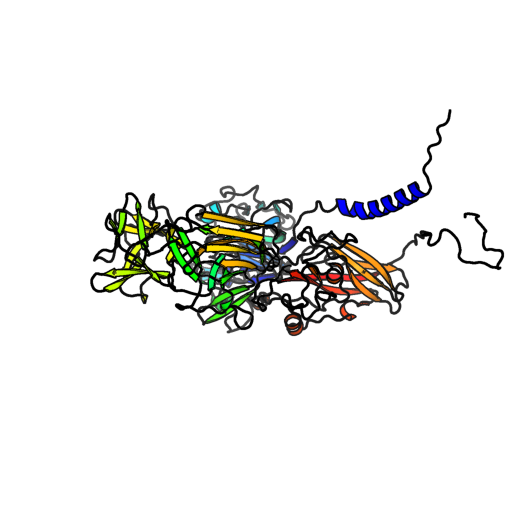OM 5656 O O . SER A 1 718 ? 2.175 11.366 -16.045 1.00 92.88 718 SER A O 1
ATOM 5658 N N . ALA A 1 719 ? 1.843 9.479 -17.198 1.00 91.62 719 ALA A N 1
ATOM 5659 C CA . ALA A 1 719 ? 2.252 10.031 -18.496 1.00 91.62 719 ALA A CA 1
ATOM 5660 C C . ALA A 1 719 ? 1.325 11.157 -19.005 1.00 91.62 719 ALA A C 1
ATOM 5662 O O . ALA A 1 719 ? 1.738 12.040 -19.751 1.00 91.62 719 ALA A O 1
ATOM 5663 N N . GLN A 1 720 ? 0.051 11.156 -18.600 1.00 92.62 720 GLN A N 1
ATOM 5664 C CA . GLN A 1 720 ? -0.903 12.226 -18.909 1.00 92.62 720 GLN A CA 1
ATOM 5665 C C . GLN A 1 720 ? -0.733 13.445 -17.994 1.00 92.62 720 GLN A C 1
ATOM 5667 O O . GLN A 1 720 ? -1.324 14.488 -18.269 1.00 92.62 720 GLN A O 1
ATOM 5672 N N . LEU A 1 721 ? 0.063 13.320 -16.932 1.00 93.38 721 LEU A N 1
ATOM 5673 C CA . LEU A 1 721 ? 0.371 14.380 -15.973 1.00 93.38 721 LEU A CA 1
ATOM 5674 C C . LEU A 1 721 ? 1.679 15.103 -16.316 1.00 93.38 721 LEU A C 1
ATOM 5676 O O . LEU A 1 721 ? 2.178 15.884 -15.505 1.00 93.38 721 LEU A O 1
ATOM 5680 N N . ASP A 1 722 ? 2.216 14.860 -17.518 1.00 89.31 722 ASP A N 1
ATOM 5681 C CA . ASP A 1 722 ? 3.371 15.577 -18.042 1.00 89.31 722 ASP A CA 1
ATOM 5682 C C . ASP A 1 722 ? 3.147 17.091 -17.980 1.00 89.31 722 ASP A C 1
ATOM 5684 O O . ASP A 1 722 ? 2.109 17.624 -18.393 1.00 89.31 722 ASP A O 1
ATOM 5688 N N . ARG A 1 723 ? 4.156 17.798 -17.476 1.00 87.69 723 ARG A N 1
ATOM 5689 C CA . ARG A 1 723 ? 4.078 19.233 -17.204 1.00 87.69 723 ARG A CA 1
ATOM 5690 C C . ARG A 1 723 ? 3.771 20.077 -18.443 1.00 87.69 723 ARG A C 1
ATOM 5692 O O . ARG A 1 723 ? 3.178 21.145 -18.304 1.00 87.69 723 ARG A O 1
ATOM 5699 N N . ASN A 1 724 ? 4.176 19.620 -19.630 1.00 85.69 724 ASN A N 1
ATOM 5700 C CA . ASN A 1 724 ? 4.042 20.349 -20.889 1.00 85.69 724 ASN A CA 1
ATOM 5701 C C . ASN A 1 724 ? 2.665 20.138 -21.536 1.00 85.69 724 ASN A C 1
ATOM 5703 O O . ASN A 1 724 ? 2.366 20.727 -22.578 1.00 85.69 724 ASN A O 1
ATOM 5707 N N . ARG A 1 725 ? 1.796 19.317 -20.934 1.00 85.12 725 ARG A N 1
ATOM 5708 C CA . ARG A 1 725 ? 0.444 19.095 -21.440 1.00 85.12 725 ARG A CA 1
ATOM 5709 C C . ARG A 1 725 ? -0.392 20.372 -21.323 1.00 85.12 725 ARG A C 1
ATOM 5711 O O . ARG A 1 725 ? -0.668 20.877 -20.236 1.00 85.12 725 ARG A O 1
ATOM 5718 N N . ASN A 1 726 ? -0.865 20.867 -22.464 1.00 80.69 726 ASN A N 1
ATOM 5719 C CA . ASN A 1 726 ? -1.704 22.059 -22.533 1.00 80.69 726 ASN A CA 1
ATOM 5720 C C . ASN A 1 726 ? -3.184 21.701 -22.309 1.00 80.69 726 ASN A C 1
ATOM 5722 O O . ASN A 1 726 ? -3.918 21.423 -23.254 1.00 80.69 726 ASN A O 1
ATOM 5726 N N . THR A 1 727 ? -3.619 21.675 -21.048 1.00 84.56 727 THR A N 1
ATOM 5727 C CA . THR A 1 727 ? -5.025 21.466 -20.670 1.00 84.56 727 THR A CA 1
ATOM 5728 C C . THR A 1 727 ? -5.474 22.478 -19.620 1.00 84.56 727 THR A C 1
ATOM 5730 O O . THR A 1 727 ? -4.675 22.955 -18.814 1.00 84.56 727 THR A O 1
ATOM 5733 N N . GLN A 1 728 ? -6.764 22.816 -19.641 1.00 80.38 728 GLN A N 1
ATOM 5734 C CA . GLN A 1 728 ? -7.413 23.632 -18.609 1.00 80.38 728 GLN A CA 1
ATOM 5735 C C . GLN A 1 728 ? -8.148 22.783 -17.562 1.00 80.38 728 GLN A C 1
ATOM 5737 O O . GLN A 1 728 ? -8.625 23.325 -16.570 1.00 80.38 728 GLN A O 1
ATOM 5742 N N . ALA A 1 729 ? -8.248 21.468 -17.775 1.00 87.50 729 ALA A N 1
ATOM 5743 C CA . ALA A 1 729 ? -8.897 20.564 -16.835 1.00 87.50 729 ALA A CA 1
ATOM 5744 C C . ALA A 1 729 ? -8.071 20.410 -15.549 1.00 87.50 729 ALA A C 1
ATOM 5746 O O . ALA A 1 729 ? -6.841 20.329 -15.600 1.00 87.50 729 ALA A O 1
ATOM 5747 N N . THR A 1 730 ? -8.759 20.309 -14.411 1.00 91.00 730 THR A N 1
ATOM 5748 C CA . THR A 1 730 ? -8.175 19.759 -13.184 1.00 91.00 730 THR A CA 1
ATOM 5749 C C . THR A 1 730 ? -8.002 18.256 -13.369 1.00 91.00 730 THR A C 1
ATOM 5751 O O . THR A 1 730 ? -8.946 17.559 -13.738 1.00 91.00 730 THR A O 1
ATOM 5754 N N . LEU A 1 731 ? -6.788 17.770 -13.138 1.00 93.75 731 LEU A N 1
ATOM 5755 C CA . LEU A 1 731 ? -6.418 16.364 -13.222 1.00 93.75 731 LEU A CA 1
ATOM 5756 C C . LEU A 1 731 ? -6.071 15.821 -11.837 1.00 93.75 731 LEU A C 1
ATOM 5758 O O . LEU A 1 731 ? -5.801 16.573 -10.900 1.00 93.75 731 LEU A O 1
ATOM 5762 N N . TYR A 1 732 ? -6.024 14.498 -11.746 1.00 93.81 732 TYR A N 1
ATOM 5763 C CA . TYR A 1 732 ? -5.623 13.763 -10.555 1.00 93.81 732 TYR A CA 1
ATOM 5764 C C . TYR A 1 732 ? -4.677 12.641 -10.961 1.00 93.81 732 TYR A C 1
ATOM 5766 O O . TYR A 1 732 ? -4.706 12.182 -12.106 1.00 93.81 732 TYR A O 1
ATOM 5774 N N . LEU A 1 733 ? -3.846 12.194 -10.023 1.00 92.75 733 LEU A N 1
ATOM 5775 C CA . LEU A 1 733 ? -3.181 10.908 -10.170 1.00 92.75 733 LEU A CA 1
ATOM 5776 C C . LEU A 1 733 ? -4.224 9.805 -10.018 1.00 92.75 733 LEU A C 1
ATOM 5778 O O . LEU A 1 733 ? -4.868 9.685 -8.978 1.00 92.75 733 LEU A O 1
ATOM 5782 N N . GLU A 1 734 ? -4.386 9.017 -11.071 1.00 92.62 734 GLU A N 1
ATOM 5783 C CA . GLU A 1 734 ? -5.383 7.961 -11.156 1.00 92.62 734 GLU A CA 1
ATOM 5784 C C . GLU A 1 734 ? -4.708 6.637 -11.478 1.00 92.62 734 GLU A C 1
ATOM 5786 O O . GLU A 1 734 ? -3.754 6.574 -12.259 1.00 92.62 734 GLU A O 1
ATOM 5791 N N . GLU A 1 735 ? -5.252 5.576 -10.894 1.00 92.12 735 GLU A N 1
ATOM 5792 C CA . GLU A 1 735 ? -4.821 4.209 -11.128 1.00 92.12 735 GLU A CA 1
ATOM 5793 C C . GLU A 1 735 ? -5.998 3.370 -11.605 1.00 92.12 735 GLU A C 1
ATOM 5795 O O . GLU A 1 735 ? -7.120 3.509 -11.123 1.00 92.12 735 GLU A O 1
ATOM 5800 N N . THR A 1 736 ? -5.742 2.511 -12.585 1.00 91.25 736 THR A N 1
ATOM 5801 C CA . THR A 1 736 ? -6.748 1.647 -13.197 1.00 91.25 736 THR A CA 1
ATOM 5802 C C . THR A 1 736 ? -6.429 0.200 -12.835 1.00 91.25 736 THR A C 1
ATOM 5804 O O . THR A 1 736 ? -5.375 -0.294 -13.243 1.00 91.25 736 THR A O 1
ATOM 5807 N N . PRO A 1 737 ? -7.299 -0.503 -12.086 1.00 89.50 737 PRO A N 1
ATOM 5808 C CA . PRO A 1 737 ? -7.124 -1.932 -11.870 1.00 89.50 737 PRO A CA 1
ATOM 5809 C C . PRO A 1 737 ? -7.243 -2.678 -13.202 1.00 89.50 737 PRO A C 1
ATOM 5811 O O . PRO A 1 737 ? -8.020 -2.298 -14.085 1.00 89.50 737 PRO A O 1
ATOM 5814 N N . PHE A 1 738 ? -6.472 -3.752 -13.356 1.00 92.25 738 PHE A N 1
ATOM 5815 C CA . PHE A 1 738 ? -6.571 -4.579 -14.549 1.00 92.25 738 PHE A CA 1
ATOM 5816 C C . PHE A 1 738 ? -7.937 -5.274 -14.613 1.00 92.25 738 PHE A C 1
ATOM 5818 O O . PHE A 1 738 ? -8.423 -5.828 -13.636 1.00 92.25 738 PHE A O 1
ATOM 5825 N N . SER A 1 739 ? -8.536 -5.270 -15.800 1.00 92.12 739 SER A N 1
ATOM 5826 C CA . SER A 1 739 ? -9.635 -6.156 -16.186 1.00 92.12 739 SER A CA 1
ATOM 5827 C C . SER A 1 739 ? -9.590 -6.346 -17.700 1.00 92.12 739 SER A C 1
ATOM 5829 O O . SER A 1 739 ? -9.067 -5.484 -18.415 1.00 92.12 739 SER A O 1
ATOM 5831 N N . GLY A 1 740 ? -10.175 -7.429 -18.219 1.00 91.75 740 GLY A N 1
ATOM 5832 C CA . GLY A 1 740 ? -10.271 -7.639 -19.669 1.00 91.75 740 GLY A CA 1
ATOM 5833 C C . GLY A 1 740 ? -10.946 -6.465 -20.394 1.00 91.75 740 GLY A C 1
ATOM 5834 O O . GLY A 1 740 ? -10.494 -6.046 -21.462 1.00 91.75 740 GLY A O 1
ATOM 5835 N N . ALA A 1 741 ? -11.968 -5.864 -19.775 1.00 93.75 741 ALA A N 1
ATOM 5836 C CA . ALA A 1 741 ? -12.655 -4.684 -20.298 1.00 93.75 741 ALA A CA 1
ATOM 5837 C C . ALA A 1 741 ? -11.761 -3.433 -20.289 1.00 93.75 741 ALA A C 1
ATOM 5839 O O . ALA A 1 741 ? -11.671 -2.740 -21.303 1.00 93.75 741 ALA A O 1
ATOM 5840 N N . ALA A 1 742 ? -11.055 -3.166 -19.183 1.00 94.50 742 ALA A N 1
ATOM 5841 C CA . ALA A 1 742 ? -10.124 -2.042 -19.100 1.00 94.50 742 ALA A CA 1
ATOM 5842 C C . ALA A 1 742 ? -8.987 -2.191 -20.120 1.00 94.50 742 ALA A C 1
ATOM 5844 O O . ALA A 1 742 ? -8.682 -1.241 -20.839 1.00 94.50 742 ALA A O 1
ATOM 5845 N N . TYR A 1 743 ? -8.414 -3.389 -20.264 1.00 95.88 743 TYR A N 1
ATOM 5846 C CA . TYR A 1 743 ? -7.370 -3.637 -21.256 1.00 95.88 743 TYR A CA 1
ATOM 5847 C C . TYR A 1 743 ? -7.880 -3.426 -22.684 1.00 95.88 743 TYR A C 1
ATOM 5849 O O . TYR A 1 743 ? -7.231 -2.735 -23.469 1.00 95.88 743 TYR A O 1
ATOM 5857 N N . SER A 1 744 ? -9.086 -3.914 -22.990 1.00 95.44 744 SER A N 1
ATOM 5858 C CA . SER A 1 744 ? -9.741 -3.688 -24.284 1.00 95.44 744 SER A CA 1
ATOM 5859 C C . SER A 1 744 ? -9.982 -2.204 -24.561 1.00 95.44 744 SER A C 1
ATOM 5861 O O . SER A 1 744 ? -9.717 -1.733 -25.665 1.00 95.44 744 SER A O 1
ATOM 5863 N N . SER A 1 745 ? -10.405 -1.433 -23.553 1.00 96.00 745 SER A N 1
ATOM 5864 C CA . SER A 1 745 ? -10.607 0.018 -23.688 1.00 96.00 745 SER A CA 1
ATOM 5865 C C . SER A 1 745 ? -9.313 0.789 -23.984 1.00 96.00 745 SER A C 1
ATOM 5867 O O . SER A 1 745 ? -9.357 1.852 -24.597 1.00 96.00 745 SER A O 1
ATOM 5869 N N . GLN A 1 746 ? -8.158 0.232 -23.606 1.00 95.50 746 GLN A N 1
ATOM 5870 C CA . GLN A 1 746 ? -6.836 0.770 -23.932 1.00 95.50 746 GLN A CA 1
ATOM 5871 C C . GLN A 1 746 ? -6.333 0.322 -25.322 1.00 95.50 746 GLN A C 1
ATOM 5873 O O . GLN A 1 746 ? -5.235 0.704 -25.715 1.00 95.50 746 GLN A O 1
ATOM 5878 N N . GLY A 1 747 ? -7.102 -0.482 -26.072 1.00 95.94 747 GLY A N 1
ATOM 5879 C CA . GLY A 1 747 ? -6.714 -1.075 -27.366 1.00 95.94 747 GLY A CA 1
ATOM 5880 C C . GLY A 1 747 ? -6.078 -2.470 -27.264 1.00 95.94 747 GLY A C 1
ATOM 5881 O O . GLY A 1 747 ? -5.581 -3.015 -28.256 1.00 95.94 747 GLY A O 1
ATOM 5882 N N . GLY A 1 748 ? -6.071 -3.049 -26.063 1.00 95.69 748 GLY A N 1
ATOM 5883 C CA . GLY A 1 748 ? -5.463 -4.338 -25.776 1.00 95.69 748 GLY A CA 1
ATOM 5884 C C . GLY A 1 748 ? -6.357 -5.504 -26.175 1.00 95.69 748 GLY A C 1
ATOM 5885 O O . GLY A 1 748 ? -7.579 -5.399 -26.186 1.00 95.69 748 GLY A O 1
ATOM 5886 N N . ASN A 1 749 ? -5.764 -6.646 -26.496 1.00 94.62 749 ASN A N 1
ATOM 5887 C CA . ASN A 1 749 ? -6.488 -7.897 -26.683 1.00 94.62 749 ASN A CA 1
ATOM 5888 C C . ASN A 1 749 ? -5.594 -9.101 -26.392 1.00 94.62 749 ASN A C 1
ATOM 5890 O O . ASN A 1 749 ? -4.368 -9.020 -26.451 1.00 94.62 749 ASN A O 1
ATOM 5894 N N . PHE A 1 750 ? -6.240 -10.234 -26.133 1.00 92.88 750 PHE A N 1
ATOM 5895 C CA . PHE A 1 750 ? -5.603 -11.541 -26.080 1.00 92.88 750 PHE A CA 1
ATOM 5896 C C . PHE A 1 750 ? -6.040 -12.334 -27.307 1.00 92.88 750 PHE A C 1
ATOM 5898 O O . PHE A 1 750 ? -7.220 -12.638 -27.475 1.00 92.88 750 PHE A O 1
ATOM 5905 N N . ASN A 1 751 ? -5.086 -12.659 -28.171 1.00 90.12 751 ASN A N 1
ATOM 5906 C CA . ASN A 1 751 ? -5.320 -13.420 -29.389 1.00 90.12 751 ASN A CA 1
ATOM 5907 C C . ASN A 1 751 ? -4.203 -14.464 -29.534 1.00 90.12 751 ASN A C 1
ATOM 5909 O O . ASN A 1 751 ? -3.038 -14.108 -29.348 1.00 90.12 751 ASN A O 1
ATOM 5913 N N . PRO A 1 752 ? -4.499 -15.724 -29.902 1.00 90.56 752 PRO A N 1
ATOM 5914 C CA . PRO A 1 752 ? -3.467 -16.713 -30.222 1.00 90.56 752 PRO A CA 1
ATOM 5915 C C . PRO A 1 752 ? -2.401 -16.216 -31.216 1.00 90.56 752 PRO A C 1
ATOM 5917 O O . PRO A 1 752 ? -1.233 -16.567 -31.089 1.00 90.56 752 PRO A O 1
ATOM 5920 N N . GLN A 1 753 ? -2.764 -15.332 -32.152 1.00 92.94 753 GLN A N 1
ATOM 5921 C CA . GLN A 1 753 ? -1.829 -14.707 -33.099 1.00 92.94 753 GLN A CA 1
ATOM 5922 C C . GLN A 1 753 ? -0.775 -13.822 -32.417 1.00 92.94 753 GLN A C 1
ATOM 5924 O O . GLN A 1 753 ? 0.325 -13.648 -32.945 1.00 92.94 753 GLN A O 1
ATOM 5929 N N . ASN A 1 754 ? -1.056 -13.284 -31.226 1.00 94.75 754 ASN A N 1
ATOM 5930 C CA . ASN A 1 754 ? -0.082 -12.511 -30.452 1.00 94.75 754 ASN A CA 1
ATOM 5931 C C . ASN A 1 754 ? 1.103 -13.390 -30.026 1.00 94.75 754 ASN A C 1
ATOM 5933 O O . ASN A 1 754 ? 2.232 -12.906 -30.001 1.00 94.75 754 ASN A O 1
ATOM 5937 N N . SER A 1 755 ? 0.876 -14.689 -29.827 1.00 94.62 755 SER A N 1
ATOM 5938 C CA . SER A 1 755 ? 1.896 -15.670 -29.448 1.00 94.62 755 SER A CA 1
ATOM 5939 C C . SER A 1 755 ? 2.719 -16.226 -30.618 1.00 94.62 755 SER A C 1
ATOM 5941 O O . SER A 1 755 ? 3.660 -16.980 -30.389 1.00 94.62 755 SER A O 1
ATOM 5943 N N . ILE A 1 756 ? 2.389 -15.891 -31.868 1.00 94.06 756 ILE A N 1
ATOM 5944 C CA . ILE A 1 756 ? 3.121 -16.377 -33.046 1.00 94.06 756 ILE A CA 1
ATOM 5945 C C . ILE A 1 756 ? 4.237 -15.395 -33.406 1.00 94.06 756 ILE A C 1
ATOM 5947 O O . ILE A 1 756 ? 3.985 -14.199 -33.590 1.00 94.06 756 ILE A O 1
ATOM 5951 N N . VAL A 1 757 ? 5.464 -15.900 -33.532 1.00 94.12 757 VAL A N 1
ATOM 5952 C CA . VAL A 1 757 ? 6.637 -15.128 -33.965 1.00 94.12 757 VAL A CA 1
ATOM 5953 C C . VAL A 1 757 ? 7.162 -15.734 -35.268 1.00 94.12 757 VAL A C 1
ATOM 5955 O O . VAL A 1 757 ? 7.552 -16.903 -35.268 1.00 94.12 757 VAL A O 1
ATOM 5958 N N . PRO A 1 758 ? 7.162 -14.986 -36.385 1.00 93.25 758 PRO A N 1
ATOM 5959 C CA . PRO A 1 758 ? 7.788 -15.436 -37.624 1.00 93.25 758 PRO A CA 1
ATOM 5960 C C . PRO A 1 758 ? 9.294 -15.664 -37.456 1.00 93.25 758 PRO A C 1
ATOM 5962 O O . PRO A 1 758 ? 9.938 -15.018 -36.627 1.00 93.25 758 PRO A O 1
ATOM 5965 N N . MET A 1 759 ? 9.863 -16.559 -38.259 1.00 90.88 759 MET A N 1
ATOM 5966 C CA . MET A 1 759 ? 11.312 -16.738 -38.333 1.00 90.88 759 MET A CA 1
ATOM 5967 C C . MET A 1 759 ? 11.987 -15.416 -38.718 1.00 90.88 759 MET A C 1
ATOM 5969 O O . MET A 1 759 ? 11.458 -14.659 -39.532 1.00 90.88 759 MET A O 1
ATOM 5973 N N . ASP A 1 760 ? 13.128 -15.136 -38.095 1.00 90.25 760 ASP A N 1
ATOM 5974 C CA . ASP A 1 760 ? 13.937 -13.921 -38.245 1.00 90.25 760 ASP A CA 1
ATOM 5975 C C . ASP A 1 760 ? 13.249 -12.612 -37.821 1.00 90.25 760 ASP A C 1
ATOM 5977 O O . ASP A 1 760 ? 13.835 -11.532 -37.929 1.00 90.25 760 ASP A O 1
ATOM 5981 N N . ALA A 1 761 ? 12.036 -12.689 -37.267 1.00 93.44 761 ALA A N 1
ATOM 5982 C CA . ALA A 1 761 ? 11.331 -11.548 -36.707 1.00 93.44 761 ALA A CA 1
ATOM 5983 C C . ALA A 1 761 ? 11.605 -11.388 -35.207 1.00 93.44 761 ALA A C 1
ATOM 5985 O O . ALA A 1 761 ? 11.815 -12.355 -34.469 1.00 93.44 761 ALA A O 1
ATOM 5986 N N . THR A 1 762 ? 11.524 -10.137 -34.754 1.00 95.25 762 THR A N 1
ATOM 5987 C CA . THR A 1 762 ? 11.479 -9.786 -33.334 1.00 95.25 762 THR A CA 1
ATOM 5988 C C . THR A 1 762 ? 10.058 -9.394 -32.958 1.00 95.25 762 THR A C 1
ATOM 5990 O O . THR A 1 762 ? 9.442 -8.571 -33.635 1.00 95.25 762 THR A O 1
ATOM 5993 N N . LYS A 1 763 ? 9.544 -9.945 -31.860 1.00 95.44 763 LYS A N 1
ATOM 5994 C CA . LYS A 1 763 ? 8.223 -9.612 -31.325 1.00 95.44 763 LYS A CA 1
ATOM 5995 C C . LYS A 1 763 ? 8.258 -9.545 -29.805 1.00 95.44 763 LYS A C 1
ATOM 5997 O O . LYS A 1 763 ? 8.909 -10.367 -29.166 1.00 95.44 763 LYS A O 1
ATOM 6002 N N . THR A 1 764 ? 7.528 -8.600 -29.225 1.00 95.25 764 THR A N 1
ATOM 6003 C CA . THR A 1 764 ? 7.317 -8.522 -27.776 1.00 95.25 764 THR A CA 1
ATOM 6004 C C . THR A 1 764 ? 5.983 -9.158 -27.413 1.00 95.25 764 THR A C 1
ATOM 6006 O O . THR A 1 764 ? 4.948 -8.811 -27.977 1.00 95.25 764 THR A O 1
ATOM 6009 N N . LEU A 1 765 ? 6.023 -10.102 -26.477 1.00 94.44 765 LEU A N 1
ATOM 6010 C CA . LEU A 1 765 ? 4.861 -10.781 -25.921 1.00 94.44 765 LEU A CA 1
ATOM 6011 C C . LEU A 1 765 ? 4.569 -10.202 -24.534 1.00 94.44 765 LEU A C 1
ATOM 6013 O O . LEU A 1 765 ? 5.498 -9.950 -23.765 1.00 94.44 765 LEU A O 1
ATOM 6017 N N . TYR A 1 766 ? 3.288 -10.012 -24.218 1.00 95.38 766 TYR A N 1
ATOM 6018 C CA . TYR A 1 766 ? 2.832 -9.426 -22.955 1.00 95.38 766 TYR A CA 1
ATOM 6019 C C . TYR A 1 766 ? 2.086 -10.478 -22.137 1.00 95.38 766 TYR A C 1
ATOM 6021 O O . TYR A 1 766 ? 1.011 -10.928 -22.534 1.00 95.38 766 TYR A O 1
ATOM 6029 N N . LEU A 1 767 ? 2.658 -10.885 -21.006 1.00 94.19 767 LEU A N 1
ATOM 6030 C CA . LEU A 1 767 ? 2.053 -11.852 -20.092 1.00 94.19 767 LEU A CA 1
ATOM 6031 C C . LEU A 1 767 ? 1.506 -11.155 -18.877 1.00 94.19 767 LEU A C 1
ATOM 6033 O O . LEU A 1 767 ? 2.176 -10.307 -18.309 1.00 94.19 767 LEU A O 1
ATOM 6037 N N . PHE A 1 768 ? 0.333 -11.570 -18.440 1.00 95.25 768 PHE A N 1
ATOM 6038 C CA . PHE A 1 768 ? -0.347 -10.978 -17.305 1.00 95.25 768 PHE A CA 1
ATOM 6039 C C . PHE A 1 768 ? -0.440 -12.007 -16.191 1.00 95.25 768 PHE A C 1
ATOM 6041 O O . PHE A 1 768 ? -0.777 -13.166 -16.436 1.00 95.25 768 PHE A O 1
ATOM 6048 N N . THR A 1 769 ? -0.124 -11.587 -14.975 1.00 93.31 769 THR A N 1
ATOM 6049 C CA . THR A 1 769 ? -0.101 -12.431 -13.783 1.00 93.31 769 THR A CA 1
ATOM 6050 C C . THR A 1 769 ? -1.042 -11.861 -12.739 1.00 93.31 769 THR A C 1
ATOM 6052 O O . THR A 1 769 ? -1.247 -10.648 -12.659 1.00 93.31 769 THR A O 1
ATOM 6055 N N . LYS A 1 770 ? -1.624 -12.757 -11.949 1.00 93.00 770 LYS A N 1
ATOM 6056 C CA . LYS A 1 770 ? -2.587 -12.450 -10.900 1.00 93.00 770 LYS A CA 1
ATOM 6057 C C . LYS A 1 770 ? -2.157 -13.111 -9.595 1.00 93.00 770 LYS A C 1
ATOM 6059 O O . LYS A 1 770 ? -1.718 -14.261 -9.626 1.00 93.00 770 LYS A O 1
ATOM 6064 N N . ASP A 1 771 ? -2.332 -12.404 -8.484 1.00 92.19 771 ASP A N 1
ATOM 6065 C CA . ASP A 1 771 ? -2.402 -12.976 -7.133 1.00 92.19 771 ASP A CA 1
ATOM 6066 C C . ASP A 1 771 ? -3.772 -12.668 -6.518 1.00 92.19 771 ASP A C 1
ATOM 6068 O O . ASP A 1 771 ? -4.372 -11.634 -6.816 1.00 92.19 771 ASP A O 1
ATOM 6072 N N . GLU A 1 772 ? -4.271 -13.570 -5.679 1.00 91.81 772 GLU A N 1
ATOM 6073 C CA . GLU A 1 772 ? -5.605 -13.501 -5.078 1.00 91.81 772 GLU A CA 1
ATOM 6074 C C . GLU A 1 772 ? -5.618 -14.071 -3.655 1.00 91.81 772 GLU A C 1
ATOM 6076 O O . GLU A 1 772 ? -4.762 -14.874 -3.256 1.00 91.81 772 GLU A O 1
ATOM 6081 N N . THR A 1 773 ? -6.615 -13.668 -2.873 1.00 92.56 773 THR A N 1
ATOM 6082 C CA . THR A 1 773 ? -6.984 -14.382 -1.647 1.00 92.56 773 THR A CA 1
ATOM 6083 C C . THR A 1 773 ? -7.549 -15.751 -1.991 1.00 92.56 773 THR A C 1
ATOM 6085 O O . THR A 1 773 ? -8.290 -15.935 -2.956 1.00 92.56 773 THR A O 1
ATOM 6088 N N . ARG A 1 774 ? -7.210 -16.749 -1.176 1.00 89.94 774 ARG A N 1
ATOM 6089 C CA . ARG A 1 774 ? -7.655 -18.122 -1.422 1.00 89.94 774 ARG A CA 1
ATOM 6090 C C . ARG A 1 774 ? -9.060 -18.380 -0.913 1.00 89.94 774 ARG A C 1
ATOM 6092 O O . ARG A 1 774 ? -9.828 -19.039 -1.604 1.00 89.94 774 ARG A O 1
ATOM 6099 N N . TYR A 1 775 ? -9.380 -17.929 0.292 1.00 93.25 775 TYR A N 1
ATOM 6100 C CA . TYR A 1 775 ? -10.713 -18.082 0.861 1.00 93.25 775 TYR A CA 1
ATOM 6101 C C . TYR A 1 775 ? -11.417 -16.732 0.832 1.00 93.25 775 TYR A C 1
ATOM 6103 O O . TYR A 1 775 ? -10.999 -15.815 1.532 1.00 93.25 775 TYR A O 1
ATOM 6111 N N . ASN A 1 776 ? -12.465 -16.640 0.015 1.00 93.81 776 ASN A N 1
ATOM 6112 C CA . ASN A 1 776 ? -13.281 -15.441 -0.147 1.00 93.81 776 ASN A CA 1
ATOM 6113 C C . ASN A 1 776 ? -14.600 -15.650 0.599 1.00 93.81 776 ASN A C 1
ATOM 6115 O O . ASN A 1 776 ? -15.538 -16.247 0.069 1.00 93.81 776 ASN A O 1
ATOM 6119 N N . ILE A 1 777 ? -14.603 -15.322 1.889 1.00 95.38 777 ILE A N 1
ATOM 6120 C CA . ILE A 1 777 ? -15.689 -15.628 2.825 1.00 95.38 777 ILE A CA 1
ATOM 6121 C C . ILE A 1 777 ? -16.544 -14.407 3.164 1.00 95.38 777 ILE A C 1
ATOM 6123 O O . ILE A 1 777 ? -17.572 -14.563 3.836 1.00 95.38 777 ILE A O 1
ATOM 6127 N N . ALA A 1 778 ? -16.130 -13.209 2.749 1.00 95.25 778 ALA A N 1
ATOM 6128 C CA . ALA A 1 778 ? -16.920 -12.012 2.936 1.00 95.25 778 ALA A CA 1
ATOM 6129 C C . ALA A 1 778 ? -18.199 -12.082 2.077 1.00 95.25 778 ALA A C 1
ATOM 6131 O O . ALA A 1 778 ? -18.175 -12.526 0.929 1.00 95.25 778 ALA A O 1
ATOM 6132 N N . PRO A 1 779 ? -19.353 -11.641 2.600 1.00 94.94 779 PRO A N 1
ATOM 6133 C CA . PRO A 1 779 ? -20.600 -11.591 1.830 1.00 94.94 779 PRO A CA 1
ATOM 6134 C C . PRO A 1 779 ? -20.655 -10.432 0.801 1.00 94.94 779 PRO A C 1
ATOM 6136 O O . PRO A 1 779 ? -21.646 -10.266 0.088 1.00 94.94 779 PRO A O 1
ATOM 6139 N N . THR A 1 780 ? -19.610 -9.614 0.714 1.00 94.44 780 THR A N 1
ATOM 6140 C CA . THR A 1 780 ? -19.423 -8.424 -0.140 1.00 94.44 780 THR A CA 1
ATOM 6141 C C . THR A 1 780 ? -18.837 -8.783 -1.508 1.00 94.44 780 THR A C 1
ATOM 6143 O O . THR A 1 780 ? -17.767 -8.337 -1.905 1.00 94.44 780 THR A O 1
ATOM 6146 N N . VAL A 1 781 ? -19.592 -9.555 -2.289 1.00 92.00 781 VAL A N 1
ATOM 6147 C CA . VAL A 1 781 ? -19.131 -10.183 -3.545 1.00 92.00 781 VAL A CA 1
ATOM 6148 C C . VAL A 1 781 ? -18.566 -9.250 -4.640 1.00 92.00 781 VAL A C 1
ATOM 6150 O O . VAL A 1 781 ? -17.986 -9.725 -5.613 1.00 92.00 781 VAL A O 1
ATOM 6153 N N . LYS A 1 782 ? -18.734 -7.924 -4.539 1.00 91.44 782 LYS A N 1
ATOM 6154 C CA . LYS A 1 782 ? -18.128 -6.944 -5.466 1.00 91.44 782 LYS A CA 1
ATOM 6155 C C . LYS A 1 782 ? -16.720 -6.503 -5.066 1.00 91.44 782 LYS A C 1
ATOM 6157 O O . LYS A 1 782 ? -16.057 -5.827 -5.850 1.00 91.44 782 LYS A O 1
ATOM 6162 N N . GLU A 1 783 ? -16.273 -6.843 -3.868 1.00 90.88 783 GLU A N 1
ATOM 6163 C CA . GLU A 1 783 ? -14.989 -6.430 -3.315 1.00 90.88 783 GLU A CA 1
ATOM 6164 C C . GLU A 1 783 ? -13.983 -7.561 -3.560 1.00 90.88 783 GLU A C 1
ATOM 6166 O O . GLU A 1 783 ? -13.696 -8.384 -2.697 1.00 90.88 783 GLU A O 1
ATOM 6171 N N . GLN A 1 784 ? -13.503 -7.667 -4.803 1.00 91.38 784 GLN A N 1
ATOM 6172 C CA . GLN A 1 784 ? -12.573 -8.731 -5.187 1.00 91.38 784 GLN A CA 1
ATOM 6173 C C . GLN A 1 784 ? -11.151 -8.428 -4.708 1.00 91.38 784 GLN A C 1
ATOM 6175 O O . GLN A 1 784 ? -10.562 -7.400 -5.044 1.00 91.38 784 GLN A O 1
ATOM 6180 N N . HIS A 1 785 ? -10.600 -9.351 -3.924 1.00 93.75 785 HIS A N 1
ATOM 6181 C CA . HIS A 1 785 ? -9.255 -9.278 -3.367 1.00 93.75 785 HIS A CA 1
ATOM 6182 C C . HIS A 1 785 ? -8.244 -9.908 -4.330 1.00 93.75 785 HIS A C 1
ATOM 6184 O O . HIS A 1 785 ? -7.839 -11.065 -4.202 1.00 93.75 785 HIS A O 1
ATOM 6190 N N . GLU A 1 786 ? -7.833 -9.115 -5.313 1.00 92.56 786 GLU A N 1
ATOM 6191 C CA . GLU A 1 786 ? -6.905 -9.524 -6.361 1.00 92.56 786 GLU A CA 1
ATOM 6192 C C . GLU A 1 786 ? -5.923 -8.407 -6.725 1.00 92.56 786 GLU A C 1
ATOM 6194 O O . GLU A 1 786 ? -6.202 -7.216 -6.581 1.00 92.56 786 GLU A O 1
ATOM 6199 N N . ALA A 1 787 ? -4.743 -8.799 -7.196 1.00 92.81 787 ALA A N 1
ATOM 6200 C CA . ALA A 1 787 ? -3.711 -7.897 -7.685 1.00 92.81 787 ALA A CA 1
ATOM 6201 C C . ALA A 1 787 ? -3.130 -8.429 -8.997 1.00 92.81 787 ALA A C 1
ATOM 6203 O O . ALA A 1 787 ? -3.047 -9.641 -9.197 1.00 92.81 787 ALA A O 1
ATOM 6204 N N . PHE A 1 788 ? -2.698 -7.523 -9.877 1.00 93.81 788 PHE A N 1
ATOM 6205 C CA . PHE A 1 788 ? -2.229 -7.859 -11.222 1.00 93.81 788 PHE A CA 1
ATOM 6206 C C . PHE A 1 788 ? -0.908 -7.175 -11.566 1.00 93.81 788 PHE A C 1
ATOM 6208 O O . PHE A 1 788 ? -0.630 -6.068 -11.110 1.00 93.81 788 PHE A O 1
ATOM 6215 N N . ALA A 1 789 ? -0.122 -7.822 -12.419 1.00 93.81 789 ALA A N 1
ATOM 6216 C CA . ALA A 1 789 ? 1.029 -7.239 -13.099 1.00 93.81 789 ALA A CA 1
ATOM 6217 C C . ALA A 1 789 ? 1.107 -7.792 -14.526 1.00 93.81 789 ALA A C 1
ATOM 6219 O O . ALA A 1 789 ? 0.480 -8.804 -14.845 1.00 93.81 789 ALA A O 1
ATOM 6220 N N . TYR A 1 790 ? 1.894 -7.152 -15.384 1.00 94.38 790 TYR A N 1
ATOM 6221 C CA . TYR A 1 790 ? 2.330 -7.750 -16.636 1.00 94.38 790 TYR A CA 1
ATOM 6222 C C . TYR A 1 790 ? 3.850 -7.802 -16.737 1.00 94.38 790 TYR A C 1
ATOM 6224 O O . TYR A 1 790 ? 4.572 -7.008 -16.132 1.00 94.38 790 TYR A O 1
ATOM 6232 N N . TYR A 1 791 ? 4.308 -8.757 -17.536 1.00 93.88 791 TYR A N 1
ATOM 6233 C CA . TYR A 1 791 ? 5.688 -8.993 -17.899 1.00 93.88 791 TYR A CA 1
ATOM 6234 C C . TYR A 1 791 ? 5.826 -8.987 -19.416 1.00 93.88 791 TYR A C 1
ATOM 6236 O O . TYR A 1 791 ? 4.925 -9.411 -20.141 1.00 93.88 791 TYR A O 1
ATOM 6244 N N . THR A 1 792 ? 6.972 -8.529 -19.900 1.00 93.19 792 THR A N 1
ATOM 6245 C CA . THR A 1 792 ? 7.307 -8.556 -21.325 1.00 93.19 792 THR A CA 1
ATOM 6246 C C . THR A 1 792 ? 8.338 -9.634 -21.618 1.00 93.19 792 THR A C 1
ATOM 6248 O O . THR A 1 792 ? 9.237 -9.872 -20.814 1.00 93.19 792 THR A O 1
ATOM 6251 N N . ALA A 1 793 ? 8.223 -10.275 -22.775 1.00 91.50 793 ALA A N 1
ATOM 6252 C CA . ALA A 1 793 ? 9.267 -11.117 -23.346 1.00 91.50 793 ALA A CA 1
ATOM 6253 C C . ALA A 1 793 ? 9.493 -10.683 -24.797 1.00 91.50 793 ALA A C 1
ATOM 6255 O O . ALA A 1 793 ? 8.637 -10.906 -25.653 1.00 91.50 793 ALA A O 1
ATOM 6256 N N . THR A 1 794 ? 10.622 -10.033 -25.077 1.00 93.25 794 THR A N 1
ATOM 6257 C CA . THR A 1 794 ? 10.991 -9.628 -26.441 1.00 93.25 794 THR A CA 1
ATOM 6258 C C . THR A 1 794 ? 11.830 -10.723 -27.075 1.00 93.25 794 THR A C 1
ATOM 6260 O O . THR A 1 794 ? 12.985 -10.924 -26.706 1.00 93.25 794 THR A O 1
ATOM 6263 N N . ILE A 1 795 ? 11.244 -11.441 -28.027 1.00 92.50 795 ILE A N 1
ATOM 6264 C CA . ILE A 1 795 ? 11.816 -12.640 -28.629 1.00 92.50 795 ILE A CA 1
ATOM 6265 C C . ILE A 1 795 ? 12.206 -12.349 -30.071 1.00 92.50 795 ILE A C 1
ATOM 6267 O O . ILE A 1 795 ? 11.372 -11.902 -30.855 1.00 92.50 795 ILE A O 1
ATOM 6271 N N . LYS A 1 796 ? 13.452 -12.664 -30.426 1.00 93.81 796 LYS A N 1
ATOM 6272 C CA . LYS A 1 796 ? 13.904 -12.808 -31.811 1.00 93.81 796 LYS A CA 1
ATOM 6273 C C . LYS A 1 796 ? 14.022 -14.292 -32.128 1.00 93.81 796 LYS A C 1
ATOM 6275 O O . LYS A 1 796 ? 14.887 -14.960 -31.563 1.00 93.81 796 LYS A O 1
ATOM 6280 N N . LEU A 1 797 ? 13.151 -14.810 -32.988 1.00 92.69 797 LEU A N 1
ATOM 6281 C CA . LEU A 1 797 ? 13.192 -16.214 -33.396 1.00 92.69 797 LEU A CA 1
ATOM 6282 C C . LEU A 1 797 ? 14.215 -16.383 -34.521 1.00 92.69 797 LEU A C 1
ATOM 6284 O O . LEU A 1 797 ? 14.123 -15.690 -35.528 1.00 92.69 797 LEU A O 1
ATOM 6288 N N . THR A 1 798 ? 15.176 -17.290 -34.367 1.00 91.25 798 THR A N 1
ATOM 6289 C CA . THR A 1 798 ? 16.195 -17.559 -35.394 1.00 91.25 798 THR A CA 1
ATOM 6290 C C . THR A 1 798 ? 16.418 -19.054 -35.582 1.00 91.25 798 THR A C 1
ATOM 6292 O O . THR A 1 798 ? 16.200 -19.857 -34.670 1.00 91.25 798 THR A O 1
ATOM 6295 N N . SER A 1 799 ? 16.886 -19.449 -36.766 1.00 87.69 799 SER A N 1
ATOM 6296 C CA . SER A 1 799 ? 17.369 -20.811 -36.992 1.00 87.69 799 SER A CA 1
ATOM 6297 C C . SER A 1 799 ? 18.772 -20.995 -36.407 1.00 87.69 799 SER A C 1
ATOM 6299 O O . SER A 1 799 ? 19.624 -20.115 -36.542 1.00 87.69 799 SER A O 1
ATOM 6301 N N . GLY A 1 800 ? 19.039 -22.150 -35.804 1.00 83.00 800 GLY A N 1
ATOM 6302 C CA . GLY A 1 800 ? 20.362 -22.548 -35.330 1.00 83.00 800 GLY A CA 1
ATOM 6303 C C . GLY A 1 800 ? 20.723 -23.973 -35.740 1.00 83.00 800 GLY A C 1
ATOM 6304 O O . GLY A 1 800 ? 19.848 -24.805 -35.983 1.00 83.00 800 GLY A O 1
ATOM 6305 N N . GLU A 1 801 ? 22.024 -24.256 -35.793 1.00 79.56 801 GLU A N 1
ATOM 6306 C CA . GLU A 1 801 ? 22.540 -25.618 -35.933 1.00 79.56 801 GLU A CA 1
ATOM 6307 C C . GLU A 1 801 ? 22.576 -26.306 -34.565 1.00 79.56 801 GLU A C 1
ATOM 6309 O O . GLU A 1 801 ? 23.010 -25.722 -33.570 1.00 79.56 801 GLU A O 1
ATOM 6314 N N . TYR A 1 802 ? 22.119 -27.554 -34.520 1.00 73.94 802 TYR A N 1
ATOM 6315 C CA . TYR A 1 802 ? 22.118 -28.385 -33.322 1.00 73.94 802 TYR A CA 1
ATOM 6316 C C . TYR A 1 802 ? 22.785 -29.714 -33.644 1.00 73.94 802 TYR A C 1
ATOM 6318 O O . TYR A 1 802 ? 22.467 -30.335 -34.656 1.00 73.94 802 TYR A O 1
ATOM 6326 N N . THR A 1 803 ? 23.668 -30.177 -32.761 1.00 76.94 803 THR A N 1
ATOM 6327 C CA . THR A 1 803 ? 24.158 -31.555 -32.811 1.00 76.94 803 THR A CA 1
ATOM 6328 C C . THR A 1 803 ? 23.114 -32.442 -32.137 1.00 76.94 803 THR A C 1
ATOM 6330 O O . THR A 1 803 ? 22.922 -32.308 -30.925 1.00 76.94 803 THR A O 1
ATOM 6333 N N . PRO A 1 804 ? 22.410 -33.318 -32.873 1.00 68.94 804 PRO A N 1
ATOM 6334 C CA . PRO A 1 804 ? 21.426 -34.197 -32.265 1.00 68.94 804 PRO A CA 1
ATOM 6335 C C . PRO A 1 804 ? 22.128 -35.133 -31.280 1.00 68.94 804 PRO A C 1
ATOM 6337 O O . PRO A 1 804 ? 23.100 -35.801 -31.629 1.00 68.94 804 PRO A O 1
ATOM 6340 N N . ASN A 1 805 ? 21.623 -35.188 -30.051 1.00 76.38 805 ASN A N 1
ATOM 6341 C CA . ASN A 1 805 ? 21.970 -36.239 -29.107 1.00 76.38 805 ASN A CA 1
ATOM 6342 C C . ASN A 1 805 ? 20.766 -37.172 -29.008 1.00 76.38 805 ASN A C 1
ATOM 6344 O O . ASN A 1 805 ? 19.685 -36.747 -28.604 1.00 76.38 805 ASN A O 1
ATOM 6348 N N . VAL A 1 806 ? 20.939 -38.415 -29.445 1.00 74.12 806 VAL A N 1
ATOM 6349 C CA . VAL A 1 806 ? 19.866 -39.408 -29.465 1.00 74.12 806 VAL A CA 1
ATOM 6350 C C . VAL A 1 806 ? 20.044 -40.317 -28.263 1.00 74.12 806 VAL A C 1
ATOM 6352 O O . VAL A 1 806 ? 21.032 -41.044 -28.169 1.00 74.12 806 VAL A O 1
ATOM 6355 N N . GLU A 1 807 ? 19.068 -40.297 -27.364 1.00 77.75 807 GLU A N 1
ATOM 6356 C CA . GLU A 1 807 ? 18.968 -41.254 -26.271 1.00 77.75 807 GLU A CA 1
ATOM 6357 C C . GLU A 1 807 ? 17.834 -42.238 -26.566 1.00 77.75 807 GLU A C 1
ATOM 6359 O O . GLU A 1 807 ? 16.699 -41.852 -26.847 1.00 77.75 807 GLU A O 1
ATOM 6364 N N . TRP A 1 808 ? 18.143 -43.531 -26.514 1.00 71.25 808 TRP A N 1
ATOM 6365 C CA . TRP A 1 808 ? 17.140 -44.577 -26.668 1.00 71.25 808 TRP A CA 1
ATOM 6366 C C . TRP A 1 808 ? 16.441 -44.813 -25.333 1.00 71.25 808 TRP A C 1
ATOM 6368 O O . TRP A 1 808 ? 16.974 -45.483 -24.448 1.00 71.25 808 TRP A O 1
ATOM 6378 N N . VAL A 1 809 ? 15.220 -44.298 -25.200 1.00 68.38 809 VAL A N 1
ATOM 6379 C CA . VAL A 1 809 ? 14.358 -44.617 -24.059 1.00 68.38 809 VAL A CA 1
ATOM 6380 C C . VAL A 1 809 ? 13.649 -45.939 -24.339 1.00 68.38 809 VAL A C 1
ATOM 6382 O O . VAL A 1 809 ? 12.875 -46.069 -25.286 1.00 68.38 809 VAL A O 1
ATOM 6385 N N . LYS A 1 810 ? 13.930 -46.954 -23.518 1.00 68.31 810 LYS A N 1
ATOM 6386 C CA . LYS A 1 810 ? 13.334 -48.286 -23.657 1.00 68.31 810 LYS A CA 1
ATOM 6387 C C . LYS A 1 810 ? 11.838 -48.236 -23.311 1.00 68.31 810 LYS A C 1
ATOM 6389 O O . LYS A 1 810 ? 11.493 -48.089 -22.143 1.00 68.31 810 LYS A O 1
ATOM 6394 N N . ILE A 1 811 ? 10.966 -48.375 -24.315 1.00 58.22 811 ILE A N 1
ATOM 6395 C CA . ILE A 1 811 ? 9.496 -48.293 -24.152 1.00 58.22 811 ILE A CA 1
ATOM 6396 C C . ILE A 1 811 ? 8.892 -49.640 -23.714 1.00 58.22 811 ILE A C 1
ATOM 6398 O O . ILE A 1 811 ? 7.934 -49.673 -22.948 1.00 58.22 811 ILE A O 1
ATOM 6402 N N . TYR A 1 812 ? 9.491 -50.759 -24.132 1.00 56.22 812 TYR A N 1
ATOM 6403 C CA . TYR A 1 812 ? 9.101 -52.109 -23.715 1.00 56.22 812 TYR A CA 1
ATOM 6404 C C . TYR A 1 812 ? 10.343 -52.959 -23.452 1.00 56.22 812 TYR A C 1
ATOM 6406 O O . TYR A 1 812 ? 11.354 -52.826 -24.144 1.00 56.22 812 TYR A O 1
ATOM 6414 N N . ASP A 1 813 ? 10.274 -53.858 -22.466 1.00 62.56 813 ASP A N 1
ATOM 6415 C CA . ASP A 1 813 ? 11.346 -54.830 -22.223 1.00 62.56 813 ASP A CA 1
ATOM 6416 C C . ASP A 1 813 ? 11.345 -55.988 -23.248 1.00 62.56 813 ASP A C 1
ATOM 6418 O O . ASP A 1 813 ? 12.372 -56.652 -23.376 1.00 62.56 813 ASP A O 1
ATOM 6422 N N . LYS A 1 814 ? 10.242 -56.184 -23.999 1.00 55.38 814 LYS A N 1
ATOM 6423 C CA . LYS A 1 814 ? 10.043 -57.208 -25.046 1.00 55.38 814 LYS A CA 1
ATOM 6424 C C . LYS A 1 814 ? 9.197 -56.657 -26.213 1.00 55.38 814 LYS A C 1
ATOM 6426 O O . LYS A 1 814 ? 8.386 -55.758 -26.008 1.00 55.38 814 LYS A O 1
ATOM 6431 N N . THR A 1 815 ? 9.365 -57.181 -27.429 1.00 54.88 815 THR A N 1
ATOM 6432 C CA . THR A 1 815 ? 8.573 -56.792 -28.616 1.00 54.88 815 THR A CA 1
ATOM 6433 C C . THR A 1 815 ? 7.219 -57.507 -28.658 1.00 54.88 815 THR A C 1
ATOM 6435 O O . THR A 1 815 ? 7.175 -58.715 -28.467 1.00 54.88 815 THR A O 1
ATOM 6438 N N . ASN A 1 816 ? 6.135 -56.809 -29.017 1.00 47.34 816 ASN A N 1
ATOM 6439 C CA . ASN A 1 816 ? 4.800 -57.396 -29.257 1.00 47.34 816 ASN A CA 1
ATOM 6440 C C . ASN A 1 816 ? 4.622 -57.915 -30.704 1.00 47.34 816 ASN A C 1
ATOM 6442 O O . ASN A 1 816 ? 3.545 -57.807 -31.287 1.00 47.34 816 ASN A O 1
ATOM 6446 N N . TYR A 1 817 ? 5.693 -58.423 -31.319 1.00 48.50 817 TYR A N 1
ATOM 6447 C CA . TYR A 1 817 ? 5.661 -58.942 -32.687 1.00 48.50 817 TYR A CA 1
ATOM 6448 C C . TYR A 1 817 ? 5.812 -60.461 -32.646 1.00 48.50 817 TYR A C 1
ATOM 6450 O O . TYR A 1 817 ? 6.918 -60.970 -32.494 1.00 48.50 817 TYR A O 1
ATOM 6458 N N . TYR A 1 818 ? 4.694 -61.170 -32.776 1.00 55.34 818 TYR A N 1
ATOM 6459 C CA . TYR A 1 818 ? 4.685 -62.610 -33.023 1.00 55.34 818 TYR A CA 1
ATOM 6460 C C . TYR A 1 818 ? 4.542 -62.807 -34.531 1.00 55.34 818 TYR A C 1
ATOM 6462 O O . TYR A 1 818 ? 3.582 -62.322 -35.132 1.00 55.34 818 TYR A O 1
ATOM 6470 N N . LYS A 1 819 ? 5.532 -63.437 -35.169 1.00 50.75 819 LYS A N 1
ATOM 6471 C CA . LYS A 1 819 ? 5.533 -63.689 -36.617 1.00 50.75 819 LYS A CA 1
ATOM 6472 C C . LYS A 1 819 ? 4.750 -64.966 -36.954 1.00 50.75 819 LYS A C 1
ATOM 6474 O O . LYS A 1 819 ? 4.307 -65.107 -38.092 1.00 50.75 819 LYS A O 1
ATOM 6479 N N . ALA A 1 820 ? 4.546 -65.847 -35.974 1.00 59.00 820 ALA A N 1
ATOM 6480 C CA . ALA A 1 820 ? 3.651 -67.003 -36.006 1.00 59.00 820 ALA A CA 1
ATOM 6481 C C . ALA A 1 820 ? 3.171 -67.385 -34.584 1.00 59.00 820 ALA A C 1
ATOM 6483 O O . ALA A 1 820 ? 3.770 -66.968 -33.593 1.00 59.00 820 ALA A O 1
ATOM 6484 N N . ASP A 1 821 ? 2.109 -68.196 -34.471 1.00 56.34 821 ASP A N 1
ATOM 6485 C CA . ASP A 1 821 ? 1.492 -68.604 -33.186 1.00 56.34 821 ASP A CA 1
ATOM 6486 C C . ASP A 1 821 ? 2.446 -69.356 -32.233 1.00 56.34 821 ASP A C 1
ATOM 6488 O O . ASP A 1 821 ? 2.174 -69.472 -31.041 1.00 56.34 821 ASP A O 1
ATOM 6492 N N . ASN A 1 822 ? 3.582 -69.851 -32.732 1.00 57.75 822 ASN A N 1
ATOM 6493 C CA . ASN A 1 822 ? 4.621 -70.518 -31.946 1.00 57.75 822 ASN A CA 1
ATOM 6494 C C . ASN A 1 822 ? 5.720 -69.575 -31.415 1.00 57.75 822 ASN A C 1
ATOM 6496 O O . ASN A 1 822 ? 6.606 -70.042 -30.704 1.00 57.75 822 ASN A O 1
ATOM 6500 N N . ASP A 1 823 ? 5.666 -68.272 -31.712 1.00 55.12 823 ASP A N 1
ATOM 6501 C CA . ASP A 1 823 ? 6.618 -67.274 -31.195 1.00 55.12 823 ASP A CA 1
ATOM 6502 C C . ASP A 1 823 ? 6.281 -66.799 -29.763 1.00 55.12 823 ASP A C 1
ATOM 6504 O O . ASP A 1 823 ? 6.932 -65.887 -29.251 1.00 55.12 823 ASP A O 1
ATOM 6508 N N . GLN A 1 824 ? 5.270 -67.385 -29.103 1.00 51.22 824 GLN A N 1
ATOM 6509 C CA . GLN A 1 824 ? 4.745 -66.898 -27.819 1.00 51.22 824 GLN A CA 1
ATOM 6510 C C . GLN A 1 824 ? 5.736 -66.936 -26.638 1.00 51.22 824 GLN A C 1
ATOM 6512 O O . GLN A 1 824 ? 5.494 -66.227 -25.668 1.00 51.22 824 GLN A O 1
ATOM 6517 N N . ASP A 1 825 ? 6.875 -67.636 -26.730 1.00 50.38 825 ASP A N 1
ATOM 6518 C CA . ASP A 1 825 ? 7.779 -67.850 -25.584 1.00 50.38 825 ASP A CA 1
ATOM 6519 C C . ASP A 1 825 ? 9.283 -67.664 -25.883 1.00 50.38 825 ASP A C 1
ATOM 6521 O O . ASP A 1 825 ? 10.132 -68.348 -25.310 1.00 50.38 825 ASP A O 1
ATOM 6525 N N . ASN A 1 826 ? 9.678 -66.712 -26.735 1.00 45.47 826 ASN A N 1
ATOM 6526 C CA . ASN A 1 826 ? 11.100 -66.339 -26.795 1.00 45.47 826 ASN A CA 1
ATOM 6527 C C . ASN A 1 826 ? 11.476 -65.440 -25.597 1.00 45.47 826 ASN A C 1
ATOM 6529 O O . ASN A 1 826 ? 11.335 -64.217 -25.618 1.00 45.47 826 ASN A O 1
ATOM 6533 N N . GLU A 1 827 ? 11.966 -66.071 -24.525 1.00 46.78 827 GLU A N 1
ATOM 6534 C CA . GLU A 1 827 ? 12.536 -65.440 -23.322 1.00 46.78 827 GLU A CA 1
ATOM 6535 C C . GLU A 1 827 ? 13.976 -64.912 -23.497 1.00 46.78 827 GLU A C 1
ATOM 6537 O O . GLU A 1 827 ? 14.667 -64.658 -22.509 1.00 46.78 827 GLU A O 1
ATOM 6542 N N . GLU A 1 828 ? 14.468 -64.703 -24.718 1.00 41.78 828 GLU A N 1
ATOM 6543 C CA . GLU A 1 828 ? 15.811 -64.143 -24.894 1.00 41.78 828 GLU A CA 1
ATOM 6544 C C . GLU A 1 828 ? 15.809 -62.613 -24.799 1.00 41.78 828 GLU A C 1
ATOM 6546 O O . GLU A 1 828 ? 15.146 -61.896 -25.550 1.00 41.78 828 GLU A O 1
ATOM 6551 N N . ALA A 1 829 ? 16.564 -62.105 -23.826 1.00 35.78 829 ALA A N 1
ATOM 6552 C CA . ALA A 1 829 ? 16.780 -60.682 -23.619 1.00 35.78 829 ALA A CA 1
ATOM 6553 C C . ALA A 1 829 ? 17.832 -60.143 -24.602 1.00 35.78 829 ALA A C 1
ATOM 6555 O O . ALA A 1 829 ? 18.965 -60.625 -24.596 1.00 35.78 829 ALA A O 1
ATOM 6556 N N . MET A 1 830 ? 17.491 -59.086 -25.347 1.00 40.44 830 MET A N 1
ATOM 6557 C CA . MET A 1 830 ? 18.472 -58.124 -25.870 1.00 40.44 830 MET A CA 1
ATOM 6558 C C . MET A 1 830 ? 18.554 -56.899 -24.956 1.00 40.44 830 MET A C 1
ATOM 6560 O O . MET A 1 830 ? 17.493 -56.314 -24.618 1.00 40.44 830 MET A O 1
#

Foldseek 3Di:
DDDDDDDDPVNVVVVVVVVVVVVVCVVVVPLVDQQWAKEWQFPVFWFFFAADEPDPPALLRLQQFHAKTDGQFAQKMKGKDLQFDAFPQGDTQQGGRAWHQDPVVRFIKGKDALGKMKMKIFHWPLKFWFKKKWKWAQQQDDPPQWGPCSSRVCSQFAQDPVGDTDRQATAHAPDWKWKAWADSVQSNPCPRPDADPRGHHDPDIDTHDDDPNSGDDMDMDMDHDSHDGPGRMIMMIIHGDNVDNRYMYMITTPIIMTIMHQRGKDKDWQQDFAFFPWAKFKDKDKDFTRDKWLAWWFWDDDPNGIWTHGYSLRIDTFIWIKMKGFPVQDDPLAGDMDTDPPHFWGWDDFPQGIFTWGFFGKIKTFGGQWTWDAHPVRDIFIDGFFKWFQKKKKWFFLTDQWDDPDPAWWFAKPPCWTQADDPFFFTWTHNDTFGWHADPQAWIWGADPVGQIWTWAWADDPPDPPQKTFTTTDSDPVRHAHQWTADRQQFIFHQDSSQTFTWDDDPGTTMTGSDPNDPITGGIDGPTPRDDGDWKKKFWADLQLPHGPDIDTDDPVNGIDMDMDGRHLERITMMGIGDDRTTITIMMMTIMTTFDQDFAKKKKWWAAAVRDIDIDMFGNDHSLATCPPEDEAADAVVRYVVQKTFIKIFQTHRSPWDPLQVSPDPDQRFTLKAWDQFQQADQQGDQCPDPPHDLSPGCRSGGIHRWFKQDDQRQWPSVVSGTPDDDRDTDTTHGDADGSVSCVVVVMDIDSVLRMGGEQDKHKTKIKMKGARSHYNDSSSVSGNMHMDIHIYTYGYYYDDDDDDDDDDDPDQDDPDDPDPVSPDPPDGD